Protein AF-0000000080523722 (afdb_homodimer)

pLDDT: mean 84.27, std 13.93, range [21.06, 98.44]

Structure (mmCIF, N/CA/C/O backbone):
data_AF-0000000080523722-model_v1
#
loop_
_entity.id
_entity.type
_entity.pdbx_description
1 polymer 'HNH nuclease domain-containing protein'
#
loop_
_atom_site.group_PDB
_atom_site.id
_atom_site.type_symbol
_atom_site.label_atom_id
_atom_site.label_alt_id
_atom_site.label_comp_id
_atom_site.label_asym_id
_atom_site.label_entity_id
_atom_site.label_seq_id
_atom_site.pdbx_PDB_ins_code
_atom_site.Cartn_x
_atom_site.Cartn_y
_atom_site.Cartn_z
_atom_site.occupancy
_atom_site.B_iso_or_equiv
_atom_site.auth_seq_id
_atom_site.auth_comp_id
_atom_site.auth_asym_id
_atom_site.auth_atom_id
_atom_site.pdbx_PDB_model_num
ATOM 1 N N . MET A 1 1 ? -26.344 -10.086 7 1 68.25 1 MET A N 1
ATOM 2 C CA . MET A 1 1 ? -27.641 -10.758 7.145 1 68.25 1 MET A CA 1
ATOM 3 C C . MET A 1 1 ? -27.453 -12.273 7.223 1 68.25 1 MET A C 1
ATOM 5 O O . MET A 1 1 ? -26.641 -12.844 6.496 1 68.25 1 MET A O 1
ATOM 9 N N . PRO A 1 2 ? -28.172 -12.852 8.227 1 75.31 2 PRO A N 1
ATOM 10 C CA . PRO A 1 2 ? -28.078 -14.312 8.336 1 75.31 2 PRO A CA 1
ATOM 11 C C . PRO A 1 2 ? -28.359 -15.023 7.016 1 75.31 2 PRO A C 1
ATOM 13 O O . PRO A 1 2 ? -29.172 -14.547 6.215 1 75.31 2 PRO A O 1
ATOM 16 N N . PRO A 1 3 ? -27.594 -16.016 6.781 1 75.69 3 PRO A N 1
ATOM 17 C CA . PRO A 1 3 ? -27.812 -16.734 5.52 1 75.69 3 PRO A CA 1
ATOM 18 C C . PRO A 1 3 ? -29.219 -17.328 5.414 1 75.69 3 PRO A C 1
ATOM 20 O O . PRO A 1 3 ? -29.766 -17.781 6.414 1 75.69 3 PRO A O 1
ATOM 23 N N . THR A 1 4 ? -29.844 -17.109 4.289 1 76 4 THR A N 1
ATOM 24 C CA . THR A 1 4 ? -31.156 -17.688 4.016 1 76 4 THR A CA 1
ATOM 25 C C . THR A 1 4 ? -31.016 -19.062 3.371 1 76 4 THR A C 1
ATOM 27 O O . THR A 1 4 ? -30.344 -19.219 2.348 1 76 4 THR A O 1
ATOM 30 N N . ILE A 1 5 ? -31.516 -20.109 4.078 1 77.88 5 ILE A N 1
ATOM 31 C CA . ILE A 1 5 ? -31.453 -21.453 3.535 1 77.88 5 ILE A CA 1
ATOM 32 C C . ILE A 1 5 ? -32.812 -21.844 2.957 1 77.88 5 ILE A C 1
ATOM 34 O O . ILE A 1 5 ? -33.812 -21.938 3.688 1 77.88 5 ILE A O 1
ATOM 38 N N . PRO A 1 6 ? -32.812 -21.938 1.671 1 76.5 6 PRO A N 1
ATOM 39 C CA . PRO A 1 6 ? -34.062 -22.422 1.113 1 76.5 6 PRO A CA 1
ATOM 40 C C . PRO A 1 6 ? -34.5 -23.766 1.705 1 76.5 6 PRO A C 1
ATOM 42 O O . PRO A 1 6 ? -33.656 -24.609 2.006 1 76.5 6 PRO A O 1
ATOM 45 N N . PRO A 1 7 ? -35.812 -23.984 1.855 1 75.69 7 PRO A N 1
ATOM 46 C CA . PRO A 1 7 ? -36.312 -25.203 2.473 1 75.69 7 PRO A CA 1
ATOM 47 C C . PRO A 1 7 ? -35.875 -26.469 1.735 1 75.69 7 PRO A C 1
ATOM 49 O O . PRO A 1 7 ? -35.562 -27.484 2.367 1 75.69 7 PRO A O 1
ATOM 52 N N . CYS A 1 8 ? -35.875 -26.438 0.401 1 74.81 8 CYS A N 1
ATOM 53 C CA . CYS A 1 8 ? -35.469 -27.594 -0.39 1 74.81 8 CYS A CA 1
ATOM 54 C C . CYS A 1 8 ? -34.031 -28 -0.091 1 74.81 8 CYS A C 1
ATOM 56 O O . CYS A 1 8 ? -33.688 -29.188 -0.079 1 74.81 8 CYS A O 1
ATOM 58 N N . ILE A 1 9 ? -33.25 -27.078 0.292 1 78.31 9 ILE A N 1
ATOM 59 C CA . ILE A 1 9 ? -31.828 -27.328 0.569 1 78.31 9 ILE A CA 1
ATOM 60 C C . ILE A 1 9 ? -31.672 -27.812 2.006 1 78.31 9 ILE A C 1
ATOM 62 O O . ILE A 1 9 ? -30.859 -28.703 2.275 1 78.31 9 ILE A O 1
ATOM 66 N N . ALA A 1 10 ? -32.5 -27.266 2.887 1 79.69 10 ALA A N 1
ATOM 67 C CA . ALA A 1 10 ? -32.438 -27.641 4.297 1 79.69 10 ALA A CA 1
ATOM 68 C C . ALA A 1 10 ? -32.688 -29.141 4.48 1 79.69 10 ALA A C 1
ATOM 70 O O . ALA A 1 10 ? -32.031 -29.781 5.297 1 79.69 10 ALA A O 1
ATOM 71 N N . SER A 1 11 ? -33.531 -29.625 3.568 1 81.12 11 SER A N 1
ATOM 72 C CA . SER A 1 11 ? -33.906 -31.031 3.678 1 81.12 11 SER A CA 1
ATOM 73 C C . SER A 1 11 ? -32.812 -31.938 3.076 1 81.12 11 SER A C 1
ATOM 75 O O . SER A 1 11 ? -32.75 -33.125 3.385 1 81.12 11 SER A O 1
ATOM 77 N N . SER A 1 12 ? -32.062 -31.344 2.244 1 84.75 12 SER A N 1
ATOM 78 C CA . SER A 1 12 ? -31.047 -32.125 1.522 1 84.75 12 SER A CA 1
ATOM 79 C C . SER A 1 12 ? -29.766 -32.25 2.32 1 84.75 12 SER A C 1
ATOM 81 O O . SER A 1 12 ? -28.875 -33.031 1.975 1 84.75 12 SER A O 1
ATOM 83 N N . LEU A 1 13 ? -29.688 -31.562 3.469 1 86.25 13 LEU A N 1
ATOM 84 C CA . LEU A 1 13 ? -28.484 -31.578 4.281 1 86.25 13 LEU A CA 1
ATOM 85 C C . LEU A 1 13 ? -28.5 -32.75 5.254 1 86.25 13 LEU A C 1
ATOM 87 O O . LEU A 1 13 ? -29.562 -33.25 5.621 1 86.25 13 LEU A O 1
ATOM 91 N N . SER A 1 14 ? -27.297 -33.219 5.574 1 86.44 14 SER A N 1
ATOM 92 C CA . SER A 1 14 ? -27.203 -34.25 6.594 1 86.44 14 SER A CA 1
ATOM 93 C C . SER A 1 14 ? -27.734 -33.75 7.938 1 86.44 14 SER A C 1
ATOM 95 O O . SER A 1 14 ? -27.812 -32.562 8.172 1 86.44 14 SER A O 1
ATOM 97 N N . ALA A 1 15 ? -28.109 -34.656 8.805 1 85.56 15 ALA A N 1
ATOM 98 C CA . ALA A 1 15 ? -28.656 -34.281 10.109 1 85.56 15 ALA A CA 1
ATOM 99 C C . ALA A 1 15 ? -27.641 -33.469 10.898 1 85.56 15 ALA A C 1
ATOM 101 O O . ALA A 1 15 ? -28 -32.469 11.539 1 85.56 15 ALA A O 1
ATOM 102 N N . ASP A 1 16 ? -26.375 -33.844 10.82 1 86.38 16 ASP A N 1
ATOM 103 C CA . ASP A 1 16 ? -25.328 -33.125 11.523 1 86.38 16 ASP A CA 1
ATOM 104 C C . ASP A 1 16 ? -25.125 -31.734 10.945 1 86.38 16 ASP A C 1
ATOM 106 O O . ASP A 1 16 ? -24.969 -30.766 11.688 1 86.38 16 ASP A O 1
ATOM 110 N N . ASP A 1 17 ? -25.219 -31.656 9.656 1 87.62 17 ASP A N 1
ATOM 111 C CA . ASP A 1 17 ? -25.062 -30.375 8.984 1 87.62 17 ASP A CA 1
ATOM 112 C C . ASP A 1 17 ? -26.25 -29.453 9.266 1 87.62 17 ASP A C 1
ATOM 114 O O . ASP A 1 17 ? -26.078 -28.25 9.406 1 87.62 17 ASP A O 1
ATOM 118 N N . GLN A 1 18 ? -27.406 -30.031 9.336 1 85.19 18 GLN A N 1
ATOM 119 C CA . GLN A 1 18 ? -28.594 -29.25 9.641 1 85.19 18 GLN A CA 1
ATOM 120 C C . GLN A 1 18 ? -28.5 -28.625 11.031 1 85.19 18 GLN A C 1
ATOM 122 O O . GLN A 1 18 ? -28.797 -27.438 11.211 1 85.19 18 GLN A O 1
ATOM 127 N N . GLU A 1 19 ? -28.062 -29.422 11.945 1 86.44 19 GLU A N 1
ATOM 128 C CA . GLU A 1 19 ? -27.938 -28.938 13.32 1 86.44 19 GLU A CA 1
ATOM 129 C C . GLU A 1 19 ? -26.906 -27.828 13.43 1 86.44 19 GLU A C 1
ATOM 131 O O . GLU A 1 19 ? -27.125 -26.828 14.102 1 86.44 19 GLU A O 1
ATOM 136 N N . GLU A 1 20 ? -25.812 -28.047 12.812 1 87.25 20 GLU A N 1
ATOM 137 C CA . GLU A 1 20 ? -24.719 -27.078 12.906 1 87.25 20 GLU A CA 1
ATOM 138 C C . GLU A 1 20 ? -25.078 -25.781 12.18 1 87.25 20 GLU A C 1
ATOM 140 O O . GLU A 1 20 ? -24.781 -24.688 12.672 1 87.25 20 GLU A O 1
ATOM 145 N N . VAL A 1 21 ? -25.656 -25.891 11.047 1 86 21 VAL A N 1
ATOM 146 C CA . VAL A 1 21 ? -26.062 -24.719 10.281 1 86 21 VAL A CA 1
ATOM 147 C C . VAL A 1 21 ? -27.125 -23.922 11.055 1 86 21 VAL A C 1
ATOM 149 O O . VAL A 1 21 ? -27.094 -22.703 11.086 1 86 21 VAL A O 1
ATOM 152 N N . LEU A 1 22 ? -28.016 -24.672 11.609 1 85.5 22 LEU A N 1
ATOM 153 C CA . LEU A 1 22 ? -29.062 -24.016 12.398 1 85.5 22 LEU A CA 1
ATOM 154 C C . LEU A 1 22 ? -28.453 -23.297 13.602 1 85.5 22 LEU A C 1
ATOM 156 O O . LEU A 1 22 ? -28.844 -22.172 13.906 1 85.5 22 LEU A O 1
ATOM 160 N N . ALA A 1 23 ? -27.562 -23.969 14.273 1 87.12 23 ALA A N 1
ATOM 161 C CA . ALA A 1 23 ? -26.938 -23.359 15.438 1 87.12 23 ALA A CA 1
ATOM 162 C C . ALA A 1 23 ? -26.188 -22.078 15.055 1 87.12 23 ALA A C 1
ATOM 164 O O . ALA A 1 23 ? -26.281 -21.062 15.75 1 87.12 23 ALA A O 1
ATOM 165 N N . LEU A 1 24 ? -25.469 -22.172 14 1 85.5 24 LEU A N 1
ATOM 166 C CA . LEU A 1 24 ? -24.672 -21.031 13.547 1 85.5 24 LEU A CA 1
ATOM 167 C C . LEU A 1 24 ? -25.578 -19.906 13.039 1 85.5 24 LEU A C 1
ATOM 169 O O . LEU A 1 24 ? -25.281 -18.734 13.227 1 85.5 24 LEU A O 1
ATOM 173 N N . THR A 1 25 ? -26.641 -20.297 12.414 1 84.75 25 THR A N 1
ATOM 174 C CA . THR A 1 25 ? -27.609 -19.312 11.953 1 84.75 25 THR A CA 1
ATOM 175 C C . THR A 1 25 ? -28.266 -18.609 13.141 1 84.75 25 THR A C 1
ATOM 177 O O . THR A 1 25 ? -28.484 -17.391 13.102 1 84.75 25 THR A O 1
ATOM 180 N N . MET A 1 26 ? -28.547 -19.391 14.117 1 85.56 26 MET A N 1
ATOM 181 C CA . MET A 1 26 ? -29.125 -18.797 15.32 1 85.56 26 MET A CA 1
ATOM 182 C C . MET A 1 26 ? -28.156 -17.828 15.969 1 85.56 26 MET A C 1
ATOM 184 O O . MET A 1 26 ? -28.562 -16.781 16.484 1 85.56 26 MET A O 1
ATOM 188 N N . ARG A 1 27 ? -26.969 -18.203 15.961 1 81 27 ARG A N 1
ATOM 189 C CA . ARG A 1 27 ? -25.938 -17.297 16.469 1 81 27 ARG A CA 1
ATOM 190 C C . ARG A 1 27 ? -25.875 -16.016 15.648 1 81 27 ARG A C 1
ATOM 192 O O . ARG A 1 27 ? -25.703 -14.922 16.188 1 81 27 ARG A O 1
ATOM 199 N N . SER A 1 28 ? -25.953 -16.156 14.359 1 83.81 28 SER A N 1
ATOM 200 C CA . SER A 1 28 ? -25.953 -15.016 13.461 1 83.81 28 SER A CA 1
ATOM 201 C C . SER A 1 28 ? -27.156 -14.102 13.719 1 83.81 28 SER A C 1
ATOM 203 O O . SER A 1 28 ? -27 -12.875 13.773 1 83.81 28 SER A O 1
ATOM 205 N N . VAL A 1 29 ? -28.281 -14.734 13.922 1 84.25 29 VAL A N 1
ATOM 206 C CA . VAL A 1 29 ? -29.5 -13.977 14.195 1 84.25 29 VAL A CA 1
ATOM 207 C C . VAL A 1 29 ? -29.359 -13.258 15.539 1 84.25 29 VAL A C 1
ATOM 209 O O . VAL A 1 29 ? -29.719 -12.086 15.664 1 84.25 29 VAL A O 1
ATOM 212 N N . SER A 1 30 ? -28.828 -13.969 16.484 1 82 30 SER A N 1
ATOM 213 C CA . SER A 1 30 ? -28.641 -13.383 17.812 1 82 30 SER A CA 1
ATOM 214 C C . SER A 1 30 ? -27.688 -12.195 17.766 1 82 30 SER A C 1
ATOM 216 O O . SER A 1 30 ? -27.938 -11.164 18.375 1 82 30 SER A O 1
ATOM 218 N N . ALA A 1 31 ? -26.609 -12.414 17.047 1 82.44 31 ALA A N 1
ATOM 219 C CA . ALA A 1 31 ? -25.625 -11.344 16.938 1 82.44 31 ALA A CA 1
ATOM 220 C C . ALA A 1 31 ? -26.188 -10.148 16.188 1 82.44 31 ALA A C 1
ATOM 222 O O . ALA A 1 31 ? -25.906 -9 16.531 1 82.44 31 ALA A O 1
ATOM 223 N N . SER A 1 32 ? -26.969 -10.398 15.195 1 82.88 32 SER A N 1
ATOM 224 C CA . SER A 1 32 ? -27.609 -9.328 14.43 1 82.88 32 SER A CA 1
ATOM 225 C C . SER A 1 32 ? -28.625 -8.57 15.281 1 82.88 32 SER A C 1
ATOM 227 O O . SER A 1 32 ? -28.734 -7.348 15.18 1 82.88 32 SER A O 1
ATOM 229 N N . THR A 1 33 ? -29.312 -9.32 16.062 1 83 33 THR A N 1
ATOM 230 C CA . THR A 1 33 ? -30.281 -8.711 16.953 1 83 33 THR A CA 1
ATOM 231 C C . THR A 1 33 ? -29.578 -7.863 18.016 1 83 33 THR A C 1
ATOM 233 O O . THR A 1 33 ? -30.047 -6.766 18.344 1 83 33 THR A O 1
ATOM 236 N N . ALA A 1 34 ? -28.578 -8.406 18.531 1 78.94 34 ALA A N 1
ATOM 237 C CA . ALA A 1 34 ? -27.797 -7.652 19.516 1 78.94 34 ALA A CA 1
ATOM 238 C C . ALA A 1 34 ? -27.25 -6.355 18.922 1 78.94 34 ALA A C 1
ATOM 240 O O . ALA A 1 34 ? -27.25 -5.316 19.578 1 78.94 34 ALA A O 1
ATOM 241 N N . PHE A 1 35 ? -26.875 -6.457 17.703 1 82.06 35 PHE A N 1
ATOM 242 C CA . PHE A 1 35 ? -26.359 -5.301 16.984 1 82.06 35 PHE A CA 1
ATOM 243 C C . PHE A 1 35 ? -27.469 -4.277 16.734 1 82.06 35 PHE A C 1
ATOM 245 O O . PHE A 1 35 ? -27.266 -3.08 16.953 1 82.06 35 PHE A O 1
ATOM 252 N N . SER A 1 36 ? -28.609 -4.715 16.375 1 78.12 36 SER A N 1
ATOM 253 C CA . SER A 1 36 ? -29.719 -3.82 16.031 1 78.12 36 SER A CA 1
ATOM 254 C C . SER A 1 36 ? -30.344 -3.217 17.281 1 78.12 36 SER A C 1
ATOM 256 O O . SER A 1 36 ? -30.984 -2.16 17.203 1 78.12 36 SER A O 1
ATOM 258 N N . SER A 1 37 ? -30.156 -3.9 18.422 1 76.81 37 SER A N 1
ATOM 259 C CA . SER A 1 37 ? -30.828 -3.461 19.656 1 76.81 37 SER A CA 1
ATOM 260 C C . SER A 1 37 ? -29.891 -2.637 20.531 1 76.81 37 SER A C 1
ATOM 262 O O . SER A 1 37 ? -30.203 -2.361 21.688 1 76.81 37 SER A O 1
ATOM 264 N N . LEU A 1 38 ? -28.781 -2.33 19.984 1 78.62 38 LEU A N 1
ATOM 265 C CA . LEU A 1 38 ? -27.875 -1.524 20.781 1 78.62 38 LEU A CA 1
ATOM 266 C C . LEU A 1 38 ? -28.516 -0.194 21.172 1 78.62 38 LEU A C 1
ATOM 268 O O . LEU A 1 38 ? -29.094 0.486 20.312 1 78.62 38 LEU A O 1
ATOM 272 N N . PRO A 1 39 ? -28.406 0.02 22.531 1 74 39 PRO A N 1
ATOM 273 C CA . PRO A 1 39 ? -29 1.285 22.953 1 74 39 PRO A CA 1
ATOM 274 C C . PRO A 1 39 ? -28.375 2.498 22.266 1 74 39 PRO A C 1
ATOM 276 O O . PRO A 1 39 ? -27.234 2.432 21.797 1 74 39 PRO A O 1
ATOM 279 N N . SER A 1 40 ? -29.125 3.48 22.109 1 68.94 40 SER A N 1
ATOM 280 C CA . SER A 1 40 ? -28.672 4.727 21.5 1 68.94 40 SER A CA 1
ATOM 281 C C . SER A 1 40 ? -27.516 5.336 22.281 1 68.94 40 SER A C 1
ATOM 283 O O . SER A 1 40 ? -26.734 6.113 21.734 1 68.94 40 SER A O 1
ATOM 285 N N . THR A 1 41 ? -27.359 4.832 23.516 1 68.88 41 THR A N 1
ATOM 286 C CA . THR A 1 41 ? -26.328 5.383 24.375 1 68.88 41 THR A CA 1
ATOM 287 C C . THR A 1 41 ? -25.016 4.605 24.219 1 68.88 41 THR A C 1
ATOM 289 O O . THR A 1 41 ? -24 4.984 24.781 1 68.88 41 THR A O 1
ATOM 292 N N . SER A 1 42 ? -25.141 3.658 23.438 1 77.19 42 SER A N 1
ATOM 293 C CA . SER A 1 42 ? -23.922 2.857 23.281 1 77.19 42 SER A CA 1
ATOM 294 C C . SER A 1 42 ? -22.828 3.654 22.578 1 77.19 42 SER A C 1
ATOM 296 O O . SER A 1 42 ? -23.109 4.535 21.766 1 77.19 42 SER A O 1
ATOM 298 N N . SER A 1 43 ? -21.656 3.396 23.125 1 86.69 43 SER A N 1
ATOM 299 C CA . SER A 1 43 ? -20.516 4.055 22.5 1 86.69 43 SER A CA 1
ATOM 300 C C . SER A 1 43 ? -20.312 3.586 21.062 1 86.69 43 SER A C 1
ATOM 302 O O . SER A 1 43 ? -20.781 2.51 20.688 1 86.69 43 SER A O 1
ATOM 304 N N . THR A 1 44 ? -19.906 4.461 20.281 1 90.38 44 THR A N 1
ATOM 305 C CA . THR A 1 44 ? -19.578 4.125 18.891 1 90.38 44 THR A CA 1
ATOM 306 C C . THR A 1 44 ? -18.672 2.896 18.828 1 90.38 44 THR A C 1
ATOM 308 O O . THR A 1 44 ? -18.828 2.049 17.953 1 90.38 44 THR A O 1
ATOM 311 N N . SER A 1 45 ? -17.812 2.736 19.766 1 90 45 SER A N 1
ATOM 312 C CA . SER A 1 45 ? -16.922 1.584 19.844 1 90 45 SER A CA 1
ATOM 313 C C . SER A 1 45 ? -17.703 0.293 20.062 1 90 45 SER A C 1
ATOM 315 O O . SER A 1 45 ? -17.406 -0.731 19.453 1 90 45 SER A O 1
ATOM 317 N N . ASP A 1 46 ? -18.672 0.401 20.922 1 90.5 46 ASP A N 1
ATOM 318 C CA . ASP A 1 46 ? -19.516 -0.763 21.203 1 90.5 46 ASP A CA 1
ATOM 319 C C . ASP A 1 46 ? -20.312 -1.17 19.953 1 90.5 46 ASP A C 1
ATOM 321 O O . ASP A 1 46 ? -20.484 -2.361 19.688 1 90.5 46 ASP A O 1
ATOM 325 N N . PHE A 1 47 ? -20.734 -0.193 19.328 1 91.25 47 PHE A N 1
ATOM 326 C CA . PHE A 1 47 ? -21.484 -0.439 18.094 1 91.25 47 PHE A CA 1
ATOM 327 C C . PHE A 1 47 ? -20.625 -1.177 17.078 1 91.25 47 PHE A C 1
ATOM 329 O O . PHE A 1 47 ? -21.062 -2.168 16.484 1 91.25 47 PHE A O 1
ATOM 336 N N . VAL A 1 48 ? -19.438 -0.719 16.844 1 92.38 48 VAL A N 1
ATOM 337 C CA . VAL A 1 48 ? -18.547 -1.311 15.852 1 92.38 48 VAL A CA 1
ATOM 338 C C . VAL A 1 48 ? -18.172 -2.729 16.266 1 92.38 48 VAL A C 1
ATOM 340 O O . VAL A 1 48 ? -18.109 -3.637 15.445 1 92.38 48 VAL A O 1
ATOM 343 N N . ASN A 1 49 ? -17.984 -2.955 17.547 1 92.31 49 ASN A N 1
ATOM 344 C CA . ASN A 1 49 ? -17.672 -4.289 18.047 1 92.31 49 ASN A CA 1
ATOM 345 C C . ASN A 1 49 ? -18.828 -5.254 17.828 1 92.31 49 ASN A C 1
ATOM 347 O O . ASN A 1 49 ? -18.625 -6.41 17.453 1 92.31 49 ASN A O 1
ATOM 351 N N . ALA A 1 50 ? -19.984 -4.707 18.094 1 91.56 50 ALA A N 1
ATOM 352 C CA . ALA A 1 50 ? -21.172 -5.527 17.859 1 91.56 50 ALA A CA 1
ATOM 353 C C . ALA A 1 50 ? -21.312 -5.875 16.391 1 91.56 50 ALA A C 1
ATOM 355 O O . ALA A 1 50 ? -21.734 -6.98 16.047 1 91.56 50 ALA A O 1
ATOM 356 N N . LYS A 1 51 ? -21.047 -4.914 15.555 1 92.44 51 LYS A N 1
ATOM 357 C CA . LYS A 1 51 ? -21.109 -5.152 14.117 1 92.44 51 LYS A CA 1
ATOM 358 C C . LYS A 1 51 ? -20.094 -6.215 13.695 1 92.44 51 LYS A C 1
ATOM 360 O O . LYS A 1 51 ? -20.406 -7.078 12.875 1 92.44 51 LYS A O 1
ATOM 365 N N . ILE A 1 52 ? -18.891 -6.168 14.242 1 93.19 52 ILE A N 1
ATOM 366 C CA . ILE A 1 52 ? -17.844 -7.137 13.945 1 93.19 52 ILE A CA 1
ATOM 367 C C . ILE A 1 52 ? -18.312 -8.539 14.344 1 93.19 52 ILE A C 1
ATOM 369 O O . ILE A 1 52 ? -18.156 -9.492 13.57 1 93.19 52 ILE A O 1
ATOM 373 N N . GLU A 1 53 ? -18.906 -8.594 15.477 1 92 53 GLU A N 1
ATOM 374 C CA . GLU A 1 53 ? -19.406 -9.875 15.945 1 92 53 GLU A CA 1
ATOM 375 C C . GLU A 1 53 ? -20.531 -10.398 15.047 1 92 53 GLU A C 1
ATOM 377 O O . GLU A 1 53 ? -20.594 -11.602 14.758 1 92 53 GLU A O 1
ATOM 382 N N . SER A 1 54 ? -21.359 -9.5 14.703 1 92.31 54 SER A N 1
ATOM 383 C CA . SER A 1 54 ? -22.453 -9.883 13.82 1 92.31 54 SER A CA 1
ATOM 384 C C . SER A 1 54 ? -21.922 -10.398 12.484 1 92.31 54 SER A C 1
ATOM 386 O O . SER A 1 54 ? -22.391 -11.43 11.992 1 92.31 54 SER A O 1
ATOM 388 N N . LEU A 1 55 ? -20.953 -9.688 11.914 1 93.25 55 LEU A N 1
ATOM 389 C CA . LEU A 1 55 ? -20.375 -10.086 10.633 1 93.25 55 LEU A CA 1
ATOM 390 C C . LEU A 1 55 ? -19.656 -11.422 10.766 1 93.25 55 LEU A C 1
ATOM 392 O O . LEU A 1 55 ? -19.766 -12.289 9.891 1 93.25 55 LEU A O 1
ATOM 396 N N . ALA A 1 56 ? -18.953 -11.609 11.852 1 92.5 56 ALA A N 1
ATOM 397 C CA . ALA A 1 56 ? -18.234 -12.859 12.086 1 92.5 56 ALA A CA 1
ATOM 398 C C . ALA A 1 56 ? -19.188 -14.039 12.18 1 92.5 56 ALA A C 1
ATOM 400 O O . ALA A 1 56 ? -18.906 -15.117 11.656 1 92.5 56 ALA A O 1
ATOM 401 N N . ALA A 1 57 ? -20.297 -13.789 12.844 1 91.81 57 ALA A N 1
ATOM 402 C CA . ALA A 1 57 ? -21.312 -14.836 12.977 1 91.81 57 ALA A CA 1
ATOM 403 C C . ALA A 1 57 ? -21.938 -15.172 11.625 1 91.81 57 ALA A C 1
ATOM 405 O O . ALA A 1 57 ? -22.172 -16.344 11.32 1 91.81 57 ALA A O 1
ATOM 406 N N . ASP A 1 58 ? -22.188 -14.172 10.867 1 91.62 58 ASP A N 1
ATOM 407 C CA . ASP A 1 58 ? -22.719 -14.375 9.523 1 91.62 58 ASP A CA 1
ATOM 408 C C . ASP A 1 58 ? -21.75 -15.195 8.664 1 91.62 58 ASP A C 1
ATOM 410 O O . ASP A 1 58 ? -22.172 -16.094 7.93 1 91.62 58 ASP A O 1
ATOM 414 N N . ILE A 1 59 ? -20.516 -14.859 8.75 1 91.44 59 ILE A N 1
ATOM 415 C CA . ILE A 1 59 ? -19.484 -15.516 7.945 1 91.44 59 ILE A CA 1
ATOM 416 C C . ILE A 1 59 ? -19.359 -16.969 8.367 1 91.44 59 ILE A C 1
ATOM 418 O O . ILE A 1 59 ? -19.25 -17.859 7.523 1 91.44 59 ILE A O 1
ATOM 422 N N . ALA A 1 60 ? -19.391 -17.172 9.656 1 89.56 60 ALA A N 1
ATOM 423 C CA . ALA A 1 60 ? -19.297 -18.547 10.156 1 89.56 60 ALA A CA 1
ATOM 424 C C . ALA A 1 60 ? -20.484 -19.375 9.656 1 89.56 60 ALA A C 1
ATOM 426 O O . ALA A 1 60 ? -20.297 -20.516 9.219 1 89.56 60 ALA A O 1
ATOM 427 N N . ALA A 1 61 ? -21.672 -18.828 9.742 1 90 61 ALA A N 1
ATOM 428 C CA . ALA A 1 61 ? -22.875 -19.531 9.281 1 90 61 ALA A CA 1
ATOM 429 C C . ALA A 1 61 ? -22.812 -19.781 7.777 1 90 61 ALA A C 1
ATOM 431 O O . ALA A 1 61 ? -23.141 -20.875 7.312 1 90 61 ALA A O 1
ATOM 432 N N . GLY A 1 62 ? -22.422 -18.75 7.059 1 88.19 62 GLY A N 1
ATOM 433 C CA . GLY A 1 62 ? -22.344 -18.891 5.613 1 88.19 62 GLY A CA 1
ATOM 434 C C . GLY A 1 62 ? -21.297 -19.891 5.168 1 88.19 62 GLY A C 1
ATOM 435 O O . GLY A 1 62 ? -21.516 -20.656 4.227 1 88.19 62 GLY A O 1
ATOM 436 N N . SER A 1 63 ? -20.156 -19.891 5.789 1 87.69 63 SER A N 1
ATOM 437 C CA . SER A 1 63 ? -19.078 -20.828 5.461 1 87.69 63 SER A CA 1
ATOM 438 C C . SER A 1 63 ? -19.5 -22.266 5.707 1 87.69 63 SER A C 1
ATOM 440 O O . SER A 1 63 ? -19.219 -23.156 4.891 1 87.69 63 SER A O 1
ATOM 442 N N . HIS A 1 64 ? -20.141 -22.469 6.801 1 87.62 64 HIS A N 1
ATOM 443 C CA . HIS A 1 64 ? -20.609 -23.812 7.109 1 87.62 64 HIS A CA 1
ATOM 444 C C . HIS A 1 64 ? -21.688 -24.266 6.141 1 87.62 64 HIS A C 1
ATOM 446 O O . HIS A 1 64 ? -21.781 -25.438 5.801 1 87.62 64 HIS A O 1
ATOM 452 N N . LEU A 1 65 ? -22.531 -23.344 5.828 1 88.19 65 LEU A N 1
ATOM 453 C CA . LEU A 1 65 ? -23.578 -23.672 4.852 1 88.19 65 LEU A CA 1
ATOM 454 C C . LEU A 1 65 ? -22.953 -24.109 3.527 1 88.19 65 LEU A C 1
ATOM 456 O O . LEU A 1 65 ? -23.438 -25.047 2.895 1 88.19 65 LEU A O 1
ATOM 460 N N . LYS A 1 66 ? -21.953 -23.484 3.068 1 87 66 LYS A N 1
ATOM 461 C CA . LYS A 1 66 ? -21.266 -23.828 1.834 1 87 66 LYS A CA 1
ATOM 462 C C . LYS A 1 66 ? -20.719 -25.266 1.899 1 87 66 LYS A C 1
ATOM 464 O O . LYS A 1 66 ? -20.859 -26.031 0.939 1 87 66 LYS A O 1
ATOM 469 N N . GLU A 1 67 ? -20.156 -25.531 3.006 1 84.12 67 GLU A N 1
ATOM 470 C CA . GLU A 1 67 ? -19.594 -26.859 3.189 1 84.12 67 GLU A CA 1
ATOM 471 C C . GLU A 1 67 ? -20.703 -27.922 3.188 1 84.12 67 GLU A C 1
ATOM 473 O O . GLU A 1 67 ? -20.531 -29 2.613 1 84.12 67 GLU A O 1
ATOM 478 N N . ALA A 1 68 ? -21.75 -27.594 3.861 1 85.56 68 ALA A N 1
ATOM 479 C CA . ALA A 1 68 ? -22.875 -28.516 3.914 1 85.56 68 ALA A CA 1
ATOM 480 C C . ALA A 1 68 ? -23.469 -28.75 2.523 1 85.56 68 ALA A C 1
ATOM 482 O O . ALA A 1 68 ? -23.891 -29.859 2.189 1 85.56 68 ALA A O 1
ATOM 483 N N . LEU A 1 69 ? -23.484 -27.688 1.753 1 87.38 69 LEU A N 1
ATOM 484 C CA . LEU A 1 69 ? -24 -27.781 0.392 1 87.38 69 LEU A CA 1
ATOM 485 C C . LEU A 1 69 ? -23.109 -28.656 -0.474 1 87.38 69 LEU A C 1
ATOM 487 O O . LEU A 1 69 ? -23.594 -29.453 -1.284 1 87.38 69 LEU A O 1
ATOM 491 N N . ARG A 1 70 ? -21.859 -28.531 -0.333 1 83.88 70 ARG A N 1
ATOM 492 C CA . ARG A 1 70 ? -20.906 -29.344 -1.09 1 83.88 70 ARG A CA 1
ATOM 493 C C . ARG A 1 70 ? -21.047 -30.812 -0.736 1 83.88 70 ARG A C 1
ATOM 495 O O . ARG A 1 70 ? -20.969 -31.688 -1.613 1 83.88 70 ARG A O 1
ATOM 502 N N . ASP A 1 71 ? -21.219 -31.047 0.516 1 84.25 71 ASP A N 1
ATOM 503 C CA . ASP A 1 71 ? -21.422 -32.438 0.968 1 84.25 71 ASP A CA 1
ATOM 504 C C . ASP A 1 71 ? -22.719 -33 0.406 1 84.25 71 ASP A C 1
ATOM 506 O O . ASP A 1 71 ? -22.766 -34.188 0.033 1 84.25 71 ASP A O 1
ATOM 510 N N . ALA A 1 72 ? -23.719 -32.219 0.401 1 87.25 72 ALA A N 1
ATOM 511 C CA . ALA A 1 72 ? -25 -32.625 -0.149 1 87.25 72 ALA A CA 1
ATOM 512 C C . ALA A 1 72 ? -24.891 -32.938 -1.638 1 87.25 72 ALA A C 1
ATOM 514 O O . ALA A 1 72 ? -25.531 -33.875 -2.139 1 87.25 72 ALA A O 1
ATOM 515 N N . LYS A 1 73 ? -24.109 -32.188 -2.34 1 86.94 73 LYS A N 1
ATOM 516 C CA . LYS A 1 73 ? -23.891 -32.438 -3.762 1 86.94 73 LYS A CA 1
ATOM 517 C C . LYS A 1 73 ? -23.141 -33.75 -3.98 1 86.94 73 LYS A C 1
ATOM 519 O O . LYS A 1 73 ? -23.469 -34.5 -4.883 1 86.94 73 LYS A O 1
ATOM 524 N N . LYS A 1 74 ? -22.141 -33.969 -3.188 1 83.5 74 LYS A N 1
ATOM 525 C CA . LYS A 1 74 ? -21.375 -35.219 -3.279 1 83.5 74 LYS A CA 1
ATOM 526 C C . LYS A 1 74 ? -22.266 -36.438 -3.076 1 83.5 74 LYS A C 1
ATOM 528 O O . LYS A 1 74 ? -22.047 -37.469 -3.709 1 83.5 74 LYS A O 1
ATOM 533 N N . ARG A 1 75 ? -23.25 -36.281 -2.207 1 86.69 75 ARG A N 1
ATOM 534 C CA . ARG A 1 75 ? -24.188 -37.375 -1.905 1 86.69 75 ARG A CA 1
ATOM 535 C C . ARG A 1 75 ? -25.312 -37.406 -2.922 1 86.69 75 ARG A C 1
ATOM 537 O O . ARG A 1 75 ? -26.203 -38.281 -2.838 1 86.69 75 ARG A O 1
ATOM 544 N N . LYS A 1 76 ? -25.312 -36.438 -3.877 1 88.06 76 LYS A N 1
ATOM 545 C CA . LYS A 1 76 ? -26.344 -36.344 -4.902 1 88.06 76 LYS A CA 1
ATOM 546 C C . LYS A 1 76 ? -27.734 -36.125 -4.277 1 88.06 76 LYS A C 1
ATOM 548 O O . LYS A 1 76 ? -28.719 -36.688 -4.746 1 88.06 76 LYS A O 1
ATOM 553 N N . ALA A 1 77 ? -27.75 -35.438 -3.211 1 88.56 77 ALA A N 1
ATOM 554 C CA . ALA A 1 77 ? -28.984 -35.188 -2.469 1 88.56 77 ALA A CA 1
ATOM 555 C C . ALA A 1 77 ? -29.656 -33.906 -2.902 1 88.56 77 ALA A C 1
ATOM 557 O O . ALA A 1 77 ? -30.781 -33.594 -2.504 1 88.56 77 ALA A O 1
ATOM 558 N N . VAL A 1 78 ? -28.984 -33.062 -3.682 1 87 78 VAL A N 1
ATOM 559 C CA . VAL A 1 78 ? -29.516 -31.781 -4.113 1 87 78 VAL A CA 1
ATOM 560 C C . VAL A 1 78 ? -29.453 -31.672 -5.637 1 87 78 VAL A C 1
ATOM 562 O O . VAL A 1 78 ? -28.5 -32.125 -6.258 1 87 78 VAL A O 1
ATOM 565 N N . ALA A 1 79 ? -30.5 -31.047 -6.188 1 87.81 79 ALA A N 1
ATOM 566 C CA . ALA A 1 79 ? -30.531 -30.828 -7.629 1 87.81 79 ALA A CA 1
ATOM 567 C C . ALA A 1 79 ? -29.438 -29.844 -8.047 1 87.81 79 ALA A C 1
ATOM 569 O O . ALA A 1 79 ? -29.141 -28.891 -7.336 1 87.81 79 ALA A O 1
ATOM 570 N N . GLU A 1 80 ? -28.891 -30.094 -9.188 1 87.5 80 GLU A N 1
ATOM 571 C CA . GLU A 1 80 ? -27.75 -29.328 -9.672 1 87.5 80 GLU A CA 1
ATOM 572 C C . GLU A 1 80 ? -28.078 -27.844 -9.781 1 87.5 80 GLU A C 1
ATOM 574 O O . GLU A 1 80 ? -27.281 -26.984 -9.391 1 87.5 80 GLU A O 1
ATOM 579 N N . ASN A 1 81 ? -29.219 -27.531 -10.266 1 88.25 81 ASN A N 1
ATOM 580 C CA . ASN A 1 81 ? -29.609 -26.141 -10.422 1 88.25 81 ASN A CA 1
ATOM 581 C C . ASN A 1 81 ? -29.797 -25.438 -9.078 1 88.25 81 ASN A C 1
ATOM 583 O O . ASN A 1 81 ? -29.406 -24.281 -8.914 1 88.25 81 ASN A O 1
ATOM 587 N N . ASP A 1 82 ? -30.406 -26.172 -8.18 1 86.56 82 ASP A N 1
ATOM 588 C CA . ASP A 1 82 ? -30.609 -25.625 -6.848 1 86.56 82 ASP A CA 1
ATOM 589 C C . ASP A 1 82 ? -29.266 -25.406 -6.141 1 86.56 82 ASP A C 1
ATOM 591 O O . ASP A 1 82 ? -29.094 -24.422 -5.406 1 86.56 82 ASP A O 1
ATOM 595 N N . PHE A 1 83 ? -28.406 -26.312 -6.375 1 89 83 PHE A N 1
ATOM 596 C CA . PHE A 1 83 ? -27.078 -26.219 -5.797 1 89 83 PHE A CA 1
ATOM 597 C C . PHE A 1 83 ? -26.344 -24.984 -6.32 1 89 83 PHE A C 1
ATOM 599 O O . PHE A 1 83 ? -25.828 -24.188 -5.543 1 89 83 PHE A O 1
ATOM 606 N N . ILE A 1 84 ? -26.359 -24.828 -7.609 1 87.88 84 ILE A N 1
ATOM 607 C CA . ILE A 1 84 ? -25.641 -23.734 -8.242 1 87.88 84 ILE A CA 1
ATOM 608 C C . ILE A 1 84 ? -26.219 -22.406 -7.789 1 87.88 84 ILE A C 1
ATOM 610 O O . ILE A 1 84 ? -25.469 -21.484 -7.457 1 87.88 84 ILE A O 1
ATOM 614 N N . GLU A 1 85 ? -27.422 -22.281 -7.73 1 88.25 85 GLU A N 1
ATOM 615 C CA . GLU A 1 85 ? -28.078 -21.031 -7.355 1 88.25 85 GLU A CA 1
ATOM 616 C C . GLU A 1 85 ? -27.812 -20.688 -5.895 1 88.25 85 GLU A C 1
ATOM 618 O O . GLU A 1 85 ? -27.438 -19.562 -5.582 1 88.25 85 GLU A O 1
ATOM 623 N N . THR A 1 86 ? -28 -21.656 -5.035 1 88.94 86 THR A N 1
ATOM 624 C CA . THR A 1 86 ? -27.812 -21.406 -3.607 1 88.94 86 THR A CA 1
ATOM 625 C C . THR A 1 86 ? -26.344 -21.172 -3.293 1 88.94 86 THR A C 1
ATOM 627 O O . THR A 1 86 ? -26.016 -20.312 -2.461 1 88.94 86 THR A O 1
ATOM 630 N N . MET A 1 87 ? -25.516 -21.953 -3.936 1 88.44 87 MET A N 1
ATOM 631 C CA . MET A 1 87 ? -24.078 -21.781 -3.73 1 88.44 87 MET A CA 1
ATOM 632 C C . MET A 1 87 ? -23.641 -20.391 -4.184 1 88.44 87 MET A C 1
ATOM 634 O O . MET A 1 87 ? -22.875 -19.719 -3.482 1 88.44 87 MET A O 1
ATOM 638 N N . SER A 1 88 ? -24.094 -20 -5.293 1 88.44 88 SER A N 1
ATOM 639 C CA . SER A 1 88 ? -23.734 -18.703 -5.836 1 88.44 88 SER A CA 1
ATOM 640 C C . SER A 1 88 ? -24.219 -17.562 -4.93 1 88.44 88 SER A C 1
ATOM 642 O O . SER A 1 88 ? -23.484 -16.609 -4.676 1 88.44 88 SER A O 1
ATOM 644 N N . LYS A 1 89 ? -25.375 -17.703 -4.512 1 89.12 89 LYS A N 1
ATOM 645 C CA . LYS A 1 89 ? -25.938 -16.688 -3.621 1 89.12 89 LYS A CA 1
ATOM 646 C C . LYS A 1 89 ? -25.172 -16.625 -2.301 1 89.12 89 LYS A C 1
ATOM 648 O O . LYS A 1 89 ? -24.844 -15.547 -1.813 1 89.12 89 LYS A O 1
ATOM 653 N N . THR A 1 90 ? -24.906 -17.781 -1.741 1 89.5 90 THR A N 1
ATOM 654 C CA . THR A 1 90 ? -24.188 -17.859 -0.472 1 89.5 90 THR A CA 1
ATOM 655 C C . THR A 1 90 ? -22.781 -17.312 -0.614 1 89.5 90 THR A C 1
ATOM 657 O O . THR A 1 90 ? -22.297 -16.594 0.27 1 89.5 90 THR A O 1
ATOM 660 N N . GLU A 1 91 ? -22.172 -17.625 -1.696 1 87.69 91 GLU A N 1
ATOM 661 C CA . GLU A 1 91 ? -20.812 -17.141 -1.938 1 87.69 91 GLU A CA 1
ATOM 662 C C . GLU A 1 91 ? -20.781 -15.625 -2.084 1 87.69 91 GLU A C 1
ATOM 664 O O . GLU A 1 91 ? -19.859 -14.969 -1.605 1 87.69 91 GLU A O 1
ATOM 669 N N . ALA A 1 92 ? -21.766 -15.117 -2.734 1 88.75 92 ALA A N 1
ATOM 670 C CA . ALA A 1 92 ? -21.844 -13.672 -2.918 1 88.75 92 ALA A CA 1
ATOM 671 C C . ALA A 1 92 ? -22.047 -12.961 -1.582 1 88.75 92 ALA A C 1
ATOM 673 O O . ALA A 1 92 ? -21.406 -11.945 -1.309 1 88.75 92 ALA A O 1
ATOM 674 N N . GLU A 1 93 ? -22.906 -13.469 -0.816 1 90.19 93 GLU A N 1
ATOM 675 C CA . GLU A 1 93 ? -23.172 -12.883 0.494 1 90.19 93 GLU A CA 1
ATOM 676 C C . GLU A 1 93 ? -21.969 -13 1.415 1 90.19 93 GLU A C 1
ATOM 678 O O . GLU A 1 93 ? -21.656 -12.078 2.178 1 90.19 93 GLU A O 1
ATOM 683 N N . LEU A 1 94 ? -21.344 -14.125 1.32 1 90.5 94 LEU A N 1
ATOM 684 C CA . LEU A 1 94 ? -20.156 -14.352 2.127 1 90.5 94 LEU A CA 1
ATOM 685 C C . LEU A 1 94 ? -19.047 -13.375 1.747 1 90.5 94 LEU A C 1
ATOM 687 O O . LEU A 1 94 ? -18.375 -12.82 2.619 1 90.5 94 LEU A O 1
ATOM 691 N N . ALA A 1 95 ? -18.844 -13.188 0.512 1 88.88 95 ALA A N 1
ATOM 692 C CA . ALA A 1 95 ? -17.812 -12.273 0.032 1 88.88 95 ALA A CA 1
ATOM 693 C C . ALA A 1 95 ? -18.094 -10.852 0.501 1 88.88 95 ALA A C 1
ATOM 695 O O . ALA A 1 95 ? -17.156 -10.125 0.876 1 88.88 95 ALA A O 1
ATOM 696 N N . GLU A 1 96 ? -19.328 -10.484 0.434 1 90.5 96 GLU A N 1
ATOM 697 C CA . GLU A 1 96 ? -19.703 -9.148 0.881 1 90.5 96 GLU A CA 1
ATOM 698 C C . GLU A 1 96 ? -19.438 -8.969 2.373 1 90.5 96 GLU A C 1
ATOM 700 O O . GLU A 1 96 ? -18.906 -7.938 2.797 1 90.5 96 GLU A O 1
ATOM 705 N N . ALA A 1 97 ? -19.812 -9.938 3.131 1 92.56 97 ALA A N 1
ATOM 706 C CA . ALA A 1 97 ? -19.609 -9.883 4.578 1 92.56 97 ALA A CA 1
ATOM 707 C C . ALA A 1 97 ? -18.125 -9.898 4.926 1 92.56 97 ALA A C 1
ATOM 709 O O . ALA A 1 97 ? -17.688 -9.188 5.836 1 92.56 97 ALA A O 1
ATOM 710 N N . GLU A 1 98 ? -17.422 -10.719 4.234 1 92.5 98 GLU A N 1
ATOM 711 C CA . GLU A 1 98 ? -15.984 -10.789 4.469 1 92.5 98 GLU A CA 1
ATOM 712 C C . GLU A 1 98 ? -15.305 -9.461 4.129 1 92.5 98 GLU A C 1
ATOM 714 O O . GLU A 1 98 ? -14.422 -9.008 4.855 1 92.5 98 GLU A O 1
ATOM 719 N N . ARG A 1 99 ? -15.672 -8.906 3.049 1 91.38 99 ARG A N 1
ATOM 720 C CA . ARG A 1 99 ? -15.102 -7.625 2.646 1 91.38 99 ARG A CA 1
ATOM 721 C C . ARG A 1 99 ? -15.367 -6.555 3.697 1 91.38 99 ARG A C 1
ATOM 723 O O . ARG A 1 99 ? -14.477 -5.777 4.043 1 91.38 99 ARG A O 1
ATOM 730 N N . GLU A 1 100 ? -16.594 -6.523 4.109 1 93.06 100 GLU A N 1
ATOM 731 C CA . GLU A 1 100 ? -16.938 -5.543 5.133 1 93.06 100 GLU A CA 1
ATOM 732 C C . GLU A 1 100 ? -16.156 -5.793 6.422 1 93.06 100 GLU A C 1
ATOM 734 O O . GLU A 1 100 ? -15.664 -4.852 7.043 1 93.06 100 GLU A O 1
ATOM 739 N N . LEU A 1 101 ? -16.125 -7.023 6.832 1 93.88 101 LEU A N 1
ATOM 740 C CA . LEU A 1 101 ? -15.422 -7.367 8.062 1 93.88 101 LEU A CA 1
ATOM 741 C C . LEU A 1 101 ? -13.953 -6.969 7.973 1 93.88 101 LEU A C 1
ATOM 743 O O . LEU A 1 101 ? -13.406 -6.402 8.922 1 93.88 101 LEU A O 1
ATOM 747 N N . VAL A 1 102 ? -13.289 -7.242 6.875 1 91.5 102 VAL A N 1
ATOM 748 C CA . VAL A 1 102 ? -11.883 -6.91 6.676 1 91.5 102 VAL A CA 1
ATOM 749 C C . VAL A 1 102 ? -11.695 -5.398 6.766 1 91.5 102 VAL A C 1
ATOM 751 O O . VAL A 1 102 ? -10.781 -4.918 7.449 1 91.5 102 VAL A O 1
ATOM 754 N N . VAL A 1 103 ? -12.523 -4.672 6.137 1 91.06 103 VAL A N 1
ATOM 755 C CA . VAL A 1 103 ? -12.422 -3.217 6.117 1 91.06 103 VAL A CA 1
ATOM 756 C C . VAL A 1 103 ? -12.609 -2.668 7.531 1 91.06 103 VAL A C 1
ATOM 758 O O . VAL A 1 103 ? -11.836 -1.815 7.977 1 91.06 103 VAL A O 1
ATOM 761 N N . VAL A 1 104 ? -13.633 -3.174 8.219 1 93.56 104 VAL A N 1
ATOM 762 C CA . VAL A 1 104 ? -13.953 -2.666 9.547 1 93.56 104 VAL A CA 1
ATOM 763 C C . VAL A 1 104 ? -12.805 -2.969 10.508 1 93.56 104 VAL A C 1
ATOM 765 O O . VAL A 1 104 ? -12.398 -2.105 11.289 1 93.56 104 VAL A O 1
ATOM 768 N N . LYS A 1 105 ? -12.32 -4.141 10.422 1 92.81 105 LYS A N 1
ATOM 769 C CA . LYS A 1 105 ? -11.242 -4.527 11.328 1 92.81 105 LYS A CA 1
ATOM 770 C C . LYS A 1 105 ? -9.969 -3.744 11.023 1 92.81 105 LYS A C 1
ATOM 772 O O . LYS A 1 105 ? -9.242 -3.344 11.938 1 92.81 105 LYS A O 1
ATOM 777 N N . ARG A 1 106 ? -9.656 -3.488 9.781 1 91.31 106 ARG A N 1
ATOM 778 C CA . ARG A 1 106 ? -8.406 -2.852 9.375 1 91.31 106 ARG A CA 1
ATOM 779 C C . ARG A 1 106 ? -8.461 -1.347 9.609 1 91.31 106 ARG A C 1
ATOM 781 O O . ARG A 1 106 ? -7.418 -0.688 9.672 1 91.31 106 ARG A O 1
ATOM 788 N N . GLN A 1 107 ? -9.633 -0.818 9.695 1 92.62 107 GLN A N 1
ATOM 789 C CA . GLN A 1 107 ? -9.781 0.625 9.852 1 92.62 107 GLN A CA 1
ATOM 790 C C . GLN A 1 107 ? -10.609 0.962 11.086 1 92.62 107 GLN A C 1
ATOM 792 O O . GLN A 1 107 ? -11.289 1.988 11.125 1 92.62 107 GLN A O 1
ATOM 797 N N . LYS A 1 108 ? -10.625 0.146 12.07 1 92.81 108 LYS A N 1
ATOM 798 C CA . LYS A 1 108 ? -11.539 0.208 13.203 1 92.81 108 LYS A CA 1
ATOM 799 C C . LYS A 1 108 ? -11.477 1.567 13.891 1 92.81 108 LYS A C 1
ATOM 801 O O . LYS A 1 108 ? -12.492 2.246 14.039 1 92.81 108 LYS A O 1
ATOM 806 N N . LYS A 1 109 ? -10.328 2.021 14.289 1 93.88 109 LYS A N 1
ATOM 807 C CA . LYS A 1 109 ? -10.195 3.275 15.023 1 93.88 109 LYS A CA 1
ATOM 808 C C . LYS A 1 109 ? -10.688 4.457 14.195 1 93.88 109 LYS A C 1
ATOM 810 O O . LYS A 1 109 ? -11.391 5.332 14.711 1 93.88 109 LYS A O 1
ATOM 815 N N . MET A 1 110 ? -10.328 4.465 12.945 1 93.38 110 MET A N 1
ATOM 816 C CA . MET A 1 110 ? -10.734 5.562 12.07 1 93.38 110 MET A CA 1
ATOM 817 C C . MET A 1 110 ? -12.25 5.59 11.906 1 93.38 110 MET A C 1
ATOM 819 O O . MET A 1 110 ? -12.852 6.664 11.844 1 93.38 110 MET A O 1
ATOM 823 N N . ILE A 1 111 ? -12.812 4.422 11.789 1 92.69 111 ILE A N 1
ATOM 824 C CA . ILE A 1 111 ? -14.258 4.336 11.648 1 92.69 111 ILE A CA 1
ATOM 825 C C . ILE A 1 111 ? -14.938 4.863 12.906 1 92.69 111 ILE A C 1
ATOM 827 O O . ILE A 1 111 ? -15.891 5.645 12.828 1 92.69 111 ILE A O 1
ATOM 831 N N . VAL A 1 112 ? -14.422 4.441 14.047 1 92.88 112 VAL A N 1
ATOM 832 C CA . VAL A 1 112 ? -14.961 4.906 15.32 1 92.88 112 VAL A CA 1
ATOM 833 C C . VAL A 1 112 ? -14.82 6.426 15.422 1 92.88 112 VAL A C 1
ATOM 835 O O . VAL A 1 112 ? -15.766 7.121 15.789 1 92.88 112 VAL A O 1
ATOM 838 N N . ASP A 1 113 ? -13.633 6.922 15.078 1 91.88 113 ASP A N 1
ATOM 839 C CA . ASP A 1 113 ? -13.391 8.359 15.102 1 91.88 113 ASP A CA 1
ATOM 840 C C . ASP A 1 113 ? -14.352 9.094 14.172 1 91.88 113 ASP A C 1
ATOM 842 O O . ASP A 1 113 ? -14.883 10.148 14.523 1 91.88 113 ASP A O 1
ATOM 846 N N . ASP A 1 114 ? -14.531 8.578 13.008 1 91.69 114 ASP A N 1
ATOM 847 C CA . ASP A 1 114 ? -15.406 9.211 12.023 1 91.69 114 ASP A CA 1
ATOM 848 C C . ASP A 1 114 ? -16.859 9.203 12.5 1 91.69 114 ASP A C 1
ATOM 850 O O . ASP A 1 114 ? -17.578 10.188 12.32 1 91.69 114 ASP A O 1
ATOM 854 N N . LEU A 1 115 ? -17.266 8.109 13.078 1 90.31 115 LEU A N 1
ATOM 855 C CA . LEU A 1 115 ? -18.625 8.031 13.602 1 90.31 115 LEU A CA 1
ATOM 856 C C . LEU A 1 115 ? -18.844 9.055 14.711 1 90.31 115 LEU A C 1
ATOM 858 O O . LEU A 1 115 ? -19.875 9.734 14.734 1 90.31 115 LEU A O 1
ATOM 862 N N . ASP A 1 116 ? -17.875 9.172 15.523 1 88.88 116 ASP A N 1
ATOM 863 C CA . ASP A 1 116 ? -17.984 10.148 16.609 1 88.88 116 ASP A CA 1
ATOM 864 C C . ASP A 1 116 ? -18.094 11.57 16.062 1 88.88 116 ASP A C 1
ATOM 866 O O . ASP A 1 116 ? -18.859 12.383 16.594 1 88.88 116 ASP A O 1
ATOM 870 N N . GLU A 1 117 ? -17.391 11.805 15.078 1 87.94 117 GLU A N 1
ATOM 871 C CA . GLU A 1 117 ? -17.375 13.156 14.508 1 87.94 117 GLU A CA 1
ATOM 872 C C . GLU A 1 117 ? -18.641 13.43 13.711 1 87.94 117 GLU A C 1
ATOM 874 O O . GLU A 1 117 ? -19.141 14.555 13.703 1 87.94 117 GLU A O 1
ATOM 879 N N . MET A 1 118 ? -19.203 12.438 13.078 1 87.44 118 MET A N 1
ATOM 880 C CA . MET A 1 118 ? -20.281 12.648 12.133 1 87.44 118 MET A CA 1
ATOM 881 C C . MET A 1 118 ? -21.641 12.43 12.805 1 87.44 118 MET A C 1
ATOM 883 O O . MET A 1 118 ? -22.672 12.844 12.273 1 87.44 118 MET A O 1
ATOM 887 N N . LEU A 1 119 ? -21.656 11.781 13.938 1 86.12 119 LEU A N 1
ATOM 888 C CA . LEU A 1 119 ? -22.875 11.289 14.578 1 86.12 119 LEU A CA 1
ATOM 889 C C . LEU A 1 119 ? -23.875 12.422 14.773 1 86.12 119 LEU A C 1
ATOM 891 O O . LEU A 1 119 ? -25.078 12.242 14.555 1 86.12 119 LEU A O 1
ATOM 895 N N . PRO A 1 120 ? -23.391 13.625 15.117 1 82.56 120 PRO A N 1
ATOM 896 C CA . PRO A 1 120 ? -24.344 14.711 15.328 1 82.56 120 PRO A CA 1
ATOM 897 C C . PRO A 1 120 ? -25.156 15.047 14.078 1 82.56 120 PRO A C 1
ATOM 899 O O . PRO A 1 120 ? -26.234 15.633 14.172 1 82.56 120 PRO A O 1
ATOM 902 N N . ASN A 1 121 ? -24.75 14.594 12.953 1 83 121 ASN A N 1
ATOM 903 C CA . ASN A 1 121 ? -25.391 14.93 11.688 1 83 121 ASN A CA 1
ATOM 904 C C . ASN A 1 121 ? -26.297 13.805 11.203 1 83 121 ASN A C 1
ATOM 906 O O . ASN A 1 121 ? -26.906 13.898 10.133 1 83 121 ASN A O 1
ATOM 910 N N . PHE A 1 122 ? -26.422 12.75 11.992 1 86.12 122 PHE A N 1
ATOM 911 C CA . PHE A 1 122 ? -27.188 11.594 11.57 1 86.12 122 PHE A CA 1
ATOM 912 C C . PHE A 1 122 ? -28.25 11.242 12.609 1 86.12 122 PHE A C 1
ATOM 914 O O . PHE A 1 122 ? -28.125 11.602 13.781 1 86.12 122 PHE A O 1
ATOM 921 N N . ASP A 1 123 ? -29.281 10.523 12.078 1 84.25 123 ASP A N 1
ATOM 922 C CA . ASP A 1 123 ? -30.406 10.164 12.938 1 84.25 123 ASP A CA 1
ATOM 923 C C . ASP A 1 123 ? -30.062 8.961 13.812 1 84.25 123 ASP A C 1
ATOM 925 O O . ASP A 1 123 ? -30.656 8.766 14.875 1 84.25 123 ASP A O 1
ATOM 929 N N . SER A 1 124 ? -29.172 8.188 13.32 1 86.5 124 SER A N 1
ATOM 930 C CA . SER A 1 124 ? -28.812 6.984 14.055 1 86.5 124 SER A CA 1
ATOM 931 C C . SER A 1 124 ? -27.375 6.578 13.766 1 86.5 124 SER A C 1
ATOM 933 O O . SER A 1 124 ? -26.797 6.98 12.758 1 86.5 124 SER A O 1
ATOM 935 N N . LEU A 1 125 ? -26.906 5.836 14.688 1 87.88 125 LEU A N 1
ATOM 936 C CA . LEU A 1 125 ? -25.578 5.277 14.5 1 87.88 125 LEU A CA 1
ATOM 937 C C . LEU A 1 125 ? -25.531 4.383 13.266 1 87.88 125 LEU A C 1
ATOM 939 O O . LEU A 1 125 ? -24.516 4.34 12.562 1 87.88 125 LEU A O 1
ATOM 943 N N . GLY A 1 126 ? -26.625 3.691 13.008 1 86.25 126 GLY A N 1
ATOM 944 C CA . GLY A 1 126 ? -26.719 2.83 11.836 1 86.25 126 GLY A CA 1
ATOM 945 C C . GLY A 1 126 ? -26.578 3.586 10.531 1 86.25 126 GLY A C 1
ATOM 946 O O . GLY A 1 126 ? -25.891 3.139 9.617 1 86.25 126 GLY A O 1
ATOM 947 N N . SER A 1 127 ? -27.219 4.66 10.484 1 86.19 127 SER A N 1
ATOM 948 C CA . SER A 1 127 ? -27.172 5.469 9.273 1 86.19 127 SER A CA 1
ATOM 949 C C . SER A 1 127 ? -25.781 6.055 9.055 1 86.19 127 SER A C 1
ATOM 951 O O . SER A 1 127 ? -25.281 6.078 7.934 1 86.19 127 SER A O 1
ATOM 953 N N . ALA A 1 128 ? -25.219 6.508 10.148 1 87.12 128 ALA A N 1
ATOM 954 C CA . ALA A 1 128 ? -23.859 7.039 10.062 1 87.12 128 ALA A CA 1
ATOM 955 C C . ALA A 1 128 ? -22.875 5.961 9.625 1 87.12 128 ALA A C 1
ATOM 957 O O . ALA A 1 128 ? -22 6.211 8.789 1 87.12 128 ALA A O 1
ATOM 958 N N . TYR A 1 129 ? -23.094 4.762 10.141 1 90.69 129 TYR A N 1
ATOM 959 C CA . TYR A 1 129 ? -22.219 3.641 9.797 1 90.69 129 TYR A CA 1
ATOM 960 C C . TYR A 1 129 ? -22.344 3.285 8.32 1 90.69 129 TYR A C 1
ATOM 962 O O . TYR A 1 129 ? -21.344 3.033 7.652 1 90.69 129 TYR A O 1
ATOM 970 N N . ALA A 1 130 ? -23.484 3.268 7.828 1 87.38 130 ALA A N 1
ATOM 971 C CA . ALA A 1 130 ? -23.719 2.898 6.438 1 87.38 130 ALA A CA 1
ATOM 972 C C . ALA A 1 130 ? -22.953 3.826 5.488 1 87.38 130 ALA A C 1
ATOM 974 O O . ALA A 1 130 ? -22.312 3.367 4.543 1 87.38 130 ALA A O 1
ATOM 975 N N . VAL A 1 131 ? -22.984 5.051 5.77 1 82.44 131 VAL A N 1
ATOM 976 C CA . VAL A 1 131 ? -22.328 6.039 4.918 1 82.44 131 VAL A CA 1
ATOM 977 C C . VAL A 1 131 ? -20.812 5.887 5.023 1 82.44 131 VAL A C 1
ATOM 979 O O . VAL A 1 131 ? -20.109 5.906 4.012 1 82.44 131 VAL A O 1
ATOM 982 N N . THR A 1 132 ? -20.344 5.695 6.207 1 86.5 132 THR A N 1
ATOM 983 C CA . THR A 1 132 ? -18.922 5.602 6.48 1 86.5 132 THR A CA 1
ATOM 984 C C . THR A 1 132 ? -18.328 4.352 5.832 1 86.5 132 THR A C 1
ATOM 986 O O . THR A 1 132 ? -17.266 4.418 5.203 1 86.5 132 THR A O 1
ATOM 989 N N . ILE A 1 133 ? -19.047 3.264 5.906 1 89.25 133 ILE A N 1
ATOM 990 C CA . ILE A 1 133 ? -18.484 1.983 5.473 1 89.25 133 ILE A CA 1
ATOM 991 C C . ILE A 1 133 ? -18.578 1.865 3.955 1 89.25 133 ILE A C 1
ATOM 993 O O . ILE A 1 133 ? -17.719 1.264 3.318 1 89.25 133 ILE A O 1
ATOM 997 N N . THR A 1 134 ? -19.609 2.387 3.375 1 83.88 134 THR A N 1
ATOM 998 C CA . THR A 1 134 ? -19.812 2.279 1.935 1 83.88 134 THR A CA 1
ATOM 999 C C . THR A 1 134 ? -18.625 2.895 1.181 1 83.88 134 THR A C 1
ATOM 1001 O O . THR A 1 134 ? -18.094 2.281 0.26 1 83.88 134 THR A O 1
ATOM 1004 N N . SER A 1 135 ? -18.25 4.023 1.604 1 78.38 135 SER A N 1
ATOM 1005 C CA . SER A 1 135 ? -17.141 4.699 0.938 1 78.38 135 SER A CA 1
ATOM 1006 C C . SER A 1 135 ? -15.852 3.902 1.072 1 78.38 135 SER A C 1
ATOM 1008 O O . SER A 1 135 ? -15.062 3.828 0.129 1 78.38 135 SER A O 1
ATOM 1010 N N . ARG A 1 136 ? -15.703 3.26 2.135 1 84.38 136 ARG A N 1
ATOM 1011 C CA . ARG A 1 136 ? -14.484 2.5 2.41 1 84.38 136 ARG A CA 1
ATOM 1012 C C . ARG A 1 136 ? -14.469 1.193 1.624 1 84.38 136 ARG A C 1
ATOM 1014 O O . ARG A 1 136 ? -13.43 0.791 1.103 1 84.38 136 ARG A O 1
ATOM 1021 N N . ILE A 1 137 ? -15.641 0.577 1.547 1 81.81 137 ILE A N 1
ATOM 1022 C CA . ILE A 1 137 ? -15.742 -0.664 0.787 1 81.81 137 ILE A CA 1
ATOM 1023 C C . ILE A 1 137 ? -15.508 -0.382 -0.695 1 81.81 137 ILE A C 1
ATOM 1025 O O . ILE A 1 137 ? -14.797 -1.134 -1.373 1 81.81 137 ILE A O 1
ATOM 1029 N N . MET A 1 138 ? -15.992 0.679 -1.161 1 78.06 138 MET A N 1
ATOM 1030 C CA . MET A 1 138 ? -15.805 1.06 -2.559 1 78.06 138 MET A CA 1
ATOM 1031 C C . MET A 1 138 ? -14.328 1.309 -2.855 1 78.06 138 MET A C 1
ATOM 1033 O O . MET A 1 138 ? -13.812 0.858 -3.881 1 78.06 138 MET A O 1
ATOM 1037 N N . ALA A 1 139 ? -13.68 1.959 -1.973 1 73.94 139 ALA A N 1
ATOM 1038 C CA . ALA A 1 139 ? -12.258 2.242 -2.141 1 73.94 139 ALA A CA 1
ATOM 1039 C C . ALA A 1 139 ? -11.438 0.955 -2.143 1 73.94 139 ALA A C 1
ATOM 1041 O O . ALA A 1 139 ? -10.516 0.8 -2.945 1 73.94 139 ALA A O 1
ATOM 1042 N N . ALA A 1 140 ? -11.836 0.087 -1.3 1 72.81 140 ALA A N 1
ATOM 1043 C CA . ALA A 1 140 ? -11.125 -1.187 -1.19 1 72.81 140 ALA A CA 1
ATOM 1044 C C . ALA A 1 140 ? -11.32 -2.031 -2.447 1 72.81 140 ALA A C 1
ATOM 1046 O O . ALA A 1 140 ? -10.391 -2.699 -2.902 1 72.81 140 ALA A O 1
ATOM 1047 N N . THR A 1 141 ? -12.484 -1.943 -2.975 1 69 141 THR A N 1
ATOM 1048 C CA . THR A 1 141 ? -12.812 -2.736 -4.152 1 69 141 THR A CA 1
ATOM 1049 C C . THR A 1 141 ? -12.133 -2.164 -5.395 1 69 141 THR A C 1
ATOM 1051 O O . THR A 1 141 ? -11.664 -2.916 -6.25 1 69 141 THR A O 1
ATOM 1054 N N . CYS A 1 142 ? -12.031 -0.897 -5.484 1 63.31 142 CYS A N 1
ATOM 1055 C CA . CYS A 1 142 ? -11.406 -0.241 -6.625 1 63.31 142 CYS A CA 1
ATOM 1056 C C . CYS A 1 142 ? -9.906 -0.518 -6.652 1 63.31 142 CYS A C 1
ATOM 1058 O O . CYS A 1 142 ? -9.336 -0.78 -7.715 1 63.31 142 CYS A O 1
ATOM 1060 N N . ARG A 1 143 ? -9.305 -0.485 -5.598 1 60.47 143 ARG A N 1
ATOM 1061 C CA . ARG A 1 143 ? -7.875 -0.75 -5.477 1 60.47 143 ARG A CA 1
ATOM 1062 C C . ARG A 1 143 ? -7.539 -2.158 -5.957 1 60.47 143 ARG A C 1
ATOM 1064 O O . ARG A 1 143 ? -6.5 -2.373 -6.586 1 60.47 143 ARG A O 1
ATOM 1071 N N . GLN A 1 144 ? -8.453 -2.998 -5.648 1 54.16 144 GLN A N 1
ATOM 1072 C CA . GLN A 1 144 ? -8.234 -4.406 -5.953 1 54.16 144 GLN A CA 1
ATOM 1073 C C . GLN A 1 144 ? -8.383 -4.676 -7.449 1 54.16 144 GLN A C 1
ATOM 1075 O O . GLN A 1 144 ? -7.66 -5.492 -8.016 1 54.16 144 GLN A O 1
ATOM 1080 N N . ARG A 1 145 ? -9.391 -4.129 -7.973 1 50.84 145 ARG A N 1
ATOM 1081 C CA . ARG A 1 145 ? -9.719 -4.445 -9.359 1 50.84 145 ARG A CA 1
ATOM 1082 C C . ARG A 1 145 ? -8.656 -3.912 -10.312 1 50.84 145 ARG A C 1
ATOM 1084 O O . ARG A 1 145 ? -8.32 -4.566 -11.297 1 50.84 145 ARG A O 1
ATOM 1091 N N . LYS A 1 146 ? -8.336 -2.76 -10.172 1 50.09 146 LYS A N 1
ATOM 1092 C CA . LYS A 1 146 ? -7.586 -2.201 -11.297 1 50.09 146 LYS A CA 1
ATOM 1093 C C . LYS A 1 146 ? -6.137 -1.934 -10.906 1 50.09 146 LYS A C 1
ATOM 1095 O O . LYS A 1 146 ? -5.34 -1.481 -11.727 1 50.09 146 LYS A O 1
ATOM 1100 N N . GLY A 1 147 ? -5.836 -2.594 -9.852 1 51.06 147 GLY A N 1
ATOM 1101 C CA . GLY A 1 147 ? -4.465 -2.227 -9.555 1 51.06 147 GLY A CA 1
ATOM 1102 C C . GLY A 1 147 ? -4.188 -0.746 -9.734 1 51.06 147 GLY A C 1
ATOM 1103 O O . GLY A 1 147 ? -3.043 -0.346 -9.961 1 51.06 147 GLY A O 1
ATOM 1104 N N . ARG A 1 148 ? -5.391 -0.112 -10.164 1 49.72 148 ARG A N 1
ATOM 1105 C CA . ARG A 1 148 ? -5.273 1.249 -10.68 1 49.72 148 ARG A CA 1
ATOM 1106 C C . ARG A 1 148 ? -4.883 2.219 -9.57 1 49.72 148 ARG A C 1
ATOM 1108 O O . ARG A 1 148 ? -5.277 2.041 -8.414 1 49.72 148 ARG A O 1
ATOM 1115 N N . PRO A 1 149 ? -3.971 3.01 -10.031 1 55.41 149 PRO A N 1
ATOM 1116 C CA . PRO A 1 149 ? -3.58 4.234 -9.328 1 55.41 149 PRO A CA 1
ATOM 1117 C C . PRO A 1 149 ? -4.773 4.984 -8.742 1 55.41 149 PRO A C 1
ATOM 1119 O O . PRO A 1 149 ? -5.918 4.719 -9.117 1 55.41 149 PRO A O 1
ATOM 1122 N N . PHE A 1 150 ? -4.637 5.684 -7.785 1 59.12 150 PHE A N 1
ATOM 1123 C CA . PHE A 1 150 ? -5.551 6.664 -7.207 1 59.12 150 PHE A CA 1
ATOM 1124 C C . PHE A 1 150 ? -6.418 7.301 -8.289 1 59.12 150 PHE A C 1
ATOM 1126 O O . PHE A 1 150 ? -5.898 7.852 -9.258 1 59.12 150 PHE A O 1
ATOM 1133 N N . ASN A 1 151 ? -7.715 6.922 -8.297 1 71.94 151 ASN A N 1
ATOM 1134 C CA . ASN A 1 151 ? -8.656 7.547 -9.211 1 71.94 151 ASN A CA 1
ATOM 1135 C C . ASN A 1 151 ? -8.961 8.992 -8.82 1 71.94 151 ASN A C 1
ATOM 1137 O O . ASN A 1 151 ? -9.93 9.25 -8.109 1 71.94 151 ASN A O 1
ATOM 1141 N N . GLN A 1 152 ? -8.133 9.875 -9.359 1 78.56 152 GLN A N 1
ATOM 1142 C CA . GLN A 1 152 ? -8.234 11.289 -9.016 1 78.56 152 GLN A CA 1
ATOM 1143 C C . GLN A 1 152 ? -9.609 11.852 -9.383 1 78.56 152 GLN A C 1
ATOM 1145 O O . GLN A 1 152 ? -10.156 12.688 -8.664 1 78.56 152 GLN A O 1
ATOM 1150 N N . LYS A 1 153 ? -10.141 11.367 -10.461 1 83.88 153 LYS A N 1
ATOM 1151 C CA . LYS A 1 153 ? -11.445 11.852 -10.891 1 83.88 153 LYS A CA 1
ATOM 1152 C C . LYS A 1 153 ? -12.539 11.453 -9.898 1 83.88 153 LYS A C 1
ATOM 1154 O O . LYS A 1 153 ? -13.391 12.273 -9.539 1 83.88 153 LYS A O 1
ATOM 1159 N N . ALA A 1 154 ? -12.5 10.25 -9.516 1 85.38 154 ALA A N 1
ATOM 1160 C CA . ALA A 1 154 ? -13.477 9.766 -8.547 1 85.38 154 ALA A CA 1
ATOM 1161 C C . ALA A 1 154 ? -13.328 10.492 -7.211 1 85.38 154 ALA A C 1
ATOM 1163 O O . ALA A 1 154 ? -14.328 10.82 -6.562 1 85.38 154 ALA A O 1
ATOM 1164 N N . PHE A 1 155 ? -12.125 10.727 -6.812 1 89.38 155 PHE A N 1
ATOM 1165 C CA . PHE A 1 155 ? -11.859 11.477 -5.59 1 89.38 155 PHE A CA 1
ATOM 1166 C C . PHE A 1 155 ? -12.453 12.883 -5.676 1 89.38 155 PHE A C 1
ATOM 1168 O O . PHE A 1 155 ? -13.148 13.32 -4.766 1 89.38 155 PHE A O 1
ATOM 1175 N N . ALA A 1 156 ? -12.156 13.57 -6.77 1 94.25 156 ALA A N 1
ATOM 1176 C CA . ALA A 1 156 ? -12.617 14.945 -6.953 1 94.25 156 ALA A CA 1
ATOM 1177 C C . ALA A 1 156 ? -14.141 15.016 -6.938 1 94.25 156 ALA A C 1
ATOM 1179 O O . ALA A 1 156 ? -14.727 15.875 -6.266 1 94.25 156 ALA A O 1
ATOM 1180 N N . GLN A 1 157 ? -14.75 14.133 -7.617 1 93.44 157 GLN A N 1
ATOM 1181 C CA . GLN A 1 157 ? -16.203 14.102 -7.645 1 93.44 157 GLN A CA 1
ATOM 1182 C C . GLN A 1 157 ? -16.781 13.859 -6.25 1 93.44 157 GLN A C 1
ATOM 1184 O O . GLN A 1 157 ? -17.766 14.484 -5.859 1 93.44 157 GLN A O 1
ATOM 1189 N N . GLY A 1 158 ? -16.156 12.945 -5.566 1 92.31 158 GLY A N 1
ATOM 1190 C CA . GLY A 1 158 ? -16.578 12.672 -4.199 1 92.31 158 GLY A CA 1
ATOM 1191 C C . GLY A 1 158 ? -16.484 13.891 -3.295 1 92.31 158 GLY A C 1
ATOM 1192 O O . GLY A 1 158 ? -17.406 14.156 -2.512 1 92.31 158 GLY A O 1
ATOM 1193 N N . VAL A 1 159 ? -15.453 14.602 -3.4 1 96.12 159 VAL A N 1
ATOM 1194 C CA . VAL A 1 159 ? -15.234 15.797 -2.586 1 96.12 159 VAL A CA 1
ATOM 1195 C C . VAL A 1 159 ? -16.266 16.859 -2.943 1 96.12 159 VAL A C 1
ATOM 1197 O O . VAL A 1 159 ? -16.859 17.484 -2.057 1 96.12 159 VAL A O 1
ATOM 1200 N N . LEU A 1 160 ? -16.453 17.062 -4.219 1 97.5 160 LEU A N 1
ATOM 1201 C CA . LEU A 1 160 ? -17.406 18.062 -4.676 1 97.5 160 LEU A CA 1
ATOM 1202 C C . LEU A 1 160 ? -18.812 17.734 -4.199 1 97.5 160 LEU A C 1
ATOM 1204 O O . LEU A 1 160 ? -19.547 18.625 -3.748 1 97.5 160 LEU A O 1
ATOM 1208 N N . ASP A 1 161 ? -19.172 16.5 -4.281 1 95.25 161 ASP A N 1
ATOM 1209 C CA . ASP A 1 161 ? -20.484 16.062 -3.822 1 95.25 161 ASP A CA 1
ATOM 1210 C C . ASP A 1 161 ? -20.609 16.203 -2.307 1 95.25 161 ASP A C 1
ATOM 1212 O O . ASP A 1 161 ? -21.656 16.609 -1.8 1 95.25 161 ASP A O 1
ATOM 1216 N N . TYR A 1 162 ? -19.625 15.844 -1.648 1 93.88 162 TYR A N 1
ATOM 1217 C CA . TYR A 1 162 ? -19.594 15.875 -0.19 1 93.88 162 TYR A CA 1
ATOM 1218 C C . TYR A 1 162 ? -19.828 17.281 0.335 1 93.88 162 TYR A C 1
ATOM 1220 O O . TYR A 1 162 ? -20.531 17.469 1.326 1 93.88 162 TYR A O 1
ATOM 1228 N N . TYR A 1 163 ? -19.281 18.281 -0.334 1 97.19 163 TYR A N 1
ATOM 1229 C CA . TYR A 1 163 ? -19.359 19.656 0.143 1 97.19 163 TYR A CA 1
ATOM 1230 C C . TYR A 1 163 ? -20.391 20.453 -0.65 1 97.19 163 TYR A C 1
ATOM 1232 O O . TYR A 1 163 ? -20.641 21.625 -0.359 1 97.19 163 TYR A O 1
ATOM 1240 N N . GLY A 1 164 ? -21 19.875 -1.65 1 97.31 164 GLY A N 1
ATOM 1241 C CA . GLY A 1 164 ? -21.875 20.641 -2.518 1 97.31 164 GLY A CA 1
ATOM 1242 C C . GLY A 1 164 ? -21.172 21.812 -3.189 1 97.31 164 GLY A C 1
ATOM 1243 O O . GLY A 1 164 ? -21.719 22.906 -3.266 1 97.31 164 GLY A O 1
ATOM 1244 N N . ALA A 1 165 ? -19.969 21.531 -3.629 1 98 165 ALA A N 1
ATOM 1245 C CA . ALA A 1 165 ? -19.078 22.625 -4.004 1 98 165 ALA A CA 1
ATOM 1246 C C . ALA A 1 165 ? -19.016 22.797 -5.52 1 98 165 ALA A C 1
ATOM 1248 O O . ALA A 1 165 ? -18.016 23.266 -6.066 1 98 165 ALA A O 1
ATOM 1249 N N . LYS A 1 166 ? -20 22.391 -6.199 1 97.56 166 LYS A N 1
ATOM 1250 C CA . LYS A 1 166 ? -20.094 22.578 -7.645 1 97.56 166 LYS A CA 1
ATOM 1251 C C . LYS A 1 166 ? -21.469 23.078 -8.047 1 97.56 166 LYS A C 1
ATOM 1253 O O . LYS A 1 166 ? -22.484 22.641 -7.488 1 97.56 166 LYS A O 1
ATOM 1258 N N . ARG A 1 167 ? -21.5 23.984 -8.984 1 96.19 167 ARG A N 1
ATOM 1259 C CA . ARG A 1 167 ? -22.781 24.453 -9.523 1 96.19 167 ARG A CA 1
ATOM 1260 C C . ARG A 1 167 ? -22.641 24.875 -10.984 1 96.19 167 ARG A C 1
ATOM 1262 O O . ARG A 1 167 ? -21.531 25.141 -11.453 1 96.19 167 ARG A O 1
ATOM 1269 N N . LYS A 1 168 ? -23.75 24.844 -11.672 1 92.94 168 LYS A N 1
ATOM 1270 C CA . LYS A 1 168 ? -23.828 25.312 -13.055 1 92.94 168 LYS A CA 1
ATOM 1271 C C . LYS A 1 168 ? -24.281 26.766 -13.102 1 92.94 168 LYS A C 1
ATOM 1273 O O . LYS A 1 168 ? -25.125 27.188 -12.312 1 92.94 168 LYS A O 1
ATOM 1278 N N . THR A 1 169 ? -23.594 27.469 -13.984 1 90.62 169 THR A N 1
ATOM 1279 C CA . THR A 1 169 ? -24 28.859 -14.156 1 90.62 169 THR A CA 1
ATOM 1280 C C . THR A 1 169 ? -25.078 28.969 -15.219 1 90.62 169 THR A C 1
ATOM 1282 O O . THR A 1 169 ? -25.297 28.047 -16 1 90.62 169 THR A O 1
ATOM 1285 N N . ASP A 1 170 ? -25.75 30.141 -15.172 1 89.62 170 ASP A N 1
ATOM 1286 C CA . ASP A 1 170 ? -26.812 30.422 -16.141 1 89.62 170 ASP A CA 1
ATOM 1287 C C . ASP A 1 170 ? -26.266 30.438 -17.562 1 89.62 170 ASP A C 1
ATOM 1289 O O . ASP A 1 170 ? -27 30.125 -18.516 1 89.62 170 ASP A O 1
ATOM 1293 N N . SER A 1 171 ? -25.156 30.797 -17.797 1 90.06 171 SER A N 1
ATOM 1294 C CA . SER A 1 171 ? -24.531 30.906 -19.109 1 90.06 171 SER A CA 1
ATOM 1295 C C . SER A 1 171 ? -24.016 29.562 -19.609 1 90.06 171 SER A C 1
ATOM 1297 O O . SER A 1 171 ? -23.375 29.469 -20.656 1 90.06 171 SER A O 1
ATOM 1299 N N . GLY A 1 172 ? -24.266 28.484 -18.859 1 87.44 172 GLY A N 1
ATOM 1300 C CA . GLY A 1 172 ? -23.844 27.156 -19.266 1 87.44 172 GLY A CA 1
ATOM 1301 C C . GLY A 1 172 ? -22.5 26.766 -18.719 1 87.44 172 GLY A C 1
ATOM 1302 O O . GLY A 1 172 ? -22.031 25.641 -18.953 1 87.44 172 GLY A O 1
ATOM 1303 N N . GLY A 1 173 ? -21.828 27.688 -17.984 1 91.81 173 GLY A N 1
ATOM 1304 C CA . GLY A 1 173 ? -20.547 27.375 -17.406 1 91.81 173 GLY A CA 1
ATOM 1305 C C . GLY A 1 173 ? -20.641 26.625 -16.094 1 91.81 173 GLY A C 1
ATOM 1306 O O . GLY A 1 173 ? -21.734 26.234 -15.68 1 91.81 173 GLY A O 1
ATOM 1307 N N . SER A 1 174 ? -19.469 26.172 -15.586 1 95.38 174 SER A N 1
ATOM 1308 C CA . SER A 1 174 ? -19.422 25.484 -14.305 1 95.38 174 SER A CA 1
ATOM 1309 C C . SER A 1 174 ? -18.547 26.234 -13.297 1 95.38 174 SER A C 1
ATOM 1311 O O . SER A 1 174 ? -17.547 26.828 -13.672 1 95.38 174 SER A O 1
ATOM 1313 N N . GLU A 1 175 ? -19 26.344 -12.07 1 97.56 175 GLU A N 1
ATOM 1314 C CA . GLU A 1 175 ? -18.266 26.953 -10.977 1 97.56 175 GLU A CA 1
ATOM 1315 C C . GLU A 1 175 ? -18.047 25.969 -9.828 1 97.56 175 GLU A C 1
ATOM 1317 O O . GLU A 1 175 ? -18.828 25.031 -9.656 1 97.56 175 GLU A O 1
ATOM 1322 N N . LYS A 1 176 ? -16.938 26.172 -9.172 1 98.12 176 LYS A N 1
ATOM 1323 C CA . LYS A 1 176 ? -16.625 25.406 -7.965 1 98.12 176 LYS A CA 1
ATOM 1324 C C . LYS A 1 176 ? -16.359 26.344 -6.785 1 98.12 176 LYS A C 1
ATOM 1326 O O . LYS A 1 176 ? -16.016 27.516 -6.977 1 98.12 176 LYS A O 1
ATOM 1331 N N . TYR A 1 177 ? -16.609 25.844 -5.695 1 98.19 177 TYR A N 1
ATOM 1332 C CA . TYR A 1 177 ? -16.531 26.625 -4.461 1 98.19 177 TYR A CA 1
ATOM 1333 C C . TYR A 1 177 ? -15.18 26.438 -3.791 1 98.19 177 TYR A C 1
ATOM 1335 O O . TYR A 1 177 ? -14.711 25.312 -3.621 1 98.19 177 TYR A O 1
ATOM 1343 N N . CYS A 1 178 ? -14.5 27.484 -3.523 1 98.38 178 CYS A N 1
ATOM 1344 C CA . CYS A 1 178 ? -13.32 27.469 -2.668 1 98.38 178 CYS A CA 1
ATOM 1345 C C . CYS A 1 178 ? -13.688 27.75 -1.217 1 98.38 178 CYS A C 1
ATOM 1347 O O . CYS A 1 178 ? -14.32 28.75 -0.914 1 98.38 178 CYS A O 1
ATOM 1349 N N . HIS A 1 179 ? -13.227 26.969 -0.304 1 98.44 179 HIS A N 1
ATOM 1350 C CA . HIS A 1 179 ? -13.633 27.062 1.093 1 98.44 179 HIS A CA 1
ATOM 1351 C C . HIS A 1 179 ? -13.062 28.312 1.759 1 98.44 179 HIS A C 1
ATOM 1353 O O . HIS A 1 179 ? -13.492 28.688 2.846 1 98.44 179 HIS A O 1
ATOM 1359 N N . LEU A 1 180 ? -12.141 28.953 1.095 1 97.75 180 LEU A N 1
ATOM 1360 C CA . LEU A 1 180 ? -11.555 30.172 1.662 1 97.75 180 LEU A CA 1
ATOM 1361 C C . LEU A 1 180 ? -12.078 31.406 0.95 1 97.75 180 LEU A C 1
ATOM 1363 O O . LEU A 1 180 ? -12.25 32.469 1.569 1 97.75 180 LEU A O 1
ATOM 1367 N N . THR A 1 181 ? -12.359 31.312 -0.412 1 97.44 181 THR A N 1
ATOM 1368 C CA . THR A 1 181 ? -12.547 32.562 -1.162 1 97.44 181 THR A CA 1
ATOM 1369 C C . THR A 1 181 ? -13.883 32.531 -1.9 1 97.44 181 THR A C 1
ATOM 1371 O O . THR A 1 181 ? -14.234 33.5 -2.576 1 97.44 181 THR A O 1
ATOM 1374 N N . GLY A 1 182 ? -14.578 31.5 -1.839 1 97.19 182 GLY A N 1
ATOM 1375 C CA . GLY A 1 182 ? -15.914 31.484 -2.42 1 97.19 182 GLY A CA 1
ATOM 1376 C C . GLY A 1 182 ? -15.953 30.859 -3.805 1 97.19 182 GLY A C 1
ATOM 1377 O O . GLY A 1 182 ? -15.18 29.953 -4.105 1 97.19 182 GLY A O 1
ATOM 1378 N N . TRP A 1 183 ? -16.969 31.234 -4.613 1 97.25 183 TRP A N 1
ATOM 1379 C CA . TRP A 1 183 ? -17.219 30.609 -5.91 1 97.25 183 TRP A CA 1
ATOM 1380 C C . TRP A 1 183 ? -16.281 31.172 -6.977 1 97.25 183 TRP A C 1
ATOM 1382 O O . TRP A 1 183 ? -16.031 32.375 -7.023 1 97.25 183 TRP A O 1
ATOM 1392 N N . HIS A 1 184 ? -15.711 30.344 -7.781 1 96.88 184 HIS A N 1
ATOM 1393 C CA . HIS A 1 184 ? -14.859 30.672 -8.914 1 96.88 184 HIS A CA 1
ATOM 1394 C C . HIS A 1 184 ? -15.164 29.766 -10.109 1 96.88 184 HIS A C 1
ATOM 1396 O O . HIS A 1 184 ? -15.883 28.766 -9.977 1 96.88 184 HIS A O 1
ATOM 1402 N N . ASP A 1 185 ? -14.633 30.172 -11.234 1 95.75 185 ASP A N 1
ATOM 1403 C CA . ASP A 1 185 ? -14.711 29.266 -12.375 1 95.75 185 ASP A CA 1
ATOM 1404 C C . ASP A 1 185 ? -14.109 27.906 -12.047 1 95.75 185 ASP A C 1
ATOM 1406 O O . ASP A 1 185 ? -13.07 27.828 -11.383 1 95.75 185 ASP A O 1
ATOM 1410 N N . ALA A 1 186 ? -14.734 26.875 -12.492 1 96.06 186 ALA A N 1
ATOM 1411 C CA . ALA A 1 186 ? -14.398 25.5 -12.117 1 96.06 186 ALA A CA 1
ATOM 1412 C C . ALA A 1 186 ? -12.945 25.172 -12.453 1 96.06 186 ALA A C 1
ATOM 1414 O O . ALA A 1 186 ? -12.297 24.406 -11.742 1 96.06 186 ALA A O 1
ATOM 1415 N N . GLU A 1 187 ? -12.43 25.781 -13.43 1 93.56 187 GLU A N 1
ATOM 1416 C CA . GLU A 1 187 ? -11.086 25.453 -13.914 1 93.56 187 GLU A CA 1
ATOM 1417 C C . GLU A 1 187 ? -10.023 25.938 -12.93 1 93.56 187 GLU A C 1
ATOM 1419 O O . GLU A 1 187 ? -8.906 25.422 -12.914 1 93.56 187 GLU A O 1
ATOM 1424 N N . PHE A 1 188 ? -10.398 26.844 -12.062 1 95.06 188 PHE A N 1
ATOM 1425 C CA . PHE A 1 188 ? -9.414 27.438 -11.18 1 95.06 188 PHE A CA 1
ATOM 1426 C C . PHE A 1 188 ? -9.438 26.781 -9.805 1 95.06 188 PHE A C 1
ATOM 1428 O O . PHE A 1 188 ? -8.547 27.031 -8.977 1 95.06 188 PHE A O 1
ATOM 1435 N N . VAL A 1 189 ? -10.406 25.984 -9.562 1 97.06 189 VAL A N 1
ATOM 1436 C CA . VAL A 1 189 ? -10.578 25.406 -8.242 1 97.06 189 VAL A CA 1
ATOM 1437 C C . VAL A 1 189 ? -10.266 23.906 -8.297 1 97.06 189 VAL A C 1
ATOM 1439 O O . VAL A 1 189 ? -10.727 23.203 -9.195 1 97.06 189 VAL A O 1
ATOM 1442 N N . LYS A 1 190 ? -9.461 23.469 -7.352 1 96.75 190 LYS A N 1
ATOM 1443 C CA . LYS A 1 190 ? -9.047 22.062 -7.277 1 96.75 190 LYS A CA 1
ATOM 1444 C C . LYS A 1 190 ? -9.562 21.406 -6.008 1 96.75 190 LYS A C 1
ATOM 1446 O O . LYS A 1 190 ? -9.867 22.078 -5.023 1 96.75 190 LYS A O 1
ATOM 1451 N N . CYS A 1 191 ? -9.758 20.109 -6.121 1 97.06 191 CYS A N 1
ATOM 1452 C CA . CYS A 1 191 ? -10 19.297 -4.934 1 97.06 191 CYS A CA 1
ATOM 1453 C C . CYS A 1 191 ? -8.688 18.875 -4.289 1 97.06 191 CYS A C 1
ATOM 1455 O O . CYS A 1 191 ? -8.094 17.859 -4.688 1 97.06 191 CYS A O 1
ATOM 1457 N N . ALA A 1 192 ? -8.297 19.641 -3.295 1 96.75 192 ALA A N 1
ATOM 1458 C CA . ALA A 1 192 ? -6.992 19.453 -2.656 1 96.75 192 ALA A CA 1
ATOM 1459 C C . ALA A 1 192 ? -7.023 18.312 -1.649 1 96.75 192 ALA A C 1
ATOM 1461 O O . ALA A 1 192 ? -8.016 18.141 -0.935 1 96.75 192 ALA A O 1
ATOM 1462 N N . HIS A 1 193 ? -5.988 17.531 -1.644 1 95.62 193 HIS A N 1
ATOM 1463 C CA . HIS A 1 193 ? -5.777 16.562 -0.568 1 95.62 193 HIS A CA 1
ATOM 1464 C C . HIS A 1 193 ? -5.191 17.25 0.667 1 95.62 193 HIS A C 1
ATOM 1466 O O . HIS A 1 193 ? -4.16 17.922 0.584 1 95.62 193 HIS A O 1
ATOM 1472 N N . ILE A 1 194 ? -5.859 17.078 1.768 1 97.62 194 ILE A N 1
ATOM 1473 C CA . ILE A 1 194 ? -5.281 17.609 2.998 1 97.62 194 ILE A CA 1
ATOM 1474 C C . ILE A 1 194 ? -3.973 16.875 3.307 1 97.62 194 ILE A C 1
ATOM 1476 O O . ILE A 1 194 ? -2.924 17.516 3.457 1 97.62 194 ILE A O 1
ATOM 1480 N N . VAL A 1 195 ? -4.109 15.586 3.371 1 96.44 195 VAL A N 1
ATOM 1481 C CA . VAL A 1 195 ? -2.936 14.719 3.414 1 96.44 195 VAL A CA 1
ATOM 1482 C C . VAL A 1 195 ? -2.652 14.164 2.021 1 96.44 195 VAL A C 1
ATOM 1484 O O . VAL A 1 195 ? -3.498 13.492 1.433 1 96.44 195 VAL A O 1
ATOM 1487 N N . PRO A 1 196 ? -1.46 14.516 1.539 1 93.44 196 PRO A N 1
ATOM 1488 C CA . PRO A 1 196 ? -1.146 14.07 0.177 1 93.44 196 PRO A CA 1
ATOM 1489 C C . PRO A 1 196 ? -1.301 12.562 -0.006 1 93.44 196 PRO A C 1
ATOM 1491 O O . PRO A 1 196 ? -0.94 11.789 0.885 1 93.44 196 PRO A O 1
ATOM 1494 N N . LYS A 1 197 ? -1.796 12.18 -1.188 1 90 197 LYS A N 1
ATOM 1495 C CA . LYS A 1 197 ? -2.014 10.773 -1.507 1 90 197 LYS A CA 1
ATOM 1496 C C . LYS A 1 197 ? -0.709 9.984 -1.434 1 90 197 LYS A C 1
ATOM 1498 O O . LYS A 1 197 ? -0.715 8.789 -1.115 1 90 197 LYS A O 1
ATOM 1503 N N . SER A 1 198 ? 0.428 10.625 -1.714 1 88.62 198 SER A N 1
ATOM 1504 C CA . SER A 1 198 ? 1.728 9.961 -1.732 1 88.62 198 SER A CA 1
ATOM 1505 C C . SER A 1 198 ? 2.115 9.461 -0.343 1 88.62 198 SER A C 1
ATOM 1507 O O . SER A 1 198 ? 3.014 8.633 -0.204 1 88.62 198 SER A O 1
ATOM 1509 N N . LEU A 1 199 ? 1.429 9.969 0.641 1 92.69 199 LEU A N 1
ATOM 1510 C CA . LEU A 1 199 ? 1.764 9.57 2.004 1 92.69 199 LEU A CA 1
ATOM 1511 C C . LEU A 1 199 ? 1.011 8.305 2.404 1 92.69 199 LEU A C 1
ATOM 1513 O O . LEU A 1 199 ? 1.271 7.734 3.463 1 92.69 199 LEU A O 1
ATOM 1517 N N . GLU A 1 200 ? 0.043 7.844 1.593 1 90.12 200 GLU A N 1
ATOM 1518 C CA . GLU A 1 200 ? -0.67 6.602 1.887 1 90.12 200 GLU A CA 1
ATOM 1519 C C . GLU A 1 200 ? 0.292 5.422 1.975 1 90.12 200 GLU A C 1
ATOM 1521 O O . GLU A 1 200 ? 0.949 5.074 0.991 1 90.12 200 GLU A O 1
ATOM 1526 N N . SER A 1 201 ? 0.428 4.867 3.168 1 89.88 201 SER A N 1
ATOM 1527 C CA . SER A 1 201 ? 1.437 3.85 3.447 1 89.88 201 SER A CA 1
ATOM 1528 C C . SER A 1 201 ? 1.133 3.111 4.746 1 89.88 201 SER A C 1
ATOM 1530 O O . SER A 1 201 ? 0.268 3.533 5.52 1 89.88 201 SER A O 1
ATOM 1532 N N . ASP A 1 202 ? 1.876 2.076 4.93 1 88.69 202 ASP A N 1
ATOM 1533 C CA . ASP A 1 202 ? 1.775 1.351 6.191 1 88.69 202 ASP A CA 1
ATOM 1534 C C . ASP A 1 202 ? 2.244 2.215 7.359 1 88.69 202 ASP A C 1
ATOM 1536 O O . ASP A 1 202 ? 1.738 2.084 8.477 1 88.69 202 ASP A O 1
ATOM 1540 N N . GLU A 1 203 ? 3.189 3.031 7.066 1 93.44 203 GLU A N 1
ATOM 1541 C CA . GLU A 1 203 ? 3.684 3.943 8.094 1 93.44 203 GLU A CA 1
ATOM 1542 C C . GLU A 1 203 ? 2.578 4.875 8.578 1 93.44 203 GLU A C 1
ATOM 1544 O O . GLU A 1 203 ? 2.385 5.039 9.789 1 93.44 203 GLU A O 1
ATOM 1549 N N . LEU A 1 204 ? 1.896 5.395 7.621 1 95.12 204 LEU A N 1
ATOM 1550 C CA . LEU A 1 204 ? 0.821 6.32 7.961 1 95.12 204 LEU A CA 1
ATOM 1551 C C . LEU A 1 204 ? -0.308 5.598 8.688 1 95.12 204 LEU A C 1
ATOM 1553 O O . LEU A 1 204 ? -0.866 6.125 9.656 1 95.12 204 LEU A O 1
ATOM 1557 N N . ALA A 1 205 ? -0.691 4.414 8.18 1 94.19 205 ALA A N 1
ATOM 1558 C CA . ALA A 1 205 ? -1.729 3.621 8.836 1 94.19 205 ALA A CA 1
ATOM 1559 C C . ALA A 1 205 ? -1.382 3.367 10.305 1 94.19 205 ALA A C 1
ATOM 1561 O O . ALA A 1 205 ? -2.225 3.543 11.188 1 94.19 205 ALA A O 1
ATOM 1562 N N . TYR A 1 206 ? -0.135 3.012 10.539 1 95.06 206 TYR A N 1
ATOM 1563 C CA . TYR A 1 206 ? 0.314 2.762 11.906 1 95.06 206 TYR A CA 1
ATOM 1564 C C . TYR A 1 206 ? 0.225 4.027 12.75 1 95.06 206 TYR A C 1
ATOM 1566 O O . TYR A 1 206 ? -0.176 3.979 13.914 1 95.06 206 TYR A O 1
ATOM 1574 N N . LEU A 1 207 ? 0.595 5.133 12.172 1 96.5 207 LEU A N 1
ATOM 1575 C CA . LEU A 1 207 ? 0.563 6.41 12.875 1 96.5 207 LEU A CA 1
ATOM 1576 C C . LEU A 1 207 ? -0.863 6.781 13.266 1 96.5 207 LEU A C 1
ATOM 1578 O O . LEU A 1 207 ? -1.093 7.309 14.359 1 96.5 207 LEU A O 1
ATOM 1582 N N . PHE A 1 208 ? -1.837 6.508 12.438 1 96.69 208 PHE A N 1
ATOM 1583 C CA . PHE A 1 208 ? -3.244 6.789 12.695 1 96.69 208 PHE A CA 1
ATOM 1584 C C . PHE A 1 208 ? -3.85 5.723 13.602 1 96.69 208 PHE A C 1
ATOM 1586 O O . PHE A 1 208 ? -4.996 5.852 14.039 1 96.69 208 PHE A O 1
ATOM 1593 N N . GLY A 1 209 ? -3.139 4.672 13.867 1 95.25 209 GLY A N 1
ATOM 1594 C CA . GLY A 1 209 ? -3.615 3.611 14.742 1 95.25 209 GLY A CA 1
ATOM 1595 C C . GLY A 1 209 ? -4.492 2.6 14.031 1 95.25 209 GLY A C 1
ATOM 1596 O O . GLY A 1 209 ? -5.391 2.014 14.641 1 95.25 209 GLY A O 1
ATOM 1597 N N . VAL A 1 210 ? -4.328 2.449 12.766 1 94.56 210 VAL A N 1
ATOM 1598 C CA . VAL A 1 210 ? -5.098 1.497 11.977 1 94.56 210 VAL A CA 1
ATOM 1599 C C . VAL A 1 210 ? -4.156 0.656 11.117 1 94.56 210 VAL A C 1
ATOM 1601 O O . VAL A 1 210 ? -2.938 0.852 11.148 1 94.56 210 VAL A O 1
ATOM 1604 N N . ARG A 1 211 ? -4.645 -0.353 10.398 1 89.56 211 ARG A N 1
ATOM 1605 C CA . ARG A 1 211 ? -3.836 -1.251 9.586 1 89.56 211 ARG A CA 1
ATOM 1606 C C . ARG A 1 211 ? -3.883 -0.846 8.117 1 89.56 211 ARG A C 1
ATOM 1608 O O . ARG A 1 211 ? -3.078 -1.316 7.309 1 89.56 211 ARG A O 1
ATOM 1615 N N . GLU A 1 212 ? -4.793 0.012 7.836 1 88.81 212 GLU A N 1
ATOM 1616 C CA . GLU A 1 212 ? -4.957 0.51 6.473 1 88.81 212 GLU A CA 1
ATOM 1617 C C . GLU A 1 212 ? -5.582 1.902 6.469 1 88.81 212 GLU A C 1
ATOM 1619 O O . GLU A 1 212 ? -6.453 2.201 7.285 1 88.81 212 GLU A O 1
ATOM 1624 N N . THR A 1 213 ? -5.082 2.736 5.625 1 89.38 213 THR A N 1
ATOM 1625 C CA . THR A 1 213 ? -5.656 4.066 5.445 1 89.38 213 THR A CA 1
ATOM 1626 C C . THR A 1 213 ? -6.109 4.266 4 1 89.38 213 THR A C 1
ATOM 1628 O O . THR A 1 213 ? -5.492 3.744 3.072 1 89.38 213 THR A O 1
ATOM 1631 N N . VAL A 1 214 ? -7.188 4.965 3.838 1 86.75 214 VAL A N 1
ATOM 1632 C CA . VAL A 1 214 ? -7.695 5.332 2.518 1 86.75 214 VAL A CA 1
ATOM 1633 C C . VAL A 1 214 ? -7.73 6.852 2.381 1 86.75 214 VAL A C 1
ATOM 1635 O O . VAL A 1 214 ? -8.695 7.496 2.805 1 86.75 214 VAL A O 1
ATOM 1638 N N . LEU A 1 215 ? -6.73 7.363 1.69 1 90.31 215 LEU A N 1
ATOM 1639 C CA . LEU A 1 215 ? -6.613 8.812 1.606 1 90.31 215 LEU A CA 1
ATOM 1640 C C . LEU A 1 215 ? -7.457 9.367 0.462 1 90.31 215 LEU A C 1
ATOM 1642 O O . LEU A 1 215 ? -7.547 10.578 0.279 1 90.31 215 LEU A O 1
ATOM 1646 N N . SER A 1 216 ? -8.188 8.5 -0.282 1 87.69 216 SER A N 1
ATOM 1647 C CA . SER A 1 216 ? -9.047 8.938 -1.375 1 87.69 216 SER A CA 1
ATOM 1648 C C . SER A 1 216 ? -10.461 9.242 -0.88 1 87.69 216 SER A C 1
ATOM 1650 O O . SER A 1 216 ? -11.352 9.516 -1.679 1 87.69 216 SER A O 1
ATOM 1652 N N . GLU A 1 217 ? -10.656 9.188 0.382 1 89.56 217 GLU A N 1
ATOM 1653 C CA . GLU A 1 217 ? -11.969 9.516 0.929 1 89.56 217 GLU A CA 1
ATOM 1654 C C . GLU A 1 217 ? -12.211 11.023 0.892 1 89.56 217 GLU A C 1
ATOM 1656 O O . GLU A 1 217 ? -11.266 11.812 0.938 1 89.56 217 GLU A O 1
ATOM 1661 N N . SER A 1 218 ? -13.453 11.438 0.854 1 92 218 SER A N 1
ATOM 1662 C CA . SER A 1 218 ? -13.852 12.828 0.6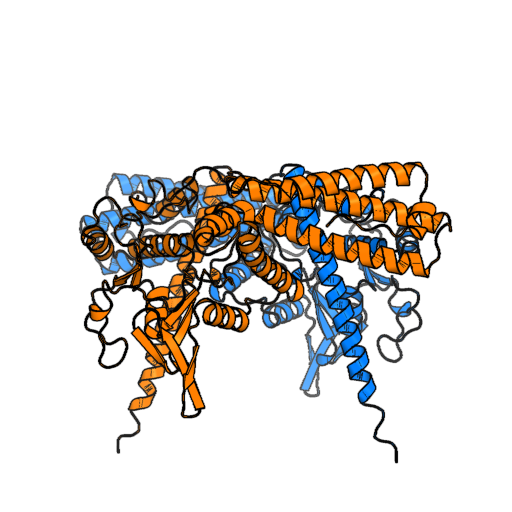67 1 92 218 SER A CA 1
ATOM 1663 C C . SER A 1 218 ? -13.453 13.68 1.864 1 92 218 SER A C 1
ATOM 1665 O O . SER A 1 218 ? -13.156 14.867 1.715 1 92 218 SER A O 1
ATOM 1667 N N . ARG A 1 219 ? -13.422 13.117 3.018 1 93.81 219 ARG A N 1
ATOM 1668 C CA . ARG A 1 219 ? -13.133 13.867 4.234 1 93.81 219 ARG A CA 1
ATOM 1669 C C . ARG A 1 219 ? -11.664 14.289 4.289 1 93.81 219 ARG A C 1
ATOM 1671 O O . ARG A 1 219 ? -11.281 15.109 5.125 1 93.81 219 ARG A O 1
ATOM 1678 N N . ASN A 1 220 ? -10.812 13.719 3.42 1 95.56 220 ASN A N 1
ATOM 1679 C CA . ASN A 1 220 ? -9.422 14.148 3.268 1 95.56 220 ASN A CA 1
ATOM 1680 C C . ASN A 1 220 ? -9.281 15.219 2.191 1 95.56 220 ASN A C 1
ATOM 1682 O O . ASN A 1 220 ? -8.172 15.516 1.741 1 95.56 220 ASN A O 1
ATOM 1686 N N . GLY A 1 221 ? -10.383 15.773 1.771 1 96.75 221 GLY A N 1
ATOM 1687 C CA . GLY A 1 221 ? -10.352 16.75 0.687 1 96.75 221 GLY A CA 1
ATOM 1688 C C . GLY A 1 221 ? -10.883 18.109 1.089 1 96.75 221 GLY A C 1
ATOM 1689 O O . GLY A 1 221 ? -11.68 18.219 2.021 1 96.75 221 GLY A O 1
ATOM 1690 N N . LEU A 1 222 ? -10.445 19.109 0.456 1 98.12 222 LEU A N 1
ATOM 1691 C CA . LEU A 1 222 ? -10.953 20.484 0.467 1 98.12 222 LEU A CA 1
ATOM 1692 C C . LEU A 1 222 ? -10.953 21.078 -0.94 1 98.12 222 LEU A C 1
ATOM 1694 O O . LEU A 1 222 ? -10.094 20.734 -1.76 1 98.12 222 LEU A O 1
ATOM 1698 N N . THR A 1 223 ? -11.914 21.844 -1.229 1 98.44 223 THR A N 1
ATOM 1699 C CA . THR A 1 223 ? -11.898 22.562 -2.5 1 98.44 223 THR A CA 1
ATOM 1700 C C . THR A 1 223 ? -11.227 23.922 -2.346 1 98.44 223 THR A C 1
ATOM 1702 O O . THR A 1 223 ? -11.68 24.75 -1.559 1 98.44 223 THR A O 1
ATOM 1705 N N . LEU A 1 224 ? -10.156 24.094 -3.074 1 98.31 224 LEU A N 1
ATOM 1706 C CA . LEU A 1 224 ? -9.328 25.281 -2.951 1 98.31 224 LEU A CA 1
ATOM 1707 C C . LEU A 1 224 ? -8.93 25.812 -4.324 1 98.31 224 LEU A C 1
ATOM 1709 O O . LEU A 1 224 ? -8.789 25.047 -5.277 1 98.31 224 LEU A O 1
ATOM 1713 N N . LEU A 1 225 ? -8.789 27.109 -4.367 1 97.31 225 LEU A N 1
ATOM 1714 C CA . LEU A 1 225 ? -8.141 27.672 -5.547 1 97.31 225 LEU A CA 1
ATOM 1715 C C . LEU A 1 225 ? -6.781 27.031 -5.785 1 97.31 225 LEU A C 1
ATOM 1717 O O . LEU A 1 225 ? -6.082 26.672 -4.832 1 97.31 225 LEU A O 1
ATOM 1721 N N . ARG A 1 226 ? -6.418 26.938 -7.023 1 95.75 226 ARG A N 1
ATOM 1722 C CA . ARG A 1 226 ? -5.176 26.266 -7.41 1 95.75 226 ARG A CA 1
ATOM 1723 C C . ARG A 1 226 ? -3.984 26.859 -6.664 1 95.75 226 ARG A C 1
ATOM 1725 O O . ARG A 1 226 ? -3.109 26.125 -6.199 1 95.75 226 ARG A O 1
ATOM 1732 N N . SER A 1 227 ? -3.916 28.141 -6.613 1 94.62 227 SER A N 1
ATOM 1733 C CA . SER A 1 227 ? -2.811 28.797 -5.934 1 94.62 227 SER A CA 1
ATOM 1734 C C . SER A 1 227 ? -2.775 28.438 -4.453 1 94.62 227 SER A C 1
ATOM 1736 O O . SER A 1 227 ? -1.702 28.234 -3.883 1 94.62 227 SER A O 1
ATOM 1738 N N . ILE A 1 228 ? -3.928 28.328 -3.877 1 96.5 228 ILE A N 1
ATOM 1739 C CA . ILE A 1 228 ? -4.031 28.031 -2.455 1 96.5 228 ILE A CA 1
ATOM 1740 C C . ILE A 1 228 ? -3.688 26.562 -2.211 1 96.5 228 ILE A C 1
ATOM 1742 O O . ILE A 1 228 ? -3.023 26.234 -1.226 1 96.5 228 ILE A O 1
ATOM 1746 N N . GLU A 1 229 ? -4.172 25.703 -3.066 1 97 229 GLU A N 1
ATOM 1747 C CA . GLU A 1 229 ? -3.785 24.297 -2.996 1 97 229 GLU A CA 1
ATOM 1748 C C . GLU A 1 229 ? -2.268 24.141 -3.043 1 97 229 GLU A C 1
ATOM 1750 O O . GLU A 1 229 ? -1.694 23.359 -2.271 1 97 229 GLU A O 1
ATOM 1755 N N . THR A 1 230 ? -1.666 24.859 -3.982 1 94.81 230 THR A N 1
ATOM 1756 C CA . THR A 1 230 ? -0.216 24.797 -4.133 1 94.81 230 THR A CA 1
ATOM 1757 C C . THR A 1 230 ? 0.48 25.25 -2.854 1 94.81 230 THR A C 1
ATOM 1759 O O . THR A 1 230 ? 1.475 24.656 -2.438 1 94.81 230 THR A O 1
ATOM 1762 N N . ALA A 1 231 ? -0.043 26.281 -2.25 1 94.81 231 ALA A N 1
ATOM 1763 C CA . ALA A 1 231 ? 0.53 26.797 -1.007 1 94.81 231 ALA A CA 1
ATOM 1764 C C . ALA A 1 231 ? 0.395 25.766 0.118 1 94.81 231 ALA A C 1
ATOM 1766 O O . ALA A 1 231 ? 1.287 25.641 0.959 1 94.81 231 ALA A O 1
ATOM 1767 N N . LEU A 1 232 ? -0.714 25.109 0.152 1 96.06 232 LEU A N 1
ATOM 1768 C CA . LEU A 1 232 ? -0.904 24.031 1.127 1 96.06 232 LEU A CA 1
ATOM 1769 C C . LEU A 1 232 ? 0.098 22.906 0.9 1 96.06 232 LEU A C 1
ATOM 1771 O O . LEU A 1 232 ? 0.723 22.422 1.849 1 96.06 232 LEU A O 1
ATOM 1775 N N . ASP A 1 233 ? 0.293 22.531 -0.33 1 94.62 233 ASP A N 1
ATOM 1776 C CA . ASP A 1 233 ? 1.154 21.406 -0.697 1 94.62 233 ASP A CA 1
ATOM 1777 C C . ASP A 1 233 ? 2.617 21.719 -0.385 1 94.62 233 ASP A C 1
ATOM 1779 O O . ASP A 1 233 ? 3.373 20.828 0.007 1 94.62 233 ASP A O 1
ATOM 1783 N N . ASN A 1 234 ? 2.967 22.984 -0.516 1 92.81 234 ASN A N 1
ATOM 1784 C CA . ASN A 1 234 ? 4.371 23.344 -0.328 1 92.81 234 ASN A CA 1
ATOM 1785 C C . ASN A 1 234 ? 4.641 23.844 1.089 1 92.81 234 ASN A C 1
ATOM 1787 O O . ASN A 1 234 ? 5.746 24.297 1.393 1 92.81 234 ASN A O 1
ATOM 1791 N N . GLY A 1 235 ? 3.605 23.828 1.873 1 92 235 GLY A N 1
ATOM 1792 C CA . GLY A 1 235 ? 3.783 24.203 3.268 1 92 235 GLY A CA 1
ATOM 1793 C C . GLY A 1 235 ? 3.732 25.703 3.5 1 92 235 GLY A C 1
ATOM 1794 O O . GLY A 1 235 ? 4.25 26.203 4.5 1 92 235 GLY A O 1
ATOM 1795 N N . GLY A 1 236 ? 3.162 26.406 2.58 1 91.19 236 GLY A N 1
ATOM 1796 C CA . GLY A 1 236 ? 3.033 27.844 2.727 1 91.19 236 GLY A CA 1
ATOM 1797 C C . GLY A 1 236 ? 1.87 28.266 3.613 1 91.19 236 GLY A C 1
ATOM 1798 O O . GLY A 1 236 ? 1.863 29.359 4.168 1 91.19 236 GLY A O 1
ATOM 1799 N N . ILE A 1 237 ? 0.894 27.406 3.725 1 92.75 237 ILE A N 1
ATOM 1800 C CA . ILE A 1 237 ? -0.25 27.656 4.594 1 92.75 237 ILE A CA 1
ATOM 1801 C C . ILE A 1 237 ? -0.617 26.375 5.344 1 92.75 237 ILE A C 1
ATOM 1803 O O . ILE A 1 237 ? -0.191 25.281 4.961 1 92.75 237 ILE A O 1
ATOM 1807 N N . VAL A 1 238 ? -1.321 26.469 6.395 1 92.25 238 VAL A N 1
ATOM 1808 C CA . VAL A 1 238 ? -1.896 25.359 7.129 1 92.25 238 VAL A CA 1
ATOM 1809 C C . VAL A 1 238 ? -3.225 25.766 7.754 1 92.25 238 VAL A C 1
ATOM 1811 O O . VAL A 1 238 ? -3.488 26.969 7.926 1 92.25 238 VAL A O 1
ATOM 1814 N N . PHE A 1 239 ? -4.078 24.875 7.992 1 92.69 239 PHE A N 1
ATOM 1815 C CA . PHE A 1 239 ? -5.352 25.125 8.664 1 92.69 239 PHE A CA 1
ATOM 1816 C C . PHE A 1 239 ? -5.297 24.688 10.117 1 92.69 239 PHE A C 1
ATOM 1818 O O . PHE A 1 239 ? -4.855 23.578 10.414 1 92.69 239 PHE A O 1
ATOM 1825 N N . VAL A 1 240 ? -5.723 25.516 11.039 1 89 240 VAL A N 1
ATOM 1826 C CA . VAL A 1 240 ? -5.695 25.234 12.469 1 89 240 VAL A CA 1
ATOM 1827 C C . VAL A 1 240 ? -7.055 25.547 13.086 1 89 240 VAL A C 1
ATOM 1829 O O . VAL A 1 240 ? -7.789 26.406 12.578 1 89 240 VAL A O 1
ATOM 1832 N N . PRO A 1 241 ? -7.477 24.766 14.109 1 87.88 241 PRO A N 1
ATOM 1833 C CA . PRO A 1 241 ? -8.742 25.062 14.789 1 87.88 241 PRO A CA 1
ATOM 1834 C C . PRO A 1 241 ? -8.68 26.328 15.641 1 87.88 241 PRO A C 1
ATOM 1836 O O . PRO A 1 241 ? -7.641 26.625 16.25 1 87.88 241 PRO A O 1
ATOM 1839 N N . ASP A 1 242 ? -9.766 27.016 15.555 1 81.19 242 ASP A N 1
ATOM 1840 C CA . ASP A 1 242 ? -9.906 28.156 16.453 1 81.19 242 ASP A CA 1
ATOM 1841 C C . ASP A 1 242 ? -10.266 27.688 17.875 1 81.19 242 ASP A C 1
ATOM 1843 O O . ASP A 1 242 ? -10.555 26.516 18.094 1 81.19 242 ASP A O 1
ATOM 1847 N N . LYS A 1 243 ? -10.117 28.594 18.812 1 69.88 243 LYS A N 1
ATOM 1848 C CA . LYS A 1 243 ? -10.508 28.297 20.188 1 69.88 243 LYS A CA 1
ATOM 1849 C C . LYS A 1 243 ? -11.961 27.828 20.25 1 69.88 243 LYS A C 1
ATOM 1851 O O . LYS A 1 243 ? -12.844 28.453 19.656 1 69.88 243 LYS A O 1
ATOM 1856 N N . PRO A 1 244 ? -12 26.531 20.75 1 65.25 244 PRO A N 1
ATOM 1857 C CA . PRO A 1 244 ? -13.352 25.969 20.797 1 65.25 244 PRO A CA 1
ATOM 1858 C C . PRO A 1 244 ? -14.312 26.812 21.625 1 65.25 244 PRO A C 1
ATOM 1860 O O . PRO A 1 244 ? -13.93 27.359 22.672 1 65.25 244 PRO A O 1
ATOM 1863 N N . ALA A 1 245 ? -15.266 27.375 20.953 1 61.66 245 ALA A N 1
ATOM 1864 C CA . ALA A 1 245 ? -16.391 27.859 21.75 1 61.66 245 ALA A CA 1
ATOM 1865 C C . ALA A 1 245 ? -17.359 26.734 22.094 1 61.66 245 ALA A C 1
ATOM 1867 O O . ALA A 1 245 ? -17.547 25.812 21.297 1 61.66 245 ALA A O 1
ATOM 1868 N N . PRO A 1 246 ? -17.672 26.609 23.406 1 60.5 246 PRO A N 1
ATOM 1869 C CA . PRO A 1 246 ? -18.578 25.531 23.812 1 60.5 246 PRO A CA 1
ATOM 1870 C C . PRO A 1 246 ? -19.797 25.406 22.891 1 60.5 246 PRO A C 1
ATOM 1872 O O . PRO A 1 246 ? -20.406 26.406 22.531 1 60.5 246 PRO A O 1
ATOM 1875 N N . GLY A 1 247 ? -20.141 24.172 22.453 1 60.69 247 GLY A N 1
ATOM 1876 C CA . GLY A 1 247 ? -21.344 23.859 21.703 1 60.69 247 GLY A CA 1
ATOM 1877 C C . GLY A 1 247 ? -21.234 24.156 20.219 1 60.69 247 GLY A C 1
ATOM 1878 O O . GLY A 1 247 ? -22.141 23.859 19.453 1 60.69 247 GLY A O 1
ATOM 1879 N N . GLU A 1 248 ? -20.125 24.844 19.891 1 64.75 248 GLU A N 1
ATOM 1880 C CA . GLU A 1 248 ? -20.031 25.25 18.5 1 64.75 248 GLU A CA 1
ATOM 1881 C C . GLU A 1 248 ? -19.109 24.312 17.719 1 64.75 248 GLU A C 1
ATOM 1883 O O . GLU A 1 248 ? -18.25 23.641 18.297 1 64.75 248 GLU A O 1
ATOM 1888 N N . ASP A 1 249 ? -19.453 24.219 16.453 1 75.88 249 ASP A N 1
ATOM 1889 C CA . ASP A 1 249 ? -18.594 23.484 15.531 1 75.88 249 ASP A CA 1
ATOM 1890 C C . ASP A 1 249 ? -17.203 24.094 15.469 1 75.88 249 ASP A C 1
ATOM 1892 O O . ASP A 1 249 ? -17.031 25.297 15.711 1 75.88 249 ASP A O 1
ATOM 1896 N N . THR A 1 250 ? -16.281 23.25 15.367 1 84.38 250 THR A N 1
ATOM 1897 C CA . THR A 1 250 ? -14.906 23.719 15.258 1 84.38 250 THR A CA 1
ATOM 1898 C C . THR A 1 250 ? -14.75 24.656 14.062 1 84.38 250 THR A C 1
ATOM 1900 O O . THR A 1 250 ? -15.164 24.328 12.945 1 84.38 250 THR A O 1
ATOM 1903 N N . VAL A 1 251 ? -14.266 25.812 14.375 1 89.31 251 VAL A N 1
ATOM 1904 C CA . VAL A 1 251 ? -13.953 26.766 13.312 1 89.31 251 VAL A CA 1
ATOM 1905 C C . VAL A 1 251 ? -12.492 26.609 12.891 1 89.31 251 VAL A C 1
ATOM 1907 O O . VAL A 1 251 ? -11.594 26.609 13.734 1 89.31 251 VAL A O 1
ATOM 1910 N N . TRP A 1 252 ? -12.305 26.438 11.617 1 91.88 252 TRP A N 1
ATOM 1911 C CA . TRP A 1 252 ? -10.961 26.281 11.07 1 91.88 252 TRP A CA 1
ATOM 1912 C C . TRP A 1 252 ? -10.484 27.562 10.422 1 91.88 252 TRP A C 1
ATOM 1914 O O . TRP A 1 252 ? -11.234 28.219 9.695 1 91.88 252 TRP A O 1
ATOM 1924 N N . ARG A 1 253 ? -9.234 27.906 10.664 1 91.56 253 ARG A N 1
ATOM 1925 C CA . ARG A 1 253 ? -8.648 29.141 10.102 1 91.56 253 ARG A CA 1
ATOM 1926 C C . ARG A 1 253 ? -7.379 28.828 9.32 1 91.56 253 ARG A C 1
ATOM 1928 O O . ARG A 1 253 ? -6.617 27.938 9.688 1 91.56 253 ARG A O 1
ATOM 1935 N N . CYS A 1 254 ? -7.176 29.609 8.305 1 93.62 254 CYS A N 1
ATOM 1936 C CA . CYS A 1 254 ? -5.965 29.5 7.496 1 93.62 254 CYS A CA 1
ATOM 1937 C C . CYS A 1 254 ? -4.828 30.297 8.117 1 93.62 254 CYS A C 1
ATOM 1939 O O . CYS A 1 254 ? -5.004 31.469 8.484 1 93.62 254 CYS A O 1
ATOM 1941 N N . LEU A 1 255 ? -3.746 29.719 8.266 1 90 255 LEU A N 1
ATOM 1942 C CA . LEU A 1 255 ? -2.545 30.391 8.734 1 90 255 LEU A CA 1
ATOM 1943 C C . LEU A 1 255 ? -1.512 30.5 7.617 1 90 255 LEU A C 1
ATOM 1945 O O . LEU A 1 255 ? -1.148 29.5 7 1 90 255 LEU A O 1
ATOM 1949 N N . LEU A 1 256 ? -1.119 31.641 7.32 1 90.69 256 LEU A N 1
ATOM 1950 C CA . LEU A 1 256 ? -0.047 31.875 6.359 1 90.69 256 LEU A CA 1
ATOM 1951 C C . LEU A 1 256 ? 1.318 31.719 7.016 1 90.69 256 LEU A C 1
ATOM 1953 O O . LEU A 1 256 ? 1.649 32.438 7.961 1 90.69 256 LEU A O 1
ATOM 1957 N N . LEU A 1 257 ? 2.111 30.812 6.562 1 87.56 257 LEU A N 1
ATOM 1958 C CA . LEU A 1 257 ? 3.41 30.516 7.16 1 87.56 257 LEU A CA 1
ATOM 1959 C C . LEU A 1 257 ? 4.52 31.297 6.457 1 87.56 257 LEU A C 1
ATOM 1961 O O . LEU A 1 257 ? 5.48 31.734 7.094 1 87.56 257 LEU A O 1
ATOM 1965 N N . LYS A 1 258 ? 4.398 31.391 5.172 1 82.06 258 LYS A N 1
ATOM 1966 C CA . LYS A 1 258 ? 5.391 32.156 4.414 1 82.06 258 LYS A CA 1
ATOM 1967 C C . LYS A 1 258 ? 5.07 33.625 4.438 1 82.06 258 LYS A C 1
ATOM 1969 O O . LYS A 1 258 ? 4.609 34.188 3.438 1 82.06 258 LYS A O 1
ATOM 1974 N N . GLN A 1 259 ? 5.473 34.344 5.391 1 81.38 259 GLN A N 1
ATOM 1975 C CA . GLN A 1 259 ? 5.121 35.75 5.617 1 81.38 259 GLN A CA 1
ATOM 1976 C C . GLN A 1 259 ? 5.832 36.656 4.625 1 81.38 259 GLN A C 1
ATOM 1978 O O . GLN A 1 259 ? 5.371 37.75 4.352 1 81.38 259 GLN A O 1
ATOM 1983 N N . ASP A 1 260 ? 6.875 36.125 4.117 1 81.62 260 ASP A N 1
ATOM 1984 C CA . ASP A 1 260 ? 7.617 36.906 3.135 1 81.62 260 ASP A CA 1
ATOM 1985 C C . ASP A 1 260 ? 6.809 37.094 1.851 1 81.62 260 ASP A C 1
ATOM 1987 O O . ASP A 1 260 ? 7.051 38 1.084 1 81.62 260 ASP A O 1
ATOM 1991 N N . LYS A 1 261 ? 5.816 36.25 1.725 1 86.5 261 LYS A N 1
ATOM 1992 C CA . LYS A 1 261 ? 4.992 36.312 0.521 1 86.5 261 LYS A CA 1
ATOM 1993 C C . LYS A 1 261 ? 3.639 36.938 0.818 1 86.5 261 LYS A C 1
ATOM 1995 O O . LYS A 1 261 ? 2.746 36.938 -0.033 1 86.5 261 LYS A O 1
ATOM 2000 N N . ALA A 1 262 ? 3.52 37.531 1.878 1 90.19 262 ALA A N 1
ATOM 2001 C CA . ALA A 1 262 ? 2.244 38.062 2.332 1 90.19 262 ALA A CA 1
ATOM 2002 C C . ALA A 1 262 ? 1.732 39.156 1.373 1 90.19 262 ALA A C 1
ATOM 2004 O O . ALA A 1 262 ? 0.523 39.281 1.177 1 90.19 262 ALA A O 1
ATOM 2005 N N . SER A 1 263 ? 2.623 39.875 0.735 1 92.94 263 SER A N 1
ATOM 2006 C CA . SER A 1 263 ? 2.225 40.969 -0.13 1 92.94 263 SER A CA 1
ATOM 2007 C C . SER A 1 263 ? 2.037 40.531 -1.57 1 92.94 263 SER A C 1
ATOM 2009 O O . SER A 1 263 ? 1.506 41.25 -2.402 1 92.94 263 SER A O 1
ATOM 2011 N N . ASP A 1 264 ? 2.398 39.312 -1.836 1 93.31 264 ASP A N 1
ATOM 2012 C CA . ASP A 1 264 ? 2.227 38.75 -3.176 1 93.31 264 ASP A CA 1
ATOM 2013 C C . ASP A 1 264 ? 0.758 38.438 -3.455 1 93.31 264 ASP A C 1
ATOM 2015 O O . ASP A 1 264 ? -0.03 38.25 -2.525 1 93.31 264 ASP A O 1
ATOM 2019 N N . GLU A 1 265 ? 0.455 38.469 -4.68 1 93.06 265 GLU A N 1
ATOM 2020 C CA . GLU A 1 265 ? -0.911 38.156 -5.094 1 93.06 265 GLU A CA 1
ATOM 2021 C C . GLU A 1 265 ? -1.091 36.656 -5.336 1 93.06 265 GLU A C 1
ATOM 2023 O O . GLU A 1 265 ? -0.245 36 -5.965 1 93.06 265 GLU A O 1
ATOM 2028 N N . TYR A 1 266 ? -2.146 36.062 -4.773 1 91.06 266 TYR A N 1
ATOM 2029 C CA . TYR A 1 266 ? -2.484 34.688 -5.098 1 91.06 266 TYR A CA 1
ATOM 2030 C C . TYR A 1 266 ? -3.531 34.625 -6.203 1 91.06 266 TYR A C 1
ATOM 2032 O O . TYR A 1 266 ? -3.711 33.594 -6.844 1 91.06 266 TYR A O 1
ATOM 2040 N N . LEU A 1 267 ? -4.348 35.656 -6.355 1 87.69 267 LEU A N 1
ATOM 2041 C CA . LEU A 1 267 ? -5.332 35.906 -7.398 1 87.69 267 LEU A CA 1
ATOM 2042 C C . LEU A 1 267 ? -5.508 37.406 -7.613 1 87.69 267 LEU A C 1
ATOM 2044 O O . LEU A 1 267 ? -5.895 38.125 -6.688 1 87.69 267 LEU A O 1
ATOM 2048 N N . LYS A 1 268 ? -5.195 37.906 -8.719 1 84.44 268 LYS A N 1
ATOM 2049 C CA . LYS A 1 268 ? -5.262 39.375 -8.938 1 84.44 268 LYS A CA 1
ATOM 2050 C C . LYS A 1 268 ? -6.672 39.906 -8.695 1 84.44 268 LYS A C 1
ATOM 2052 O O . LYS A 1 268 ? -7.641 39.375 -9.25 1 84.44 268 LYS A O 1
ATOM 2057 N N . PRO A 1 269 ? -6.734 40.812 -7.797 1 89.25 269 PRO A N 1
ATOM 2058 C CA . PRO A 1 269 ? -5.746 41.625 -7.074 1 89.25 269 PRO A CA 1
ATOM 2059 C C . PRO A 1 269 ? -5.598 41.219 -5.613 1 89.25 269 PRO A C 1
ATOM 2061 O O . PRO A 1 269 ? -5.203 42.031 -4.77 1 89.25 269 PRO A O 1
ATOM 2064 N N . ARG A 1 270 ? -6.004 40.062 -5.293 1 93.25 270 ARG A N 1
ATOM 2065 C CA . ARG A 1 270 ? -6.047 39.594 -3.908 1 93.25 270 ARG A CA 1
ATOM 2066 C C . ARG A 1 270 ? -4.672 39.156 -3.438 1 93.25 270 ARG A C 1
ATOM 2068 O O . ARG A 1 270 ? -3.941 38.5 -4.184 1 93.25 270 ARG A O 1
ATOM 2075 N N . LYS A 1 271 ? -4.395 39.469 -2.152 1 95.38 271 LYS A N 1
ATOM 2076 C CA . LYS A 1 271 ? -3.066 39.188 -1.604 1 95.38 271 LYS A CA 1
ATOM 2077 C C . LYS A 1 271 ? -3.121 38.125 -0.54 1 95.38 271 LYS A C 1
ATOM 2079 O O . LYS A 1 271 ? -4.172 37.875 0.062 1 95.38 271 LYS A O 1
ATOM 2084 N N . TRP A 1 272 ? -2.008 37.469 -0.281 1 94.88 272 TRP A N 1
ATOM 2085 C CA . TRP A 1 272 ? -1.904 36.375 0.646 1 94.88 272 TRP A CA 1
ATOM 2086 C C . TRP A 1 272 ? -2.221 36.812 2.072 1 94.88 272 TRP A C 1
ATOM 2088 O O . TRP A 1 272 ? -2.807 36.031 2.846 1 94.88 272 TRP A O 1
ATOM 2098 N N . ARG A 1 273 ? -1.876 38 2.404 1 93.44 273 ARG A N 1
ATOM 2099 C CA . ARG A 1 273 ? -2.107 38.5 3.756 1 93.44 273 ARG A CA 1
ATOM 2100 C C . ARG A 1 273 ? -3.594 38.5 4.102 1 93.44 273 ARG A C 1
ATOM 2102 O O . ARG A 1 273 ? -3.963 38.312 5.266 1 93.44 273 ARG A O 1
ATOM 2109 N N . GLU A 1 274 ? -4.395 38.594 3.068 1 94.94 274 GLU A N 1
ATOM 2110 C CA . GLU A 1 274 ? -5.84 38.594 3.277 1 94.94 274 GLU A CA 1
ATOM 2111 C C . GLU A 1 274 ? -6.344 37.219 3.725 1 94.94 274 GLU A C 1
ATOM 2113 O O . GLU A 1 274 ? -7.43 37.125 4.297 1 94.94 274 GLU A O 1
ATOM 2118 N N . LEU A 1 275 ? -5.59 36.188 3.461 1 94.69 275 LEU A N 1
ATOM 2119 C CA . LEU A 1 275 ? -6.004 34.812 3.771 1 94.69 275 LEU A CA 1
ATOM 2120 C C . LEU A 1 275 ? -5.562 34.406 5.176 1 94.69 275 LEU A C 1
ATOM 2122 O O . LEU A 1 275 ? -6.039 33.438 5.727 1 94.69 275 LEU A O 1
ATOM 2126 N N . ASP A 1 276 ? -4.633 35.188 5.711 1 91.56 276 ASP A N 1
ATOM 2127 C CA . ASP A 1 276 ? -4.141 34.875 7.047 1 91.56 276 ASP A CA 1
ATOM 2128 C C . ASP A 1 276 ? -5.234 35.062 8.094 1 91.56 276 ASP A C 1
ATOM 2130 O O . ASP A 1 276 ? -5.797 36.156 8.219 1 91.56 276 ASP A O 1
ATOM 2134 N N . GLY A 1 277 ? -5.547 33.969 8.773 1 88.75 277 GLY A N 1
ATOM 2135 C CA . GLY A 1 277 ? -6.578 34.031 9.797 1 88.75 277 GLY A CA 1
ATOM 2136 C C . GLY A 1 277 ? -7.977 33.844 9.242 1 88.75 277 GLY A C 1
ATOM 2137 O O . GLY A 1 277 ? -8.945 33.75 10.008 1 88.75 277 GLY A O 1
ATOM 2138 N N . LYS A 1 278 ? -8.078 33.719 8.031 1 93.69 278 LYS A N 1
ATOM 2139 C CA . LYS A 1 278 ? -9.391 33.594 7.414 1 93.69 278 LYS A CA 1
ATOM 2140 C C . LYS A 1 278 ? -10.023 32.25 7.738 1 93.69 278 LYS A C 1
ATOM 2142 O O . LYS A 1 278 ? -9.344 31.203 7.742 1 93.69 278 LYS A O 1
ATOM 2147 N N . GLU A 1 279 ? -11.312 32.312 7.98 1 94.69 279 GLU A N 1
ATOM 2148 C CA . GLU A 1 279 ? -12.055 31.109 8.344 1 94.69 279 GLU A CA 1
ATOM 2149 C C . GLU A 1 279 ? -12.43 30.297 7.105 1 94.69 279 GLU A C 1
ATOM 2151 O O . GLU A 1 279 ? -12.781 30.859 6.07 1 94.69 279 GLU A O 1
ATOM 2156 N N . LEU A 1 280 ? -12.305 28.922 7.238 1 96.19 280 LEU A N 1
ATOM 2157 C CA . LEU A 1 280 ? -12.891 28.047 6.23 1 96.19 280 LEU A CA 1
ATOM 2158 C C . LEU A 1 280 ? -14.414 28.062 6.309 1 96.19 280 LEU A C 1
ATOM 2160 O O . LEU A 1 280 ? -14.984 27.906 7.391 1 96.19 280 LEU A O 1
ATOM 2164 N N . THR A 1 281 ? -15.039 28.266 5.141 1 97.12 281 THR A N 1
ATOM 2165 C CA . THR A 1 281 ? -16.5 28.281 5.09 1 97.12 281 THR A CA 1
ATOM 2166 C C . THR A 1 281 ? -17.016 27.109 4.254 1 97.12 281 THR A C 1
ATOM 2168 O O . THR A 1 281 ? -16.516 26.859 3.158 1 97.12 281 THR A O 1
ATOM 2171 N N . PHE A 1 282 ? -18.078 26.469 4.812 1 96.31 282 PHE A N 1
ATOM 2172 C CA . PHE A 1 282 ? -18.641 25.281 4.152 1 96.31 282 PHE A CA 1
ATOM 2173 C C . PHE A 1 282 ? -20.094 25.516 3.762 1 96.31 282 PHE A C 1
ATOM 2175 O O . PHE A 1 282 ? -20.812 26.266 4.43 1 96.31 282 PHE A O 1
ATOM 2182 N N . LEU A 1 283 ? -20.516 24.828 2.695 1 96.81 283 LEU A N 1
ATOM 2183 C CA . LEU A 1 283 ? -21.859 25 2.164 1 96.81 283 LEU A CA 1
ATOM 2184 C C . LEU A 1 283 ? -22.797 23.922 2.709 1 96.81 283 LEU A C 1
ATOM 2186 O O . LEU A 1 283 ? -24.016 24.047 2.594 1 96.81 283 LEU A O 1
ATOM 2190 N N . THR A 1 284 ? -22.234 22.875 3.18 1 93.75 284 THR A N 1
ATOM 2191 C CA . THR A 1 284 ? -22.969 21.75 3.777 1 93.75 284 THR A CA 1
ATOM 2192 C C . THR A 1 284 ? -22.516 21.531 5.223 1 93.75 284 THR A C 1
ATOM 2194 O O . THR A 1 284 ? -21.562 22.141 5.684 1 93.75 284 THR A O 1
ATOM 2197 N N . PRO A 1 285 ? -23.234 20.734 5.945 1 90.06 285 PRO A N 1
ATOM 2198 C CA . PRO A 1 285 ? -22.812 20.422 7.312 1 90.06 285 PRO A CA 1
ATOM 2199 C C . PRO A 1 285 ? -21.594 19.516 7.359 1 90.06 285 PRO A C 1
ATOM 2201 O O . PRO A 1 285 ? -21.047 19.266 8.438 1 90.06 285 PRO A O 1
ATOM 2204 N N . ASN A 1 286 ? -21.188 19.062 6.234 1 91.56 286 ASN A N 1
ATOM 2205 C CA . ASN A 1 286 ? -20.047 18.156 6.164 1 91.56 286 ASN A CA 1
ATOM 2206 C C . ASN A 1 286 ? -18.734 18.891 6.449 1 91.56 286 ASN A C 1
ATOM 2208 O O . ASN A 1 286 ? -18.609 20.078 6.137 1 91.56 286 ASN A O 1
ATOM 2212 N N . ARG A 1 287 ? -17.828 18.203 7.117 1 92.81 287 ARG A N 1
ATOM 2213 C CA . ARG A 1 287 ? -16.531 18.75 7.48 1 92.81 287 ARG A CA 1
ATOM 2214 C C . ARG A 1 287 ? -15.414 17.75 7.172 1 92.81 287 ARG A C 1
ATOM 2216 O O . ARG A 1 287 ? -15.656 16.547 7.117 1 92.81 287 ARG A O 1
ATOM 2223 N N . PRO A 1 288 ? -14.164 18.297 6.875 1 94.88 288 PRO A N 1
ATOM 2224 C CA . PRO A 1 288 ? -13.039 17.359 6.781 1 94.88 288 PRO A CA 1
ATOM 2225 C C . PRO A 1 288 ? -12.75 16.656 8.102 1 94.88 288 PRO A C 1
ATOM 2227 O O . PRO A 1 288 ? -13.078 17.172 9.172 1 94.88 288 PRO A O 1
ATOM 2230 N N . ALA A 1 289 ? -12.18 15.461 7.984 1 94.19 289 ALA A N 1
ATOM 2231 C CA . ALA A 1 289 ? -11.797 14.758 9.203 1 94.19 289 ALA A CA 1
ATOM 2232 C C . ALA A 1 289 ? -10.703 15.516 9.953 1 94.19 289 ALA A C 1
ATOM 2234 O O . ALA A 1 289 ? -9.703 15.922 9.352 1 94.19 289 ALA A O 1
ATOM 2235 N N . ARG A 1 290 ? -10.867 15.68 11.219 1 93.12 290 ARG A N 1
ATOM 2236 C CA . ARG A 1 290 ? -9.938 16.469 12.031 1 93.12 290 ARG A CA 1
ATOM 2237 C C . ARG A 1 290 ? -8.547 15.844 12.016 1 93.12 290 ARG A C 1
ATOM 2239 O O . ARG A 1 290 ? -7.543 16.562 12.062 1 93.12 290 ARG A O 1
ATOM 2246 N N . ARG A 1 291 ? -8.469 14.508 11.945 1 94.88 291 ARG A N 1
ATOM 2247 C CA . ARG A 1 291 ? -7.188 13.812 12 1 94.88 291 ARG A CA 1
ATOM 2248 C C . ARG A 1 291 ? -6.297 14.227 10.828 1 94.88 291 ARG A C 1
ATOM 2250 O O . ARG A 1 291 ? -5.078 14.344 10.984 1 94.88 291 ARG A O 1
ATOM 2257 N N . TYR A 1 292 ? -6.883 14.445 9.656 1 96.94 292 TYR A N 1
ATOM 2258 C CA . TYR A 1 292 ? -6.102 14.828 8.492 1 96.94 292 TYR A CA 1
ATOM 2259 C C . TYR A 1 292 ? -5.562 16.25 8.633 1 96.94 292 TYR A C 1
ATOM 2261 O O . TYR A 1 292 ? -4.43 16.531 8.242 1 96.94 292 TYR A O 1
ATOM 2269 N N . LEU A 1 293 ? -6.371 17.141 9.156 1 94.94 293 LEU A N 1
ATOM 2270 C CA . LEU A 1 293 ? -5.922 18.5 9.406 1 94.94 293 LEU A CA 1
ATOM 2271 C C . LEU A 1 293 ? -4.809 18.516 10.453 1 94.94 293 LEU A C 1
ATOM 2273 O O . LEU A 1 293 ? -3.834 19.266 10.312 1 94.94 293 LEU A O 1
ATOM 2277 N N . TYR A 1 294 ? -4.973 17.703 11.453 1 93 294 TYR A N 1
ATOM 2278 C CA . TYR A 1 294 ? -3.955 17.594 12.492 1 93 294 TYR A CA 1
ATOM 2279 C C . TYR A 1 294 ? -2.635 17.094 11.914 1 93 294 TYR A C 1
ATOM 2281 O O . TYR A 1 294 ? -1.578 17.672 12.188 1 93 294 TYR A O 1
ATOM 2289 N N . LEU A 1 295 ? -2.699 16.031 11.18 1 95.88 295 LEU A N 1
ATOM 2290 C CA . LEU A 1 295 ? -1.484 15.492 10.586 1 95.88 295 LEU A CA 1
ATOM 2291 C C . LEU A 1 295 ? -0.826 16.516 9.672 1 95.88 295 LEU A C 1
ATOM 2293 O O . LEU A 1 295 ? 0.397 16.672 9.688 1 95.88 295 LEU A O 1
ATOM 2297 N N . ARG A 1 296 ? -1.621 17.156 8.836 1 95.44 296 ARG A N 1
ATOM 2298 C CA . ARG A 1 296 ? -1.091 18.172 7.934 1 95.44 296 ARG A CA 1
ATOM 2299 C C . ARG A 1 296 ? -0.361 19.266 8.703 1 95.44 296 ARG A C 1
ATOM 2301 O O . ARG A 1 296 ? 0.714 19.719 8.297 1 95.44 296 ARG A O 1
ATOM 2308 N N . TYR A 1 297 ? -0.986 19.703 9.727 1 91.38 297 TYR A N 1
ATOM 2309 C CA . TYR A 1 297 ? -0.362 20.688 10.594 1 91.38 297 TYR A CA 1
ATOM 2310 C C . TYR A 1 297 ? 0.991 20.203 11.094 1 91.38 297 TYR A C 1
ATOM 2312 O O . TYR A 1 297 ? 1.99 20.922 11 1 91.38 297 TYR A O 1
ATOM 2320 N N . ILE A 1 298 ? 1.07 18.984 11.57 1 91.19 298 ILE A N 1
ATOM 2321 C CA . ILE A 1 298 ? 2.27 18.422 12.172 1 91.19 298 ILE A CA 1
ATOM 2322 C C . ILE A 1 298 ? 3.361 18.281 11.117 1 91.19 298 ILE A C 1
ATOM 2324 O O . ILE A 1 298 ? 4.508 18.672 11.344 1 91.19 298 ILE A O 1
ATOM 2328 N N . ILE A 1 299 ? 3.041 17.734 9.977 1 93.12 299 ILE A N 1
ATOM 2329 C CA . ILE A 1 299 ? 4.078 17.469 8.984 1 93.12 299 ILE A CA 1
ATOM 2330 C C . ILE A 1 299 ? 4.578 18.781 8.398 1 93.12 299 ILE A C 1
ATOM 2332 O O . ILE A 1 299 ? 5.754 18.906 8.039 1 93.12 299 ILE A O 1
ATOM 2336 N N . THR A 1 300 ? 3.707 19.766 8.297 1 91.75 300 THR A N 1
ATOM 2337 C CA . THR A 1 300 ? 4.141 21.078 7.84 1 91.75 300 THR A CA 1
ATOM 2338 C C . THR A 1 300 ? 5.102 21.719 8.844 1 91.75 300 THR A C 1
ATOM 2340 O O . THR A 1 300 ? 6.109 22.312 8.461 1 91.75 300 THR A O 1
ATOM 2343 N N . LEU A 1 301 ? 4.77 21.562 10.125 1 87.94 301 LEU A N 1
ATOM 2344 C CA . LEU A 1 301 ? 5.645 22.062 11.172 1 87.94 301 LEU A CA 1
ATOM 2345 C C . LEU A 1 301 ? 7.016 21.406 11.102 1 87.94 301 LEU A C 1
ATOM 2347 O O . LEU A 1 301 ? 8.047 22.078 11.211 1 87.94 301 LEU A O 1
ATOM 2351 N N . LEU A 1 302 ? 7.031 20.141 10.969 1 88.75 302 LEU A N 1
ATOM 2352 C CA . LEU A 1 302 ? 8.281 19.406 10.898 1 88.75 302 LEU A CA 1
ATOM 2353 C C . LEU A 1 302 ? 9.086 19.812 9.664 1 88.75 302 LEU A C 1
ATOM 2355 O O . LEU A 1 302 ? 10.312 19.922 9.727 1 88.75 302 LEU A O 1
ATOM 2359 N N . TYR A 1 303 ? 8.391 19.984 8.641 1 88.94 303 TYR A N 1
ATOM 2360 C CA . TYR A 1 303 ? 9.039 20.391 7.406 1 88.94 303 TYR A CA 1
ATOM 2361 C C . TYR A 1 303 ? 9.68 21.766 7.559 1 88.94 303 TYR A C 1
ATOM 2363 O O . TYR A 1 303 ? 10.812 21.984 7.133 1 88.94 303 TYR A O 1
ATOM 2371 N N . GLN A 1 304 ? 8.945 22.719 8.094 1 86.44 304 GLN A N 1
ATOM 2372 C CA . GLN A 1 304 ? 9.461 24.062 8.281 1 86.44 304 GLN A CA 1
ATOM 2373 C C . GLN A 1 304 ? 10.656 24.078 9.234 1 86.44 304 GLN A C 1
ATOM 2375 O O . GLN A 1 304 ? 11.609 24.828 9.047 1 86.44 304 GLN A O 1
ATOM 2380 N N . LYS A 1 305 ? 10.562 23.281 10.211 1 83.62 305 LYS A N 1
ATOM 2381 C CA . LYS A 1 305 ? 11.68 23.141 11.141 1 83.62 305 LYS A CA 1
ATOM 2382 C C . LYS A 1 305 ? 12.93 22.625 10.422 1 83.62 305 LYS A C 1
ATOM 2384 O O . LYS A 1 305 ? 14.031 23.141 10.641 1 83.62 305 LYS A O 1
ATOM 2389 N N . ARG A 1 306 ? 12.75 21.703 9.617 1 83.25 306 ARG A N 1
ATOM 2390 C CA . ARG A 1 306 ? 13.852 21.109 8.859 1 83.25 306 ARG A CA 1
ATOM 2391 C C . ARG A 1 306 ? 14.484 22.141 7.934 1 83.25 306 ARG A C 1
ATOM 2393 O O . ARG A 1 306 ? 15.703 22.172 7.766 1 83.25 306 ARG A O 1
ATOM 2400 N N . GLU A 1 307 ? 13.609 22.969 7.398 1 80.94 307 GLU A N 1
ATOM 2401 C CA . GLU A 1 307 ? 14.078 23.969 6.453 1 80.94 307 GLU A CA 1
ATOM 2402 C C . GLU A 1 307 ? 14.711 25.156 7.18 1 80.94 307 GLU A C 1
ATOM 2404 O O . GLU A 1 307 ? 15.273 26.047 6.547 1 80.94 307 GLU A O 1
ATOM 2409 N N . GLY A 1 308 ? 14.617 25.156 8.492 1 76.81 308 GLY A N 1
ATOM 2410 C CA . GLY A 1 308 ? 15.234 26.219 9.281 1 76.81 308 GLY A CA 1
ATOM 2411 C C . GLY A 1 308 ? 14.352 27.438 9.414 1 76.81 308 GLY A C 1
ATOM 2412 O O . GLY A 1 308 ? 14.852 28.531 9.703 1 76.81 308 GLY A O 1
ATOM 2413 N N . ASN A 1 309 ? 13.133 27.25 9.133 1 77.5 309 ASN A N 1
ATOM 2414 C CA . ASN A 1 309 ? 12.195 28.359 9.25 1 77.5 309 ASN A CA 1
ATOM 2415 C C . ASN A 1 309 ? 11.594 28.422 10.656 1 77.5 309 ASN A C 1
ATOM 2417 O O . ASN A 1 309 ? 10.375 28.359 10.812 1 77.5 309 ASN A O 1
ATOM 2421 N N . MET A 1 310 ? 12.461 28.609 11.586 1 73.81 310 MET A N 1
ATOM 2422 C CA . MET A 1 310 ? 12.031 28.516 12.984 1 73.81 310 MET A CA 1
ATOM 2423 C C . MET A 1 310 ? 11.242 29.75 13.391 1 73.81 310 MET A C 1
ATOM 2425 O O . MET A 1 310 ? 10.383 29.688 14.266 1 73.81 310 MET A O 1
ATOM 2429 N N . ASP A 1 311 ? 11.539 30.859 12.781 1 71.56 311 ASP A N 1
ATOM 2430 C CA . ASP A 1 311 ? 10.82 32.062 13.125 1 71.56 311 ASP A CA 1
ATOM 2431 C C . ASP A 1 311 ? 9.32 31.906 12.922 1 71.56 311 ASP A C 1
ATOM 2433 O O . ASP A 1 311 ? 8.523 32.312 13.781 1 71.56 311 ASP A O 1
ATOM 2437 N N . TRP A 1 312 ? 9.102 31.266 11.922 1 65.81 312 TRP A N 1
ATOM 2438 C CA . TRP A 1 312 ? 7.699 31.031 11.602 1 65.81 312 TRP A CA 1
ATOM 2439 C C . TRP A 1 312 ? 7.055 30.078 12.609 1 65.81 312 TRP A C 1
ATOM 2441 O O . TRP A 1 312 ? 5.918 30.297 13.039 1 65.81 312 TRP A O 1
ATOM 2451 N N . VAL A 1 313 ? 7.75 29.016 12.922 1 68 313 VAL A N 1
ATOM 2452 C CA . VAL A 1 313 ? 7.25 28 13.852 1 68 313 VAL A CA 1
ATOM 2453 C C . VAL A 1 313 ? 7 28.656 15.219 1 68 313 VAL A C 1
ATOM 2455 O O . VAL A 1 313 ? 5.957 28.422 15.836 1 68 313 VAL A O 1
ATOM 2458 N N . ASP A 1 314 ? 7.895 29.5 15.492 1 70.38 314 ASP A N 1
ATOM 2459 C CA . ASP A 1 314 ? 7.777 30.188 16.766 1 70.38 314 ASP A CA 1
ATOM 2460 C C . ASP A 1 314 ? 6.605 31.172 16.766 1 70.38 314 ASP A C 1
ATOM 2462 O O . ASP A 1 314 ? 5.891 31.297 17.766 1 70.38 314 ASP A O 1
ATOM 2466 N N . GLN A 1 315 ? 6.457 31.844 15.695 1 66.56 315 GLN A N 1
ATOM 2467 C CA . GLN A 1 315 ? 5.348 32.781 15.57 1 66.56 315 GLN A CA 1
ATOM 2468 C C . GLN A 1 315 ? 4.004 32.062 15.648 1 66.56 315 GLN A C 1
ATOM 2470 O O . GLN A 1 315 ? 3.074 32.531 16.297 1 66.56 315 GLN A O 1
ATOM 2475 N N . VAL A 1 316 ? 4.023 31.031 14.969 1 63.78 316 VAL A N 1
ATOM 2476 C CA . VAL A 1 316 ? 2.795 30.234 14.961 1 63.78 316 VAL A CA 1
ATOM 2477 C C . VAL A 1 316 ? 2.541 29.656 16.344 1 63.78 316 VAL A C 1
ATOM 2479 O O . VAL A 1 316 ? 1.415 29.703 16.844 1 63.78 316 VAL A O 1
ATOM 2482 N N . LEU A 1 317 ? 3.613 29.141 16.828 1 65.62 317 LEU A N 1
ATOM 2483 C CA . LEU A 1 317 ? 3.494 28.516 18.141 1 65.62 317 LEU A CA 1
ATOM 2484 C C . LEU A 1 317 ? 3.182 29.578 19.203 1 65.62 317 LEU A C 1
ATOM 2486 O O . LEU A 1 317 ? 2.539 29.266 20.219 1 65.62 317 LEU A O 1
ATOM 2490 N N . ASN A 1 318 ? 3.658 30.781 18.844 1 62.47 318 ASN A N 1
ATOM 2491 C CA . ASN A 1 318 ? 3.438 31.844 19.812 1 62.47 318 ASN A CA 1
ATOM 2492 C C . ASN A 1 318 ? 2.162 32.625 19.5 1 62.47 318 ASN A C 1
ATOM 2494 O O . ASN A 1 318 ? 1.643 33.344 20.359 1 62.47 318 ASN A O 1
ATOM 2498 N N . ARG A 1 319 ? 1.932 32.906 18.219 1 54.75 319 ARG A N 1
ATOM 2499 C CA . ARG A 1 319 ? 0.726 33.656 17.875 1 54.75 319 ARG A CA 1
ATOM 2500 C C . ARG A 1 319 ? -0.519 32.969 18.4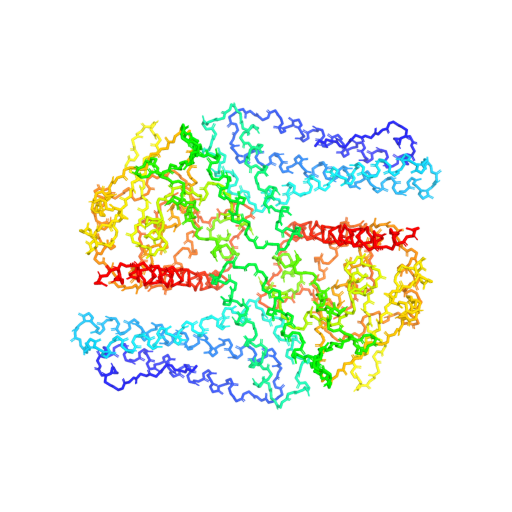38 1 54.75 319 ARG A C 1
ATOM 2502 O O . ARG A 1 319 ? -1.625 33.5 18.328 1 54.75 319 ARG A O 1
ATOM 2509 N N . THR A 1 320 ? -0.53 31.797 18.109 1 50.5 320 THR A N 1
ATOM 2510 C CA . THR A 1 320 ? -1.818 31.281 18.562 1 50.5 320 THR A CA 1
ATOM 2511 C C . THR A 1 320 ? -2.131 31.781 19.969 1 50.5 320 THR A C 1
ATOM 2513 O O . THR A 1 320 ? -1.403 31.484 20.906 1 50.5 320 THR A O 1
ATOM 2516 N N . ASP A 1 321 ? -2.277 33.062 20.094 1 46.16 321 ASP A N 1
ATOM 2517 C CA . ASP A 1 321 ? -3.004 33.594 21.25 1 46.16 321 ASP A CA 1
ATOM 2518 C C . ASP A 1 321 ? -3.666 32.438 22.016 1 46.16 321 ASP A C 1
ATOM 2520 O O . ASP A 1 321 ? -4.309 32.688 23.047 1 46.16 321 ASP A O 1
ATOM 2524 N N . ALA A 1 322 ? -3.699 31.234 21.562 1 43.88 322 ALA A N 1
ATOM 2525 C CA . ALA A 1 322 ? -4.152 30.062 22.297 1 43.88 322 ALA A CA 1
ATOM 2526 C C . ALA A 1 322 ? -2.977 29.344 22.969 1 43.88 322 ALA A C 1
ATOM 2528 O O . ALA A 1 322 ? -3.086 28.172 23.344 1 43.88 322 ALA A O 1
ATOM 2529 N N . ARG A 1 323 ? -2.02 29.797 23.297 1 47.31 323 ARG A N 1
ATOM 2530 C CA . ARG A 1 323 ? -1.092 29.203 24.25 1 47.31 323 ARG A CA 1
ATOM 2531 C C . ARG A 1 323 ? -1.831 28.344 25.266 1 47.31 323 ARG A C 1
ATOM 2533 O O . ARG A 1 323 ? -2.818 28.781 25.859 1 47.31 323 ARG A O 1
ATOM 2540 N N . GLY A 1 324 ? -1.573 27.125 25.312 1 50 324 GLY A N 1
ATOM 2541 C CA . GLY A 1 324 ? -2.199 26.141 26.188 1 50 324 GLY A CA 1
ATOM 2542 C C . GLY A 1 324 ? -3.258 25.312 25.5 1 50 324 GLY A C 1
ATOM 2543 O O . GLY A 1 324 ? -3.785 24.359 26.078 1 50 324 GLY A O 1
ATOM 2544 N N . TYR A 1 325 ? -3.768 25.844 24.359 1 53.91 325 TYR A N 1
ATOM 2545 C CA . TYR A 1 325 ? -4.844 25.109 23.719 1 53.91 325 TYR A CA 1
ATOM 2546 C C . TYR A 1 325 ? -4.434 24.672 22.312 1 53.91 325 TYR A C 1
ATOM 2548 O O . TYR A 1 325 ? -5.203 24.812 21.359 1 53.91 325 TYR A O 1
ATOM 2556 N N . MET A 1 326 ? -3.242 24.234 22.125 1 61.94 326 MET A N 1
ATOM 2557 C CA . MET A 1 326 ? -2.912 23.891 20.734 1 61.94 326 MET A CA 1
ATOM 2558 C C . MET A 1 326 ? -3.734 22.703 20.266 1 61.94 326 MET A C 1
ATOM 2560 O O . MET A 1 326 ? -3.729 21.641 20.906 1 61.94 326 MET A O 1
ATOM 2564 N N . TRP A 1 327 ? -4.492 22.859 19.312 1 75.19 327 TRP A N 1
ATOM 2565 C CA . TRP A 1 327 ? -5.414 21.938 18.672 1 75.19 327 TRP A CA 1
ATOM 2566 C C . TRP A 1 327 ? -6.492 21.469 19.641 1 75.19 327 TRP A C 1
ATOM 2568 O O . TRP A 1 327 ? -6.586 20.281 19.969 1 75.19 327 TRP A O 1
ATOM 2578 N N . ALA A 1 328 ? -7.211 22.328 20.234 1 71.38 328 ALA A N 1
ATOM 2579 C CA . ALA A 1 328 ? -8.266 22.062 21.203 1 71.38 328 ALA A CA 1
ATOM 2580 C C . ALA A 1 328 ? -9.461 21.391 20.562 1 71.38 328 ALA A C 1
ATOM 2582 O O . ALA A 1 328 ? -10.586 21.891 20.609 1 71.38 328 ALA A O 1
ATOM 2583 N N . THR A 1 329 ? -9.227 20.359 19.781 1 78.12 329 THR A N 1
ATOM 2584 C CA . THR A 1 329 ? -10.289 19.531 19.234 1 78.12 329 THR A CA 1
ATOM 2585 C C . THR A 1 329 ? -10.312 18.156 19.906 1 78.12 329 THR A C 1
ATOM 2587 O O . THR A 1 329 ? -9.266 17.641 20.297 1 78.12 329 THR A O 1
ATOM 2590 N N . PRO A 1 330 ? -11.445 17.766 20.156 1 78.56 330 PRO A N 1
ATOM 2591 C CA . PRO A 1 330 ? -11.5 16.438 20.75 1 78.56 330 PRO A CA 1
ATOM 2592 C C . PRO A 1 330 ? -11.023 15.344 19.797 1 78.56 330 PRO A C 1
ATOM 2594 O O . PRO A 1 330 ? -11.234 15.445 18.578 1 78.56 330 PRO A O 1
ATOM 2597 N N . GLY A 1 331 ? -10.32 14.43 20.453 1 85.75 331 GLY A N 1
ATOM 2598 C CA . GLY A 1 331 ? -9.938 13.273 19.656 1 85.75 331 GLY A CA 1
ATOM 2599 C C . GLY A 1 331 ? -8.461 12.938 19.766 1 85.75 331 GLY A C 1
ATOM 2600 O O . GLY A 1 331 ? -7.621 13.836 19.891 1 85.75 331 GLY A O 1
ATOM 2601 N N . ALA A 1 332 ? -8.148 11.68 19.734 1 91.06 332 ALA A N 1
ATOM 2602 C CA . ALA A 1 332 ? -6.777 11.18 19.703 1 91.06 332 ALA A CA 1
ATOM 2603 C C . ALA A 1 332 ? -6.391 10.758 18.281 1 91.06 332 ALA A C 1
ATOM 2605 O O . ALA A 1 332 ? -6.738 9.656 17.844 1 91.06 332 ALA A O 1
ATOM 2606 N N . TYR A 1 333 ? -5.559 11.555 17.656 1 92.81 333 TYR A N 1
ATOM 2607 C CA . TYR A 1 333 ? -5.43 11.453 16.219 1 92.81 333 TYR A CA 1
ATOM 2608 C C . TYR A 1 333 ? -4.219 10.617 15.828 1 92.81 333 TYR A C 1
ATOM 2610 O O . TYR A 1 333 ? -4.281 9.82 14.891 1 92.81 333 TYR A O 1
ATOM 2618 N N . LEU A 1 334 ? -3.086 10.805 16.516 1 95 334 LEU A N 1
ATOM 2619 C CA . LEU A 1 334 ? -1.846 10.172 16.078 1 95 334 LEU A CA 1
ATOM 2620 C C . LEU A 1 334 ? -1.203 9.398 17.234 1 95 334 LEU A C 1
ATOM 2622 O O . LEU A 1 334 ? -1.302 9.805 18.391 1 95 334 LEU A O 1
ATOM 2626 N N . ARG A 1 335 ? -0.549 8.312 16.922 1 95.62 335 ARG A N 1
ATOM 2627 C CA . ARG A 1 335 ? 0.199 7.523 17.891 1 95.62 335 ARG A CA 1
ATOM 2628 C C . ARG A 1 335 ? 1.376 8.32 18.453 1 95.62 335 ARG A C 1
ATOM 2630 O O . ARG A 1 335 ? 2.271 8.719 17.703 1 95.62 335 ARG A O 1
ATOM 2637 N N . LYS A 1 336 ? 1.409 8.445 19.719 1 93 336 LYS A N 1
ATOM 2638 C CA . LYS A 1 336 ? 2.35 9.336 20.391 1 93 336 LYS A CA 1
ATOM 2639 C C . LYS A 1 336 ? 3.789 8.867 20.203 1 93 336 LYS A C 1
ATOM 2641 O O . LYS A 1 336 ? 4.66 9.664 19.844 1 93 336 LYS A O 1
ATOM 2646 N N . THR A 1 337 ? 4.074 7.637 20.406 1 92.94 337 THR A N 1
ATOM 2647 C CA . THR A 1 337 ? 5.434 7.109 20.359 1 92.94 337 THR A CA 1
ATOM 2648 C C . THR A 1 337 ? 6.047 7.305 18.969 1 92.94 337 THR A C 1
ATOM 2650 O O . THR A 1 337 ? 7.195 7.738 18.859 1 92.94 337 THR A O 1
ATOM 2653 N N . MET A 1 338 ? 5.309 7.059 17.984 1 93.5 338 MET A N 1
ATOM 2654 C CA . MET A 1 338 ? 5.844 7.219 16.641 1 93.5 338 MET A CA 1
ATOM 2655 C C . MET A 1 338 ? 6.008 8.695 16.281 1 93.5 338 MET A C 1
ATOM 2657 O O . MET A 1 338 ? 6.949 9.07 15.586 1 93.5 338 MET A O 1
ATOM 2661 N N . LEU A 1 339 ? 5.043 9.477 16.703 1 92.56 339 LEU A N 1
ATOM 2662 C CA . LEU A 1 339 ? 5.113 10.914 16.469 1 92.56 339 LEU A CA 1
ATOM 2663 C C . LEU A 1 339 ? 6.398 11.5 17.047 1 92.56 339 LEU A C 1
ATOM 2665 O O . LEU A 1 339 ? 7.051 12.32 16.406 1 92.56 339 LEU A O 1
ATOM 2669 N N . VAL A 1 340 ? 6.73 11.062 18.203 1 90.69 340 VAL A N 1
ATOM 2670 C CA . VAL A 1 340 ? 7.945 11.523 18.859 1 90.69 340 VAL A CA 1
ATOM 2671 C C . VAL A 1 340 ? 9.172 11.078 18.062 1 90.69 340 VAL A C 1
ATOM 2673 O O . VAL A 1 340 ? 10.109 11.852 17.875 1 90.69 340 VAL A O 1
ATOM 2676 N N . MET A 1 341 ? 9.195 9.883 17.578 1 91.06 341 MET A N 1
ATOM 2677 C CA . MET A 1 341 ? 10.305 9.375 16.781 1 91.06 341 MET A CA 1
ATOM 2678 C C . MET A 1 341 ? 10.438 10.156 15.477 1 91.06 341 MET A C 1
ATOM 2680 O O . MET A 1 341 ? 11.547 10.422 15.016 1 91.06 341 MET A O 1
ATOM 2684 N N . LEU A 1 342 ? 9.32 10.477 14.938 1 91.44 342 LEU A N 1
ATOM 2685 C CA . LEU A 1 342 ? 9.312 11.273 13.711 1 91.44 342 LEU A CA 1
ATOM 2686 C C . LEU A 1 342 ? 9.922 12.648 13.945 1 91.44 342 LEU A C 1
ATOM 2688 O O . LEU A 1 342 ? 10.711 13.133 13.133 1 91.44 342 LEU A O 1
ATOM 2692 N N . ALA A 1 343 ? 9.508 13.258 15.016 1 89.5 343 ALA A N 1
ATOM 2693 C CA . ALA A 1 343 ? 10.023 14.57 15.367 1 89.5 343 ALA A CA 1
ATOM 2694 C C . ALA A 1 343 ? 11.531 14.523 15.602 1 89.5 343 ALA A C 1
ATOM 2696 O O . ALA A 1 343 ? 12.258 15.445 15.219 1 89.5 343 ALA A O 1
ATOM 2697 N N . ARG A 1 344 ? 11.984 13.445 16.156 1 85.44 344 ARG A N 1
ATOM 2698 C CA . ARG A 1 344 ? 13.406 13.281 16.453 1 85.44 344 ARG A CA 1
ATOM 2699 C C . ARG A 1 344 ? 14.227 13.156 15.188 1 85.44 344 ARG A C 1
ATOM 2701 O O . ARG A 1 344 ? 15.422 13.484 15.172 1 85.44 344 ARG A O 1
ATOM 2708 N N . LYS A 1 345 ? 13.609 12.641 14.164 1 86 345 LYS A N 1
ATOM 2709 C CA . LYS A 1 345 ? 14.312 12.531 12.891 1 86 345 LYS A CA 1
ATOM 2710 C C . LYS A 1 345 ? 14.633 13.914 12.312 1 86 345 LYS A C 1
ATOM 2712 O O . LYS A 1 345 ? 15.547 14.055 11.508 1 86 345 LYS A O 1
ATOM 2717 N N . VAL A 1 346 ? 13.867 14.898 12.711 1 81.06 346 VAL A N 1
ATOM 2718 C CA . VAL A 1 346 ? 14.047 16.25 12.195 1 81.06 346 VAL A CA 1
ATOM 2719 C C . VAL A 1 346 ? 14.93 17.047 13.156 1 81.06 346 VAL A C 1
ATOM 2721 O O . VAL A 1 346 ? 15.828 17.781 12.719 1 81.06 346 VAL A O 1
ATOM 2724 N N . SER A 1 347 ? 14.578 16.969 14.445 1 75.81 347 SER A N 1
ATOM 2725 C CA . SER A 1 347 ? 15.352 17.672 15.461 1 75.81 347 SER A CA 1
ATOM 2726 C C . SER A 1 347 ? 15.297 16.953 16.797 1 75.81 347 SER A C 1
ATOM 2728 O O . SER A 1 347 ? 14.25 16.438 17.188 1 75.81 347 SER A O 1
ATOM 2730 N N . ASP A 1 348 ? 16.328 16.859 17.438 1 68.94 348 ASP A N 1
ATOM 2731 C CA . ASP A 1 348 ? 16.422 16.141 18.703 1 68.94 348 ASP A CA 1
ATOM 2732 C C . ASP A 1 348 ? 15.68 16.875 19.812 1 68.94 348 ASP A C 1
ATOM 2734 O O . ASP A 1 348 ? 15.336 16.281 20.828 1 68.94 348 ASP A O 1
ATOM 2738 N N . HIS A 1 349 ? 15.414 18.078 19.594 1 68.88 349 HIS A N 1
ATOM 2739 C CA . HIS A 1 349 ? 14.867 18.844 20.703 1 68.88 349 HIS A CA 1
ATOM 2740 C C . HIS A 1 349 ? 13.523 19.469 20.328 1 68.88 349 HIS A C 1
ATOM 2742 O O . HIS A 1 349 ? 13.078 20.422 20.984 1 68.88 349 HIS A O 1
ATOM 2748 N N . PHE A 1 350 ? 12.992 18.922 19.359 1 66.94 350 PHE A N 1
ATOM 2749 C CA . PHE A 1 350 ? 11.758 19.562 18.922 1 66.94 350 PHE A CA 1
ATOM 2750 C C . PHE A 1 350 ? 10.539 18.781 19.391 1 66.94 350 PHE A C 1
ATOM 2752 O O . PHE A 1 350 ? 10.258 17.688 18.875 1 66.94 350 PHE A O 1
ATOM 2759 N N . TYR A 1 351 ? 9.883 19.297 20.516 1 72.31 351 TYR A N 1
ATOM 2760 C CA . TYR A 1 351 ? 8.68 18.672 21.047 1 72.31 351 TYR A CA 1
ATOM 2761 C C . TYR A 1 351 ? 7.527 19.656 21.125 1 72.31 351 TYR A C 1
ATOM 2763 O O . TYR A 1 351 ? 7.258 20.234 22.172 1 72.31 351 TYR A O 1
ATOM 2771 N N . PRO A 1 352 ? 6.855 19.75 19.953 1 70.81 352 PRO A N 1
ATOM 2772 C CA . PRO A 1 352 ? 5.715 20.672 19.984 1 70.81 352 PRO A CA 1
ATOM 2773 C C . PRO A 1 352 ? 4.637 20.25 20.969 1 70.81 352 PRO A C 1
ATOM 2775 O O . PRO A 1 352 ? 4.453 19.047 21.219 1 70.81 352 PRO A O 1
ATOM 2778 N N . GLU A 1 353 ? 3.977 21.219 21.609 1 71.06 353 GLU A N 1
ATOM 2779 C CA . GLU A 1 353 ? 2.879 20.984 22.547 1 71.06 353 GLU A CA 1
ATOM 2780 C C . GLU A 1 353 ? 1.779 20.141 21.906 1 71.06 353 GLU A C 1
ATOM 2782 O O . GLU A 1 353 ? 1.098 19.375 22.578 1 71.06 353 GLU A O 1
ATOM 2787 N N . ALA A 1 354 ? 1.763 20.297 20.625 1 69.38 354 ALA A N 1
ATOM 2788 C CA . ALA A 1 354 ? 0.712 19.609 19.891 1 69.38 354 ALA A CA 1
ATOM 2789 C C . ALA A 1 354 ? 0.897 18.094 19.953 1 69.38 354 ALA A C 1
ATOM 2791 O O . ALA A 1 354 ? -0.03 17.328 19.672 1 69.38 354 ALA A O 1
ATOM 2792 N N . PHE A 1 355 ? 2.086 17.656 20.359 1 74.38 355 PHE A N 1
ATOM 2793 C CA . PHE A 1 355 ? 2.361 16.234 20.438 1 74.38 355 PHE A CA 1
ATOM 2794 C C . PHE A 1 355 ? 1.789 15.641 21.719 1 74.38 355 PHE A C 1
ATOM 2796 O O . PHE A 1 355 ? 1.613 14.43 21.828 1 74.38 355 PHE A O 1
ATOM 2803 N N . TYR A 1 356 ? 1.571 16.703 22.562 1 67.38 356 TYR A N 1
ATOM 2804 C CA . TYR A 1 356 ? 1.198 16.266 23.891 1 67.38 356 TYR A CA 1
ATOM 2805 C C . TYR A 1 356 ? -0.231 16.672 24.234 1 67.38 356 TYR A C 1
ATOM 2807 O O . TYR A 1 356 ? -0.76 17.625 23.641 1 67.38 356 TYR A O 1
ATOM 2815 N N . GLY A 1 357 ? -0.901 15.781 24.766 1 73.5 357 GLY A N 1
ATOM 2816 C CA . GLY A 1 357 ? -2.271 16.094 25.141 1 73.5 357 GLY A CA 1
ATOM 2817 C C . GLY A 1 357 ? -3.264 15.031 24.703 1 73.5 357 GLY A C 1
ATOM 2818 O O . GLY A 1 357 ? -2.959 13.836 24.75 1 73.5 357 GLY A O 1
ATOM 2819 N N . GLN A 1 358 ? -4.391 15.664 24.328 1 80.44 358 GLN A N 1
ATOM 2820 C CA . GLN A 1 358 ? -5.496 14.742 24.078 1 80.44 358 GLN A CA 1
ATOM 2821 C C . GLN A 1 358 ? -5.59 14.391 22.594 1 80.44 358 GLN A C 1
ATOM 2823 O O . GLN A 1 358 ? -6.453 13.609 22.188 1 80.44 358 GLN A O 1
ATOM 2828 N N . SER A 1 359 ? -4.551 14.945 21.844 1 88.69 359 SER A N 1
ATOM 2829 C CA . SER A 1 359 ? -4.648 14.742 20.391 1 88.69 359 SER A CA 1
ATOM 2830 C C . SER A 1 359 ? -3.844 13.523 19.953 1 88.69 359 SER A C 1
ATOM 2832 O O . SER A 1 359 ? -3.773 13.219 18.766 1 88.69 359 SER A O 1
ATOM 2834 N N . THR A 1 360 ? -3.191 12.812 20.922 1 91.69 360 THR A N 1
ATOM 2835 C CA . THR A 1 360 ? -2.416 11.609 20.625 1 91.69 360 THR A CA 1
ATOM 2836 C C . THR A 1 360 ? -2.912 10.422 21.438 1 91.69 360 THR A C 1
ATOM 2838 O O . THR A 1 360 ? -3.701 10.594 22.375 1 91.69 360 THR A O 1
ATOM 2841 N N . PHE A 1 361 ? -2.619 9.25 21.031 1 93.38 361 PHE A N 1
ATOM 2842 C CA . PHE A 1 361 ? -2.98 8.039 21.75 1 93.38 361 PHE A CA 1
ATOM 2843 C C . PHE A 1 361 ? -1.777 7.113 21.891 1 93.38 361 PHE A C 1
ATOM 2845 O O . PHE A 1 361 ? -0.815 7.215 21.125 1 93.38 361 PHE A O 1
ATOM 2852 N N . ASP A 1 362 ? -1.806 6.258 22.844 1 91.31 362 ASP A N 1
ATOM 2853 C CA . ASP A 1 362 ? -0.72 5.309 23.062 1 91.31 362 ASP A CA 1
ATOM 2854 C C . ASP A 1 362 ? -1.004 3.977 22.375 1 91.31 362 ASP A C 1
ATOM 2856 O O . ASP A 1 362 ? -0.112 3.387 21.766 1 91.31 362 ASP A O 1
ATOM 2860 N N . ASN A 1 363 ? -2.223 3.555 22.5 1 90.88 363 ASN A N 1
ATOM 2861 C CA . ASN A 1 363 ? -2.637 2.287 21.906 1 90.88 363 ASN A CA 1
ATOM 2862 C C . ASN A 1 363 ? -3.953 2.424 21.141 1 90.88 363 ASN A C 1
ATOM 2864 O O . ASN A 1 363 ? -4.785 3.27 21.484 1 90.88 363 ASN A O 1
ATOM 2868 N N . ALA A 1 364 ? -4.047 1.758 20.141 1 91.44 364 ALA A N 1
ATOM 2869 C CA . ALA A 1 364 ? -5.277 1.736 19.359 1 91.44 364 ALA A CA 1
ATOM 2870 C C . ALA A 1 364 ? -5.832 0.318 19.25 1 91.44 364 ALA A C 1
ATOM 2872 O O . ALA A 1 364 ? -5.078 -0.63 19.016 1 91.44 364 ALA A O 1
ATOM 2873 N N . ASP A 1 365 ? -7.145 0.258 19.469 1 85.62 365 ASP A N 1
ATOM 2874 C CA . ASP A 1 365 ? -7.801 -1.04 19.344 1 85.62 365 ASP A CA 1
ATOM 2875 C C . ASP A 1 365 ? -7.723 -1.565 17.906 1 85.62 365 ASP A C 1
ATOM 2877 O O . ASP A 1 365 ? -8.062 -0.854 16.969 1 85.62 365 ASP A O 1
ATOM 2881 N N . GLY A 1 366 ? -7.301 -2.746 17.812 1 82.06 366 GLY A N 1
ATOM 2882 C CA . GLY A 1 366 ? -7.203 -3.354 16.484 1 82.06 366 GLY A CA 1
ATOM 2883 C C . GLY A 1 366 ? -5.852 -3.145 15.836 1 82.06 366 GLY A C 1
ATOM 2884 O O . GLY A 1 366 ? -5.562 -3.74 14.797 1 82.06 366 GLY A O 1
ATOM 2885 N N . CYS A 1 367 ? -5.086 -2.287 16.312 1 88.75 367 CYS A N 1
ATOM 2886 C CA . CYS A 1 367 ? -3.746 -2.02 15.812 1 88.75 367 CYS A CA 1
ATOM 2887 C C . CYS A 1 367 ? -2.74 -1.922 16.953 1 88.75 367 CYS A C 1
ATOM 2889 O O . CYS A 1 367 ? -2.461 -0.829 17.453 1 88.75 367 CYS A O 1
ATOM 2891 N N . PRO A 1 368 ? -2.203 -3.041 17.266 1 85.31 368 PRO A N 1
ATOM 2892 C CA . PRO A 1 368 ? -1.297 -3.047 18.422 1 85.31 368 PRO A CA 1
ATOM 2893 C C . PRO A 1 368 ? 0.009 -2.305 18.156 1 85.31 368 PRO A C 1
ATOM 2895 O O . PRO A 1 368 ? 0.415 -2.164 17 1 85.31 368 PRO A O 1
ATOM 2898 N N . GLY A 1 369 ? 0.607 -1.919 19.25 1 87.69 369 GLY A N 1
ATOM 2899 C CA . GLY A 1 369 ? 1.894 -1.249 19.156 1 87.69 369 GLY A CA 1
ATOM 2900 C C . GLY A 1 369 ? 3.01 -2.166 18.688 1 87.69 369 GLY A C 1
ATOM 2901 O O . GLY A 1 369 ? 2.893 -3.389 18.781 1 87.69 369 GLY A O 1
ATOM 2902 N N . ARG A 1 370 ? 4.047 -1.635 18.125 1 88.12 370 ARG A N 1
ATOM 2903 C CA . ARG A 1 370 ? 5.234 -2.355 17.672 1 88.12 370 ARG A CA 1
ATOM 2904 C C . ARG A 1 370 ? 6.43 -2.047 18.562 1 88.12 370 ARG A C 1
ATOM 2906 O O . ARG A 1 370 ? 6.352 -1.184 19.438 1 88.12 370 ARG A O 1
ATOM 2913 N N . SER A 1 371 ? 7.547 -2.842 18.344 1 87 371 SER A N 1
ATOM 2914 C CA . SER A 1 371 ? 8.773 -2.584 19.094 1 87 371 SER A CA 1
ATOM 2915 C C . SER A 1 371 ? 9.352 -1.214 18.75 1 87 371 SER A C 1
ATOM 2917 O O . SER A 1 371 ? 9.023 -0.639 17.719 1 87 371 SER A O 1
ATOM 2919 N N . ALA A 1 372 ? 10.133 -0.706 19.641 1 88.62 372 ALA A N 1
ATOM 2920 C CA . ALA A 1 372 ? 10.766 0.593 19.422 1 88.62 372 ALA A CA 1
ATOM 2921 C C . ALA A 1 372 ? 11.578 0.601 18.141 1 88.62 372 ALA A C 1
ATOM 2923 O O . ALA A 1 372 ? 11.57 1.587 17.391 1 88.62 372 ALA A O 1
ATOM 2924 N N . GLU A 1 373 ? 12.281 -0.488 17.891 1 86.25 373 GLU A N 1
ATOM 2925 C CA . GLU A 1 373 ? 13.094 -0.599 16.672 1 86.25 373 GLU A CA 1
ATOM 2926 C C . GLU A 1 373 ? 12.219 -0.57 15.422 1 86.25 373 GLU A C 1
ATOM 2928 O O . GLU A 1 373 ? 12.57 0.08 14.438 1 86.25 373 GLU A O 1
ATOM 2933 N N . ALA A 1 374 ? 11.125 -1.281 15.492 1 86.75 374 ALA A N 1
ATOM 2934 C CA . ALA A 1 374 ? 10.211 -1.316 14.359 1 86.75 374 ALA A CA 1
ATOM 2935 C C . ALA A 1 374 ? 9.578 0.053 14.117 1 86.75 374 ALA A C 1
ATOM 2937 O O . ALA A 1 374 ? 9.398 0.464 12.969 1 86.75 374 ALA A O 1
ATOM 2938 N N . GLU A 1 375 ? 9.25 0.712 15.227 1 91.25 375 GLU A N 1
ATOM 2939 C CA . GLU A 1 375 ? 8.656 2.041 15.109 1 91.25 375 GLU A CA 1
ATOM 2940 C C . GLU A 1 375 ? 9.656 3.043 14.539 1 91.25 375 GLU A C 1
ATOM 2942 O O . GLU A 1 375 ? 9.273 3.951 13.797 1 91.25 375 GLU A O 1
ATOM 2947 N N . GLU A 1 376 ? 10.883 2.871 14.906 1 90.69 376 GLU A N 1
ATOM 2948 C CA . GLU A 1 376 ? 11.922 3.736 14.367 1 90.69 376 GLU A CA 1
ATOM 2949 C C . GLU A 1 376 ? 12.062 3.555 12.859 1 90.69 376 GLU A C 1
ATOM 2951 O O . GLU A 1 376 ? 12.258 4.527 12.125 1 90.69 376 GLU A O 1
ATOM 2956 N N . ASP A 1 377 ? 11.977 2.359 12.438 1 89.69 377 ASP A N 1
ATOM 2957 C CA . ASP A 1 377 ? 12.023 2.082 11 1 89.69 377 ASP A CA 1
ATOM 2958 C C . ASP A 1 377 ? 10.852 2.738 10.273 1 89.69 377 ASP A C 1
ATOM 2960 O O . ASP A 1 377 ? 11.016 3.297 9.195 1 89.69 377 ASP A O 1
ATOM 2964 N N . LEU A 1 378 ? 9.695 2.611 10.906 1 92.69 378 LEU A N 1
ATOM 2965 C CA . LEU A 1 378 ? 8.508 3.215 10.312 1 92.69 378 LEU A CA 1
ATOM 2966 C C . LEU A 1 378 ? 8.641 4.73 10.242 1 92.69 378 LEU A C 1
ATOM 2968 O O . LEU A 1 378 ? 8.305 5.34 9.227 1 92.69 378 LEU A O 1
ATOM 2972 N N . ALA A 1 379 ? 9.141 5.285 11.328 1 94.06 379 ALA A N 1
ATOM 2973 C CA . ALA A 1 379 ? 9.312 6.734 11.375 1 94.06 379 ALA A CA 1
ATOM 2974 C C . ALA A 1 379 ? 10.312 7.199 10.312 1 94.06 379 ALA A C 1
ATOM 2976 O O . ALA A 1 379 ? 10.109 8.242 9.688 1 94.06 379 ALA A O 1
ATOM 2977 N N . MET A 1 380 ? 11.359 6.457 10.117 1 92.5 380 MET A N 1
ATOM 2978 C CA . MET A 1 380 ? 12.367 6.785 9.117 1 92.5 380 MET A CA 1
ATOM 2979 C C . MET A 1 380 ? 11.766 6.758 7.715 1 92.5 380 MET A C 1
ATOM 2981 O O . MET A 1 380 ? 11.961 7.688 6.93 1 92.5 380 MET A O 1
ATOM 2985 N N . GLY A 1 381 ? 11.07 5.707 7.441 1 91.62 381 GLY A N 1
ATOM 2986 C CA . GLY A 1 381 ? 10.422 5.602 6.148 1 91.62 381 GLY A CA 1
ATOM 2987 C C . GLY A 1 381 ? 9.398 6.699 5.898 1 91.62 381 GLY A C 1
ATOM 2988 O O . GLY A 1 381 ? 9.352 7.266 4.805 1 91.62 381 GLY A O 1
ATOM 2989 N N . PHE A 1 382 ? 8.641 6.988 6.906 1 94.31 382 PHE A N 1
ATOM 2990 C CA . PHE A 1 382 ? 7.609 8.008 6.754 1 94.31 382 PHE A CA 1
ATOM 2991 C C . PHE A 1 382 ? 8.234 9.391 6.57 1 94.31 382 PHE A C 1
ATOM 2993 O O . PHE A 1 382 ? 7.727 10.211 5.801 1 94.31 382 PHE A O 1
ATOM 3000 N N . ASN A 1 383 ? 9.289 9.672 7.324 1 93.06 383 ASN A N 1
ATOM 3001 C CA . ASN A 1 383 ? 10 10.93 7.172 1 93.06 383 ASN A CA 1
ATOM 3002 C C . ASN A 1 383 ? 10.484 11.141 5.738 1 93.06 383 ASN A C 1
ATOM 3004 O O . ASN A 1 383 ? 10.398 12.242 5.203 1 93.06 383 ASN A O 1
ATOM 3008 N N . LEU A 1 384 ? 11 10.117 5.152 1 91.38 384 LEU A N 1
ATOM 3009 C CA . LEU A 1 384 ? 11.445 10.188 3.766 1 91.38 384 LEU A CA 1
ATOM 3010 C C . LEU A 1 384 ? 10.289 10.523 2.834 1 91.38 384 LEU A C 1
ATOM 3012 O O . LEU A 1 384 ? 10.438 11.328 1.911 1 91.38 384 LEU A O 1
ATOM 3016 N N . ARG A 1 385 ? 9.141 9.938 3.121 1 91.38 385 ARG A N 1
ATOM 3017 C CA . ARG A 1 385 ? 7.961 10.195 2.305 1 91.38 385 ARG A CA 1
ATOM 3018 C C . ARG A 1 385 ? 7.52 11.656 2.426 1 91.38 385 ARG A C 1
ATOM 3020 O O . ARG A 1 385 ? 7.109 12.266 1.44 1 91.38 385 ARG A O 1
ATOM 3027 N N . ILE A 1 386 ? 7.539 12.109 3.613 1 93.06 386 ILE A N 1
ATOM 3028 C CA . ILE A 1 386 ? 7.16 13.5 3.861 1 93.06 386 ILE A CA 1
ATOM 3029 C C . ILE A 1 386 ? 8.086 14.43 3.088 1 93.06 386 ILE A C 1
ATOM 3031 O O . ILE A 1 386 ? 7.621 15.352 2.408 1 93.06 386 ILE A O 1
ATOM 3035 N N . GLU A 1 387 ? 9.344 14.156 3.158 1 90 387 GLU A N 1
ATOM 3036 C CA . GLU A 1 387 ? 10.328 14.969 2.447 1 90 387 GLU A CA 1
ATOM 3037 C C . GLU A 1 387 ? 10.086 14.938 0.94 1 90 387 GLU A C 1
ATOM 3039 O O . GLU A 1 387 ? 10.133 15.969 0.273 1 90 387 GLU A O 1
ATOM 3044 N N . ASP A 1 388 ? 9.852 13.797 0.496 1 89.69 388 ASP A N 1
ATOM 3045 C CA . ASP A 1 388 ? 9.617 13.641 -0.935 1 89.69 388 ASP A CA 1
ATOM 3046 C C . ASP A 1 388 ? 8.352 14.391 -1.363 1 89.69 388 ASP A C 1
ATOM 3048 O O . ASP A 1 388 ? 8.312 14.977 -2.445 1 89.69 388 ASP A O 1
ATOM 3052 N N . ALA A 1 389 ? 7.352 14.328 -0.532 1 91 389 ALA A N 1
ATOM 3053 C CA . ALA A 1 389 ? 6.082 14.977 -0.855 1 91 389 ALA A CA 1
ATOM 3054 C C . ALA A 1 389 ? 6.25 16.484 -0.977 1 91 389 ALA A C 1
ATOM 3056 O O . ALA A 1 389 ? 5.758 17.109 -1.927 1 91 389 ALA A O 1
ATOM 3057 N N . PHE A 1 390 ? 6.926 17.109 -0.071 1 91.44 390 PHE A N 1
ATOM 3058 C CA . PHE A 1 390 ? 7.137 18.547 -0.101 1 91.44 390 PHE A CA 1
ATOM 3059 C C . PHE A 1 390 ? 8.07 18.938 -1.238 1 91.44 390 PHE A C 1
ATOM 3061 O O . PHE A 1 390 ? 7.887 19.984 -1.874 1 91.44 390 PHE A O 1
ATOM 3068 N N . ALA A 1 391 ? 9.094 18.109 -1.496 1 87.38 391 ALA A N 1
ATOM 3069 C CA . ALA A 1 391 ? 10.016 18.375 -2.6 1 87.38 391 ALA A CA 1
ATOM 3070 C C . ALA A 1 391 ? 9.281 18.344 -3.939 1 87.38 391 ALA A C 1
ATOM 3072 O O . ALA A 1 391 ? 9.531 19.188 -4.801 1 87.38 391 ALA A O 1
ATOM 3073 N N . GLU A 1 392 ? 8.445 17.406 -4.059 1 86.5 392 GLU A N 1
ATOM 3074 C CA . GLU A 1 392 ? 7.664 17.312 -5.289 1 86.5 392 GLU A CA 1
ATOM 3075 C C . GLU A 1 392 ? 6.75 18.516 -5.465 1 86.5 392 GLU A C 1
ATOM 3077 O O . GLU A 1 392 ? 6.586 19.016 -6.574 1 86.5 392 GLU A O 1
ATOM 3082 N N . ALA A 1 393 ? 6.172 18.891 -4.414 1 88.06 393 ALA A N 1
ATOM 3083 C CA . ALA A 1 393 ? 5.281 20.047 -4.453 1 88.06 393 ALA A CA 1
ATOM 3084 C C . ALA A 1 393 ? 6.047 21.328 -4.832 1 88.06 393 ALA A C 1
ATOM 3086 O O . ALA A 1 393 ? 5.547 22.141 -5.602 1 88.06 393 ALA A O 1
ATOM 3087 N N . LYS A 1 394 ? 7.18 21.438 -4.387 1 86.38 394 LYS A N 1
ATOM 3088 C CA . LYS A 1 394 ? 8.008 22.609 -4.703 1 86.38 394 LYS A CA 1
ATOM 3089 C C . LYS A 1 394 ? 8.414 22.609 -6.176 1 86.38 394 LYS A C 1
ATOM 3091 O O . LYS A 1 394 ? 8.438 23.656 -6.812 1 86.38 394 LYS A O 1
ATOM 3096 N N . GLN A 1 395 ? 8.688 21.453 -6.641 1 82.31 395 GLN A N 1
ATOM 3097 C CA . GLN A 1 395 ? 9.07 21.328 -8.047 1 82.31 395 GLN A CA 1
ATOM 3098 C C . GLN A 1 395 ? 7.891 21.656 -8.961 1 82.31 395 GLN A C 1
ATOM 3100 O O . GLN A 1 395 ? 8.07 22.297 -10 1 82.31 395 GLN A O 1
ATOM 3105 N N . ASN A 1 396 ? 6.762 21.203 -8.562 1 77.62 396 ASN A N 1
ATOM 3106 C CA . ASN A 1 396 ? 5.562 21.469 -9.352 1 77.62 396 ASN A CA 1
ATOM 3107 C C . ASN A 1 396 ? 5.211 22.953 -9.336 1 77.62 396 ASN A C 1
ATOM 3109 O O . ASN A 1 396 ? 4.684 23.484 -10.32 1 77.62 396 ASN A O 1
ATOM 3113 N N . SER A 1 397 ? 5.445 23.625 -8.273 1 74.06 397 SER A N 1
ATOM 3114 C CA . SER A 1 397 ? 5.18 25.047 -8.156 1 74.06 397 SER A CA 1
ATOM 3115 C C . SER A 1 397 ? 6.105 25.859 -9.047 1 74.06 397 SER A C 1
ATOM 3117 O O . SER A 1 397 ? 5.691 26.859 -9.633 1 74.06 397 SER A O 1
ATOM 3119 N N . LYS A 1 398 ? 7.379 25.5 -9.18 1 68.12 398 LYS A N 1
ATOM 3120 C CA . LYS A 1 398 ? 8.336 26.188 -10.039 1 68.12 398 LYS A CA 1
ATOM 3121 C C . LYS A 1 398 ? 7.984 26.016 -11.516 1 68.12 398 LYS A C 1
ATOM 3123 O O . LYS A 1 398 ? 8.125 26.938 -12.312 1 68.12 398 LYS A O 1
ATOM 3128 N N . GLY A 1 399 ? 7.426 24.828 -11.773 1 56.91 399 GLY A N 1
ATOM 3129 C CA . GLY A 1 399 ? 7.039 24.562 -13.156 1 56.91 399 GLY A CA 1
ATOM 3130 C C . GLY A 1 399 ? 5.848 25.391 -13.602 1 56.91 399 GLY A C 1
ATOM 3131 O O . GLY A 1 399 ? 5.789 25.844 -14.742 1 56.91 399 GLY A O 1
ATOM 3132 N N . GLU A 1 400 ? 4.934 25.625 -12.75 1 59.16 400 GLU A N 1
ATOM 3133 C CA . GLU A 1 400 ? 3.764 26.438 -13.07 1 59.16 400 GLU A CA 1
ATOM 3134 C C . GLU A 1 400 ? 4.133 27.906 -13.188 1 59.16 400 GLU A C 1
ATOM 3136 O O . GLU A 1 400 ? 3.596 28.625 -14.039 1 59.16 400 GLU A O 1
ATOM 3141 N N . GLU A 1 401 ? 5.031 28.359 -12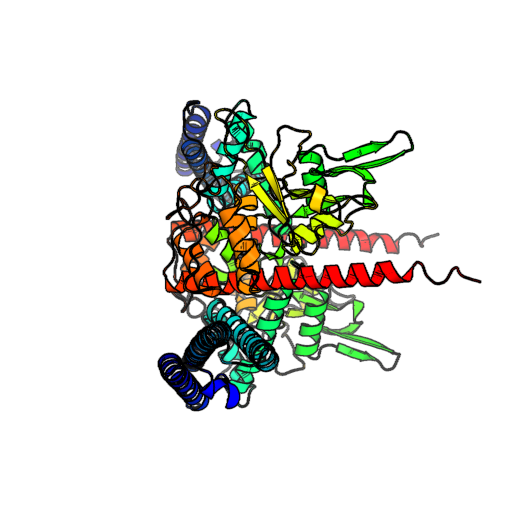.359 1 53.25 401 GLU A N 1
ATOM 3142 C CA . GLU A 1 401 ? 5.492 29.75 -12.453 1 53.25 401 GLU A CA 1
ATOM 3143 C C . GLU A 1 401 ? 6.242 30 -13.758 1 53.25 401 GLU A C 1
ATOM 3145 O O . GLU A 1 401 ? 6.098 31.047 -14.375 1 53.25 401 GLU A O 1
ATOM 3150 N N . GLU A 1 402 ? 6.996 29.031 -14.227 1 48.94 402 GLU A N 1
ATOM 3151 C CA . GLU A 1 402 ? 7.75 29.141 -15.469 1 48.94 402 GLU A CA 1
ATOM 3152 C C . GLU A 1 402 ? 6.832 29.062 -16.688 1 48.94 402 GLU A C 1
ATOM 3154 O O . GLU A 1 402 ? 7.086 29.688 -17.703 1 48.94 402 GLU A O 1
ATOM 3159 N N . SER A 1 403 ? 5.844 28.297 -16.578 1 49.44 403 SER A N 1
ATOM 3160 C CA . SER A 1 403 ? 4.926 28.172 -17.703 1 49.44 403 SER A CA 1
ATOM 3161 C C . SER A 1 403 ? 3.99 29.359 -17.797 1 49.44 403 SER A C 1
ATOM 3163 O O . SER A 1 403 ? 3.502 29.703 -18.875 1 49.44 403 SER A O 1
ATOM 3165 N N . GLY A 1 404 ? 3.662 30.016 -16.812 1 44.62 404 GLY A N 1
ATOM 3166 C CA . GLY A 1 404 ? 2.82 31.203 -16.844 1 44.62 404 GLY A CA 1
ATOM 3167 C C . GLY A 1 404 ? 3.545 32.438 -17.359 1 44.62 404 GLY A C 1
ATOM 3168 O O . GLY A 1 404 ? 2.926 33.469 -17.594 1 44.62 404 GLY A O 1
ATOM 3169 N N . GLY A 1 405 ? 4.824 32.531 -17.328 1 37.88 405 GLY A N 1
ATOM 3170 C CA . GLY A 1 405 ? 5.559 33.688 -17.812 1 37.88 405 GLY A CA 1
ATOM 3171 C C . GLY A 1 405 ? 5.59 33.781 -19.328 1 37.88 405 GLY A C 1
ATOM 3172 O O . GLY A 1 405 ? 6.074 34.75 -19.891 1 37.88 405 GLY A O 1
ATOM 3173 N N . GLU A 1 406 ? 5.512 32.656 -19.938 1 37.06 406 GLU A N 1
ATOM 3174 C CA . GLU A 1 406 ? 5.77 32.781 -21.375 1 37.06 406 GLU A CA 1
ATOM 3175 C C . GLU A 1 406 ? 4.574 33.375 -22.109 1 37.06 406 GLU A C 1
ATOM 3177 O O . GLU A 1 406 ? 4.609 33.562 -23.328 1 37.06 406 GLU A O 1
ATOM 3182 N N . SER A 1 407 ? 3.395 33.562 -21.516 1 34.28 407 SER A N 1
ATOM 3183 C CA . SER A 1 407 ? 2.367 34.031 -22.453 1 34.28 407 SER A CA 1
ATOM 3184 C C . SER A 1 407 ? 2.504 35.5 -22.734 1 34.28 407 SER A C 1
ATOM 3186 O O . SER A 1 407 ? 1.841 36.031 -23.625 1 34.28 407 SER A O 1
ATOM 3188 N N . ASP A 1 408 ? 3.033 36.312 -21.844 1 31.75 408 ASP A N 1
ATOM 3189 C CA . ASP A 1 408 ? 2.68 37.688 -22.109 1 31.75 408 ASP A CA 1
ATOM 3190 C C . ASP A 1 408 ? 3.564 38.281 -23.203 1 31.75 408 ASP A C 1
ATOM 3192 O O . ASP A 1 408 ? 3.402 39.438 -23.578 1 31.75 408 ASP A O 1
ATOM 3196 N N . GLY A 1 409 ? 4.738 37.688 -23.5 1 28.69 409 GLY A N 1
ATOM 3197 C CA . GLY A 1 409 ? 5.605 38.656 -24.141 1 28.69 409 GLY A CA 1
ATOM 3198 C C . GLY A 1 409 ? 5.242 38.906 -25.594 1 28.69 409 GLY A C 1
ATOM 3199 O O . GLY A 1 409 ? 5.766 39.844 -26.219 1 28.69 409 GLY A O 1
ATOM 3200 N N . ASP A 1 410 ? 4.879 37.875 -26.359 1 27.75 410 ASP A N 1
ATOM 3201 C CA . ASP A 1 410 ? 5.266 38.188 -27.75 1 27.75 410 ASP A CA 1
ATOM 3202 C C . ASP A 1 410 ? 4.23 39.062 -28.422 1 27.75 410 ASP A C 1
ATOM 3204 O O . ASP A 1 410 ? 4.203 39.156 -29.656 1 27.75 410 ASP A O 1
ATOM 3208 N N . GLU A 1 411 ? 3.119 39.5 -27.719 1 25.81 411 GLU A N 1
ATOM 3209 C CA . GLU A 1 411 ? 2.279 40.219 -28.672 1 25.81 411 GLU A CA 1
ATOM 3210 C C . GLU A 1 411 ? 2.828 41.625 -28.938 1 25.81 411 GLU A C 1
ATOM 3212 O O . GLU A 1 411 ? 2.184 42.594 -28.609 1 25.81 411 GLU A O 1
ATOM 3217 N N . GLY A 1 412 ? 4.09 41.938 -28.5 1 21.06 412 GLY A N 1
ATOM 3218 C CA . GLY A 1 412 ? 4.398 43.344 -28.828 1 21.06 412 GLY A CA 1
ATOM 3219 C C . GLY A 1 412 ? 4.121 43.688 -30.266 1 21.06 412 GLY A C 1
ATOM 3220 O O . GLY A 1 412 ? 3.254 44.5 -30.562 1 21.06 412 GLY A O 1
ATOM 3221 N N . ASP A 1 413 ? 5.133 44.25 -31.188 1 21.53 413 ASP A N 1
ATOM 3222 C CA . ASP A 1 413 ? 5.102 45.094 -32.375 1 21.53 413 ASP A CA 1
ATOM 3223 C C . ASP A 1 413 ? 4.531 44.375 -33.562 1 21.53 413 ASP A C 1
ATOM 3225 O O . ASP A 1 413 ? 4.84 43.188 -33.781 1 21.53 413 ASP A O 1
ATOM 3229 N N . MET B 1 1 ? 28.703 5.395 2.664 1 68.19 1 MET B N 1
ATOM 3230 C CA . MET B 1 1 ? 30.062 5.934 2.834 1 68.19 1 MET B CA 1
ATOM 3231 C C . MET B 1 1 ? 30.109 6.898 4.016 1 68.19 1 MET B C 1
ATOM 3233 O O . MET B 1 1 ? 29.188 7.684 4.223 1 68.19 1 MET B O 1
ATOM 3237 N N . PRO B 1 2 ? 31.172 6.707 4.836 1 75.12 2 PRO B N 1
ATOM 3238 C CA . PRO B 1 2 ? 31.312 7.625 5.965 1 75.12 2 PRO B CA 1
ATOM 3239 C C . PRO B 1 2 ? 31.25 9.094 5.547 1 75.12 2 PRO B C 1
ATOM 3241 O O . PRO B 1 2 ? 31.688 9.445 4.449 1 75.12 2 PRO B O 1
ATOM 3244 N N . PRO B 1 3 ? 30.609 9.82 6.352 1 75.62 3 PRO B N 1
ATOM 3245 C CA . PRO B 1 3 ? 30.5 11.242 5.996 1 75.62 3 PRO B CA 1
ATOM 3246 C C . PRO B 1 3 ? 31.859 11.93 5.898 1 75.62 3 PRO B C 1
ATOM 3248 O O . PRO B 1 3 ? 32.781 11.617 6.668 1 75.62 3 PRO B O 1
ATOM 3251 N N . THR B 1 4 ? 32.031 12.68 4.84 1 75.75 4 THR B N 1
ATOM 3252 C CA . THR B 1 4 ? 33.25 13.453 4.645 1 75.75 4 THR B CA 1
ATOM 3253 C C . THR B 1 4 ? 33.125 14.844 5.266 1 75.75 4 THR B C 1
ATOM 3255 O O . THR B 1 4 ? 32.188 15.57 4.961 1 75.75 4 THR B O 1
ATOM 3258 N N . ILE B 1 5 ? 33.969 15.148 6.273 1 77.56 5 ILE B N 1
ATOM 3259 C CA . ILE B 1 5 ? 33.938 16.453 6.914 1 77.56 5 ILE B CA 1
ATOM 3260 C C . ILE B 1 5 ? 35.062 17.328 6.383 1 77.56 5 ILE B C 1
ATOM 3262 O O . ILE B 1 5 ? 36.25 17 6.582 1 77.56 5 ILE B O 1
ATOM 3266 N N . PRO B 1 6 ? 34.688 18.297 5.641 1 76.38 6 PRO B N 1
ATOM 3267 C CA . PRO B 1 6 ? 35.75 19.203 5.23 1 76.38 6 PRO B CA 1
ATOM 3268 C C . PRO B 1 6 ? 36.531 19.766 6.414 1 76.38 6 PRO B C 1
ATOM 3270 O O . PRO B 1 6 ? 35.969 20.016 7.477 1 76.38 6 PRO B O 1
ATOM 3273 N N . PRO B 1 7 ? 37.812 19.984 6.258 1 75.56 7 PRO B N 1
ATOM 3274 C CA . PRO B 1 7 ? 38.656 20.469 7.352 1 75.56 7 PRO B CA 1
ATOM 3275 C C . PRO B 1 7 ? 38.188 21.797 7.93 1 75.56 7 PRO B C 1
ATOM 3277 O O . PRO B 1 7 ? 38.25 22 9.148 1 75.56 7 PRO B O 1
ATOM 3280 N N . CYS B 1 8 ? 37.75 22.719 7.066 1 74.56 8 CYS B N 1
ATOM 3281 C CA . CYS B 1 8 ? 37.312 24.016 7.527 1 74.56 8 CYS B CA 1
ATOM 3282 C C . CYS B 1 8 ? 36.094 23.891 8.461 1 74.56 8 CYS B C 1
ATOM 3284 O O . CYS B 1 8 ? 35.969 24.656 9.414 1 74.56 8 CYS B O 1
ATOM 3286 N N . ILE B 1 9 ? 35.375 22.875 8.305 1 78.06 9 ILE B N 1
ATOM 3287 C CA . ILE B 1 9 ? 34.156 22.656 9.109 1 78.06 9 ILE B CA 1
ATOM 3288 C C . ILE B 1 9 ? 34.531 21.938 10.406 1 78.06 9 ILE B C 1
ATOM 3290 O O . ILE B 1 9 ? 34 22.25 11.469 1 78.06 9 ILE B O 1
ATOM 3294 N N . ALA B 1 10 ? 35.531 21.062 10.297 1 79.5 10 ALA B N 1
ATOM 3295 C CA . ALA B 1 10 ? 35.969 20.312 11.469 1 79.5 10 ALA B CA 1
ATOM 3296 C C . ALA B 1 10 ? 36.469 21.234 12.57 1 79.5 10 ALA B C 1
ATOM 3298 O O . ALA B 1 10 ? 36.219 21.016 13.758 1 79.5 10 ALA B O 1
ATOM 3299 N N . SER B 1 11 ? 37.031 22.344 12.07 1 80.88 11 SER B N 1
ATOM 3300 C CA . SER B 1 11 ? 37.625 23.281 13.023 1 80.88 11 SER B CA 1
ATOM 3301 C C . SER B 1 11 ? 36.531 24.172 13.641 1 80.88 11 SER B C 1
ATOM 3303 O O . SER B 1 11 ? 36.75 24.766 14.703 1 80.88 11 SER B O 1
ATOM 3305 N N . SER B 1 12 ? 35.469 24.234 12.953 1 84.44 12 SER B N 1
ATOM 3306 C CA . SER B 1 12 ? 34.406 25.141 13.391 1 84.44 12 SER B CA 1
ATOM 3307 C C . SER B 1 12 ? 33.469 24.469 14.391 1 84.44 12 SER B C 1
ATOM 3309 O O . SER B 1 12 ? 32.656 25.125 15.031 1 84.44 12 SER B O 1
ATOM 3311 N N . LEU B 1 13 ? 33.688 23.172 14.641 1 86.19 13 LEU B N 1
ATOM 3312 C CA . LEU B 1 13 ? 32.844 22.422 15.547 1 86.19 13 LEU B CA 1
ATOM 3313 C C . LEU B 1 13 ? 33.312 22.547 16.984 1 86.19 13 LEU B C 1
ATOM 3315 O O . LEU B 1 13 ? 34.5 22.781 17.219 1 86.19 13 LEU B O 1
ATOM 3319 N N . SER B 1 14 ? 32.375 22.469 17.906 1 86.44 14 SER B N 1
ATOM 3320 C CA . SER B 1 14 ? 32.781 22.438 19.312 1 86.44 14 SER B CA 1
ATOM 3321 C C . SER B 1 14 ? 33.625 21.219 19.625 1 86.44 14 SER B C 1
ATOM 3323 O O . SER B 1 14 ? 33.594 20.234 18.875 1 86.44 14 SER B O 1
ATOM 3325 N N . ALA B 1 15 ? 34.406 21.281 20.672 1 85.44 15 ALA B N 1
ATOM 3326 C CA . ALA B 1 15 ? 35.281 20.172 21.047 1 85.44 15 ALA B CA 1
ATOM 3327 C C . ALA B 1 15 ? 34.469 18.906 21.281 1 85.44 15 ALA B C 1
ATOM 3329 O O . ALA B 1 15 ? 34.875 17.812 20.859 1 85.44 15 ALA B O 1
ATOM 3330 N N . ASP B 1 16 ? 33.312 19.047 21.922 1 86.25 16 ASP B N 1
ATOM 3331 C CA . ASP B 1 16 ? 32.469 17.891 22.188 1 86.25 16 ASP B CA 1
ATOM 3332 C C . ASP B 1 16 ? 31.891 17.312 20.891 1 86.25 16 ASP B C 1
ATOM 3334 O O . ASP B 1 16 ? 31.844 16.094 20.719 1 86.25 16 ASP B O 1
ATOM 3338 N N . ASP B 1 17 ? 31.547 18.188 20.016 1 87.56 17 ASP B N 1
ATOM 3339 C CA . ASP B 1 17 ? 31 17.766 18.734 1 87.56 17 ASP B CA 1
ATOM 3340 C C . ASP B 1 17 ? 32.062 17.094 17.875 1 87.56 17 ASP B C 1
ATOM 3342 O O . ASP B 1 17 ? 31.797 16.141 17.156 1 87.56 17 ASP B O 1
ATOM 3346 N N . GLN B 1 18 ? 33.25 17.625 17.953 1 85.19 18 GLN B N 1
ATOM 3347 C CA . GLN B 1 18 ? 34.344 17.031 17.188 1 85.19 18 GLN B CA 1
ATOM 3348 C C . GLN B 1 18 ? 34.625 15.602 17.641 1 85.19 18 GLN B C 1
ATOM 3350 O O . GLN B 1 18 ? 34.812 14.703 16.812 1 85.19 18 GLN B O 1
ATOM 3355 N N . GLU B 1 19 ? 34.625 15.445 18.922 1 86.38 19 GLU B N 1
ATOM 3356 C CA . GLU B 1 19 ? 34.906 14.125 19.469 1 86.38 19 GLU B CA 1
ATOM 3357 C C . GLU B 1 19 ? 33.812 13.125 19.094 1 86.38 19 GLU B C 1
ATOM 3359 O O . GLU B 1 19 ? 34.094 11.984 18.719 1 86.38 19 GLU B O 1
ATOM 3364 N N . GLU B 1 20 ? 32.625 13.547 19.219 1 87.19 20 GLU B N 1
ATOM 3365 C CA . GLU B 1 20 ? 31.5 12.656 18.938 1 87.19 20 GLU B CA 1
ATOM 3366 C C . GLU B 1 20 ? 31.422 12.328 17.453 1 87.19 20 GLU B C 1
ATOM 3368 O O . GLU B 1 20 ? 31.141 11.18 17.078 1 87.19 20 GLU B O 1
ATOM 3373 N N . VAL B 1 21 ? 31.594 13.297 16.641 1 85.88 21 VAL B N 1
ATOM 3374 C CA . VAL B 1 21 ? 31.547 13.086 15.195 1 85.88 21 VAL B CA 1
ATOM 3375 C C . VAL B 1 21 ? 32.688 12.148 14.773 1 85.88 21 VAL B C 1
ATOM 3377 O O . VAL B 1 21 ? 32.5 11.273 13.93 1 85.88 21 VAL B O 1
ATOM 3380 N N . LEU B 1 22 ? 33.812 12.398 15.359 1 85.31 22 LEU B N 1
ATOM 3381 C CA . LEU B 1 22 ? 34.938 11.539 15.055 1 85.31 22 LEU B CA 1
ATOM 3382 C C . LEU B 1 22 ? 34.688 10.102 15.484 1 85.31 22 LEU B C 1
ATOM 3384 O O . LEU B 1 22 ? 34.969 9.156 14.75 1 85.31 22 LEU B O 1
ATOM 3388 N N . ALA B 1 23 ? 34.156 9.961 16.656 1 87.12 23 ALA B N 1
ATOM 3389 C CA . ALA B 1 23 ? 33.875 8.625 17.172 1 87.12 23 ALA B CA 1
ATOM 3390 C C . ALA B 1 23 ? 32.875 7.906 16.266 1 87.12 23 ALA B C 1
ATOM 3392 O O . ALA B 1 23 ? 33.031 6.727 15.945 1 87.12 23 ALA B O 1
ATOM 3393 N N . LEU B 1 24 ? 31.859 8.602 15.906 1 85.56 24 LEU B N 1
ATOM 3394 C CA . LEU B 1 24 ? 30.828 8.016 15.062 1 85.56 24 LEU B CA 1
ATOM 3395 C C . LEU B 1 24 ? 31.344 7.742 13.656 1 85.56 24 LEU B C 1
ATOM 3397 O O . LEU B 1 24 ? 30.969 6.75 13.031 1 85.56 24 LEU B O 1
ATOM 3401 N N . THR B 1 25 ? 32.156 8.617 13.211 1 84.62 25 THR B N 1
ATOM 3402 C CA . THR B 1 25 ? 32.781 8.398 11.906 1 84.62 25 THR B CA 1
ATOM 3403 C C . THR B 1 25 ? 33.688 7.172 11.93 1 84.62 25 THR B C 1
ATOM 3405 O O . THR B 1 25 ? 33.719 6.395 10.969 1 84.62 25 THR B O 1
ATOM 3408 N N . MET B 1 26 ? 34.375 7.059 12.992 1 85.38 26 MET B N 1
ATOM 3409 C CA . MET B 1 26 ? 35.219 5.883 13.133 1 85.38 26 MET B CA 1
ATOM 3410 C C . MET B 1 26 ? 34.406 4.605 13.164 1 85.38 26 MET B C 1
ATOM 3412 O O . MET B 1 26 ? 34.812 3.582 12.609 1 85.38 26 MET B O 1
ATOM 3416 N N . ARG B 1 27 ? 33.344 4.699 13.828 1 80.81 27 ARG B N 1
ATOM 3417 C CA . ARG B 1 27 ? 32.438 3.561 13.836 1 80.81 27 ARG B CA 1
ATOM 3418 C C . ARG B 1 27 ? 31.922 3.258 12.43 1 80.81 27 ARG B C 1
ATOM 3420 O O . ARG B 1 27 ? 31.781 2.092 12.055 1 80.81 27 ARG B O 1
ATOM 3427 N N . SER B 1 28 ? 31.594 4.281 11.719 1 83.88 28 SER B N 1
ATOM 3428 C CA . SER B 1 28 ? 31.125 4.133 10.344 1 83.88 28 SER B CA 1
ATOM 3429 C C . SER B 1 28 ? 32.188 3.488 9.469 1 83.88 28 SER B C 1
ATOM 3431 O O . SER B 1 28 ? 31.906 2.584 8.68 1 83.88 28 SER B O 1
ATOM 3433 N N . VAL B 1 29 ? 33.406 3.943 9.656 1 84.19 29 VAL B N 1
ATOM 3434 C CA . VAL B 1 29 ? 34.531 3.398 8.898 1 84.19 29 VAL B CA 1
ATOM 3435 C C . VAL B 1 29 ? 34.75 1.935 9.266 1 84.19 29 VAL B C 1
ATOM 3437 O O . VAL B 1 29 ? 34.938 1.088 8.398 1 84.19 29 VAL B O 1
ATOM 3440 N N . SER B 1 30 ? 34.656 1.672 10.547 1 81.81 30 SER B N 1
ATOM 3441 C CA . SER B 1 30 ? 34.812 0.302 11.016 1 81.81 30 SER B CA 1
ATOM 3442 C C . SER B 1 30 ? 33.75 -0.618 10.453 1 81.81 30 SER B C 1
ATOM 3444 O O . SER B 1 30 ? 34.031 -1.733 10.016 1 81.81 30 SER B O 1
ATOM 3446 N N . ALA B 1 31 ? 32.562 -0.119 10.523 1 82.31 31 ALA B N 1
ATOM 3447 C CA . ALA B 1 31 ? 31.438 -0.92 10.016 1 82.31 31 ALA B CA 1
ATOM 3448 C C . ALA B 1 31 ? 31.562 -1.128 8.508 1 82.31 31 ALA B C 1
ATOM 3450 O O . ALA B 1 31 ? 31.234 -2.205 7.996 1 82.31 31 ALA B O 1
ATOM 3451 N N . SER B 1 32 ? 31.984 -0.142 7.82 1 82.94 32 SER B N 1
ATOM 3452 C CA . SER B 1 32 ? 32.188 -0.24 6.379 1 82.94 32 SER B CA 1
ATOM 3453 C C . SER B 1 32 ? 33.281 -1.219 6.035 1 82.94 32 SER B C 1
ATOM 3455 O O . SER B 1 32 ? 33.188 -1.973 5.066 1 82.94 32 SER B O 1
ATOM 3457 N N . THR B 1 33 ? 34.312 -1.141 6.816 1 82.62 33 THR B N 1
ATOM 3458 C CA . THR B 1 33 ? 35.406 -2.059 6.621 1 82.62 33 THR B CA 1
ATOM 3459 C C . THR B 1 33 ? 35 -3.494 6.914 1 82.62 33 THR B C 1
ATOM 3461 O O . THR B 1 33 ? 35.375 -4.418 6.188 1 82.62 33 THR B O 1
ATOM 3464 N N . ALA B 1 34 ? 34.312 -3.652 7.949 1 78.81 34 ALA B N 1
ATOM 3465 C CA . ALA B 1 34 ? 33.781 -4.98 8.281 1 78.81 34 ALA B CA 1
ATOM 3466 C C . ALA B 1 34 ? 32.906 -5.523 7.16 1 78.81 34 ALA B C 1
ATOM 3468 O O . ALA B 1 34 ? 32.969 -6.711 6.828 1 78.81 34 ALA B O 1
ATOM 3469 N N . PHE B 1 35 ? 32.156 -4.648 6.605 1 81.5 35 PHE B N 1
ATOM 3470 C CA . PHE B 1 35 ? 31.297 -5.012 5.5 1 81.5 35 PHE B CA 1
ATOM 3471 C C . PHE B 1 35 ? 32.094 -5.379 4.262 1 81.5 35 PHE B C 1
ATOM 3473 O O . PHE B 1 35 ? 31.812 -6.387 3.609 1 81.5 35 PHE B O 1
ATOM 3480 N N . SER B 1 36 ? 33.125 -4.648 3.98 1 77.94 36 SER B N 1
ATOM 3481 C CA . SER B 1 36 ? 33.906 -4.855 2.77 1 77.94 36 SER B CA 1
ATOM 3482 C C . SER B 1 36 ? 34.812 -6.07 2.91 1 77.94 36 SER B C 1
ATOM 3484 O O . SER B 1 36 ? 35.25 -6.648 1.91 1 77.94 36 SER B O 1
ATOM 3486 N N . SER B 1 37 ? 35.094 -6.438 4.168 1 76.81 37 SER B N 1
ATOM 3487 C CA . SER B 1 37 ? 36.062 -7.516 4.402 1 76.81 37 SER B CA 1
ATOM 3488 C C . SER B 1 37 ? 35.344 -8.836 4.664 1 76.81 37 SER B C 1
ATOM 3490 O O . SER B 1 37 ? 35.969 -9.805 5.098 1 76.81 37 SER B O 1
ATOM 3492 N N . LEU B 1 38 ? 34.094 -8.828 4.461 1 78.38 38 LEU B N 1
ATOM 3493 C CA . LEU B 1 38 ? 33.375 -10.086 4.68 1 78.38 38 LEU B CA 1
ATOM 3494 C C . LEU B 1 38 ? 33.938 -11.18 3.768 1 78.38 38 LEU B C 1
ATOM 3496 O O . LEU B 1 38 ? 34.125 -10.961 2.568 1 78.38 38 LEU B O 1
ATOM 3500 N N . PRO B 1 39 ? 34.219 -12.32 4.508 1 73.56 39 PRO B N 1
ATOM 3501 C CA . PRO B 1 39 ? 34.75 -13.414 3.688 1 73.56 39 PRO B CA 1
ATOM 3502 C C . PRO B 1 39 ? 33.781 -13.852 2.594 1 73.56 39 PRO B C 1
ATOM 3504 O O . PRO B 1 39 ? 32.562 -13.641 2.719 1 73.56 39 PRO B O 1
ATOM 3507 N N . SER B 1 40 ? 34.281 -14.312 1.56 1 68.81 40 SER B N 1
ATOM 3508 C CA . SER B 1 40 ? 33.5 -14.805 0.439 1 68.81 40 SER B CA 1
ATOM 3509 C C . SER B 1 40 ? 32.594 -15.938 0.871 1 68.81 40 SER B C 1
ATOM 3511 O O . SER B 1 40 ? 31.562 -16.203 0.231 1 68.81 40 SER B O 1
ATOM 3513 N N . THR B 1 41 ? 32.906 -16.484 2.045 1 68 41 THR B N 1
ATOM 3514 C CA . THR B 1 41 ? 32.125 -17.625 2.533 1 68 41 THR B CA 1
ATOM 3515 C C . THR B 1 41 ? 30.969 -17.156 3.41 1 68 41 THR B C 1
ATOM 3517 O O . THR B 1 41 ? 30.125 -17.969 3.824 1 68 41 THR B O 1
ATOM 3520 N N . SER B 1 42 ? 30.953 -15.945 3.555 1 76.88 42 SER B N 1
ATOM 3521 C CA . SER B 1 42 ? 29.891 -15.445 4.41 1 76.88 42 SER B CA 1
ATOM 3522 C C . SER B 1 42 ? 28.516 -15.664 3.766 1 76.88 42 SER B C 1
ATOM 3524 O O . SER B 1 42 ? 28.406 -15.648 2.539 1 76.88 42 SER B O 1
ATOM 3526 N N . SER B 1 43 ? 27.641 -16.047 4.664 1 86.44 43 SER B N 1
ATOM 3527 C CA . SER B 1 43 ? 26.281 -16.219 4.18 1 86.44 43 SER B CA 1
ATOM 3528 C C . SER B 1 43 ? 25.688 -14.906 3.682 1 86.44 43 SER B C 1
ATOM 3530 O O . SER B 1 43 ? 26.156 -13.828 4.055 1 86.44 43 SER B O 1
ATOM 3532 N N . THR B 1 44 ? 24.922 -15 2.701 1 90.31 44 THR B N 1
ATOM 3533 C CA . THR B 1 44 ? 24.219 -13.836 2.184 1 90.31 44 THR B CA 1
ATOM 3534 C C . THR B 1 44 ? 23.531 -13.078 3.312 1 90.31 44 THR B C 1
ATOM 3536 O O . THR B 1 44 ? 23.5 -11.844 3.316 1 90.31 44 THR B O 1
ATOM 3539 N N . SER B 1 45 ? 23.047 -13.766 4.305 1 89.88 45 SER B N 1
ATOM 3540 C CA . SER B 1 45 ? 22.391 -13.148 5.457 1 89.88 45 SER B CA 1
ATOM 3541 C C . SER B 1 45 ? 23.375 -12.312 6.266 1 89.88 45 SER B C 1
ATOM 3543 O O . SER B 1 45 ? 23.047 -11.211 6.703 1 89.88 45 SER B O 1
ATOM 3545 N N . ASP B 1 46 ? 24.562 -12.852 6.406 1 90.38 46 ASP B N 1
ATOM 3546 C CA . ASP B 1 46 ? 25.594 -12.117 7.125 1 90.38 46 ASP B CA 1
ATOM 3547 C C . ASP B 1 46 ? 26 -10.844 6.387 1 90.38 46 ASP B C 1
ATOM 3549 O O . ASP B 1 46 ? 26.234 -9.805 7.008 1 90.38 46 ASP B O 1
ATOM 3553 N N . PHE B 1 47 ? 26.047 -11.008 5.156 1 91.12 47 PHE B N 1
ATOM 3554 C CA . PHE B 1 47 ? 26.375 -9.859 4.32 1 91.12 47 PHE B CA 1
ATOM 3555 C C . PHE B 1 47 ? 25.344 -8.75 4.492 1 91.12 47 PHE B C 1
ATOM 3557 O O . PHE B 1 47 ? 25.703 -7.586 4.684 1 91.12 47 PHE B O 1
ATOM 3564 N N . VAL B 1 48 ? 24.094 -9.062 4.402 1 92.19 48 VAL B N 1
ATOM 3565 C CA . VAL B 1 48 ? 23.016 -8.078 4.496 1 92.19 48 VAL B CA 1
ATOM 3566 C C . VAL B 1 48 ? 23 -7.465 5.895 1 92.19 48 VAL B C 1
ATOM 3568 O O . VAL B 1 48 ? 22.797 -6.254 6.043 1 92.19 48 VAL B O 1
ATOM 3571 N N . ASN B 1 49 ? 23.281 -8.234 6.914 1 92.25 49 ASN B N 1
ATOM 3572 C CA . ASN B 1 49 ? 23.344 -7.719 8.281 1 92.25 49 ASN B CA 1
ATOM 3573 C C . ASN B 1 49 ? 24.484 -6.727 8.445 1 92.25 49 ASN B C 1
ATOM 3575 O O . ASN B 1 49 ? 24.344 -5.699 9.109 1 92.25 49 ASN B O 1
ATOM 3579 N N . ALA B 1 50 ? 25.594 -7.129 7.848 1 91.5 50 ALA B N 1
ATOM 3580 C CA . ALA B 1 50 ? 26.734 -6.23 7.902 1 91.5 50 ALA B CA 1
ATOM 3581 C C . ALA B 1 50 ? 26.438 -4.918 7.18 1 91.5 50 ALA B C 1
ATOM 3583 O O . ALA B 1 50 ? 26.875 -3.852 7.609 1 91.5 50 ALA B O 1
ATOM 3584 N N . LYS B 1 51 ? 25.766 -5.035 6.066 1 92.31 51 LYS B N 1
ATOM 3585 C CA . LYS B 1 51 ? 25.391 -3.84 5.324 1 92.31 51 LYS B CA 1
ATOM 3586 C C . LYS B 1 51 ? 24.453 -2.955 6.145 1 92.31 51 LYS B C 1
ATOM 3588 O O . LYS B 1 51 ? 24.594 -1.73 6.148 1 92.31 51 LYS B O 1
ATOM 3593 N N . ILE B 1 52 ? 23.516 -3.539 6.844 1 93.06 52 ILE B N 1
ATOM 3594 C CA . ILE B 1 52 ? 22.578 -2.814 7.695 1 93.06 52 ILE B CA 1
ATOM 3595 C C . ILE B 1 52 ? 23.344 -2.062 8.781 1 93.06 52 ILE B C 1
ATOM 3597 O O . ILE B 1 52 ? 23.078 -0.884 9.031 1 93.06 52 ILE B O 1
ATOM 3601 N N . GLU B 1 53 ? 24.281 -2.742 9.328 1 91.94 53 GLU B N 1
ATOM 3602 C CA . GLU B 1 53 ? 25.078 -2.121 10.375 1 91.94 53 GLU B CA 1
ATOM 3603 C C . GLU B 1 53 ? 25.906 -0.961 9.82 1 91.94 53 GLU B C 1
ATOM 3605 O O . GLU B 1 53 ? 26.047 0.076 10.477 1 91.94 53 GLU B O 1
ATOM 3610 N N . SER B 1 54 ? 26.453 -1.218 8.695 1 92.25 54 SER B N 1
ATOM 3611 C CA . SER B 1 54 ? 27.234 -0.17 8.055 1 92.25 54 SER B CA 1
ATOM 3612 C C . SER B 1 54 ? 26.391 1.06 7.762 1 92.25 54 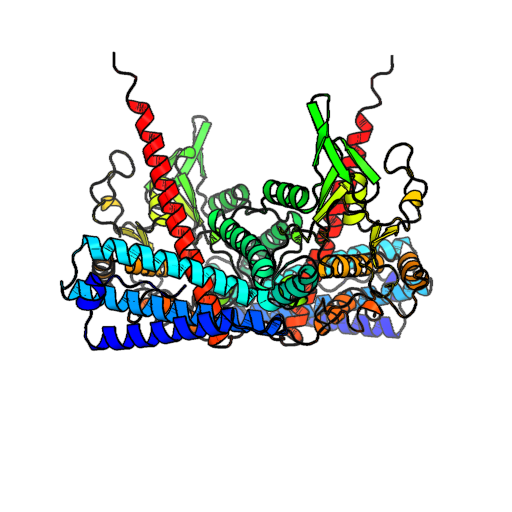SER B C 1
ATOM 3614 O O . SER B 1 54 ? 26.797 2.188 8.039 1 92.25 54 SER B O 1
ATOM 3616 N N . LEU B 1 55 ? 25.188 0.832 7.211 1 93.19 55 LEU B N 1
ATOM 3617 C CA . LEU B 1 55 ? 24.281 1.931 6.891 1 93.19 55 LEU B CA 1
ATOM 3618 C C . LEU B 1 55 ? 23.844 2.656 8.156 1 93.19 55 LEU B C 1
ATOM 3620 O O . LEU B 1 55 ? 23.781 3.889 8.188 1 93.19 55 LEU B O 1
ATOM 3624 N N . ALA B 1 56 ? 23.578 1.916 9.188 1 92.5 56 ALA B N 1
ATOM 3625 C CA . ALA B 1 56 ? 23.156 2.504 10.453 1 92.5 56 ALA B CA 1
ATOM 3626 C C . ALA B 1 56 ? 24.25 3.391 11.039 1 92.5 56 ALA B C 1
ATOM 3628 O O . ALA B 1 56 ? 23.969 4.465 11.578 1 92.5 56 ALA B O 1
ATOM 3629 N N . ALA B 1 57 ? 25.453 2.908 10.922 1 91.75 57 ALA B N 1
ATOM 3630 C CA . ALA B 1 57 ? 26.594 3.682 11.422 1 91.75 57 ALA B CA 1
ATOM 3631 C C . ALA B 1 57 ? 26.781 4.961 10.617 1 91.75 57 ALA B C 1
ATOM 3633 O O . ALA B 1 57 ? 27.078 6.02 11.172 1 91.75 57 ALA B O 1
ATOM 3634 N N . ASP B 1 58 ? 26.641 4.844 9.344 1 91.62 58 ASP B N 1
ATOM 3635 C CA . ASP B 1 58 ? 26.719 6.016 8.477 1 91.62 58 ASP B CA 1
ATOM 3636 C C . ASP B 1 58 ? 25.656 7.047 8.836 1 91.62 58 ASP B C 1
ATOM 3638 O O . ASP B 1 58 ? 25.938 8.25 8.875 1 91.62 58 ASP B O 1
ATOM 3642 N N . ILE B 1 59 ? 24.484 6.582 9.055 1 91.38 59 ILE B N 1
ATOM 3643 C CA . ILE B 1 59 ? 23.359 7.453 9.359 1 91.38 59 ILE B CA 1
ATOM 3644 C C . ILE B 1 59 ? 23.578 8.141 10.703 1 91.38 59 ILE B C 1
ATOM 3646 O O . ILE B 1 59 ? 23.328 9.344 10.836 1 91.38 59 ILE B O 1
ATOM 3650 N N . ALA B 1 60 ? 24.062 7.371 11.633 1 89.5 60 ALA B N 1
ATOM 3651 C CA . ALA B 1 60 ? 24.344 7.949 12.945 1 89.5 60 ALA B CA 1
ATOM 3652 C C . ALA B 1 60 ? 25.391 9.055 12.844 1 89.5 60 ALA B C 1
ATOM 3654 O O . ALA B 1 60 ? 25.234 10.117 13.445 1 89.5 60 ALA B O 1
ATOM 3655 N N . ALA B 1 61 ? 26.453 8.781 12.125 1 90 61 ALA B N 1
ATOM 3656 C CA . ALA B 1 61 ? 27.531 9.758 11.938 1 90 61 ALA B CA 1
ATOM 3657 C C . ALA B 1 61 ? 27.016 10.992 11.203 1 90 61 ALA B C 1
ATOM 3659 O O . ALA B 1 61 ? 27.328 12.125 11.586 1 90 61 ALA B O 1
ATOM 3660 N N . GLY B 1 62 ? 26.266 10.734 10.156 1 88.19 62 GLY B N 1
ATOM 3661 C CA . GLY B 1 62 ? 25.734 11.836 9.375 1 88.19 62 GLY B CA 1
ATOM 3662 C C . GLY B 1 62 ? 24.75 12.695 10.148 1 88.19 62 GLY B C 1
ATOM 3663 O O . GLY B 1 62 ? 24.766 13.922 10.031 1 88.19 62 GLY B O 1
ATOM 3664 N N . SER B 1 63 ? 23.906 12.094 10.906 1 87.5 63 SER B N 1
ATOM 3665 C CA . SER B 1 63 ? 22.922 12.812 11.711 1 87.5 63 SER B CA 1
ATOM 3666 C C . SER B 1 63 ? 23.594 13.695 12.758 1 87.5 63 SER B C 1
ATOM 3668 O O . SER B 1 63 ? 23.188 14.836 12.977 1 87.5 63 SER B O 1
ATOM 3670 N N . HIS B 1 64 ? 24.578 13.148 13.359 1 87.5 64 HIS B N 1
ATOM 3671 C CA . HIS B 1 64 ? 25.297 13.93 14.367 1 87.5 64 HIS B CA 1
ATOM 3672 C C . HIS B 1 64 ? 26.062 15.086 13.727 1 87.5 64 HIS B C 1
ATOM 3674 O O . HIS B 1 64 ? 26.203 16.156 14.328 1 87.5 64 HIS B O 1
ATOM 3680 N N . LEU B 1 65 ? 26.625 14.797 12.609 1 88.12 65 LEU B N 1
ATOM 3681 C CA . LEU B 1 65 ? 27.312 15.859 11.891 1 88.12 65 LEU B CA 1
ATOM 3682 C C . LEU B 1 65 ? 26.375 17.016 11.57 1 88.12 65 LEU B C 1
ATOM 3684 O O . LEU B 1 65 ? 26.75 18.188 11.695 1 88.12 65 LEU B O 1
ATOM 3688 N N . LYS B 1 66 ? 25.203 16.75 11.164 1 86.94 66 LYS B N 1
ATOM 3689 C CA . LYS B 1 66 ? 24.203 17.766 10.875 1 86.94 66 LYS B CA 1
ATOM 3690 C C . LYS B 1 66 ? 23.922 18.625 12.102 1 86.94 66 LYS B C 1
ATOM 3692 O O . LYS B 1 66 ? 23.844 19.859 12 1 86.94 66 LYS B O 1
ATOM 3697 N N . GLU B 1 67 ? 23.781 17.969 13.164 1 84.06 67 GLU B N 1
ATOM 3698 C CA . GLU B 1 67 ? 23.516 18.672 14.406 1 84.06 67 GLU B CA 1
ATOM 3699 C C . GLU B 1 67 ? 24.688 19.562 14.797 1 84.06 67 GLU B C 1
ATOM 3701 O O . GLU B 1 67 ? 24.5 20.688 15.258 1 84.06 67 GLU B O 1
ATOM 3706 N N . ALA B 1 68 ? 25.844 19.016 14.656 1 85.31 68 ALA B N 1
ATOM 3707 C CA . ALA B 1 68 ? 27.047 19.781 14.977 1 85.31 68 ALA B CA 1
ATOM 3708 C C . ALA B 1 68 ? 27.172 21 14.078 1 85.31 68 ALA B C 1
ATOM 3710 O O . ALA B 1 68 ? 27.609 22.062 14.523 1 85.31 68 ALA B O 1
ATOM 3711 N N . LEU B 1 69 ? 26.797 20.828 12.844 1 87.19 69 LEU B N 1
ATOM 3712 C CA . LEU B 1 69 ? 26.844 21.922 11.891 1 87.19 69 LEU B CA 1
ATOM 3713 C C . LEU B 1 69 ? 25.844 23.016 12.266 1 87.19 69 LEU B C 1
ATOM 3715 O O . LEU B 1 69 ? 26.141 24.203 12.164 1 87.19 69 LEU B O 1
ATOM 3719 N N . ARG B 1 70 ? 24.703 22.641 12.672 1 83.75 70 ARG B N 1
ATOM 3720 C CA . ARG B 1 70 ? 23.688 23.594 13.078 1 83.75 70 ARG B CA 1
ATOM 3721 C C . ARG B 1 70 ? 24.141 24.391 14.305 1 83.75 70 ARG B C 1
ATOM 3723 O O . ARG B 1 70 ? 23.906 25.594 14.398 1 83.75 70 ARG B O 1
ATOM 3730 N N . ASP B 1 71 ? 24.75 23.703 15.195 1 84.12 71 ASP B N 1
ATOM 3731 C CA . ASP B 1 71 ? 25.266 24.359 16.391 1 84.12 71 ASP B CA 1
ATOM 3732 C C . ASP B 1 71 ? 26.375 25.344 16.031 1 84.12 71 ASP B C 1
ATOM 3734 O O . ASP B 1 71 ? 26.469 26.422 16.609 1 84.12 71 ASP B O 1
ATOM 3738 N N . ALA B 1 72 ? 27.203 24.938 15.125 1 87.06 72 ALA B N 1
ATOM 3739 C CA . ALA B 1 72 ? 28.281 25.812 14.672 1 87.06 72 ALA B CA 1
ATOM 3740 C C . ALA B 1 72 ? 27.734 27.062 14.008 1 87.06 72 ALA B C 1
ATOM 3742 O O . ALA B 1 72 ? 28.297 28.141 14.141 1 87.06 72 ALA B O 1
ATOM 3743 N N . LYS B 1 73 ? 26.672 26.906 13.281 1 86.75 73 LYS B N 1
ATOM 3744 C CA . LYS B 1 73 ? 26.031 28.047 12.641 1 86.75 73 LYS B CA 1
ATOM 3745 C C . LYS B 1 73 ? 25.438 29 13.68 1 86.75 73 LYS B C 1
ATOM 3747 O O . LYS B 1 73 ? 25.578 30.219 13.555 1 86.75 73 LYS B O 1
ATOM 3752 N N . LYS B 1 74 ? 24.812 28.469 14.672 1 83.19 74 LYS B N 1
ATOM 3753 C CA . LYS B 1 74 ? 24.234 29.266 15.742 1 83.19 74 LYS B CA 1
ATOM 3754 C C . LYS B 1 74 ? 25.312 30.094 16.453 1 83.19 74 LYS B C 1
ATOM 3756 O O . LYS B 1 74 ? 25.062 31.234 16.859 1 83.19 74 LYS B O 1
ATOM 3761 N N . ARG B 1 75 ? 26.5 29.516 16.547 1 86.62 75 ARG B N 1
ATOM 3762 C CA . ARG B 1 75 ? 27.609 30.188 17.203 1 86.62 75 ARG B CA 1
ATOM 3763 C C . ARG B 1 75 ? 28.344 31.109 16.234 1 86.62 75 ARG B C 1
ATOM 3765 O O . ARG B 1 75 ? 29.312 31.766 16.609 1 86.62 75 ARG B O 1
ATOM 3772 N N . LYS B 1 76 ? 27.891 31.125 14.961 1 87.88 76 LYS B N 1
ATOM 3773 C CA . LYS B 1 76 ? 28.5 31.938 13.906 1 87.88 76 LYS B CA 1
ATOM 3774 C C . LYS B 1 76 ? 29.969 31.547 13.703 1 87.88 76 LYS B C 1
ATOM 3776 O O . LYS B 1 76 ? 30.828 32.406 13.492 1 87.88 76 LYS B O 1
ATOM 3781 N N . ALA B 1 77 ? 30.25 30.312 13.852 1 88.31 77 ALA B N 1
ATOM 3782 C CA . ALA B 1 77 ? 31.609 29.812 13.75 1 88.31 77 ALA B CA 1
ATOM 3783 C C . ALA B 1 77 ? 31.906 29.312 12.336 1 88.31 77 ALA B C 1
ATOM 3785 O O . ALA B 1 77 ? 33.062 29 12.016 1 88.31 77 ALA B O 1
ATOM 3786 N N . VAL B 1 78 ? 30.922 29.203 11.477 1 86.81 78 VAL B N 1
ATOM 3787 C CA . VAL B 1 78 ? 31.094 28.703 10.125 1 86.81 78 VAL B CA 1
ATOM 3788 C C . VAL B 1 78 ? 30.531 29.703 9.117 1 86.81 78 VAL B C 1
ATOM 3790 O O . VAL B 1 78 ? 29.5 30.328 9.359 1 86.81 78 VAL B O 1
ATOM 3793 N N . ALA B 1 79 ? 31.25 29.828 7.992 1 87.75 79 ALA B N 1
ATOM 3794 C CA . ALA B 1 79 ? 30.766 30.688 6.918 1 87.75 79 ALA B CA 1
ATOM 3795 C C . ALA B 1 79 ? 29.469 30.156 6.316 1 87.75 79 ALA B C 1
ATOM 3797 O O . ALA B 1 79 ? 29.297 28.953 6.184 1 87.75 79 ALA B O 1
ATOM 3798 N N . GLU B 1 80 ? 28.625 31.047 5.949 1 87.44 80 GLU B N 1
ATOM 3799 C CA . GLU B 1 80 ? 27.281 30.703 5.477 1 87.44 80 GLU B CA 1
ATOM 3800 C C . GLU B 1 80 ? 27.344 29.812 4.242 1 87.44 80 GLU B C 1
ATOM 3802 O O . GLU B 1 80 ? 26.609 28.828 4.141 1 87.44 80 GLU B O 1
ATOM 3807 N N . ASN B 1 81 ? 28.219 30.094 3.359 1 88.19 81 ASN B N 1
ATOM 3808 C CA . ASN B 1 81 ? 28.328 29.297 2.139 1 88.19 81 ASN B CA 1
ATOM 3809 C C . ASN B 1 81 ? 28.844 27.891 2.432 1 88.19 81 ASN B C 1
ATOM 3811 O O . ASN B 1 81 ? 28.375 26.922 1.834 1 88.19 81 ASN B O 1
ATOM 3815 N N . ASP B 1 82 ? 29.812 27.844 3.305 1 86.44 82 ASP B N 1
ATOM 3816 C CA . ASP B 1 82 ? 30.359 26.547 3.68 1 86.44 82 ASP B CA 1
ATOM 3817 C C . ASP B 1 82 ? 29.312 25.703 4.402 1 86.44 82 ASP B C 1
ATOM 3819 O O . ASP B 1 82 ? 29.25 24.484 4.219 1 86.44 82 ASP B O 1
ATOM 3823 N N . PHE B 1 83 ? 28.547 26.375 5.188 1 88.88 83 PHE B N 1
ATOM 3824 C CA . PHE B 1 83 ? 27.484 25.703 5.906 1 88.88 83 PHE B CA 1
ATOM 3825 C C . PHE B 1 83 ? 26.453 25.109 4.938 1 88.88 83 PHE B C 1
ATOM 3827 O O . PHE B 1 83 ? 26.109 23.938 5.027 1 88.88 83 PHE B O 1
ATOM 3834 N N . ILE B 1 84 ? 26.031 25.922 4.031 1 87.69 84 ILE B N 1
ATOM 3835 C CA . ILE B 1 84 ? 24.984 25.516 3.09 1 87.69 84 ILE B CA 1
ATOM 3836 C C . ILE B 1 84 ? 25.484 24.359 2.238 1 87.69 84 ILE B C 1
ATOM 3838 O O . ILE B 1 84 ? 24.766 23.375 2.035 1 87.69 84 ILE B O 1
ATOM 3842 N N . GLU B 1 85 ? 26.609 24.406 1.801 1 88.12 85 GLU B N 1
ATOM 3843 C CA . GLU B 1 85 ? 27.172 23.375 0.935 1 88.12 85 GLU B CA 1
ATOM 3844 C C . GLU B 1 85 ? 27.359 22.062 1.686 1 88.12 85 GLU B C 1
ATOM 3846 O O . GLU B 1 85 ? 26.953 21 1.198 1 88.12 85 GLU B O 1
ATOM 3851 N N . THR B 1 86 ? 27.953 22.156 2.85 1 88.69 86 THR B N 1
ATOM 3852 C CA . THR B 1 86 ? 28.219 20.938 3.623 1 88.69 86 THR B CA 1
ATOM 3853 C C . THR B 1 86 ? 26.906 20.328 4.121 1 88.69 86 THR B C 1
ATOM 3855 O O . THR B 1 86 ? 26.75 19.109 4.148 1 88.69 86 THR B O 1
ATOM 3858 N N . MET B 1 87 ? 26.031 21.203 4.547 1 88.25 87 MET B N 1
ATOM 3859 C CA . MET B 1 87 ? 24.734 20.734 5.016 1 88.25 87 MET B CA 1
ATOM 3860 C C . MET B 1 87 ? 23.969 20.031 3.896 1 88.25 87 MET B C 1
ATOM 3862 O O . MET B 1 87 ? 23.391 18.969 4.105 1 88.25 87 MET B O 1
ATOM 3866 N N . SER B 1 88 ? 24 20.625 2.787 1 88.19 88 SER B N 1
ATOM 3867 C CA . SER B 1 88 ? 23.297 20.062 1.641 1 88.19 88 SER B CA 1
ATOM 3868 C C . SER B 1 88 ? 23.875 18.703 1.247 1 88.19 88 SER B C 1
ATOM 3870 O O . SER B 1 88 ? 23.141 17.75 0.969 1 88.19 88 SER B O 1
ATOM 3872 N N . LYS B 1 89 ? 25.109 18.656 1.22 1 89 89 LYS B N 1
ATOM 3873 C CA . LYS B 1 89 ? 25.781 17.406 0.874 1 89 89 LYS B CA 1
ATOM 3874 C C . LYS B 1 89 ? 25.5 16.328 1.905 1 89 89 LYS B C 1
ATOM 3876 O O . LYS B 1 89 ? 25.188 15.188 1.546 1 89 89 LYS B O 1
ATOM 3881 N N . THR B 1 90 ? 25.594 16.688 3.164 1 89.38 90 THR B N 1
ATOM 3882 C CA . THR B 1 90 ? 25.359 15.742 4.242 1 89.38 90 THR B CA 1
ATOM 3883 C C . THR B 1 90 ? 23.906 15.258 4.219 1 89.38 90 THR B C 1
ATOM 3885 O O . THR B 1 90 ? 23.641 14.07 4.426 1 89.38 90 THR B O 1
ATOM 3888 N N . GLU B 1 91 ? 23.031 16.141 3.975 1 87.56 91 GLU B N 1
ATOM 3889 C CA . GLU B 1 91 ? 21.625 15.789 3.922 1 87.56 91 GLU B CA 1
ATOM 3890 C C . GLU B 1 91 ? 21.328 14.844 2.758 1 87.56 91 GLU B C 1
ATOM 3892 O O . GLU B 1 91 ? 20.531 13.922 2.889 1 87.56 91 GLU B O 1
ATOM 3897 N N . ALA B 1 92 ? 21.953 15.094 1.669 1 88.62 92 ALA B N 1
ATOM 3898 C CA . ALA B 1 92 ? 21.766 14.234 0.5 1 88.62 92 ALA B CA 1
ATOM 3899 C C . ALA B 1 92 ? 22.281 12.828 0.765 1 88.62 92 ALA B C 1
ATOM 3901 O O . ALA B 1 92 ? 21.625 11.844 0.426 1 88.62 92 ALA B O 1
ATOM 3902 N N . GLU B 1 93 ? 23.406 12.758 1.323 1 90.06 93 GLU B N 1
ATOM 3903 C CA . GLU B 1 93 ? 24 11.469 1.637 1 90.06 93 GLU B CA 1
ATOM 3904 C C . GLU B 1 93 ? 23.188 10.719 2.689 1 90.06 93 GLU B C 1
ATOM 3906 O O . GLU B 1 93 ? 23.016 9.5 2.609 1 90.06 93 GLU B O 1
ATOM 3911 N N . LEU B 1 94 ? 22.734 11.484 3.637 1 90.44 94 LEU B N 1
ATOM 3912 C CA . LEU B 1 94 ? 21.922 10.891 4.691 1 90.44 94 LEU B CA 1
ATOM 3913 C C . LEU B 1 94 ? 20.625 10.336 4.121 1 90.44 94 LEU B C 1
ATOM 3915 O O . LEU B 1 94 ? 20.203 9.234 4.484 1 90.44 94 LEU B O 1
ATOM 3919 N N . ALA B 1 95 ? 20.016 11.055 3.281 1 88.62 95 ALA B N 1
ATOM 3920 C CA . ALA B 1 95 ? 18.766 10.617 2.672 1 88.62 95 ALA B CA 1
ATOM 3921 C C . ALA B 1 95 ? 18.953 9.336 1.864 1 88.62 95 ALA B C 1
ATOM 3923 O O . ALA B 1 95 ? 18.109 8.438 1.89 1 88.62 95 ALA B O 1
ATOM 3924 N N . GLU B 1 96 ? 20.031 9.312 1.155 1 90.38 96 GLU B N 1
ATOM 3925 C CA . GLU B 1 96 ? 20.328 8.125 0.362 1 90.38 96 GLU B CA 1
ATOM 3926 C C . GLU B 1 96 ? 20.547 6.906 1.254 1 90.38 96 GLU B C 1
ATOM 3928 O O . GLU B 1 96 ? 20.047 5.82 0.958 1 90.38 96 GLU B O 1
ATOM 3933 N N . ALA B 1 97 ? 21.297 7.094 2.289 1 92.5 97 ALA B N 1
ATOM 3934 C CA . ALA B 1 97 ? 21.562 6 3.219 1 92.5 97 ALA B CA 1
ATOM 3935 C C . ALA B 1 97 ? 20.297 5.547 3.926 1 92.5 97 ALA B C 1
ATOM 3937 O O . ALA B 1 97 ? 20.078 4.348 4.133 1 92.5 97 ALA B O 1
ATOM 3938 N N . GLU B 1 98 ? 19.531 6.5 4.312 1 92.44 98 GLU B N 1
ATOM 3939 C CA . GLU B 1 98 ? 18.266 6.176 4.977 1 92.44 98 GLU B CA 1
ATOM 3940 C C . GLU B 1 98 ? 17.328 5.41 4.043 1 92.44 98 GLU B C 1
ATOM 3942 O O . GLU B 1 98 ? 16.672 4.453 4.461 1 92.44 98 GLU B O 1
ATOM 3947 N N . ARG B 1 99 ? 17.25 5.844 2.854 1 91.31 99 ARG B N 1
ATOM 3948 C CA . ARG B 1 99 ? 16.406 5.164 1.877 1 91.31 99 ARG B CA 1
ATOM 3949 C C . ARG B 1 99 ? 16.844 3.717 1.687 1 91.31 99 ARG B C 1
ATOM 3951 O O . ARG B 1 99 ? 16 2.811 1.646 1 91.31 99 ARG B O 1
ATOM 3958 N N . GLU B 1 100 ? 18.125 3.582 1.526 1 93 100 GLU B N 1
ATOM 3959 C CA . GLU B 1 100 ? 18.641 2.227 1.356 1 93 100 GLU B CA 1
ATOM 3960 C C . GLU B 1 100 ? 18.359 1.373 2.592 1 93 100 GLU B C 1
ATOM 3962 O O . GLU B 1 100 ? 17.953 0.212 2.473 1 93 100 GLU B O 1
ATOM 3967 N N . LEU B 1 101 ? 18.641 1.928 3.732 1 93.88 101 LEU B N 1
ATOM 3968 C CA . LEU B 1 101 ? 18.422 1.188 4.973 1 93.88 101 LEU B CA 1
ATOM 3969 C C . LEU B 1 101 ? 16.969 0.764 5.113 1 93.88 101 LEU B C 1
ATOM 3971 O O . LEU B 1 101 ? 16.688 -0.377 5.48 1 93.88 101 LEU B O 1
ATOM 3975 N N . VAL B 1 102 ? 16.031 1.64 4.832 1 91.5 102 VAL B N 1
ATOM 3976 C CA . VAL B 1 102 ? 14.602 1.346 4.934 1 91.5 102 VAL B CA 1
ATOM 3977 C C . VAL B 1 102 ? 14.234 0.213 3.975 1 91.5 102 VAL B C 1
ATOM 3979 O O . VAL B 1 102 ? 13.547 -0.733 4.355 1 91.5 102 VAL B O 1
ATOM 3982 N N . VAL B 1 103 ? 14.711 0.28 2.801 1 90.94 103 VAL B N 1
ATOM 3983 C CA . VAL B 1 103 ? 14.406 -0.726 1.79 1 90.94 103 VAL B CA 1
ATOM 3984 C C . VAL B 1 103 ? 14.961 -2.08 2.223 1 90.94 103 VAL B C 1
ATOM 3986 O O . VAL B 1 103 ? 14.266 -3.098 2.145 1 90.94 103 VAL B O 1
ATOM 3989 N N . VAL B 1 104 ? 16.219 -2.066 2.674 1 93.56 104 VAL B N 1
ATOM 3990 C CA . VAL B 1 104 ? 16.875 -3.316 3.039 1 93.56 104 VAL B CA 1
ATOM 3991 C C . VAL B 1 104 ? 16.156 -3.953 4.223 1 93.56 104 VAL B C 1
ATOM 3993 O O . VAL B 1 104 ? 15.914 -5.16 4.23 1 93.56 104 VAL B O 1
ATOM 3996 N N . LYS B 1 105 ? 15.844 -3.156 5.164 1 92.75 105 LYS B N 1
ATOM 3997 C CA . LYS B 1 105 ? 15.18 -3.689 6.352 1 92.75 105 LYS B CA 1
ATOM 3998 C C . LYS B 1 105 ? 13.781 -4.195 6.02 1 92.75 105 LYS B C 1
ATOM 4000 O O . LYS B 1 105 ? 13.352 -5.23 6.535 1 92.75 105 LYS B O 1
ATOM 4005 N N . ARG B 1 106 ? 13.055 -3.529 5.176 1 91.12 106 ARG B N 1
ATOM 4006 C CA . ARG B 1 106 ? 11.664 -3.859 4.875 1 91.12 106 ARG B CA 1
ATOM 4007 C C . ARG B 1 106 ? 11.57 -5.062 3.941 1 91.12 106 ARG B C 1
ATOM 4009 O O . ARG B 1 106 ? 10.531 -5.715 3.859 1 91.12 106 ARG B O 1
ATOM 4016 N N . GLN B 1 107 ? 12.633 -5.309 3.225 1 92.56 107 GLN B N 1
ATOM 4017 C CA . GLN B 1 107 ? 12.617 -6.395 2.246 1 92.56 107 GLN B CA 1
ATOM 4018 C C . GLN B 1 107 ? 13.75 -7.383 2.508 1 92.56 107 GLN B C 1
ATOM 4020 O O . GLN B 1 107 ? 14.258 -8.016 1.578 1 92.56 107 GLN B O 1
ATOM 4025 N N . LYS B 1 108 ? 14.188 -7.512 3.697 1 92.81 108 LYS B N 1
ATOM 4026 C CA . LYS B 1 108 ? 15.406 -8.234 4.062 1 92.81 108 LYS B CA 1
ATOM 4027 C C . LYS B 1 108 ? 15.375 -9.664 3.545 1 92.81 108 LYS B C 1
ATOM 4029 O O . LYS B 1 108 ? 16.281 -10.094 2.824 1 92.81 108 LYS B O 1
ATOM 4034 N N . LYS B 1 109 ? 14.367 -10.43 3.848 1 93.88 109 LYS B N 1
ATOM 4035 C CA . LYS B 1 109 ? 14.305 -11.836 3.457 1 93.88 109 LYS B CA 1
ATOM 4036 C C . LYS B 1 109 ? 14.328 -11.984 1.938 1 93.88 109 LYS B C 1
ATOM 4038 O O . LYS B 1 109 ? 15.016 -12.859 1.405 1 93.88 109 LYS B O 1
ATOM 4043 N N . MET B 1 110 ? 13.586 -11.156 1.267 1 93.38 110 MET B N 1
ATOM 4044 C CA . MET B 1 110 ? 13.523 -11.234 -0.19 1 93.38 110 MET B CA 1
ATOM 4045 C C . MET B 1 110 ? 14.883 -10.922 -0.809 1 93.38 110 MET B C 1
ATOM 4047 O O . MET B 1 110 ? 15.266 -11.523 -1.811 1 93.38 110 MET B O 1
ATOM 4051 N N . ILE B 1 111 ? 15.531 -9.945 -0.234 1 92.69 111 ILE B N 1
ATOM 4052 C CA . ILE B 1 111 ? 16.859 -9.578 -0.736 1 92.69 111 ILE B CA 1
ATOM 4053 C C . ILE B 1 111 ? 17.828 -10.75 -0.544 1 92.69 111 ILE B C 1
ATOM 4055 O O . ILE B 1 111 ? 18.578 -11.094 -1.459 1 92.69 111 ILE B O 1
ATOM 4059 N N . VAL B 1 112 ? 17.766 -11.352 0.633 1 92.81 112 VAL B N 1
ATOM 4060 C CA . VAL B 1 112 ? 18.625 -12.5 0.917 1 92.81 112 VAL B CA 1
ATOM 4061 C C . VAL B 1 112 ? 18.297 -13.633 -0.056 1 92.81 112 VAL B C 1
ATOM 4063 O O . VAL B 1 112 ? 19.203 -14.234 -0.63 1 92.81 112 VAL B O 1
ATOM 4066 N N . ASP B 1 113 ? 17.016 -13.898 -0.238 1 91.75 113 ASP B N 1
ATOM 4067 C CA . ASP B 1 113 ? 16.594 -14.938 -1.171 1 91.75 113 ASP B CA 1
ATOM 4068 C C . ASP B 1 113 ? 17.078 -14.648 -2.586 1 91.75 113 ASP B C 1
ATOM 4070 O O . ASP B 1 113 ? 17.547 -15.547 -3.287 1 91.75 113 ASP B O 1
ATOM 4074 N N . ASP B 1 114 ? 16.938 -13.438 -3 1 91.69 114 ASP B N 1
ATOM 4075 C CA . ASP B 1 114 ? 17.359 -13.047 -4.344 1 91.69 114 ASP B CA 1
ATOM 4076 C C . ASP B 1 114 ? 18.859 -13.18 -4.516 1 91.69 114 ASP B C 1
ATOM 4078 O O . ASP B 1 114 ? 19.344 -13.625 -5.562 1 91.69 114 ASP B O 1
ATOM 4082 N N . LEU B 1 115 ? 19.594 -12.773 -3.504 1 90.19 115 LEU B N 1
ATOM 4083 C CA . LEU B 1 115 ? 21.047 -12.898 -3.561 1 90.19 115 LEU B CA 1
ATOM 4084 C C . LEU B 1 115 ? 21.469 -14.359 -3.678 1 90.19 115 LEU B C 1
ATOM 4086 O O . LEU B 1 115 ? 22.344 -14.695 -4.477 1 90.19 115 LEU B O 1
ATOM 4090 N N . ASP B 1 116 ? 20.812 -15.156 -2.941 1 88.69 116 ASP B N 1
ATOM 4091 C CA . ASP B 1 116 ? 21.109 -16.578 -2.992 1 88.69 116 ASP B CA 1
ATOM 4092 C C . ASP B 1 116 ? 20.844 -17.156 -4.383 1 88.69 116 ASP B C 1
ATOM 4094 O O . ASP B 1 116 ? 21.609 -17.984 -4.875 1 88.69 116 ASP B O 1
ATOM 4098 N N . GLU B 1 117 ? 19.828 -16.719 -4.934 1 87.81 117 GLU B N 1
ATOM 4099 C CA . GLU B 1 117 ? 19.438 -17.234 -6.242 1 87.81 117 GLU B CA 1
ATOM 4100 C C . GLU B 1 117 ? 20.328 -16.672 -7.348 1 87.81 117 GLU B C 1
ATOM 4102 O O . GLU B 1 117 ? 20.625 -17.375 -8.32 1 87.81 117 GLU B O 1
ATOM 4107 N N . MET B 1 118 ? 20.766 -15.461 -7.219 1 87.25 118 MET B N 1
ATOM 4108 C CA . MET B 1 118 ? 21.453 -14.781 -8.32 1 87.25 118 MET B CA 1
ATOM 4109 C C . MET B 1 118 ? 22.969 -14.914 -8.188 1 87.25 118 MET B C 1
ATOM 4111 O O . MET B 1 118 ? 23.703 -14.672 -9.148 1 87.25 118 MET B O 1
ATOM 4115 N N . LEU B 1 119 ? 23.438 -15.266 -7.02 1 85.81 119 LEU B N 1
ATOM 4116 C CA . LEU B 1 119 ? 24.859 -15.211 -6.676 1 85.81 119 LEU B CA 1
ATOM 4117 C C . LEU B 1 119 ? 25.688 -15.992 -7.688 1 85.81 119 LEU B C 1
ATOM 4119 O O . LEU B 1 119 ? 26.766 -15.547 -8.086 1 85.81 119 LEU B O 1
ATOM 4123 N N . PRO B 1 120 ? 25.172 -17.125 -8.148 1 82.25 120 PRO B N 1
ATOM 4124 C CA . PRO B 1 120 ? 25.984 -17.906 -9.102 1 82.25 120 PRO B CA 1
ATOM 4125 C C . PRO B 1 120 ? 26.281 -17.125 -10.391 1 82.25 120 PRO B C 1
ATOM 4127 O O . PRO B 1 120 ? 27.234 -17.453 -11.102 1 82.25 120 PRO B O 1
ATOM 4130 N N . ASN B 1 121 ? 25.594 -16.078 -10.633 1 82.88 121 ASN B N 1
ATOM 4131 C CA . ASN B 1 121 ? 25.75 -15.328 -11.875 1 82.88 121 ASN B CA 1
ATOM 4132 C C . ASN B 1 121 ? 26.609 -14.086 -11.68 1 82.88 121 ASN B C 1
ATOM 4134 O O . ASN B 1 121 ? 26.812 -13.312 -12.617 1 82.88 121 ASN B O 1
ATOM 4138 N N . PHE B 1 122 ? 27.109 -13.891 -10.477 1 85.81 122 PHE B N 1
ATOM 4139 C CA . PHE B 1 122 ? 27.875 -12.688 -10.18 1 85.81 122 PHE B CA 1
ATOM 4140 C C . PHE B 1 122 ? 29.25 -13.031 -9.625 1 85.81 122 PHE B C 1
ATOM 4142 O O . PHE B 1 122 ? 29.453 -14.133 -9.109 1 85.81 122 PHE B O 1
ATOM 4149 N N . ASP B 1 123 ? 30.141 -12.016 -9.781 1 83.94 123 ASP B N 1
ATOM 4150 C CA . ASP B 1 123 ? 31.516 -12.219 -9.352 1 83.94 123 ASP B CA 1
ATOM 4151 C C . ASP B 1 123 ? 31.656 -12.062 -7.84 1 83.94 123 ASP B C 1
ATOM 4153 O O . ASP B 1 123 ? 32.594 -12.602 -7.234 1 83.94 123 ASP B O 1
ATOM 4157 N N . SER B 1 124 ? 30.781 -11.312 -7.312 1 86.25 124 SER B N 1
ATOM 4158 C CA . SER B 1 124 ? 30.844 -11.055 -5.879 1 86.25 124 SER B CA 1
ATOM 4159 C C . SER B 1 124 ? 29.469 -10.773 -5.297 1 86.25 124 SER B C 1
ATOM 4161 O O . SER B 1 124 ? 28.547 -10.414 -6.027 1 86.25 124 SER B O 1
ATOM 4163 N N . LEU B 1 125 ? 29.438 -10.977 -4.051 1 87.69 125 LEU B N 1
ATOM 4164 C CA . LEU B 1 125 ? 28.219 -10.656 -3.334 1 87.69 125 LEU B CA 1
ATOM 4165 C C . LEU B 1 125 ? 27.891 -9.172 -3.447 1 87.69 125 LEU B C 1
ATOM 4167 O O . LEU B 1 125 ? 26.734 -8.781 -3.523 1 87.69 125 LEU B O 1
ATOM 4171 N N . GLY B 1 126 ? 28.938 -8.344 -3.482 1 85.94 126 GLY B N 1
ATOM 4172 C CA . GLY B 1 126 ? 28.766 -6.906 -3.625 1 85.94 126 GLY B CA 1
ATOM 4173 C C . GLY B 1 126 ? 28.094 -6.512 -4.934 1 85.94 126 GLY B C 1
ATOM 4174 O O . GLY B 1 126 ? 27.219 -5.656 -4.957 1 85.94 126 GLY B O 1
ATOM 4175 N N . SER B 1 127 ? 28.531 -7.129 -5.941 1 85.94 127 SER B N 1
ATOM 4176 C CA . SER B 1 127 ? 27.969 -6.832 -7.254 1 85.94 127 SER B CA 1
ATOM 4177 C C . SER B 1 127 ? 26.516 -7.285 -7.344 1 85.94 127 SER B C 1
ATOM 4179 O O . SER B 1 127 ? 25.672 -6.574 -7.898 1 85.94 127 SER B O 1
ATOM 4181 N N . ALA B 1 128 ? 26.297 -8.453 -6.805 1 87 128 ALA B N 1
ATOM 4182 C CA . ALA B 1 128 ? 24.922 -8.961 -6.789 1 87 128 ALA B CA 1
ATOM 4183 C C . ALA B 1 128 ? 24.016 -8.047 -5.977 1 87 128 ALA B C 1
ATOM 4185 O O . ALA B 1 128 ? 22.891 -7.75 -6.387 1 87 128 ALA B O 1
ATOM 4186 N N . TYR B 1 129 ? 24.547 -7.555 -4.867 1 90.56 129 TYR B N 1
ATOM 4187 C CA . TYR B 1 129 ? 23.781 -6.664 -3.998 1 90.56 129 TYR B CA 1
ATOM 4188 C C . TYR B 1 129 ? 23.469 -5.352 -4.707 1 90.56 129 TYR B C 1
ATOM 4190 O O . TYR B 1 129 ? 22.344 -4.844 -4.617 1 90.56 129 TYR B O 1
ATOM 4198 N N . ALA B 1 130 ? 24.359 -4.828 -5.371 1 87.19 130 ALA B N 1
ATOM 4199 C CA . ALA B 1 130 ? 24.188 -3.549 -6.051 1 87.19 130 ALA B CA 1
ATOM 4200 C C . ALA B 1 130 ? 23.031 -3.619 -7.059 1 87.19 130 ALA B C 1
ATOM 4202 O O . ALA B 1 130 ? 22.188 -2.725 -7.109 1 87.19 130 ALA B O 1
ATOM 4203 N N . VAL B 1 131 ? 22.984 -4.664 -7.766 1 82.06 131 VAL B N 1
ATOM 4204 C CA . VAL B 1 131 ? 21.938 -4.832 -8.781 1 82.06 131 VAL B CA 1
ATOM 4205 C C . VAL B 1 131 ? 20.578 -5.02 -8.117 1 82.06 131 VAL B C 1
ATOM 4207 O O . VAL B 1 131 ? 19.594 -4.418 -8.531 1 82.06 131 VAL B O 1
ATOM 4210 N N . THR B 1 132 ? 20.562 -5.793 -7.094 1 86.25 132 THR B N 1
ATOM 4211 C CA . THR B 1 132 ? 19.328 -6.125 -6.387 1 86.25 132 THR B CA 1
ATOM 4212 C C . THR B 1 132 ? 18.75 -4.891 -5.711 1 86.25 132 THR B C 1
ATOM 4214 O O . THR B 1 132 ? 17.547 -4.633 -5.812 1 86.25 132 THR B O 1
ATOM 4217 N N . ILE B 1 133 ? 19.594 -4.086 -5.121 1 89 133 ILE B N 1
ATOM 4218 C CA . ILE B 1 133 ? 19.125 -2.977 -4.301 1 89 133 ILE B CA 1
ATOM 4219 C C . ILE B 1 133 ? 18.719 -1.802 -5.191 1 89 133 ILE B C 1
ATOM 4221 O O . ILE B 1 133 ? 17.797 -1.06 -4.879 1 89 133 ILE B O 1
ATOM 4225 N N . THR B 1 134 ? 19.406 -1.609 -6.254 1 83.75 134 THR B N 1
ATOM 4226 C CA . THR B 1 134 ? 19.141 -0.48 -7.137 1 83.75 134 THR B CA 1
ATOM 4227 C C . THR B 1 134 ? 17.703 -0.536 -7.66 1 83.75 134 THR B C 1
ATOM 4229 O O . THR B 1 134 ? 16.984 0.461 -7.609 1 83.75 134 THR B O 1
ATOM 4232 N N . SER B 1 135 ? 17.328 -1.66 -8.086 1 78.06 135 SER B N 1
ATOM 4233 C CA . SER B 1 135 ? 15.984 -1.811 -8.625 1 78.06 135 SER B CA 1
ATOM 4234 C C . SER B 1 135 ? 14.93 -1.553 -7.551 1 78.06 135 SER B C 1
ATOM 4236 O O . SER B 1 135 ? 13.891 -0.951 -7.828 1 78.06 135 SER B O 1
ATOM 4238 N N . ARG B 1 136 ? 15.234 -1.904 -6.383 1 83.75 136 ARG B N 1
ATOM 4239 C CA . ARG B 1 136 ? 14.297 -1.761 -5.277 1 83.75 136 ARG B CA 1
ATOM 4240 C C . ARG B 1 136 ? 14.203 -0.308 -4.824 1 83.75 136 ARG B C 1
ATOM 4242 O O . ARG B 1 136 ? 13.117 0.185 -4.523 1 83.75 136 ARG B O 1
ATOM 4249 N N . ILE B 1 137 ? 15.352 0.344 -4.797 1 81.56 137 ILE B N 1
ATOM 4250 C CA . ILE B 1 137 ? 15.359 1.752 -4.414 1 81.56 137 ILE B CA 1
ATOM 4251 C C . ILE B 1 137 ? 14.617 2.578 -5.457 1 81.56 137 ILE B C 1
ATOM 4253 O O . ILE B 1 137 ? 13.828 3.465 -5.109 1 81.56 137 ILE B O 1
ATOM 4257 N N . MET B 1 138 ? 14.781 2.273 -6.656 1 78.06 138 MET B N 1
ATOM 4258 C CA . MET B 1 138 ? 14.094 2.984 -7.734 1 78.06 138 MET B CA 1
ATOM 4259 C C . MET B 1 138 ? 12.586 2.801 -7.625 1 78.06 138 MET B C 1
ATOM 4261 O O . MET B 1 138 ? 11.828 3.764 -7.762 1 78.06 138 MET B O 1
ATOM 4265 N N . ALA B 1 139 ? 12.188 1.634 -7.344 1 73.69 139 ALA B N 1
ATOM 4266 C CA . ALA B 1 139 ? 10.766 1.342 -7.199 1 73.69 139 ALA B CA 1
ATOM 4267 C C . ALA B 1 139 ? 10.172 2.086 -6.008 1 73.69 139 ALA B C 1
ATOM 4269 O O . ALA B 1 139 ? 9.062 2.625 -6.094 1 73.69 139 ALA B O 1
ATOM 4270 N N . ALA B 1 140 ? 10.922 2.125 -4.992 1 72.62 140 ALA B N 1
ATOM 4271 C CA . ALA B 1 140 ? 10.469 2.799 -3.777 1 72.62 140 ALA B CA 1
ATOM 4272 C C . ALA B 1 140 ? 10.344 4.305 -3.998 1 72.62 140 ALA B C 1
ATOM 4274 O O . ALA B 1 140 ? 9.414 4.938 -3.502 1 72.62 140 ALA B O 1
ATOM 4275 N N . THR B 1 141 ? 11.266 4.812 -4.742 1 68.81 141 THR B N 1
ATOM 4276 C CA . THR B 1 141 ? 11.289 6.25 -4.996 1 68.81 141 THR B CA 1
ATOM 4277 C C . THR B 1 141 ? 10.164 6.645 -5.945 1 68.81 141 THR B C 1
ATOM 4279 O O . THR B 1 141 ? 9.531 7.691 -5.77 1 68.81 141 THR B O 1
ATOM 4282 N N . CYS B 1 142 ? 9.867 5.832 -6.887 1 64 142 CYS B N 1
ATOM 4283 C CA . CYS B 1 142 ? 8.797 6.102 -7.84 1 64 142 CYS B CA 1
ATOM 4284 C C . CYS B 1 142 ? 7.438 6.074 -7.156 1 64 142 CYS B C 1
ATOM 4286 O O . CYS B 1 142 ? 6.594 6.941 -7.406 1 64 142 CYS B O 1
ATOM 4288 N N . ARG B 1 143 ? 7.23 5.207 -6.344 1 61.31 143 ARG B N 1
ATOM 4289 C CA . ARG B 1 143 ? 5.98 5.074 -5.598 1 61.31 143 ARG B CA 1
ATOM 4290 C C . ARG B 1 143 ? 5.715 6.312 -4.75 1 61.31 143 ARG B C 1
ATOM 4292 O O . ARG B 1 143 ? 4.57 6.754 -4.633 1 61.31 143 ARG B O 1
ATOM 4299 N N . GLN B 1 144 ? 6.801 6.797 -4.223 1 55.81 144 GLN B N 1
ATOM 4300 C CA . GLN B 1 144 ? 6.695 7.941 -3.322 1 55.81 144 GLN B CA 1
ATOM 4301 C C . GLN B 1 144 ? 6.359 9.219 -4.09 1 55.81 144 GLN B C 1
ATOM 4303 O O . GLN B 1 144 ? 5.578 10.047 -3.617 1 55.81 144 GLN B O 1
ATOM 4308 N N . ARG B 1 145 ? 7.008 9.406 -5.137 1 51.78 145 ARG B N 1
ATOM 4309 C CA . ARG B 1 145 ? 6.875 10.664 -5.875 1 51.78 145 ARG B CA 1
ATOM 4310 C C . ARG B 1 145 ? 5.484 10.797 -6.48 1 51.78 145 ARG B C 1
ATOM 4312 O O . ARG B 1 145 ? 4.918 11.898 -6.508 1 51.78 145 ARG B O 1
ATOM 4319 N N . LYS B 1 146 ? 5.066 9.867 -7.035 1 51.06 146 LYS B N 1
ATOM 4320 C CA . LYS B 1 146 ? 3.9 10.141 -7.867 1 51.06 146 LYS B CA 1
ATOM 4321 C C . LYS B 1 146 ? 2.656 9.453 -7.312 1 51.06 146 LYS B C 1
ATOM 4323 O O . LYS B 1 146 ? 1.576 9.547 -7.898 1 51.06 146 LYS B O 1
ATOM 4328 N N . GLY B 1 147 ? 2.865 9.117 -6.109 1 52.44 147 GLY B N 1
ATOM 4329 C CA . GLY B 1 147 ? 1.648 8.43 -5.707 1 52.44 147 GLY B CA 1
ATOM 4330 C C . GLY B 1 147 ? 1.117 7.48 -6.766 1 52.44 147 GLY B C 1
ATOM 4331 O O . GLY B 1 147 ? -0.075 7.172 -6.789 1 52.44 147 GLY B O 1
ATOM 4332 N N . ARG B 1 148 ? 1.999 7.562 -7.91 1 50.31 148 ARG B N 1
ATOM 4333 C CA . ARG B 1 148 ? 1.543 7.008 -9.18 1 50.31 148 ARG B CA 1
ATOM 4334 C C . ARG B 1 148 ? 1.419 5.488 -9.094 1 50.31 148 ARG B C 1
ATOM 4336 O O . ARG B 1 148 ? 2.176 4.836 -8.375 1 50.31 148 ARG B O 1
ATOM 4343 N N . PRO B 1 149 ? 0.356 5.164 -9.734 1 55.97 149 PRO B N 1
ATOM 4344 C CA . PRO B 1 149 ? 0.034 3.791 -10.125 1 55.97 149 PRO B CA 1
ATOM 4345 C C . PRO B 1 149 ? 1.235 3.047 -10.703 1 55.97 149 PRO B C 1
ATOM 4347 O O . PRO B 1 149 ? 2.23 3.67 -11.086 1 55.97 149 PRO B O 1
ATOM 4350 N N . PHE B 1 150 ? 1.321 1.867 -10.602 1 59.62 150 PHE B N 1
ATOM 4351 C CA . PHE B 1 150 ? 2.217 0.919 -11.25 1 59.62 150 PHE B CA 1
ATOM 4352 C C . PHE B 1 150 ? 2.576 1.391 -12.656 1 59.62 150 PHE B C 1
ATOM 4354 O O . PHE B 1 150 ? 1.69 1.633 -13.477 1 59.62 150 PHE B O 1
ATOM 4361 N N . ASN B 1 151 ? 3.844 1.854 -12.828 1 71.75 151 ASN B N 1
ATOM 4362 C CA . ASN B 1 151 ? 4.328 2.217 -14.156 1 71.75 151 ASN B CA 1
ATOM 4363 C C . ASN B 1 151 ? 4.535 0.987 -15.031 1 71.75 151 ASN B C 1
ATOM 4365 O O . ASN B 1 151 ? 5.641 0.444 -15.094 1 71.75 151 ASN B O 1
ATOM 4369 N N . GLN B 1 152 ? 3.465 0.645 -15.742 1 78.5 152 GLN B N 1
ATOM 4370 C CA . GLN B 1 152 ? 3.477 -0.559 -16.562 1 78.5 152 GLN B CA 1
ATOM 4371 C C . GLN B 1 152 ? 4.559 -0.48 -17.641 1 78.5 152 GLN B C 1
ATOM 4373 O O . GLN B 1 152 ? 5.191 -1.486 -17.969 1 78.5 152 GLN B O 1
ATOM 4378 N N . LYS B 1 153 ? 4.766 0.7 -18.141 1 83.88 153 LYS B N 1
ATOM 4379 C CA . LYS B 1 153 ? 5.773 0.859 -19.188 1 83.88 153 LYS B CA 1
ATOM 4380 C C . LYS B 1 153 ? 7.176 0.585 -18.641 1 83.88 153 LYS B C 1
ATOM 4382 O O . LYS B 1 153 ? 7.969 -0.108 -19.281 1 83.88 153 LYS B O 1
ATOM 4387 N N . ALA B 1 154 ? 7.438 1.141 -17.531 1 85.06 154 ALA B N 1
ATOM 4388 C CA . ALA B 1 154 ? 8.734 0.92 -16.906 1 85.06 154 ALA B CA 1
ATOM 4389 C C . ALA B 1 154 ? 8.93 -0.55 -16.547 1 85.06 154 ALA B C 1
ATOM 4391 O O . ALA B 1 154 ? 10.023 -1.094 -16.703 1 85.06 154 ALA B O 1
ATOM 4392 N N . PHE B 1 155 ? 7.902 -1.159 -16.078 1 89.19 155 PHE B N 1
ATOM 4393 C CA . PHE B 1 155 ? 7.949 -2.582 -15.758 1 89.19 155 PHE B CA 1
ATOM 4394 C C . PHE B 1 155 ? 8.266 -3.402 -17 1 89.19 155 PHE B C 1
ATOM 4396 O O . PHE B 1 155 ? 9.156 -4.258 -16.969 1 89.19 155 PHE B O 1
ATOM 4403 N N . ALA B 1 156 ? 7.539 -3.145 -18.078 1 94.12 156 ALA B N 1
ATOM 4404 C CA . ALA B 1 156 ? 7.715 -3.895 -19.312 1 94.12 156 ALA B CA 1
ATOM 4405 C C . ALA B 1 156 ? 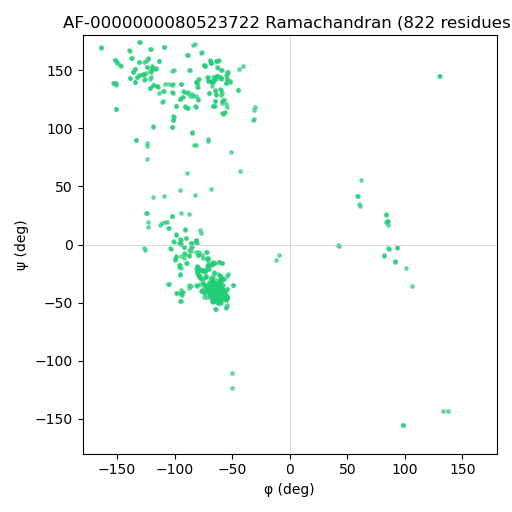9.133 -3.736 -19.859 1 94.12 156 ALA B C 1
ATOM 4407 O O . ALA B 1 156 ? 9.773 -4.719 -20.234 1 94.12 156 ALA B O 1
ATOM 4408 N N . GLN B 1 157 ? 9.602 -2.561 -19.844 1 93.31 157 GLN B N 1
ATOM 4409 C CA . GLN B 1 157 ? 10.961 -2.312 -20.328 1 93.31 157 GLN B CA 1
ATOM 4410 C C . GLN B 1 157 ? 11.984 -3.051 -19.469 1 93.31 157 GLN B C 1
ATOM 4412 O O . GLN B 1 157 ? 12.953 -3.615 -20 1 93.31 157 GLN B O 1
ATOM 4417 N N . GLY B 1 158 ? 11.773 -2.998 -18.188 1 92.12 158 GLY B N 1
ATOM 4418 C CA . GLY B 1 158 ? 12.656 -3.723 -17.297 1 92.12 158 GLY B CA 1
ATOM 4419 C C . GLY B 1 158 ? 12.688 -5.215 -17.562 1 92.12 158 GLY B C 1
ATOM 4420 O O . GLY B 1 158 ? 13.758 -5.828 -17.562 1 92.12 158 GLY B O 1
ATOM 4421 N N . VAL B 1 159 ? 11.586 -5.777 -17.797 1 96.06 159 VAL B N 1
ATOM 4422 C CA . VAL B 1 159 ? 11.469 -7.211 -18.062 1 96.06 159 VAL B CA 1
ATOM 4423 C C . VAL B 1 159 ? 12.164 -7.547 -19.375 1 96.06 159 VAL B C 1
ATOM 4425 O O . VAL B 1 159 ? 12.922 -8.516 -19.469 1 96.06 159 VAL B O 1
ATOM 4428 N N . LEU B 1 160 ? 11.875 -6.75 -20.391 1 97.44 160 LEU B N 1
ATOM 4429 C CA . LEU B 1 160 ? 12.477 -6.977 -21.688 1 97.44 160 LEU B CA 1
ATOM 4430 C C . LEU B 1 160 ? 13.992 -6.887 -21.625 1 97.44 160 LEU B C 1
ATOM 4432 O O . LEU B 1 160 ? 14.703 -7.711 -22.203 1 97.44 160 LEU B O 1
ATOM 4436 N N . ASP B 1 161 ? 14.492 -5.922 -20.922 1 95.06 161 ASP B N 1
ATOM 4437 C CA . ASP B 1 161 ? 15.93 -5.758 -20.75 1 95.06 161 ASP B CA 1
ATOM 4438 C C . ASP B 1 161 ? 16.531 -6.914 -19.953 1 95.06 161 ASP B C 1
ATOM 4440 O O . ASP B 1 161 ? 17.609 -7.406 -20.266 1 95.06 161 ASP B O 1
ATOM 4444 N N . TYR B 1 162 ? 15.867 -7.285 -18.953 1 93.62 162 TYR B N 1
ATOM 4445 C CA . TYR B 1 162 ? 16.297 -8.344 -18.062 1 93.62 162 TYR B CA 1
ATOM 4446 C C . TYR B 1 162 ? 16.5 -9.656 -18.812 1 93.62 162 TYR B C 1
ATOM 4448 O O . TYR B 1 162 ? 17.453 -10.383 -18.578 1 93.62 162 TYR B O 1
ATOM 4456 N N . TYR B 1 163 ? 15.633 -9.945 -19.75 1 97.12 163 TYR B N 1
ATOM 4457 C CA . TYR B 1 163 ? 15.664 -11.219 -20.469 1 97.12 163 TYR B CA 1
ATOM 4458 C C . TYR B 1 163 ? 16.25 -11.047 -21.859 1 97.12 163 TYR B C 1
ATOM 4460 O O . TYR B 1 163 ? 16.406 -12.031 -22.594 1 97.12 163 TYR B O 1
ATOM 4468 N N . GLY B 1 164 ? 16.562 -9.859 -22.266 1 97.25 164 GLY B N 1
ATOM 4469 C CA . GLY B 1 164 ? 16.984 -9.648 -23.641 1 97.25 164 GLY B CA 1
ATOM 4470 C C . GLY B 1 164 ? 15.945 -10.07 -24.656 1 97.25 164 GLY B C 1
ATOM 4471 O O . GLY B 1 164 ? 16.266 -10.703 -25.672 1 97.25 164 GLY B O 1
ATOM 4472 N N . ALA B 1 165 ? 14.703 -9.734 -24.344 1 98 165 ALA B N 1
ATOM 4473 C CA . ALA B 1 165 ? 13.594 -10.352 -25.062 1 98 165 ALA B CA 1
ATOM 4474 C C . ALA B 1 165 ? 13.023 -9.391 -26.109 1 98 165 ALA B C 1
ATOM 4476 O O . ALA B 1 165 ? 11.844 -9.477 -26.453 1 98 165 ALA B O 1
ATOM 4477 N N . LYS B 1 166 ? 13.773 -8.492 -26.562 1 97.56 166 LYS B N 1
ATOM 4478 C CA . LYS B 1 166 ? 13.359 -7.582 -27.625 1 97.56 166 LYS B CA 1
ATOM 4479 C C . LYS B 1 166 ? 14.445 -7.438 -28.688 1 97.56 166 LYS B C 1
ATOM 4481 O O . LYS B 1 166 ? 15.633 -7.387 -28.344 1 97.56 166 LYS B O 1
ATOM 4486 N N . ARG B 1 167 ? 14.031 -7.391 -29.922 1 96.19 167 ARG B N 1
ATOM 4487 C CA . ARG B 1 167 ? 14.977 -7.145 -31 1 96.19 167 ARG B CA 1
ATOM 4488 C C . ARG B 1 167 ? 14.305 -6.414 -32.156 1 96.19 167 ARG B C 1
ATOM 4490 O O . ARG B 1 167 ? 13.078 -6.418 -32.281 1 96.19 167 ARG B O 1
ATOM 4497 N N . LYS B 1 168 ? 15.133 -5.742 -32.938 1 92.75 168 LYS B N 1
ATOM 4498 C CA . LYS B 1 168 ? 14.68 -5.074 -34.156 1 92.75 168 LYS B CA 1
ATOM 4499 C C . LYS B 1 168 ? 14.867 -5.969 -35.375 1 92.75 168 LYS B C 1
ATOM 4501 O O . LYS B 1 168 ? 15.852 -6.703 -35.469 1 92.75 168 LYS B O 1
ATOM 4506 N N . THR B 1 169 ? 13.836 -5.906 -36.188 1 90.56 169 THR B N 1
ATOM 4507 C CA . THR B 1 169 ? 13.953 -6.68 -37.438 1 90.56 169 THR B CA 1
ATOM 4508 C C . THR B 1 169 ? 14.594 -5.844 -38.531 1 90.56 169 THR B C 1
ATOM 4510 O O . THR B 1 169 ? 14.68 -4.621 -38.438 1 90.56 169 THR B O 1
ATOM 4513 N N . ASP B 1 170 ? 15.062 -6.59 -39.562 1 89.56 170 ASP B N 1
ATOM 4514 C CA . ASP B 1 170 ? 15.695 -5.941 -40.719 1 89.56 170 ASP B CA 1
ATOM 4515 C C . ASP B 1 170 ? 14.719 -5.016 -41.438 1 89.56 170 ASP B C 1
ATOM 4517 O O . ASP B 1 170 ? 15.125 -4.023 -42.031 1 89.56 170 ASP B O 1
ATOM 4521 N N . SER B 1 171 ? 13.539 -5.273 -41.469 1 89.94 171 SER B N 1
ATOM 4522 C CA . SER B 1 171 ? 12.508 -4.508 -42.156 1 89.94 171 SER B CA 1
ATOM 4523 C C . SER B 1 171 ? 12.062 -3.303 -41.312 1 89.94 171 SER B C 1
ATOM 4525 O O . SER B 1 171 ? 11.133 -2.596 -41.719 1 89.94 171 SER B O 1
ATOM 4527 N N . GLY B 1 172 ? 12.688 -3.061 -40.156 1 87.5 172 GLY B N 1
ATOM 4528 C CA . GLY B 1 172 ? 12.352 -1.91 -39.344 1 87.5 172 GLY B CA 1
ATOM 4529 C C . GLY B 1 172 ? 11.32 -2.223 -38.281 1 87.5 172 GLY B C 1
ATOM 4530 O O . GLY B 1 172 ? 10.961 -1.354 -37.469 1 87.5 172 GLY B O 1
ATOM 4531 N N . GLY B 1 173 ? 10.82 -3.484 -38.25 1 91.81 173 GLY B N 1
ATOM 4532 C CA . GLY B 1 173 ? 9.852 -3.875 -37.25 1 91.81 173 GLY B CA 1
ATOM 4533 C C . GLY B 1 173 ? 10.492 -4.285 -35.938 1 91.81 173 GLY B C 1
ATOM 4534 O O . GLY B 1 173 ? 11.711 -4.141 -35.75 1 91.81 173 GLY B O 1
ATOM 4535 N N . SER B 1 174 ? 9.641 -4.492 -34.906 1 95.38 174 SER B N 1
ATOM 4536 C CA . SER B 1 174 ? 10.125 -4.941 -33.594 1 95.38 174 SER B CA 1
ATOM 4537 C C . SER B 1 174 ? 9.531 -6.297 -33.219 1 95.38 174 SER B C 1
ATOM 4539 O O . SER B 1 174 ? 8.383 -6.59 -33.562 1 95.38 174 SER B O 1
ATOM 4541 N N . GLU B 1 175 ? 10.336 -7.172 -32.688 1 97.62 175 GLU B N 1
ATOM 4542 C CA . GLU B 1 175 ? 9.914 -8.484 -32.219 1 97.62 175 GLU B CA 1
ATOM 4543 C C . GLU B 1 175 ? 10.234 -8.648 -30.719 1 97.62 175 GLU B C 1
ATOM 4545 O O . GLU B 1 175 ? 11.156 -8.016 -30.219 1 97.62 175 GLU B O 1
ATOM 4550 N N . LYS B 1 176 ? 9.383 -9.422 -30.094 1 98.12 176 LYS B N 1
ATOM 4551 C CA . LYS B 1 176 ? 9.594 -9.805 -28.703 1 98.12 176 LYS B CA 1
ATOM 4552 C C . LYS B 1 176 ? 9.602 -11.32 -28.547 1 98.12 176 LYS B C 1
ATOM 4554 O O . LYS B 1 176 ? 9.047 -12.039 -29.391 1 98.12 176 LYS B O 1
ATOM 4559 N N . TYR B 1 177 ? 10.273 -11.719 -27.594 1 98.19 177 TYR B N 1
ATOM 4560 C CA . TYR B 1 177 ? 10.492 -13.141 -27.359 1 98.19 177 TYR B CA 1
ATOM 4561 C C . TYR B 1 177 ? 9.469 -13.688 -26.359 1 98.19 177 TYR B C 1
ATOM 4563 O O . TYR B 1 177 ? 9.25 -13.102 -25.297 1 98.19 177 TYR B O 1
ATOM 4571 N N . CYS B 1 178 ? 8.766 -14.711 -26.719 1 98.38 178 CYS B N 1
ATOM 4572 C CA . CYS B 1 178 ? 7.945 -15.469 -25.781 1 98.38 178 CYS B CA 1
ATOM 4573 C C . CYS B 1 178 ? 8.734 -16.641 -25.203 1 98.38 178 CYS B C 1
ATOM 4575 O O . CYS B 1 178 ? 9.273 -17.469 -25.938 1 98.38 178 CYS B O 1
ATOM 4577 N N . HIS B 1 179 ? 8.727 -16.828 -23.938 1 98.44 179 HIS B N 1
ATOM 4578 C CA . HIS B 1 179 ? 9.555 -17.828 -23.266 1 98.44 179 HIS B CA 1
ATOM 4579 C C . HIS B 1 179 ? 9.055 -19.234 -23.547 1 98.44 179 HIS B C 1
ATOM 4581 O O . HIS B 1 179 ? 9.766 -20.203 -23.297 1 98.44 179 HIS B O 1
ATOM 4587 N N . LEU B 1 180 ? 7.883 -19.344 -24.109 1 97.75 180 LEU B N 1
ATOM 4588 C CA . LEU B 1 180 ? 7.352 -20.656 -24.438 1 97.75 180 LEU B CA 1
ATOM 4589 C C . LEU B 1 180 ? 7.43 -20.922 -25.938 1 97.75 180 LEU B C 1
ATOM 4591 O O . LEU B 1 180 ? 7.633 -22.078 -26.344 1 97.75 180 LEU B O 1
ATOM 4595 N N . THR B 1 181 ? 7.27 -19.859 -26.797 1 97.44 181 THR B N 1
ATOM 4596 C CA . THR B 1 181 ? 7.02 -20.141 -28.203 1 97.44 181 THR B CA 1
ATOM 4597 C C . THR B 1 181 ? 8.023 -19.422 -29.094 1 97.44 181 THR B C 1
ATOM 4599 O O . THR B 1 181 ? 7.984 -19.547 -30.328 1 97.44 181 THR B O 1
ATOM 4602 N N . GLY B 1 182 ? 8.836 -18.641 -28.547 1 97.19 182 GLY B N 1
ATOM 4603 C CA . GLY B 1 182 ? 9.898 -18.031 -29.328 1 97.19 182 GLY B CA 1
ATOM 4604 C C . GLY B 1 182 ? 9.562 -16.609 -29.766 1 97.19 182 GLY B C 1
ATOM 4605 O O . GLY B 1 182 ? 8.875 -15.883 -29.047 1 97.19 182 GLY B O 1
ATOM 4606 N N . TRP B 1 183 ? 10.188 -16.141 -30.875 1 97.31 183 TRP B N 1
ATOM 4607 C CA . TRP B 1 183 ? 10.086 -14.758 -31.312 1 97.31 183 TRP B CA 1
ATOM 4608 C C . TRP B 1 183 ? 8.781 -14.516 -32.062 1 97.31 183 TRP B C 1
ATOM 4610 O O . TRP B 1 183 ? 8.359 -15.344 -32.875 1 97.31 183 TRP B O 1
ATOM 4620 N N . HIS B 1 184 ? 8.102 -13.453 -31.797 1 96.88 184 HIS B N 1
ATOM 4621 C CA . HIS B 1 184 ? 6.887 -12.992 -32.438 1 96.88 184 HIS B CA 1
ATOM 4622 C C . HIS B 1 184 ? 6.906 -11.477 -32.656 1 96.88 184 HIS B C 1
ATOM 4624 O O . HIS B 1 184 ? 7.762 -10.789 -32.094 1 96.88 184 HIS B O 1
ATOM 4630 N N . ASP B 1 185 ? 5.973 -11.039 -33.469 1 95.75 185 ASP B N 1
ATOM 4631 C CA . ASP B 1 185 ? 5.801 -9.594 -33.562 1 95.75 185 ASP B CA 1
ATOM 4632 C C . ASP B 1 185 ? 5.547 -8.977 -32.188 1 95.75 185 ASP B C 1
ATOM 4634 O O . ASP B 1 185 ? 4.812 -9.539 -31.375 1 95.75 185 ASP B O 1
ATOM 4638 N N . ALA B 1 186 ? 6.133 -7.852 -31.922 1 96 186 ALA B N 1
ATOM 4639 C CA . ALA B 1 186 ? 6.145 -7.219 -30.609 1 96 186 ALA B CA 1
ATOM 4640 C C . ALA B 1 186 ? 4.727 -6.969 -30.109 1 96 186 ALA B C 1
ATOM 4642 O O . ALA B 1 186 ? 4.465 -7.043 -28.906 1 96 186 ALA B O 1
ATOM 4643 N N . GLU B 1 187 ? 3.828 -6.762 -30.969 1 93.5 187 GLU B N 1
ATOM 4644 C CA . GLU B 1 187 ? 2.465 -6.395 -30.594 1 93.5 187 GLU B CA 1
ATOM 4645 C C . GLU B 1 187 ? 1.728 -7.578 -29.969 1 93.5 187 GLU B C 1
ATOM 4647 O O . GLU B 1 187 ? 0.76 -7.395 -29.234 1 93.5 187 GLU B O 1
ATOM 4652 N N . PHE B 1 188 ? 2.232 -8.766 -30.203 1 95 188 PHE B N 1
ATOM 4653 C CA . PHE B 1 188 ? 1.514 -9.961 -29.75 1 95 188 PHE B CA 1
ATOM 4654 C C . PHE B 1 188 ? 2.084 -10.477 -28.438 1 95 188 PHE B C 1
ATOM 4656 O O . PHE B 1 188 ? 1.495 -11.359 -27.812 1 95 188 PHE B O 1
ATOM 4663 N N . VAL B 1 189 ? 3.18 -9.961 -28.047 1 97.06 189 VAL B N 1
ATOM 4664 C CA . VAL B 1 189 ? 3.863 -10.469 -26.859 1 97.06 189 VAL B CA 1
ATOM 4665 C C . VAL B 1 189 ? 3.766 -9.453 -25.734 1 97.06 189 VAL B C 1
ATOM 4667 O O . VAL B 1 189 ? 4 -8.258 -25.938 1 97.06 189 VAL B O 1
ATOM 4670 N N . LYS B 1 190 ? 3.393 -9.938 -24.578 1 96.75 190 LYS B N 1
ATOM 4671 C CA . LYS B 1 190 ? 3.227 -9.086 -23.406 1 96.75 190 LYS B CA 1
ATOM 4672 C C . LYS B 1 190 ? 4.223 -9.461 -22.312 1 96.75 190 LYS B C 1
ATOM 4674 O O . LYS B 1 190 ? 4.734 -10.586 -22.281 1 96.75 190 LYS B O 1
ATOM 4679 N N . CYS B 1 191 ? 4.559 -8.453 -21.531 1 97.06 191 CYS B N 1
ATOM 4680 C CA . CYS B 1 191 ? 5.289 -8.703 -20.297 1 97.06 191 CYS B CA 1
ATOM 4681 C C . CYS B 1 191 ? 4.336 -9.055 -19.156 1 97.06 191 CYS B C 1
ATOM 4683 O O . CYS B 1 191 ? 3.805 -8.164 -18.5 1 97.06 191 CYS B O 1
ATOM 4685 N N . ALA B 1 192 ? 4.191 -10.344 -18.953 1 96.69 192 ALA B N 1
ATOM 4686 C CA . ALA B 1 192 ? 3.209 -10.859 -18.016 1 96.69 192 ALA B CA 1
ATOM 4687 C C . ALA B 1 192 ? 3.734 -10.781 -16.578 1 96.69 192 ALA B C 1
ATOM 4689 O O . ALA B 1 192 ? 4.918 -11.023 -16.328 1 96.69 192 ALA B O 1
ATOM 4690 N N . HIS B 1 193 ? 2.877 -10.398 -15.688 1 95.56 193 HIS B N 1
ATOM 4691 C CA . HIS B 1 193 ? 3.166 -10.531 -14.266 1 95.56 193 HIS B CA 1
ATOM 4692 C C . HIS B 1 193 ? 2.928 -11.953 -13.781 1 95.56 193 HIS B C 1
ATOM 4694 O O . HIS B 1 193 ? 1.842 -12.508 -13.969 1 95.56 193 HIS B O 1
ATOM 4700 N N . ILE B 1 194 ? 3.936 -12.531 -13.195 1 97.56 194 ILE B N 1
ATOM 4701 C CA . ILE B 1 194 ? 3.721 -13.852 -12.609 1 97.56 194 ILE B CA 1
ATOM 4702 C C . ILE B 1 194 ? 2.707 -13.75 -11.477 1 97.56 194 ILE B C 1
ATOM 4704 O O . ILE B 1 194 ? 1.685 -14.445 -11.492 1 97.56 194 ILE B O 1
ATOM 4708 N N . VAL B 1 195 ? 3.029 -12.898 -10.57 1 96.38 195 VAL B N 1
ATOM 4709 C CA . VAL B 1 195 ? 2.07 -12.5 -9.539 1 96.38 195 VAL B CA 1
ATOM 4710 C C . VAL B 1 195 ? 1.427 -11.164 -9.922 1 96.38 195 VAL B C 1
ATOM 4712 O O . VAL B 1 195 ? 2.119 -10.164 -10.086 1 96.38 195 VAL B O 1
ATOM 4715 N N . PRO B 1 196 ? 0.117 -11.227 -10.078 1 93.44 196 PRO B N 1
ATOM 4716 C CA . PRO B 1 196 ? -0.563 -10 -10.508 1 93.44 196 PRO B CA 1
ATOM 4717 C C . PRO B 1 196 ? -0.264 -8.805 -9.602 1 93.44 196 PRO B C 1
ATOM 4719 O O . PRO B 1 196 ? -0.192 -8.953 -8.383 1 93.44 196 PRO B O 1
ATOM 4722 N N . LYS B 1 197 ? -0.134 -7.637 -10.234 1 89.94 197 LYS B N 1
ATOM 4723 C CA . LYS B 1 197 ? 0.17 -6.41 -9.508 1 89.94 197 LYS B CA 1
ATOM 4724 C C . LYS B 1 197 ? -0.909 -6.102 -8.469 1 89.94 197 LYS B C 1
ATOM 4726 O O . LYS B 1 197 ? -0.626 -5.504 -7.43 1 89.94 197 LYS B O 1
ATOM 4731 N N . SER B 1 198 ? -2.156 -6.512 -8.719 1 88.56 198 SER B N 1
ATOM 4732 C CA . SER B 1 198 ? -3.281 -6.227 -7.836 1 88.56 198 SER B CA 1
ATOM 4733 C C . SER B 1 198 ? -3.115 -6.926 -6.492 1 88.56 198 SER B C 1
ATOM 4735 O O . SER B 1 198 ? -3.793 -6.582 -5.52 1 88.56 198 SER B O 1
ATOM 4737 N N . LEU B 1 199 ? -2.229 -7.867 -6.461 1 92.62 199 LEU B N 1
ATOM 4738 C CA . LEU B 1 199 ? -2.037 -8.609 -5.219 1 92.62 199 LEU B CA 1
ATOM 4739 C C . LEU B 1 199 ? -1.024 -7.914 -4.316 1 92.62 199 LEU B C 1
ATOM 4741 O O . LEU B 1 199 ? -0.84 -8.305 -3.164 1 92.62 199 LEU B O 1
ATOM 4745 N N . GLU B 1 200 ? -0.311 -6.883 -4.809 1 90.06 200 GLU B N 1
ATOM 4746 C CA . GLU B 1 200 ? 0.628 -6.129 -3.98 1 90.06 200 GLU B CA 1
ATOM 4747 C C . GLU B 1 200 ? -0.071 -5.52 -2.77 1 90.06 200 GLU B C 1
ATOM 4749 O O . GLU B 1 200 ? -0.962 -4.68 -2.918 1 90.06 200 GLU B O 1
ATOM 4754 N N . SER B 1 201 ? 0.268 -6.004 -1.587 1 89.94 201 SER B N 1
ATOM 4755 C CA . SER B 1 201 ? -0.436 -5.648 -0.359 1 89.94 201 SER B CA 1
ATOM 4756 C C . SER B 1 201 ? 0.38 -6.023 0.874 1 89.94 201 SER B C 1
ATOM 4758 O O . SER B 1 201 ? 1.378 -6.738 0.771 1 89.94 201 SER B O 1
ATOM 4760 N N . ASP B 1 202 ? -0.097 -5.539 1.968 1 88.75 202 ASP B N 1
ATOM 4761 C CA . ASP B 1 202 ? 0.514 -5.922 3.236 1 88.75 202 ASP B CA 1
ATOM 4762 C C . ASP B 1 202 ? 0.327 -7.414 3.506 1 88.75 202 ASP B C 1
ATOM 4764 O O . ASP B 1 202 ? 1.181 -8.055 4.125 1 88.75 202 ASP B O 1
ATOM 4768 N N . GLU B 1 203 ? -0.77 -7.906 3.053 1 93.44 203 GLU B N 1
ATOM 4769 C CA . GLU B 1 203 ? -1.03 -9.336 3.207 1 93.44 203 GLU B CA 1
ATOM 4770 C C . GLU B 1 203 ? 0.026 -10.172 2.488 1 93.44 203 GLU B C 1
ATOM 4772 O O . GLU B 1 203 ? 0.573 -11.117 3.059 1 93.44 203 GLU B O 1
ATOM 4777 N N . LEU B 1 204 ? 0.276 -9.758 1.291 1 95.12 204 LEU B N 1
ATOM 4778 C CA . LEU B 1 204 ? 1.257 -10.492 0.494 1 95.12 204 LEU B CA 1
ATOM 4779 C C . LEU B 1 204 ? 2.654 -10.352 1.09 1 95.12 204 LEU B C 1
ATOM 4781 O O . LEU B 1 204 ? 3.414 -11.32 1.137 1 95.12 204 LEU B O 1
ATOM 4785 N N . ALA B 1 205 ? 3.016 -9.109 1.488 1 94.06 205 ALA B N 1
ATOM 4786 C CA . ALA B 1 205 ? 4.312 -8.875 2.121 1 94.06 205 ALA B CA 1
ATOM 4787 C C . ALA B 1 205 ? 4.504 -9.797 3.326 1 94.06 205 ALA B C 1
ATOM 4789 O O . ALA B 1 205 ? 5.555 -10.422 3.477 1 94.06 205 ALA B O 1
ATOM 4790 N N . TYR B 1 206 ? 3.467 -9.906 4.141 1 95.06 206 TYR B N 1
ATOM 4791 C CA . TYR B 1 206 ? 3.529 -10.766 5.312 1 95.06 206 TYR B CA 1
ATOM 4792 C C . TYR B 1 206 ? 3.707 -12.227 4.906 1 95.06 206 TYR B C 1
ATOM 4794 O O . TYR B 1 206 ? 4.469 -12.969 5.539 1 95.06 206 TYR B O 1
ATOM 4802 N N . LEU B 1 207 ? 3.021 -12.633 3.883 1 96.38 207 LEU B N 1
ATOM 4803 C CA . LEU B 1 207 ? 3.098 -14.008 3.398 1 96.38 207 LEU B CA 1
ATOM 4804 C C . LEU B 1 207 ? 4.508 -14.336 2.916 1 96.38 207 LEU B C 1
ATOM 4806 O O . LEU B 1 207 ? 5.008 -15.438 3.148 1 96.38 207 LEU B O 1
ATOM 4810 N N . PHE B 1 208 ? 5.18 -13.414 2.273 1 96.56 208 PHE B N 1
ATOM 4811 C CA . PHE B 1 208 ? 6.539 -13.594 1.776 1 96.56 208 PHE B CA 1
ATOM 4812 C C . PHE B 1 208 ? 7.555 -13.422 2.9 1 96.56 208 PHE B C 1
ATOM 4814 O O . PHE B 1 208 ? 8.75 -13.656 2.707 1 96.56 208 PHE B O 1
ATOM 4821 N N . GLY B 1 209 ? 7.125 -12.984 4.039 1 95.19 209 GLY B N 1
ATOM 4822 C CA . GLY B 1 209 ? 8.008 -12.805 5.184 1 95.19 209 GLY B CA 1
ATOM 4823 C C . GLY B 1 209 ? 8.742 -11.484 5.172 1 95.19 209 GLY B C 1
ATOM 4824 O O . GLY B 1 209 ? 9.867 -11.383 5.676 1 95.19 209 GLY B O 1
ATOM 4825 N N . VAL B 1 210 ? 8.195 -10.508 4.539 1 94.56 210 VAL B N 1
ATOM 4826 C CA . VAL B 1 210 ? 8.797 -9.18 4.473 1 94.56 210 VAL B CA 1
ATOM 4827 C C . VAL B 1 210 ? 7.758 -8.125 4.848 1 94.56 210 VAL B C 1
ATOM 4829 O O . VAL B 1 210 ? 6.602 -8.453 5.113 1 94.56 210 VAL B O 1
ATOM 4832 N N . ARG B 1 211 ? 8.133 -6.848 4.961 1 89.5 211 ARG B N 1
ATOM 4833 C CA . ARG B 1 211 ? 7.238 -5.766 5.359 1 89.5 211 ARG B CA 1
ATOM 4834 C C . ARG B 1 211 ? 6.742 -4.992 4.141 1 89.5 211 ARG B C 1
ATOM 4836 O O . ARG B 1 211 ? 5.789 -4.215 4.238 1 89.5 211 ARG B O 1
ATOM 4843 N N . GLU B 1 212 ? 7.383 -5.246 3.062 1 88.69 212 GLU B N 1
ATOM 4844 C CA . GLU B 1 212 ? 7.012 -4.598 1.807 1 88.69 212 GLU B CA 1
ATOM 4845 C C . GLU B 1 212 ? 7.391 -5.461 0.607 1 88.69 212 GLU B C 1
ATOM 4847 O O . GLU B 1 212 ? 8.43 -6.125 0.615 1 88.69 212 GLU B O 1
ATOM 4852 N N . THR B 1 213 ? 6.535 -5.508 -0.34 1 89.19 213 THR B N 1
ATOM 4853 C CA . THR B 1 213 ? 6.816 -6.215 -1.585 1 89.19 213 THR B CA 1
ATOM 4854 C C . THR B 1 213 ? 6.723 -5.266 -2.777 1 89.19 213 THR B C 1
ATOM 4856 O O . THR B 1 213 ? 5.887 -4.359 -2.791 1 89.19 213 THR B O 1
ATOM 4859 N N . VAL B 1 214 ? 7.586 -5.457 -3.729 1 86.12 214 VAL B N 1
ATOM 4860 C CA . VAL B 1 214 ? 7.562 -4.699 -4.973 1 86.12 214 VAL B CA 1
ATOM 4861 C C . VAL B 1 214 ? 7.344 -5.645 -6.152 1 86.12 214 VAL B C 1
ATOM 4863 O O . VAL B 1 214 ? 8.297 -6.242 -6.656 1 86.12 214 VAL B O 1
ATOM 4866 N N . LEU B 1 215 ? 6.113 -5.66 -6.625 1 90.12 215 LEU B N 1
ATOM 4867 C CA . LEU B 1 215 ? 5.777 -6.621 -7.672 1 90.12 215 LEU B CA 1
ATOM 4868 C C . LEU B 1 215 ? 6.117 -6.062 -9.055 1 90.12 215 LEU B C 1
ATOM 4870 O O . LEU B 1 215 ? 5.977 -6.758 -10.062 1 90.12 215 LEU B O 1
ATOM 4874 N N . SER B 1 216 ? 6.676 -4.828 -9.141 1 87.5 216 SER B N 1
ATOM 4875 C CA . SER B 1 216 ? 7.059 -4.23 -10.414 1 87.5 216 SER B CA 1
ATOM 4876 C C . SER B 1 216 ? 8.5 -4.59 -10.781 1 87.5 216 SER B C 1
ATOM 4878 O O . SER B 1 216 ? 9.031 -4.086 -11.766 1 87.5 216 SER B O 1
ATOM 4880 N N . GLU B 1 217 ? 9.102 -5.426 -10.016 1 89.31 217 GLU B N 1
ATOM 4881 C CA . GLU B 1 217 ? 10.461 -5.859 -10.344 1 89.31 217 GLU B CA 1
ATOM 4882 C C . GLU B 1 217 ? 10.461 -6.832 -11.516 1 89.31 217 GLU B C 1
ATOM 4884 O O . GLU B 1 217 ? 9.477 -7.543 -11.742 1 89.31 217 GLU B O 1
ATOM 4889 N N . SER B 1 218 ? 11.555 -6.91 -12.242 1 91.75 218 SER B N 1
ATOM 4890 C CA . SER B 1 218 ? 11.664 -7.68 -13.477 1 91.75 218 SER B CA 1
ATOM 4891 C C . SER B 1 218 ? 11.555 -9.18 -13.203 1 91.75 218 SER B C 1
ATOM 4893 O O . SER B 1 218 ? 11.07 -9.93 -14.047 1 91.75 218 SER B O 1
ATOM 4895 N N . ARG B 1 219 ? 11.969 -9.609 -12.062 1 93.69 219 ARG B N 1
ATOM 4896 C CA . ARG B 1 219 ? 11.992 -11.039 -11.75 1 93.69 219 ARG B CA 1
ATOM 4897 C C . ARG B 1 219 ? 10.578 -11.57 -11.539 1 93.69 219 ARG B C 1
ATOM 4899 O O . ARG B 1 219 ? 10.375 -12.781 -11.469 1 93.69 219 ARG B O 1
ATOM 4906 N N . ASN B 1 220 ? 9.578 -10.688 -11.398 1 95.38 220 ASN B N 1
ATOM 4907 C CA . ASN B 1 220 ? 8.172 -11.07 -11.352 1 95.38 220 ASN B CA 1
ATOM 4908 C C . ASN B 1 220 ? 7.539 -11.062 -12.734 1 95.38 220 ASN B C 1
ATOM 4910 O O . ASN B 1 220 ? 6.312 -11.086 -12.859 1 95.38 220 ASN B O 1
ATOM 4914 N N . GLY B 1 221 ? 8.359 -10.984 -13.742 1 96.69 221 GLY B N 1
ATOM 4915 C CA . GLY B 1 221 ? 7.84 -10.883 -15.102 1 96.69 221 GLY B CA 1
ATOM 4916 C C . GLY B 1 221 ? 8.273 -12.031 -15.992 1 96.69 221 GLY B C 1
ATOM 4917 O O . GLY B 1 221 ? 9.305 -12.656 -15.75 1 96.69 221 GLY B O 1
ATOM 4918 N N . LEU B 1 222 ? 7.508 -12.336 -16.969 1 98.12 222 LEU B N 1
ATOM 4919 C CA . LEU B 1 222 ? 7.785 -13.211 -18.094 1 98.12 222 LEU B CA 1
ATOM 4920 C C . LEU B 1 222 ? 7.242 -12.625 -19.391 1 98.12 222 LEU B C 1
ATOM 4922 O O . LEU B 1 222 ? 6.211 -11.938 -19.375 1 98.12 222 LEU B O 1
ATOM 4926 N N . THR B 1 223 ? 7.934 -12.812 -20.422 1 98.44 223 THR B N 1
ATOM 4927 C CA . THR B 1 223 ? 7.402 -12.406 -21.719 1 98.44 223 THR B CA 1
ATOM 4928 C C . THR B 1 223 ? 6.629 -13.547 -22.375 1 98.44 223 THR B C 1
ATOM 4930 O O . THR B 1 223 ? 7.191 -14.617 -22.625 1 98.44 223 THR B O 1
ATOM 4933 N N . LEU B 1 224 ? 5.363 -13.305 -22.594 1 98.31 224 LEU B N 1
ATOM 4934 C CA . LEU B 1 224 ? 4.457 -14.328 -23.094 1 98.31 224 LEU B CA 1
ATOM 4935 C C . LEU B 1 224 ? 3.553 -13.773 -24.188 1 98.31 224 LEU B C 1
ATOM 4937 O O . LEU B 1 224 ? 3.227 -12.586 -24.188 1 98.31 224 LEU B O 1
ATOM 4941 N N . LEU B 1 225 ? 3.221 -14.656 -25.094 1 97.31 225 LEU B N 1
ATOM 4942 C CA . LEU B 1 225 ? 2.148 -14.297 -26.016 1 97.31 225 LEU B CA 1
ATOM 4943 C C . LEU B 1 225 ? 0.896 -13.875 -25.25 1 97.31 225 LEU B C 1
ATOM 4945 O O . LEU B 1 225 ? 0.611 -14.406 -24.172 1 97.31 225 LEU B O 1
ATOM 4949 N N . ARG B 1 226 ? 0.164 -12.984 -25.828 1 95.75 226 ARG B N 1
ATOM 4950 C CA . ARG B 1 226 ? -1.023 -12.43 -25.188 1 95.75 226 ARG B CA 1
ATOM 4951 C C . ARG B 1 226 ? -1.979 -13.539 -24.766 1 95.75 226 ARG B C 1
ATOM 4953 O O . ARG B 1 226 ? -2.537 -13.492 -23.656 1 95.75 226 ARG B O 1
ATOM 4960 N N . SER B 1 227 ? -2.209 -14.469 -25.609 1 94.62 227 SER B N 1
ATOM 4961 C CA . SER B 1 227 ? -3.115 -15.57 -25.297 1 94.62 227 SER B CA 1
ATOM 4962 C C . SER B 1 227 ? -2.609 -16.375 -24.109 1 94.62 227 SER B C 1
ATOM 4964 O O . SER B 1 227 ? -3.395 -16.797 -23.266 1 94.62 227 SER B O 1
ATOM 4966 N N . ILE B 1 228 ? -1.329 -16.547 -24.062 1 96.5 228 ILE B N 1
ATOM 4967 C CA . ILE B 1 228 ? -0.722 -17.344 -23 1 96.5 228 ILE B CA 1
ATOM 4968 C C . ILE B 1 228 ? -0.754 -16.547 -21.688 1 96.5 228 ILE B C 1
ATOM 4970 O O . ILE B 1 228 ? -1.004 -17.125 -20.625 1 96.5 228 ILE B O 1
ATOM 4974 N N . GLU B 1 229 ? -0.462 -15.273 -21.766 1 96.94 229 GLU B N 1
ATOM 4975 C CA . GLU B 1 229 ? -0.599 -14.414 -20.594 1 96.94 229 GLU B CA 1
ATOM 4976 C C . GLU B 1 229 ? -2.01 -14.492 -20.016 1 96.94 229 GLU B C 1
ATOM 4978 O O . GLU B 1 229 ? -2.182 -14.594 -18.797 1 96.94 229 GLU B O 1
ATOM 4983 N N . THR B 1 230 ? -2.977 -14.406 -20.906 1 94.81 230 THR B N 1
ATOM 4984 C CA . THR B 1 230 ? -4.371 -14.469 -20.484 1 94.81 230 THR B CA 1
ATOM 4985 C C . THR B 1 230 ? -4.668 -15.789 -19.797 1 94.81 230 THR B C 1
ATOM 4987 O O . THR B 1 230 ? -5.371 -15.82 -18.781 1 94.81 230 THR B O 1
ATOM 4990 N N . ALA B 1 231 ? -4.137 -16.859 -20.328 1 94.81 231 ALA B N 1
ATOM 4991 C CA . ALA B 1 231 ? -4.336 -18.188 -19.734 1 94.81 231 ALA B CA 1
ATOM 4992 C C . ALA B 1 231 ? -3.695 -18.25 -18.359 1 94.81 231 ALA B C 1
ATOM 4994 O O . ALA B 1 231 ? -4.238 -18.891 -17.453 1 94.81 231 ALA B O 1
ATOM 4995 N N . LEU B 1 232 ? -2.557 -17.672 -18.219 1 96 232 LEU B N 1
ATOM 4996 C CA . LEU B 1 232 ? -1.907 -17.594 -16.922 1 96 232 LEU B CA 1
ATOM 4997 C C . LEU B 1 232 ? -2.756 -16.797 -15.93 1 96 232 LEU B C 1
ATOM 4999 O O . LEU B 1 232 ? -2.963 -17.234 -14.797 1 96 232 LEU B O 1
ATOM 5003 N N . ASP B 1 233 ? -3.279 -15.688 -16.359 1 94.62 233 ASP B N 1
ATOM 5004 C CA . ASP B 1 233 ? -4.047 -14.781 -15.508 1 94.62 233 ASP B CA 1
ATOM 5005 C C . ASP B 1 233 ? -5.355 -15.43 -15.055 1 94.62 233 ASP B C 1
ATOM 5007 O O . ASP B 1 233 ? -5.812 -15.195 -13.938 1 94.62 233 ASP B O 1
ATOM 5011 N N . ASN B 1 234 ? -5.898 -16.266 -15.938 1 92.81 234 ASN B N 1
ATOM 5012 C CA . ASN B 1 234 ? -7.195 -16.859 -15.609 1 92.81 234 ASN B CA 1
ATOM 5013 C C . ASN B 1 234 ? -7.051 -18.234 -14.984 1 92.81 234 ASN B C 1
ATOM 5015 O O . ASN B 1 234 ? -8.047 -18.922 -14.75 1 92.81 234 ASN B O 1
ATOM 5019 N N . GLY B 1 235 ? -5.828 -18.641 -14.828 1 91.94 235 GLY B N 1
ATOM 5020 C CA . GLY B 1 235 ? -5.586 -19.906 -14.156 1 91.94 235 GLY B CA 1
ATOM 5021 C C . GLY B 1 235 ? -5.672 -21.094 -15.094 1 91.94 235 GLY B C 1
ATOM 5022 O O . GLY B 1 235 ? -5.895 -22.219 -14.648 1 91.94 235 GLY B O 1
ATOM 5023 N N . GLY B 1 236 ? -5.539 -20.859 -16.359 1 91.25 236 GLY B N 1
ATOM 5024 C CA . GLY B 1 236 ? -5.578 -21.938 -17.328 1 91.25 236 GLY B CA 1
ATOM 5025 C C . GLY B 1 236 ? -4.258 -22.688 -17.438 1 91.25 236 GLY B C 1
ATOM 5026 O O . GLY B 1 236 ? -4.227 -23.828 -17.875 1 91.25 236 GLY B O 1
ATOM 5027 N N . ILE B 1 237 ? -3.189 -22.031 -17.094 1 92.62 237 ILE B N 1
ATOM 5028 C CA . ILE B 1 237 ? -1.87 -22.656 -17.109 1 92.62 237 ILE B CA 1
ATOM 5029 C C . ILE B 1 237 ? -1.098 -22.25 -15.852 1 92.62 237 ILE B C 1
ATOM 5031 O O . ILE B 1 237 ? -1.462 -21.281 -15.172 1 92.62 237 ILE B O 1
ATOM 5035 N N . VAL B 1 238 ? -0.12 -22.969 -15.5 1 91.94 238 VAL B N 1
ATOM 5036 C CA . VAL B 1 238 ? 0.817 -22.641 -14.43 1 91.94 238 VAL B CA 1
ATOM 5037 C C . VAL B 1 238 ? 2.205 -23.172 -14.781 1 91.94 238 VAL B C 1
ATOM 5039 O O . VAL B 1 238 ? 2.342 -24.078 -15.602 1 91.94 238 VAL B O 1
ATOM 5042 N N . PHE B 1 239 ? 3.213 -22.594 -14.289 1 92.19 239 PHE B N 1
ATOM 5043 C CA . PHE B 1 239 ? 4.586 -23.047 -14.469 1 92.19 239 PHE B CA 1
ATOM 5044 C C . PHE B 1 239 ? 5.078 -23.797 -13.227 1 92.19 239 PHE B C 1
ATOM 5046 O O . PHE B 1 239 ? 4.918 -23.312 -12.109 1 92.19 239 PHE B O 1
ATOM 5053 N N . VAL B 1 240 ? 5.648 -24.969 -13.391 1 88.75 240 VAL B N 1
ATOM 5054 C CA . VAL B 1 240 ? 6.133 -25.797 -12.289 1 88.75 240 VAL B CA 1
ATOM 5055 C C . VAL B 1 240 ? 7.562 -26.25 -12.57 1 88.75 240 VAL B C 1
ATOM 5057 O O . VAL B 1 240 ? 7.961 -26.375 -13.734 1 88.75 240 VAL B O 1
ATOM 5060 N N . PRO B 1 241 ? 8.414 -26.375 -11.516 1 87.31 241 PRO B N 1
ATOM 5061 C CA . PRO B 1 241 ? 9.773 -26.859 -11.711 1 87.31 241 PRO B CA 1
ATOM 5062 C C . PRO B 1 241 ? 9.82 -28.359 -12.047 1 87.31 241 PRO B C 1
ATOM 5064 O O . PRO B 1 241 ? 9.016 -29.141 -11.523 1 87.31 241 PRO B O 1
ATOM 5067 N N . ASP B 1 242 ? 10.734 -28.609 -12.938 1 80.69 242 ASP B N 1
ATOM 5068 C CA . ASP B 1 242 ? 11.008 -30.016 -13.203 1 80.69 242 ASP B CA 1
ATOM 5069 C C . ASP B 1 242 ? 11.844 -30.641 -12.086 1 80.69 242 ASP B C 1
ATOM 5071 O O . ASP B 1 242 ? 12.328 -29.938 -11.203 1 80.69 242 ASP B O 1
ATOM 5075 N N . LYS B 1 243 ? 11.891 -31.953 -12.086 1 70.44 243 LYS B N 1
ATOM 5076 C CA . LYS B 1 243 ? 12.742 -32.625 -11.125 1 70.44 243 LYS B CA 1
ATOM 5077 C C . LYS B 1 243 ? 14.18 -32.156 -11.211 1 70.44 243 LYS B C 1
ATOM 5079 O O . LYS B 1 243 ? 14.734 -32 -12.305 1 70.44 243 LYS B O 1
ATOM 5084 N N . PRO B 1 244 ? 14.555 -31.641 -9.984 1 65.94 244 PRO B N 1
ATOM 5085 C CA . PRO B 1 244 ? 15.914 -31.109 -9.969 1 65.94 244 PRO B CA 1
ATOM 5086 C C . PRO B 1 244 ? 16.953 -32.125 -10.406 1 65.94 244 PRO B C 1
ATOM 5088 O O . PRO B 1 244 ? 16.859 -33.312 -10.062 1 65.94 244 PRO B O 1
ATOM 5091 N N . ALA B 1 245 ? 17.562 -31.859 -11.508 1 62.03 245 ALA B N 1
ATOM 5092 C CA . ALA B 1 245 ? 18.781 -32.625 -11.781 1 62.03 245 ALA B CA 1
ATOM 5093 C C . ALA B 1 245 ? 20 -31.953 -11.133 1 62.03 245 ALA B C 1
ATOM 5095 O O . ALA B 1 245 ? 20.062 -30.719 -11.039 1 62.03 245 ALA B O 1
ATOM 5096 N N . PRO B 1 246 ? 20.734 -32.781 -10.367 1 60.75 246 PRO B N 1
ATOM 5097 C CA . PRO B 1 246 ? 21.906 -32.188 -9.68 1 60.75 246 PRO B CA 1
ATOM 5098 C C . PRO B 1 246 ? 22.734 -31.297 -10.586 1 60.75 246 PRO B C 1
ATOM 5100 O O . PRO B 1 246 ? 23.016 -31.656 -11.727 1 60.75 246 PRO B O 1
ATOM 5103 N N . GLY B 1 247 ? 23.094 -30.094 -10.094 1 60.84 247 GLY B N 1
ATOM 5104 C CA . GLY B 1 247 ? 24.016 -29.188 -10.766 1 60.84 247 GLY B CA 1
ATOM 5105 C C . GLY B 1 247 ? 23.359 -28.359 -11.844 1 60.84 247 GLY B C 1
ATOM 5106 O O . GLY B 1 247 ? 24 -27.484 -12.43 1 60.84 247 GLY B O 1
ATOM 5107 N N . GLU B 1 248 ? 22.094 -28.734 -12.133 1 64.75 248 GLU B N 1
ATOM 5108 C CA . GLU B 1 248 ? 21.469 -28.031 -13.258 1 64.75 248 GLU B CA 1
ATOM 5109 C C . GLU B 1 248 ? 20.5 -26.969 -12.766 1 64.75 248 GLU B C 1
ATOM 5111 O O . GLU B 1 248 ? 20 -27.031 -11.641 1 64.75 248 GLU B O 1
ATOM 5116 N N . ASP B 1 249 ? 20.438 -25.953 -13.609 1 75.81 249 ASP B N 1
ATOM 5117 C CA . ASP B 1 249 ? 19.438 -24.906 -13.359 1 75.81 249 ASP B CA 1
ATOM 5118 C C . ASP B 1 249 ? 18.031 -25.484 -13.375 1 75.81 249 ASP B C 1
ATOM 5120 O O . ASP B 1 249 ? 17.766 -26.5 -14.023 1 75.81 249 ASP B O 1
ATOM 5124 N N . THR B 1 250 ? 17.266 -24.938 -12.547 1 84.38 250 THR B N 1
ATOM 5125 C CA . THR B 1 250 ? 15.875 -25.375 -12.492 1 84.38 250 THR B CA 1
ATOM 5126 C C . THR B 1 250 ? 15.203 -25.203 -13.852 1 84.38 250 THR B C 1
ATOM 5128 O O . THR B 1 250 ? 15.281 -24.125 -14.453 1 84.38 250 THR B O 1
ATOM 5131 N N . VAL B 1 251 ? 14.664 -26.297 -14.32 1 89.12 251 VAL B N 1
ATOM 5132 C CA . VAL B 1 251 ? 13.891 -26.234 -15.555 1 89.12 251 VAL B CA 1
ATOM 5133 C C . VAL B 1 251 ? 12.414 -26.047 -15.234 1 89.12 251 VAL B C 1
ATOM 5135 O O . VAL B 1 251 ? 11.852 -26.766 -14.414 1 89.12 251 VAL B O 1
ATOM 5138 N N . TRP B 1 252 ? 11.852 -25.047 -15.828 1 91.75 252 TRP B N 1
ATOM 5139 C CA . TRP B 1 252 ? 10.438 -24.734 -15.617 1 91.75 252 TRP B CA 1
ATOM 5140 C C . TRP B 1 252 ? 9.594 -25.234 -16.781 1 91.75 252 TRP B C 1
ATOM 5142 O O . TRP B 1 252 ? 9.969 -25.062 -17.953 1 91.75 252 TRP B O 1
ATOM 5152 N N . ARG B 1 253 ? 8.453 -25.812 -16.469 1 91.25 253 ARG B N 1
ATOM 5153 C CA . ARG B 1 253 ? 7.559 -26.344 -17.5 1 91.25 253 ARG B CA 1
ATOM 5154 C C . ARG B 1 253 ? 6.156 -25.766 -17.344 1 91.25 253 ARG B C 1
ATOM 5156 O O . ARG B 1 253 ? 5.688 -25.531 -16.234 1 91.25 253 ARG B O 1
ATOM 5163 N N . CYS B 1 254 ? 5.527 -25.594 -18.469 1 93.44 254 CYS B N 1
ATOM 5164 C CA . CYS B 1 254 ? 4.148 -25.125 -18.516 1 93.44 254 CYS B CA 1
ATOM 5165 C C . CYS B 1 254 ? 3.174 -26.281 -18.328 1 93.44 254 CYS B C 1
ATOM 5167 O O . CYS B 1 254 ? 3.287 -27.312 -19 1 93.44 254 CYS B O 1
ATOM 5169 N N . LEU B 1 255 ? 2.293 -26.156 -17.438 1 89.88 255 LEU B N 1
ATOM 5170 C CA . LEU B 1 255 ? 1.231 -27.125 -17.25 1 89.88 255 LEU B CA 1
ATOM 5171 C C . LEU B 1 255 ? -0.118 -26.562 -17.672 1 89.88 255 LEU B C 1
ATOM 5173 O O . LEU B 1 255 ? -0.52 -25.5 -17.219 1 89.88 255 LEU B O 1
ATOM 5177 N N . LEU B 1 256 ? -0.745 -27.188 -18.531 1 90.56 256 LEU B N 1
ATOM 5178 C CA . LEU B 1 256 ? -2.098 -26.828 -18.938 1 90.56 256 LEU B CA 1
ATOM 5179 C C . LEU B 1 256 ? -3.129 -27.375 -17.969 1 90.56 256 LEU B C 1
ATOM 5181 O O . LEU B 1 256 ? -3.24 -28.594 -17.797 1 90.56 256 LEU B O 1
ATOM 5185 N N . LEU B 1 257 ? -3.871 -26.578 -17.328 1 87.56 257 LEU B N 1
ATOM 5186 C CA . LEU B 1 257 ? -4.852 -27 -16.328 1 87.56 257 LEU B CA 1
ATOM 5187 C C . LEU B 1 257 ? -6.227 -27.188 -16.969 1 87.56 257 LEU B C 1
ATOM 5189 O O . LEU B 1 257 ? -6.969 -28.094 -16.594 1 87.56 257 LEU B O 1
ATOM 5193 N N . LYS B 1 258 ? -6.539 -26.281 -17.844 1 82.56 258 LYS B N 1
ATOM 5194 C CA . LYS B 1 258 ? -7.824 -26.391 -18.531 1 82.56 258 LYS B CA 1
ATOM 5195 C C . LYS B 1 258 ? -7.75 -27.375 -19.688 1 82.56 258 LYS B C 1
ATOM 5197 O O . LYS B 1 258 ? -7.727 -26.984 -20.844 1 82.56 258 LYS B O 1
ATOM 5202 N N . GLN B 1 259 ? -7.93 -28.594 -19.469 1 81.25 259 GLN B N 1
ATOM 5203 C CA . GLN B 1 259 ? -7.742 -29.672 -20.438 1 81.25 259 GLN B CA 1
ATOM 5204 C C . GLN B 1 259 ? -8.867 -29.672 -21.469 1 81.25 259 GLN B C 1
ATOM 5206 O O . GLN B 1 259 ? -8.695 -30.188 -22.578 1 81.25 259 GLN B O 1
ATOM 5211 N N . ASP B 1 260 ? -9.93 -29.094 -21.062 1 81.62 260 ASP B N 1
ATOM 5212 C CA . ASP B 1 260 ? -11.055 -29.031 -21.984 1 81.62 260 ASP B CA 1
ATOM 5213 C C . ASP B 1 260 ? -10.742 -28.125 -23.172 1 81.62 260 ASP B C 1
ATOM 5215 O O . ASP B 1 260 ? -11.359 -28.25 -24.234 1 81.62 260 ASP B O 1
ATOM 5219 N N . LYS B 1 261 ? -9.727 -27.328 -22.984 1 86.56 261 LYS B N 1
ATOM 5220 C CA . LYS B 1 261 ? -9.344 -26.406 -24.062 1 86.56 261 LYS B CA 1
ATOM 5221 C C . LYS B 1 261 ? -8.086 -26.875 -24.766 1 86.56 261 LYS B C 1
ATOM 5223 O O . LYS B 1 261 ? -7.527 -26.141 -25.594 1 86.56 261 LYS B O 1
ATOM 5228 N N . ALA B 1 262 ? -7.723 -28.016 -24.562 1 90.38 262 ALA B N 1
ATOM 5229 C CA . ALA B 1 262 ? -6.465 -28.547 -25.094 1 90.38 262 ALA B CA 1
ATOM 5230 C C . ALA B 1 262 ? -6.457 -28.531 -26.609 1 90.38 262 ALA B C 1
ATOM 5232 O O . ALA B 1 262 ? -5.414 -28.312 -27.234 1 90.38 262 ALA B O 1
ATOM 5233 N N . SER B 1 263 ? -7.594 -28.703 -27.234 1 93.19 263 SER B N 1
ATOM 5234 C CA . SER B 1 263 ? -7.664 -28.781 -28.703 1 93.19 263 SER B CA 1
ATOM 5235 C C . SER B 1 263 ? -7.895 -27.406 -29.328 1 93.19 263 SER B C 1
ATOM 5237 O O . SER B 1 263 ? -7.777 -27.25 -30.531 1 93.19 263 SER B O 1
ATOM 5239 N N . ASP B 1 264 ? -8.148 -26.453 -28.516 1 93.38 264 ASP B N 1
ATOM 5240 C CA . ASP B 1 264 ? -8.352 -25.094 -29 1 93.38 264 ASP B CA 1
ATOM 5241 C C . ASP B 1 264 ? -7.027 -24.469 -29.438 1 93.38 264 ASP B C 1
ATOM 5243 O O . ASP B 1 264 ? -5.957 -24.891 -28.984 1 93.38 264 ASP B O 1
ATOM 5247 N N . GLU B 1 265 ? -7.141 -23.562 -30.312 1 93 265 GLU B N 1
ATOM 5248 C CA . GLU B 1 265 ? -5.961 -22.859 -30.812 1 93 265 GLU B CA 1
ATOM 5249 C C . GLU B 1 265 ? -5.652 -21.641 -29.969 1 93 265 GLU B C 1
ATOM 5251 O O . GLU B 1 265 ? -6.555 -20.875 -29.625 1 93 265 GLU B O 1
ATOM 5256 N N . TYR B 1 266 ? -4.406 -21.484 -29.547 1 91 266 TYR B N 1
ATOM 5257 C CA . TYR B 1 266 ? -3.994 -20.266 -28.875 1 91 266 TYR B CA 1
ATOM 5258 C C . TYR B 1 266 ? -3.369 -19.281 -29.875 1 91 266 TYR B C 1
ATOM 5260 O O . TYR B 1 266 ? -3.256 -18.094 -29.578 1 91 266 TYR B O 1
ATOM 5268 N N . LEU B 1 267 ? -2.801 -19.766 -30.969 1 87.69 267 LEU B N 1
ATOM 5269 C CA . LEU B 1 267 ? -2.264 -19.062 -32.125 1 87.69 267 LEU B CA 1
ATOM 5270 C C . LEU B 1 267 ? -2.381 -19.938 -33.375 1 87.69 267 LEU B C 1
ATOM 5272 O O . LEU B 1 267 ? -1.815 -21.031 -33.438 1 87.69 267 LEU B O 1
ATOM 5276 N N . LYS B 1 268 ? -3.117 -19.531 -34.312 1 84.56 268 LYS B N 1
ATOM 5277 C CA . LYS B 1 268 ? -3.34 -20.375 -35.5 1 84.56 268 LYS B CA 1
ATOM 5278 C C . LYS B 1 268 ? -2.02 -20.703 -36.188 1 84.56 268 LYS B C 1
ATOM 5280 O O . LYS B 1 268 ? -1.22 -19.812 -36.469 1 84.56 268 LYS B O 1
ATOM 5285 N N . PRO B 1 269 ? -1.797 -21.969 -36.312 1 89.19 269 PRO B N 1
ATOM 5286 C CA . PRO B 1 269 ? -2.602 -23.172 -36.094 1 89.19 269 PRO B CA 1
ATOM 5287 C C . PRO B 1 269 ? -2.199 -23.938 -34.844 1 89.19 269 PRO B C 1
ATOM 5289 O O . PRO B 1 269 ? -2.408 -25.156 -34.75 1 89.19 269 PRO B O 1
ATOM 5292 N N . ARG B 1 270 ? -1.546 -23.328 -33.969 1 93.25 270 ARG B N 1
ATOM 5293 C CA . ARG B 1 270 ? -0.986 -23.984 -32.781 1 93.25 270 ARG B CA 1
ATOM 5294 C C . ARG B 1 270 ? -2.053 -24.203 -31.719 1 93.25 270 ARG B C 1
ATOM 5296 O O . ARG B 1 270 ? -2.885 -23.328 -31.484 1 93.25 270 ARG B O 1
ATOM 5303 N N . LYS B 1 271 ? -1.933 -25.359 -31.047 1 95.44 271 LYS B N 1
ATOM 5304 C CA . LYS B 1 271 ? -2.953 -25.766 -30.094 1 95.44 271 LYS B CA 1
ATOM 5305 C C . LYS B 1 271 ? -2.395 -25.766 -28.672 1 95.44 271 LYS B C 1
ATOM 5307 O O . LYS B 1 271 ? -1.184 -25.891 -28.469 1 95.44 271 LYS B O 1
ATOM 5312 N N . TRP B 1 272 ? -3.258 -25.672 -27.703 1 95 272 TRP B N 1
ATOM 5313 C CA . TRP B 1 272 ? -2.889 -25.578 -26.297 1 95 272 TRP B CA 1
ATOM 5314 C C . TRP B 1 272 ? -2.191 -26.844 -25.828 1 95 272 TRP B C 1
ATOM 5316 O O . TRP B 1 272 ? -1.278 -26.797 -25 1 95 272 TRP B O 1
ATOM 5326 N N . ARG B 1 273 ? -2.576 -27.969 -26.359 1 93.62 273 ARG B N 1
ATOM 5327 C CA . ARG B 1 273 ? -1.989 -29.234 -25.953 1 93.62 273 ARG B CA 1
ATOM 5328 C C . ARG B 1 273 ? -0.487 -29.25 -26.219 1 93.62 273 ARG B C 1
ATOM 5330 O O . ARG B 1 273 ? 0.264 -29.922 -25.5 1 93.62 273 ARG B O 1
ATOM 5337 N N . GLU B 1 274 ? -0.096 -28.469 -27.188 1 95.12 274 GLU B N 1
ATOM 5338 C CA . GLU B 1 274 ? 1.319 -28.422 -27.547 1 95.12 274 GLU B CA 1
ATOM 5339 C C . GLU B 1 274 ? 2.137 -27.719 -26.453 1 95.12 274 GLU B C 1
ATOM 5341 O O . GLU B 1 274 ? 3.355 -27.906 -26.391 1 95.12 274 GLU B O 1
ATOM 5346 N N . LEU B 1 275 ? 1.5 -26.922 -25.641 1 94.75 275 LEU B N 1
ATOM 5347 C CA . LEU B 1 275 ? 2.189 -26.156 -24.609 1 94.75 275 LEU B CA 1
ATOM 5348 C C . LEU B 1 275 ? 2.291 -26.938 -23.312 1 94.75 275 LEU B C 1
ATOM 5350 O O . LEU B 1 275 ? 3.062 -26.578 -22.422 1 94.75 275 LEU B O 1
ATOM 5354 N N . ASP B 1 276 ? 1.495 -27.984 -23.203 1 91.38 276 ASP B N 1
ATOM 5355 C CA . ASP B 1 276 ? 1.521 -28.797 -22 1 91.38 276 ASP B CA 1
ATOM 5356 C C . ASP B 1 276 ? 2.861 -29.5 -21.844 1 91.38 276 ASP B C 1
ATOM 5358 O O . ASP B 1 276 ? 3.277 -30.25 -22.719 1 91.38 276 ASP B O 1
ATOM 5362 N N . GLY B 1 277 ? 3.527 -29.188 -20.75 1 88.44 277 GLY B N 1
ATOM 5363 C CA . GLY B 1 277 ? 4.82 -29.797 -20.484 1 88.44 277 GLY B CA 1
ATOM 5364 C C . GLY B 1 277 ? 5.973 -29.062 -21.141 1 88.44 277 GLY B C 1
ATOM 5365 O O . GLY B 1 277 ? 7.137 -29.422 -20.938 1 88.44 277 GLY B O 1
ATOM 5366 N N . LYS B 1 278 ? 5.68 -28.125 -21.859 1 93.69 278 LYS B N 1
ATOM 5367 C CA . LYS B 1 278 ? 6.723 -27.406 -22.578 1 93.69 278 LYS B CA 1
ATOM 5368 C C . LYS B 1 278 ? 7.617 -26.609 -21.625 1 93.69 278 LYS B C 1
ATOM 5370 O O . LYS B 1 278 ? 7.129 -26 -20.672 1 93.69 278 LYS B O 1
ATOM 5375 N N . GLU B 1 279 ? 8.883 -26.656 -21.953 1 94.5 279 GLU B N 1
ATOM 5376 C CA . GLU B 1 279 ? 9.867 -25.984 -21.109 1 94.5 279 GLU B CA 1
ATOM 5377 C C . GLU B 1 279 ? 9.922 -24.484 -21.422 1 94.5 279 GLU B C 1
ATOM 5379 O O . GLU B 1 279 ? 9.828 -24.078 -22.578 1 94.5 279 GLU B O 1
ATOM 5384 N N . LEU B 1 280 ? 10.047 -23.641 -20.312 1 96.12 280 LEU B N 1
ATOM 5385 C CA . LEU B 1 280 ? 10.391 -22.25 -20.516 1 96.12 280 LEU B CA 1
ATOM 5386 C C . LEU B 1 280 ? 11.836 -22.094 -20.984 1 96.12 280 LEU B C 1
ATOM 5388 O O . LEU B 1 280 ? 12.742 -22.672 -20.375 1 96.12 280 LEU B O 1
ATOM 5392 N N . THR B 1 281 ? 12.016 -21.328 -22.047 1 97.12 281 THR B N 1
ATOM 5393 C CA . THR B 1 281 ? 13.352 -21.094 -22.562 1 97.12 281 THR B CA 1
ATOM 5394 C C . THR B 1 281 ? 13.742 -19.625 -22.438 1 97.12 281 THR B C 1
ATOM 5396 O O . THR B 1 281 ? 12.945 -18.734 -22.766 1 97.12 281 THR B O 1
ATOM 5399 N N . PHE B 1 282 ? 15.008 -19.422 -21.984 1 96.25 282 PHE B N 1
ATOM 5400 C CA . PHE B 1 282 ? 15.477 -18.062 -21.734 1 96.25 282 PHE B CA 1
ATOM 5401 C C . PHE B 1 282 ? 16.672 -17.734 -22.609 1 96.25 282 PHE B C 1
ATOM 5403 O O . PHE B 1 282 ? 17.453 -18.609 -22.969 1 96.25 282 PHE B O 1
ATOM 5410 N N . LEU B 1 283 ? 16.812 -16.438 -22.938 1 96.75 283 LEU B N 1
ATOM 5411 C CA . LEU B 1 283 ? 17.875 -15.977 -23.812 1 96.75 283 LEU B CA 1
ATOM 5412 C C . LEU B 1 283 ? 19.094 -15.492 -23.016 1 96.75 283 LEU B C 1
ATOM 5414 O O . LEU B 1 283 ? 20.172 -15.328 -23.578 1 96.75 283 LEU B O 1
ATOM 5418 N N . THR B 1 284 ? 18.875 -15.18 -21.797 1 93.62 284 THR B N 1
ATOM 5419 C CA . THR B 1 284 ? 19.906 -14.734 -20.859 1 93.62 284 THR B CA 1
ATOM 5420 C C . THR B 1 284 ? 20 -15.672 -19.656 1 93.62 284 THR B C 1
ATOM 5422 O O . THR B 1 284 ? 19.156 -16.562 -19.5 1 93.62 284 THR B O 1
ATOM 5425 N N . PRO B 1 285 ? 21.016 -15.523 -18.875 1 89.88 285 PRO B N 1
ATOM 5426 C CA . PRO B 1 285 ? 21.109 -16.344 -17.672 1 89.88 285 PRO B CA 1
ATOM 5427 C C . PRO B 1 285 ? 20.109 -15.93 -16.594 1 89.88 285 PRO B C 1
ATOM 5429 O O . PRO B 1 285 ? 19.984 -16.594 -15.57 1 89.88 285 PRO B O 1
ATOM 5432 N N . ASN B 1 286 ? 19.438 -14.875 -16.828 1 91.31 286 ASN B N 1
ATOM 5433 C CA . ASN B 1 286 ? 18.469 -14.375 -15.859 1 91.31 286 ASN B CA 1
ATOM 5434 C C . ASN B 1 286 ? 17.234 -15.273 -15.781 1 91.31 286 ASN B C 1
ATOM 5436 O O . ASN B 1 286 ? 16.844 -15.891 -16.766 1 91.31 286 ASN B O 1
ATOM 5440 N N . ARG B 1 287 ? 16.703 -15.398 -14.578 1 92.69 287 ARG B N 1
ATOM 5441 C CA . ARG B 1 287 ? 15.523 -16.219 -14.312 1 92.69 287 ARG B CA 1
ATOM 5442 C C . ARG B 1 287 ? 14.523 -15.477 -13.43 1 92.69 287 ARG B C 1
ATOM 5444 O O . ARG B 1 287 ? 14.898 -14.57 -12.688 1 92.69 287 ARG B O 1
ATOM 5451 N N . PRO B 1 288 ? 13.188 -15.82 -13.602 1 94.75 288 PRO B N 1
ATOM 5452 C CA . PRO B 1 288 ? 12.227 -15.281 -12.633 1 94.75 288 PRO B CA 1
ATOM 5453 C C . PRO B 1 288 ? 12.492 -15.766 -11.203 1 94.75 288 PRO B C 1
ATOM 5455 O O . PRO B 1 288 ? 13.07 -16.844 -11.016 1 94.75 288 PRO B O 1
ATOM 5458 N N . ALA B 1 289 ? 12.094 -14.945 -10.25 1 93.88 289 ALA B N 1
ATOM 5459 C CA . ALA B 1 289 ? 12.234 -15.383 -8.867 1 93.88 289 ALA B CA 1
ATOM 5460 C C . ALA B 1 289 ? 11.344 -16.594 -8.578 1 93.88 289 ALA B C 1
ATOM 5462 O O . ALA B 1 289 ? 10.156 -16.594 -8.914 1 93.88 289 ALA B O 1
ATOM 5463 N N . ARG B 1 290 ? 11.891 -17.594 -7.961 1 92.94 290 ARG B N 1
ATOM 5464 C CA . ARG B 1 290 ? 11.18 -18.828 -7.703 1 92.94 290 ARG B CA 1
ATOM 5465 C C . ARG B 1 290 ? 9.961 -18.594 -6.812 1 92.94 290 ARG B C 1
ATOM 5467 O O . ARG B 1 290 ? 8.938 -19.266 -6.965 1 92.94 290 ARG B O 1
ATOM 5474 N N . ARG B 1 291 ? 10.062 -17.641 -5.887 1 94.62 291 ARG B N 1
ATOM 5475 C CA . ARG B 1 291 ? 8.984 -17.375 -4.941 1 94.62 291 ARG B CA 1
ATOM 5476 C C . ARG B 1 291 ? 7.707 -16.953 -5.668 1 94.62 291 ARG B C 1
ATOM 5478 O O . ARG B 1 291 ? 6.605 -17.328 -5.258 1 94.62 291 ARG B O 1
ATOM 5485 N N . TYR B 1 292 ? 7.848 -16.188 -6.742 1 96.81 292 TYR B N 1
ATOM 5486 C CA . TYR B 1 292 ? 6.68 -15.734 -7.488 1 96.81 292 TYR B CA 1
ATOM 5487 C C . TYR B 1 292 ? 6.02 -16.891 -8.227 1 96.81 292 TYR B C 1
ATOM 5489 O O . TYR B 1 292 ? 4.793 -16.969 -8.305 1 96.81 292 TYR B O 1
ATOM 5497 N N . LEU B 1 293 ? 6.824 -17.75 -8.812 1 94.69 293 LEU B N 1
ATOM 5498 C CA . LEU B 1 293 ? 6.285 -18.938 -9.484 1 94.69 293 LEU B CA 1
ATOM 5499 C C . LEU B 1 293 ? 5.586 -19.844 -8.484 1 94.69 293 LEU B C 1
ATOM 5501 O O . LEU B 1 293 ? 4.523 -20.391 -8.773 1 94.69 293 LEU B O 1
ATOM 5505 N N . TYR B 1 294 ? 6.184 -19.969 -7.328 1 92.38 294 TYR B N 1
ATOM 5506 C CA . TYR B 1 294 ? 5.59 -20.781 -6.277 1 92.38 294 TYR B CA 1
ATOM 5507 C C . TYR B 1 294 ? 4.242 -20.219 -5.848 1 92.38 294 TYR B C 1
ATOM 5509 O O . TYR B 1 294 ? 3.258 -20.969 -5.746 1 92.38 294 TYR B O 1
ATOM 5517 N N . LEU B 1 295 ? 4.211 -18.969 -5.559 1 95.44 295 LEU B N 1
ATOM 5518 C CA . LEU B 1 295 ? 2.955 -18.344 -5.152 1 95.44 295 LEU B CA 1
ATOM 5519 C C . LEU B 1 295 ? 1.895 -18.5 -6.238 1 95.44 295 LEU B C 1
ATOM 5521 O O . LEU B 1 295 ? 0.736 -18.797 -5.945 1 95.44 295 LEU B O 1
ATOM 5525 N N . ARG B 1 296 ? 2.277 -18.219 -7.473 1 95.06 296 ARG B N 1
ATOM 5526 C CA . ARG B 1 296 ? 1.34 -18.344 -8.586 1 95.06 296 ARG B CA 1
ATOM 5527 C C . ARG B 1 296 ? 0.755 -19.766 -8.648 1 95.06 296 ARG B C 1
ATOM 5529 O O . ARG B 1 296 ? -0.446 -19.922 -8.867 1 95.06 296 ARG B O 1
ATOM 5536 N N . TYR B 1 297 ? 1.611 -20.688 -8.531 1 90.75 297 TYR B N 1
ATOM 5537 C CA . TYR B 1 297 ? 1.173 -22.078 -8.5 1 90.75 297 TYR B CA 1
ATOM 5538 C C . TYR B 1 297 ? 0.143 -22.297 -7.398 1 90.75 297 TYR B C 1
ATOM 5540 O O . TYR B 1 297 ? -0.922 -22.875 -7.641 1 90.75 297 TYR B O 1
ATOM 5548 N N . ILE B 1 298 ? 0.393 -21.828 -6.215 1 90.25 298 ILE B N 1
ATOM 5549 C CA . ILE B 1 298 ? -0.451 -22.047 -5.043 1 90.25 298 ILE B CA 1
ATOM 5550 C C . ILE B 1 298 ? -1.797 -21.344 -5.242 1 90.25 298 ILE B C 1
ATOM 5552 O O . ILE B 1 298 ? -2.85 -21.953 -5.02 1 90.25 298 ILE B O 1
ATOM 5556 N N . ILE B 1 299 ? -1.787 -20.109 -5.652 1 92.56 299 ILE B N 1
ATOM 5557 C CA . ILE B 1 299 ? -3.041 -19.359 -5.738 1 92.56 299 ILE B CA 1
ATOM 5558 C C . ILE B 1 299 ? -3.891 -19.922 -6.879 1 92.56 299 ILE B C 1
ATOM 5560 O O . ILE B 1 299 ? -5.121 -19.906 -6.812 1 92.56 299 ILE B O 1
ATOM 5564 N N . THR B 1 300 ? -3.248 -20.391 -7.93 1 91.19 300 THR B N 1
ATOM 5565 C CA . THR B 1 300 ? -3.99 -21.031 -9.008 1 91.19 300 THR B CA 1
ATOM 5566 C C . THR B 1 300 ? -4.656 -22.312 -8.531 1 91.19 300 THR B C 1
ATOM 5568 O O . THR B 1 300 ? -5.812 -22.578 -8.859 1 91.19 300 THR B O 1
ATOM 5571 N N . LEU B 1 301 ? -3.916 -23.078 -7.73 1 86.81 301 LEU B N 1
ATOM 5572 C CA . LEU B 1 301 ? -4.477 -24.312 -7.168 1 86.81 301 LEU B CA 1
ATOM 5573 C C . LEU B 1 301 ? -5.68 -24 -6.285 1 86.81 301 LEU B C 1
ATOM 5575 O O . LEU B 1 301 ? -6.707 -24.672 -6.359 1 86.81 301 LEU B O 1
ATOM 5579 N N . LEU B 1 302 ? -5.539 -23.047 -5.457 1 88.06 302 LEU B N 1
ATOM 5580 C CA . LEU B 1 302 ? -6.625 -22.656 -4.566 1 88.06 302 LEU B CA 1
ATOM 5581 C C . LEU B 1 302 ? -7.832 -22.172 -5.359 1 88.06 302 LEU B C 1
ATOM 5583 O O . LEU B 1 302 ? -8.977 -22.469 -5 1 88.06 302 LEU B O 1
ATOM 5587 N N . TYR B 1 303 ? -7.531 -21.469 -6.352 1 88.62 303 TYR B N 1
ATOM 5588 C CA . TYR B 1 303 ? -8.609 -20.953 -7.199 1 88.62 303 TYR B CA 1
ATOM 5589 C C . TYR B 1 303 ? -9.352 -22.109 -7.879 1 88.62 303 TYR B C 1
ATOM 5591 O O . TYR B 1 303 ? -10.578 -22.109 -7.934 1 88.62 303 TYR B O 1
ATOM 5599 N N . GLN B 1 304 ? -8.625 -23.031 -8.445 1 86.12 304 GLN B N 1
ATOM 5600 C CA . GLN B 1 304 ? -9.234 -24.156 -9.125 1 86.12 304 GLN B CA 1
ATOM 5601 C C . GLN B 1 304 ? -10.039 -25.016 -8.148 1 86.12 304 GLN B C 1
ATOM 5603 O O . GLN B 1 304 ? -11.102 -25.531 -8.5 1 86.12 304 GLN B O 1
ATOM 5608 N N . LYS B 1 305 ? -9.531 -25.156 -7.012 1 82.38 305 LYS B N 1
ATOM 5609 C CA . LYS B 1 305 ? -10.266 -25.891 -5.977 1 82.38 305 LYS B CA 1
ATOM 5610 C C . LYS B 1 305 ? -11.594 -25.203 -5.66 1 82.38 305 LYS B C 1
ATOM 5612 O O . LYS B 1 305 ? -12.625 -25.859 -5.531 1 82.38 305 LYS B O 1
ATOM 5617 N N . ARG B 1 306 ? -11.531 -23.969 -5.555 1 82.88 306 ARG B N 1
ATOM 5618 C CA . ARG B 1 306 ? -12.727 -23.188 -5.262 1 82.88 306 ARG B CA 1
ATOM 5619 C C . ARG B 1 306 ? -13.766 -23.328 -6.367 1 82.88 306 ARG B C 1
ATOM 5621 O O . ARG B 1 306 ? -14.969 -23.391 -6.094 1 82.88 306 ARG B O 1
ATOM 5628 N N . GLU B 1 307 ? -13.227 -23.422 -7.566 1 80.94 307 GLU B N 1
ATOM 5629 C CA . GLU B 1 307 ? -14.117 -23.516 -8.727 1 80.94 307 GLU B CA 1
ATOM 5630 C C . GLU B 1 307 ? -14.609 -24.953 -8.914 1 80.94 307 GLU B C 1
ATOM 5632 O O . GLU B 1 307 ? -15.453 -25.219 -9.773 1 80.94 307 GLU B O 1
ATOM 5637 N N . GLY B 1 308 ? -14.07 -25.875 -8.125 1 76.69 308 GLY B N 1
ATOM 5638 C CA . GLY B 1 308 ? -14.5 -27.266 -8.203 1 76.69 308 GLY B CA 1
ATOM 5639 C C . GLY B 1 308 ? -13.805 -28.047 -9.297 1 76.69 308 GLY B C 1
ATOM 5640 O O . GLY B 1 308 ? -14.305 -29.078 -9.742 1 76.69 308 GLY B O 1
ATOM 5641 N N . ASN B 1 309 ? -12.711 -27.531 -9.727 1 76 309 ASN B N 1
ATOM 5642 C CA . ASN B 1 309 ? -11.969 -28.188 -10.797 1 76 309 ASN B CA 1
ATOM 5643 C C . ASN B 1 309 ? -10.867 -29.078 -10.25 1 76 309 ASN B C 1
ATOM 5645 O O . ASN B 1 309 ? -9.727 -29.031 -10.719 1 76 309 ASN B O 1
ATOM 5649 N N . MET B 1 310 ? -11.195 -29.844 -9.297 1 71.38 310 MET B N 1
ATOM 5650 C CA . MET B 1 310 ? -10.172 -30.625 -8.594 1 71.38 310 MET B CA 1
ATOM 5651 C C . MET B 1 310 ? -9.664 -31.766 -9.469 1 71.38 310 MET B C 1
ATOM 5653 O O . MET B 1 310 ? -8.523 -32.188 -9.328 1 71.38 310 MET B O 1
ATOM 5657 N N . ASP B 1 311 ? -10.477 -32.188 -10.336 1 69.31 311 ASP B N 1
ATOM 5658 C CA . ASP B 1 311 ? -10.031 -33.281 -11.211 1 69.31 311 ASP B CA 1
ATOM 5659 C C . ASP B 1 311 ? -8.766 -32.875 -11.969 1 69.31 311 ASP B C 1
ATOM 5661 O O . ASP B 1 311 ? -7.828 -33.688 -12.07 1 69.31 311 ASP B O 1
ATOM 5665 N N . TRP B 1 312 ? -8.75 -31.75 -12.383 1 62.59 312 TRP B N 1
ATOM 5666 C CA . TRP B 1 312 ? -7.602 -31.25 -13.133 1 62.59 312 TRP B CA 1
ATOM 5667 C C . TRP B 1 312 ? -6.375 -31.141 -12.234 1 62.59 312 TRP B C 1
ATOM 5669 O O . TRP B 1 312 ? -5.27 -31.516 -12.641 1 62.59 312 TRP B O 1
ATOM 5679 N N . VAL B 1 313 ? -6.613 -30.672 -11.016 1 64.94 313 VAL B N 1
ATOM 5680 C CA . VAL B 1 313 ? -5.531 -30.5 -10.055 1 64.94 313 VAL B CA 1
ATOM 5681 C C . VAL B 1 313 ? -4.945 -31.859 -9.68 1 64.94 313 VAL B C 1
ATOM 5683 O O . VAL B 1 313 ? -3.723 -32.031 -9.633 1 64.94 313 VAL B O 1
ATOM 5686 N N . ASP B 1 314 ? -5.816 -32.719 -9.555 1 68.06 314 ASP B N 1
ATOM 5687 C CA . ASP B 1 314 ? -5.383 -34.062 -9.203 1 68.06 314 ASP B CA 1
ATOM 5688 C C . ASP B 1 314 ? -4.613 -34.719 -10.352 1 68.06 314 ASP B C 1
ATOM 5690 O O . ASP B 1 314 ? -3.613 -35.406 -10.125 1 68.06 314 ASP B O 1
ATOM 5694 N N . GLN B 1 315 ? -5.137 -34.531 -11.516 1 63.72 315 GLN B N 1
ATOM 5695 C CA . GLN B 1 315 ? -4.461 -35.094 -12.68 1 63.72 315 GLN B CA 1
ATOM 5696 C C . GLN B 1 315 ? -3.066 -34.5 -12.844 1 63.72 315 GLN B C 1
ATOM 5698 O O . GLN B 1 315 ? -2.107 -35.188 -13.148 1 63.72 315 GLN B O 1
ATOM 5703 N N . VAL B 1 316 ? -3.1 -33.25 -12.695 1 61.31 316 VAL B N 1
ATOM 5704 C CA . VAL B 1 316 ? -1.834 -32.562 -12.859 1 61.31 316 VAL B CA 1
ATOM 5705 C C . VAL B 1 316 ? -0.889 -32.906 -11.719 1 61.31 316 VAL B C 1
ATOM 5707 O O . VAL B 1 316 ? 0.302 -33.156 -11.938 1 61.31 316 VAL B O 1
ATOM 5710 N N . LEU B 1 317 ? -1.529 -32.938 -10.562 1 62.72 317 LEU B N 1
ATOM 5711 C CA . LEU B 1 317 ? -0.723 -33.281 -9.398 1 62.72 317 LEU B CA 1
ATOM 5712 C C . LEU B 1 317 ? -0.259 -34.75 -9.469 1 62.72 317 LEU B C 1
ATOM 5714 O O . LEU B 1 317 ? 0.812 -35.094 -8.961 1 62.72 317 LEU B O 1
ATOM 5718 N N . ASN B 1 318 ? -1.081 -35.469 -10.062 1 61.72 318 ASN B N 1
ATOM 5719 C CA . ASN B 1 318 ? -0.739 -36.875 -10.18 1 61.72 318 ASN B CA 1
ATOM 5720 C C . ASN B 1 318 ? 0.112 -37.156 -11.422 1 61.72 318 ASN B C 1
ATOM 5722 O O . ASN B 1 318 ? 0.792 -38.188 -11.5 1 61.72 318 ASN B O 1
ATOM 5726 N N . ARG B 1 319 ? -0.204 -36.438 -12.523 1 55.22 319 ARG B N 1
ATOM 5727 C CA . ARG B 1 319 ? 0.606 -36.656 -13.719 1 55.22 319 ARG B CA 1
ATOM 5728 C C . ARG B 1 319 ? 2.08 -36.375 -13.438 1 55.22 319 ARG B C 1
ATOM 5730 O O . ARG B 1 319 ? 2.947 -36.719 -14.234 1 55.22 319 ARG B O 1
ATOM 5737 N N . THR B 1 320 ? 2.15 -35.312 -12.844 1 49.81 320 THR B N 1
ATOM 5738 C CA . THR B 1 320 ? 3.578 -35.031 -12.719 1 49.81 320 THR B CA 1
ATOM 5739 C C . THR B 1 320 ? 4.305 -36.25 -12.125 1 49.81 320 THR B C 1
ATOM 5741 O O . THR B 1 320 ? 3.951 -36.719 -11.047 1 49.81 320 THR B O 1
ATOM 5744 N N . ASP B 1 321 ? 4.555 -37.219 -13.016 1 45.94 321 ASP B N 1
ATOM 5745 C CA . ASP B 1 321 ? 5.594 -38.219 -12.688 1 45.94 321 ASP B CA 1
ATOM 5746 C C . ASP B 1 321 ? 6.406 -37.75 -11.477 1 45.94 321 ASP B C 1
ATOM 5748 O O . ASP B 1 321 ? 7.359 -38.438 -11.078 1 45.94 321 ASP B O 1
ATOM 5752 N N . ALA B 1 322 ? 6.348 -36.594 -11.039 1 43.62 322 ALA B N 1
ATOM 5753 C CA . ALA B 1 322 ? 7.051 -36.125 -9.852 1 43.62 322 ALA B CA 1
ATOM 5754 C C . ALA B 1 322 ? 6.227 -36.375 -8.594 1 43.62 322 ALA B C 1
ATOM 5756 O O . ALA B 1 322 ? 6.242 -35.562 -7.66 1 43.62 322 ALA B O 1
ATOM 5757 N N . ARG B 1 323 ? 5.457 -37.156 -8.422 1 45.56 323 ARG B N 1
ATOM 5758 C CA . ARG B 1 323 ? 4.965 -37.656 -7.141 1 45.56 323 ARG B CA 1
ATOM 5759 C C . ARG B 1 323 ? 6.059 -37.594 -6.078 1 45.56 323 ARG B C 1
ATOM 5761 O O . ARG B 1 323 ? 7.188 -38.031 -6.316 1 45.56 323 ARG B O 1
ATOM 5768 N N . GLY B 1 324 ? 5.832 -36.781 -5.059 1 48.41 324 GLY B N 1
ATOM 5769 C CA . GLY B 1 324 ? 6.68 -36.562 -3.896 1 48.41 324 GLY B CA 1
ATOM 5770 C C . GLY B 1 324 ? 7.402 -35.25 -3.918 1 48.41 324 GLY B C 1
ATOM 5771 O O . GLY B 1 324 ? 7.988 -34.844 -2.914 1 48.41 324 GLY B O 1
ATOM 5772 N N . TYR B 1 325 ? 7.859 -34.75 -5.215 1 52.84 325 TYR B N 1
ATOM 5773 C CA . TYR B 1 325 ? 8.75 -33.594 -5.246 1 52.84 325 TYR B CA 1
ATOM 5774 C C . TYR B 1 325 ? 8.031 -32.375 -5.785 1 52.84 325 TYR B C 1
ATOM 5776 O O . TYR B 1 325 ? 8.586 -31.641 -6.602 1 52.84 325 TYR B O 1
ATOM 5784 N N . MET B 1 326 ? 6.895 -32.062 -5.5 1 59.88 326 MET B N 1
ATOM 5785 C CA . MET B 1 326 ? 6.152 -31.109 -6.316 1 59.88 326 MET B CA 1
ATOM 5786 C C . MET B 1 326 ? 6.914 -29.797 -6.441 1 59.88 326 MET B C 1
ATOM 5788 O O . MET B 1 326 ? 6.918 -29.172 -7.504 1 59.88 326 MET B O 1
ATOM 5792 N N . TRP B 1 327 ? 7.469 -29.297 -5.41 1 74.62 327 TRP B N 1
ATOM 5793 C CA . TRP B 1 327 ? 8.273 -28.078 -5.535 1 74.62 327 TRP B CA 1
ATOM 5794 C C . TRP B 1 327 ? 9.68 -28.312 -4.988 1 74.62 327 TRP B C 1
ATOM 5796 O O . TRP B 1 327 ? 10 -27.875 -3.877 1 74.62 327 TRP B O 1
ATOM 5806 N N . ALA B 1 328 ? 10.422 -29.078 -5.824 1 69.94 328 ALA B N 1
ATOM 5807 C CA . ALA B 1 328 ? 11.758 -29.453 -5.387 1 69.94 328 ALA B CA 1
ATOM 5808 C C . ALA B 1 328 ? 12.766 -28.344 -5.664 1 69.94 328 ALA B C 1
ATOM 5810 O O . ALA B 1 328 ? 13.766 -28.562 -6.352 1 69.94 328 ALA B O 1
ATOM 5811 N N . THR B 1 329 ? 12.422 -27.125 -5.406 1 77.31 329 THR B N 1
ATOM 5812 C CA . THR B 1 329 ? 13.375 -26.016 -5.492 1 77.31 329 THR B CA 1
ATOM 5813 C C . THR B 1 329 ? 13.805 -25.562 -4.102 1 77.31 329 THR B C 1
ATOM 5815 O O . THR B 1 329 ? 13.023 -25.625 -3.154 1 77.31 329 THR B O 1
ATOM 5818 N N . PRO B 1 330 ? 15.016 -25.328 -4.035 1 77.75 330 PRO B N 1
ATOM 5819 C CA . PRO B 1 330 ? 15.453 -24.812 -2.734 1 77.75 330 PRO B CA 1
ATOM 5820 C C . PRO B 1 330 ? 14.852 -23.453 -2.406 1 77.75 330 PRO B C 1
ATOM 5822 O O . PRO B 1 330 ? 14.641 -22.625 -3.307 1 77.75 330 PRO B O 1
ATOM 5825 N N . GLY B 1 331 ? 14.555 -23.375 -1.12 1 85.19 331 GLY B N 1
ATOM 5826 C CA . GLY B 1 331 ? 14.102 -22.062 -0.671 1 85.19 331 GLY B CA 1
ATOM 5827 C C . GLY B 1 331 ? 12.805 -22.109 0.117 1 85.19 331 GLY B C 1
ATOM 5828 O O . GLY B 1 331 ? 11.945 -22.953 -0.156 1 85.19 331 GLY B O 1
ATOM 5829 N N . ALA B 1 332 ? 12.703 -21.266 1.077 1 90.56 332 ALA B N 1
ATOM 5830 C CA . ALA B 1 332 ? 11.477 -21.078 1.855 1 90.56 332 ALA B CA 1
ATOM 5831 C C . ALA B 1 332 ? 10.727 -19.828 1.397 1 90.56 332 ALA B C 1
ATOM 5833 O O . ALA B 1 332 ? 11.078 -18.703 1.771 1 90.56 332 ALA B O 1
ATOM 5834 N N . TYR B 1 333 ? 9.633 -20.062 0.724 1 92.5 333 TYR B N 1
ATOM 5835 C CA . TYR B 1 333 ? 9.055 -18.984 -0.066 1 92.5 333 TYR B CA 1
ATOM 5836 C C . TYR B 1 333 ? 7.91 -18.312 0.684 1 92.5 333 TYR B C 1
ATOM 5838 O O . TYR B 1 333 ? 7.773 -17.078 0.648 1 92.5 333 TYR B O 1
ATOM 5846 N N . LEU B 1 334 ? 7.055 -19.094 1.347 1 94.69 334 LEU B N 1
ATOM 5847 C CA . LEU B 1 334 ? 5.84 -18.531 1.931 1 94.69 334 LEU B CA 1
ATOM 5848 C C . LEU B 1 334 ? 5.727 -18.906 3.406 1 94.69 334 LEU B C 1
ATOM 5850 O O . LEU B 1 334 ? 6.133 -20 3.811 1 94.69 334 LEU B O 1
ATOM 5854 N N . ARG B 1 335 ? 5.18 -18.031 4.195 1 95.5 335 ARG B N 1
ATOM 5855 C CA . ARG B 1 335 ? 4.914 -18.281 5.609 1 95.5 335 ARG B CA 1
ATOM 5856 C C . ARG B 1 335 ? 3.881 -19.391 5.777 1 95.5 335 ARG B C 1
ATOM 5858 O O . ARG B 1 335 ? 2.742 -19.266 5.32 1 95.5 335 ARG B O 1
ATOM 5865 N N . LYS B 1 336 ? 4.246 -20.391 6.488 1 92.62 336 LYS B N 1
ATOM 5866 C CA . LYS B 1 336 ? 3.459 -21.625 6.578 1 92.62 336 LYS B CA 1
ATOM 5867 C C . LYS B 1 336 ? 2.119 -21.359 7.262 1 92.62 336 LYS B C 1
ATOM 5869 O O . LYS B 1 336 ? 1.071 -21.781 6.766 1 92.62 336 LYS B O 1
ATOM 5874 N N . THR B 1 337 ? 2.098 -20.703 8.352 1 92.69 337 THR B N 1
ATOM 5875 C CA . THR B 1 337 ? 0.891 -20.5 9.148 1 92.69 337 THR B CA 1
ATOM 5876 C C . THR B 1 337 ? -0.164 -19.734 8.352 1 92.69 337 THR B C 1
ATOM 5878 O O . THR B 1 337 ? -1.337 -20.125 8.336 1 92.69 337 THR B O 1
ATOM 5881 N N . MET B 1 338 ? 0.237 -18.75 7.668 1 93.44 338 MET B N 1
ATOM 5882 C CA . MET B 1 338 ? -0.727 -17.984 6.887 1 93.44 338 MET B CA 1
ATOM 5883 C C . MET B 1 338 ? -1.202 -18.781 5.676 1 93.44 338 MET B C 1
ATOM 5885 O O . MET B 1 338 ? -2.365 -18.672 5.281 1 93.44 338 MET B O 1
ATOM 5889 N N . LEU B 1 339 ? -0.279 -19.469 5.066 1 92.06 339 LEU B N 1
ATOM 5890 C CA . LEU B 1 339 ? -0.624 -20.297 3.918 1 92.06 339 LEU B CA 1
ATOM 5891 C C . LEU B 1 339 ? -1.717 -21.297 4.277 1 92.06 339 LEU B C 1
ATOM 5893 O O . LEU B 1 339 ? -2.654 -21.5 3.506 1 92.06 339 LEU B O 1
ATOM 5897 N N . VAL B 1 340 ? -1.584 -21.875 5.414 1 90.19 340 VAL B N 1
ATOM 5898 C CA . VAL B 1 340 ? -2.568 -22.844 5.895 1 90.19 340 VAL B CA 1
ATOM 5899 C C . VAL B 1 340 ? -3.91 -22.141 6.113 1 90.19 340 VAL B C 1
ATOM 5901 O O . VAL B 1 340 ? -4.961 -22.672 5.754 1 90.19 340 VAL B O 1
ATOM 5904 N N . MET B 1 341 ? -3.92 -20.984 6.668 1 90.81 341 MET B N 1
ATOM 5905 C CA . MET B 1 341 ? -5.148 -20.219 6.891 1 90.81 341 MET B CA 1
ATOM 5906 C C . MET B 1 341 ? -5.809 -19.859 5.562 1 90.81 341 MET B C 1
ATOM 5908 O O . MET B 1 341 ? -7.035 -19.875 5.453 1 90.81 341 MET B O 1
ATOM 5912 N N . LEU B 1 342 ? -4.992 -19.531 4.641 1 91.12 342 LEU B N 1
ATOM 5913 C CA . LEU B 1 342 ? -5.496 -19.203 3.311 1 91.12 342 LEU B CA 1
ATOM 5914 C C . LEU B 1 342 ? -6.18 -20.406 2.676 1 91.12 342 LEU B C 1
ATOM 5916 O O . LEU B 1 342 ? -7.254 -20.281 2.084 1 91.12 342 LEU B O 1
ATOM 5920 N N . ALA B 1 343 ? -5.535 -21.516 2.773 1 88.69 343 ALA B N 1
ATOM 5921 C CA . ALA B 1 343 ? -6.09 -22.75 2.225 1 88.69 343 ALA B CA 1
ATOM 5922 C C . ALA B 1 343 ? -7.414 -23.109 2.895 1 88.69 343 ALA B C 1
ATOM 5924 O O . ALA B 1 343 ? -8.344 -23.578 2.236 1 88.69 343 ALA B O 1
ATOM 5925 N N . ARG B 1 344 ? -7.5 -22.828 4.156 1 84.69 344 ARG B N 1
ATOM 5926 C CA . ARG B 1 344 ? -8.703 -23.141 4.926 1 84.69 344 ARG B CA 1
ATOM 5927 C C . ARG B 1 344 ? -9.875 -22.266 4.488 1 84.69 344 ARG B C 1
ATOM 5929 O O . ARG B 1 344 ? -11.031 -22.656 4.633 1 84.69 344 ARG B O 1
ATOM 5936 N N . LYS B 1 345 ? -9.555 -21.094 4.012 1 85.56 345 LYS B N 1
ATOM 5937 C CA . LYS B 1 345 ? -10.617 -20.219 3.529 1 85.56 345 LYS B CA 1
ATOM 5938 C C . LYS B 1 345 ? -11.297 -20.797 2.293 1 85.56 345 LYS B C 1
ATOM 5940 O O . LYS B 1 345 ? -12.438 -20.453 1.99 1 85.56 345 LYS B O 1
ATOM 5945 N N . VAL B 1 346 ? -10.586 -21.625 1.587 1 79.75 346 VAL B N 1
ATOM 5946 C CA . VAL B 1 346 ? -11.117 -22.219 0.358 1 79.75 346 VAL B CA 1
ATOM 5947 C C . VAL B 1 346 ? -11.734 -23.578 0.659 1 79.75 346 VAL B C 1
ATOM 5949 O O . VAL B 1 346 ? -12.82 -23.891 0.162 1 79.75 346 VAL B O 1
ATOM 5952 N N . SER B 1 347 ? -10.953 -24.391 1.406 1 74.44 347 SER B N 1
ATOM 5953 C CA . SER B 1 347 ? -11.453 -25.719 1.767 1 74.44 347 SER B CA 1
ATOM 5954 C C . SER B 1 347 ? -10.859 -26.188 3.09 1 74.44 347 SER B C 1
ATOM 5956 O O . SER B 1 347 ? -9.68 -25.953 3.363 1 74.44 347 SER B O 1
ATOM 5958 N N . ASP B 1 348 ? -11.594 -26.75 3.859 1 66.81 348 ASP B N 1
ATOM 5959 C CA . ASP B 1 348 ? -11.164 -27.188 5.18 1 66.81 348 ASP B CA 1
ATOM 5960 C C . ASP B 1 348 ? -10.211 -28.375 5.07 1 66.81 348 ASP B C 1
ATOM 5962 O O . ASP B 1 348 ? -9.453 -28.656 6 1 66.81 348 ASP B O 1
ATOM 5966 N N . HIS B 1 349 ? -10.203 -28.984 3.973 1 66.94 349 HIS B N 1
ATOM 5967 C CA . HIS B 1 349 ? -9.445 -30.234 3.91 1 66.94 349 HIS B CA 1
ATOM 5968 C C . HIS B 1 349 ? -8.391 -30.188 2.812 1 66.94 349 HIS B C 1
ATOM 5970 O O . HIS B 1 349 ? -7.859 -31.219 2.4 1 66.94 349 HIS B O 1
ATOM 5976 N N . PHE B 1 350 ? -8.172 -29.062 2.408 1 64 350 PHE B N 1
ATOM 5977 C CA . PHE B 1 350 ? -7.258 -29 1.273 1 64 350 PHE B CA 1
ATOM 5978 C C . PHE B 1 350 ? -5.863 -28.578 1.727 1 64 350 PHE B C 1
ATOM 5980 O O . PHE B 1 350 ? -5.641 -27.422 2.094 1 64 350 PHE B O 1
ATOM 5987 N N . TYR B 1 351 ? -4.941 -29.641 1.854 1 69.62 351 TYR B N 1
ATOM 5988 C CA . TYR B 1 351 ? -3.561 -29.359 2.227 1 69.62 351 TYR B CA 1
ATOM 5989 C C . TYR B 1 351 ? -2.594 -29.922 1.189 1 69.62 351 TYR B C 1
ATOM 5991 O O . TYR B 1 351 ? -2.098 -31.047 1.336 1 69.62 351 TYR B O 1
ATOM 5999 N N . PRO B 1 352 ? -2.375 -29.031 0.188 1 68.62 352 PRO B N 1
ATOM 6000 C CA . PRO B 1 352 ? -1.417 -29.516 -0.81 1 68.62 352 PRO B CA 1
ATOM 6001 C C . PRO B 1 352 ? -0.047 -29.828 -0.21 1 68.62 352 PRO B C 1
ATOM 6003 O O . PRO B 1 352 ? 0.367 -29.188 0.759 1 68.62 352 PRO B O 1
ATOM 6006 N N . GLU B 1 353 ? 0.616 -30.859 -0.689 1 69.69 353 GLU B N 1
ATOM 6007 C CA . GLU B 1 353 ? 1.963 -31.234 -0.273 1 69.69 353 GLU B CA 1
ATOM 6008 C C . GLU B 1 353 ? 2.93 -30.062 -0.403 1 69.69 353 GLU B C 1
ATOM 6010 O O . GLU B 1 353 ? 3.893 -29.953 0.36 1 69.69 353 GLU B O 1
ATOM 6015 N N . ALA B 1 354 ? 2.52 -29.219 -1.305 1 67.38 354 ALA B N 1
ATOM 6016 C CA . ALA B 1 354 ? 3.389 -28.078 -1.589 1 67.38 354 ALA B CA 1
ATOM 6017 C C . ALA B 1 354 ? 3.461 -27.141 -0.392 1 67.38 354 ALA B C 1
ATOM 6019 O O . ALA B 1 354 ? 4.359 -26.297 -0.311 1 67.38 354 ALA B O 1
ATOM 6020 N N . PHE B 1 355 ? 2.529 -27.297 0.534 1 72 355 PHE B N 1
ATOM 6021 C CA . PHE B 1 355 ? 2.506 -26.422 1.704 1 72 355 PHE B CA 1
ATOM 6022 C C . PHE B 1 355 ? 3.537 -26.875 2.732 1 72 355 PHE B C 1
ATOM 6024 O O . PHE B 1 355 ? 3.932 -26.094 3.604 1 72 355 PHE B O 1
ATOM 6031 N N . TYR B 1 356 ? 3.832 -28.172 2.414 1 66.25 356 TYR B N 1
ATOM 6032 C CA . TYR B 1 356 ? 4.66 -28.797 3.439 1 66.25 356 TYR B CA 1
ATOM 6033 C C . TYR B 1 356 ? 6.047 -29.125 2.898 1 66.25 356 TYR B C 1
ATOM 6035 O O . TYR B 1 356 ? 6.219 -29.312 1.693 1 66.25 356 TYR B O 1
ATOM 6043 N N . GLY B 1 357 ? 6.973 -28.734 3.613 1 72.38 357 GLY B N 1
ATOM 6044 C CA . GLY B 1 357 ? 8.328 -29.016 3.176 1 72.38 357 GLY B CA 1
ATOM 6045 C C . GLY B 1 357 ? 9.273 -27.828 3.365 1 72.38 357 GLY B C 1
ATOM 6046 O O . GLY B 1 357 ? 9.164 -27.094 4.344 1 72.38 357 GLY B O 1
ATOM 6047 N N . GLN B 1 358 ? 10.117 -27.828 2.328 1 79.88 358 GLN B N 1
ATOM 6048 C CA . GLN B 1 358 ? 11.195 -26.859 2.48 1 79.88 358 GLN B CA 1
ATOM 6049 C C . GLN B 1 358 ? 10.859 -25.547 1.789 1 79.88 358 GLN B C 1
ATOM 6051 O O . GLN B 1 358 ? 11.641 -24.594 1.835 1 79.88 358 GLN B O 1
ATOM 6056 N N . SER B 1 359 ? 9.562 -25.531 1.241 1 88.25 359 SER B N 1
ATOM 6057 C CA . SER B 1 359 ? 9.227 -24.344 0.46 1 88.25 359 SER B CA 1
ATOM 6058 C C . SER B 1 359 ? 8.5 -23.297 1.313 1 88.25 359 SER B C 1
ATOM 6060 O O . SER B 1 359 ? 8.109 -22.25 0.816 1 88.25 359 SER B O 1
ATOM 6062 N N . THR B 1 360 ? 8.297 -23.609 2.633 1 91.31 360 THR B N 1
ATOM 6063 C CA . THR B 1 360 ? 7.645 -22.672 3.545 1 91.31 360 THR B CA 1
ATOM 6064 C C . THR B 1 360 ? 8.539 -22.375 4.742 1 91.31 360 THR B C 1
ATOM 6066 O O . THR B 1 360 ? 9.555 -23.047 4.949 1 91.31 360 THR B O 1
ATOM 6069 N N . PHE B 1 361 ? 8.305 -21.312 5.414 1 93.19 361 PHE B N 1
ATOM 6070 C CA . PHE B 1 361 ? 9.055 -20.938 6.609 1 93.19 361 PHE B CA 1
ATOM 6071 C C . PHE B 1 361 ? 8.109 -20.578 7.75 1 93.19 361 PHE B C 1
ATOM 6073 O O . PHE B 1 361 ? 6.945 -20.25 7.512 1 93.19 361 PHE B O 1
ATOM 6080 N N . ASP B 1 362 ? 8.562 -20.672 8.938 1 91.12 362 ASP B N 1
ATOM 6081 C CA . ASP B 1 362 ? 7.762 -20.328 10.109 1 91.12 362 ASP B CA 1
ATOM 6082 C C . ASP B 1 362 ? 7.992 -18.875 10.531 1 91.12 362 ASP B C 1
ATOM 6084 O O . ASP B 1 362 ? 7.043 -18.156 10.852 1 91.12 362 ASP B O 1
ATOM 6088 N N . ASN B 1 363 ? 9.227 -18.5 10.516 1 90.69 363 ASN B N 1
ATOM 6089 C CA . ASN B 1 363 ? 9.602 -17.141 10.906 1 90.69 363 ASN B CA 1
ATOM 6090 C C . ASN B 1 363 ? 10.57 -16.516 9.906 1 90.69 363 ASN B C 1
ATOM 6092 O O . ASN B 1 363 ? 11.328 -17.219 9.242 1 90.69 363 ASN B O 1
ATOM 6096 N N . ALA B 1 364 ? 10.422 -15.32 9.719 1 91.38 364 ALA B N 1
ATOM 6097 C CA . ALA B 1 364 ? 11.328 -14.578 8.844 1 91.38 364 ALA B CA 1
ATOM 6098 C C . ALA B 1 364 ? 12.016 -13.445 9.602 1 91.38 364 ALA B C 1
ATOM 6100 O O . ALA B 1 364 ? 11.383 -12.727 10.375 1 91.38 364 ALA B O 1
ATOM 6101 N N . ASP B 1 365 ? 13.328 -13.383 9.352 1 85.56 365 ASP B N 1
ATOM 6102 C CA . ASP B 1 365 ? 14.094 -12.312 9.977 1 85.56 365 ASP B CA 1
ATOM 6103 C C . ASP B 1 365 ? 13.641 -10.945 9.484 1 85.56 365 ASP B C 1
ATOM 6105 O O . ASP B 1 365 ? 13.547 -10.711 8.273 1 85.56 365 ASP B O 1
ATOM 6109 N N . GLY B 1 366 ? 13.375 -10.102 10.398 1 82.25 366 GLY B N 1
ATOM 6110 C CA . GLY B 1 366 ? 12.953 -8.758 10.039 1 82.25 366 GLY B CA 1
ATOM 6111 C C . GLY B 1 366 ? 11.445 -8.617 9.922 1 82.25 366 GLY B C 1
ATOM 6112 O O . GLY B 1 366 ? 10.93 -7.508 9.789 1 82.25 366 GLY B O 1
ATOM 6113 N N . CYS B 1 367 ? 10.758 -9.664 9.867 1 88.81 367 CYS B N 1
ATOM 6114 C CA . CYS B 1 367 ? 9.305 -9.672 9.805 1 88.81 367 CYS B CA 1
ATOM 6115 C C . CYS B 1 367 ? 8.719 -10.688 10.781 1 88.81 367 CYS B C 1
ATOM 6117 O O . CYS B 1 367 ? 8.469 -11.836 10.406 1 88.81 367 CYS B O 1
ATOM 6119 N N . PRO B 1 368 ? 8.484 -10.219 11.953 1 85.25 368 PRO B N 1
ATOM 6120 C CA . PRO B 1 368 ? 8.008 -11.156 12.969 1 85.25 368 PRO B CA 1
ATOM 6121 C C . PRO B 1 368 ? 6.594 -11.664 12.703 1 85.25 368 PRO B C 1
ATOM 6123 O O . PRO B 1 368 ? 5.82 -11 12 1 85.25 368 PRO B O 1
ATOM 6126 N N . GLY B 1 369 ? 6.348 -12.805 13.312 1 87.62 369 GLY B N 1
ATOM 6127 C CA . GLY B 1 369 ? 5.016 -13.383 13.195 1 87.62 369 GLY B CA 1
ATOM 6128 C C . GLY B 1 369 ? 3.953 -12.578 13.922 1 87.62 369 GLY B C 1
ATOM 6129 O O . GLY B 1 369 ? 4.27 -11.773 14.797 1 87.62 369 GLY B O 1
ATOM 6130 N N . ARG B 1 370 ? 2.723 -12.695 13.539 1 88.12 370 ARG B N 1
ATOM 6131 C CA . ARG B 1 370 ? 1.569 -12.047 14.156 1 88.12 370 ARG B CA 1
ATOM 6132 C C . ARG B 1 370 ? 0.701 -13.07 14.891 1 88.12 370 ARG B C 1
ATOM 6134 O O . ARG B 1 370 ? 0.939 -14.273 14.797 1 88.12 370 ARG B O 1
ATOM 6141 N N . SER B 1 371 ? -0.299 -12.516 15.688 1 86.88 371 SER B N 1
ATOM 6142 C CA . SER B 1 371 ? -1.238 -13.398 16.375 1 86.88 371 SER B CA 1
ATOM 6143 C C . SER B 1 371 ? -2.086 -14.188 15.375 1 86.88 371 SER B C 1
ATOM 6145 O O . SER B 1 371 ? -2.203 -13.797 14.211 1 86.88 371 SER B O 1
ATOM 6147 N N . ALA B 1 372 ? -2.609 -15.281 15.82 1 88.44 372 ALA B N 1
ATOM 6148 C CA . ALA B 1 372 ? -3.459 -16.109 14.969 1 88.44 372 ALA B CA 1
ATOM 6149 C C . ALA B 1 372 ? -4.641 -15.312 14.422 1 88.44 372 ALA B C 1
ATOM 6151 O O . ALA B 1 372 ? -5.016 -15.469 13.258 1 88.44 372 ALA B O 1
ATOM 6152 N N . GLU B 1 373 ? -5.223 -14.484 15.273 1 86.19 373 GLU B N 1
ATOM 6153 C CA . GLU B 1 373 ? -6.355 -13.664 14.867 1 86.19 373 GLU B CA 1
ATOM 6154 C C . GLU B 1 373 ? -5.953 -12.672 13.781 1 86.19 373 GLU B C 1
ATOM 6156 O O . GLU B 1 373 ? -6.691 -12.469 12.812 1 86.19 373 GLU B O 1
ATOM 6161 N N . ALA B 1 374 ? -4.805 -12.086 13.969 1 86.69 374 ALA B N 1
ATOM 6162 C CA . ALA B 1 374 ? -4.312 -11.125 12.992 1 86.69 374 ALA B CA 1
ATOM 6163 C C . ALA B 1 374 ? -4.004 -11.805 11.656 1 86.69 374 ALA B C 1
ATOM 6165 O O . ALA B 1 374 ? -4.266 -11.25 10.594 1 86.69 374 ALA B O 1
ATOM 6166 N N . GLU B 1 375 ? -3.43 -12.992 11.766 1 91.25 375 GLU B N 1
ATOM 6167 C CA . GLU B 1 375 ? -3.104 -13.742 10.555 1 91.25 375 GLU B CA 1
ATOM 6168 C C . GLU B 1 375 ? -4.367 -14.164 9.812 1 91.25 375 GLU B C 1
ATOM 6170 O O . GLU B 1 375 ? -4.383 -14.203 8.578 1 91.25 375 GLU B O 1
ATOM 6175 N N . GLU B 1 376 ? -5.359 -14.484 10.578 1 90.69 376 GLU B N 1
ATOM 6176 C CA . GLU 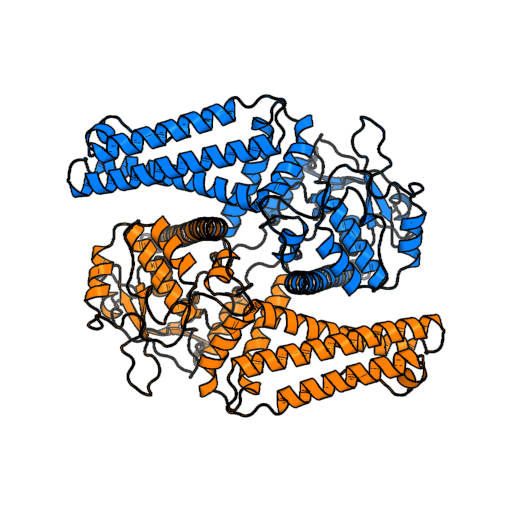B 1 376 ? -6.637 -14.844 9.961 1 90.69 376 GLU B CA 1
ATOM 6177 C C . GLU B 1 376 ? -7.23 -13.664 9.195 1 90.69 376 GLU B C 1
ATOM 6179 O O . GLU B 1 376 ? -7.793 -13.844 8.117 1 90.69 376 GLU B O 1
ATOM 6184 N N . ASP B 1 377 ? -7.121 -12.523 9.75 1 89.75 377 ASP B N 1
ATOM 6185 C CA . ASP B 1 377 ? -7.594 -11.328 9.062 1 89.75 377 ASP B CA 1
ATOM 6186 C C . ASP B 1 377 ? -6.828 -11.094 7.766 1 89.75 377 ASP B C 1
ATOM 6188 O O . ASP B 1 377 ? -7.418 -10.734 6.746 1 89.75 377 ASP B O 1
ATOM 6192 N N . LEU B 1 378 ? -5.531 -11.289 7.867 1 92.88 378 LEU B N 1
ATOM 6193 C CA . LEU B 1 378 ? -4.699 -11.117 6.684 1 92.88 378 LEU B CA 1
ATOM 6194 C C . LEU B 1 378 ? -5.07 -12.125 5.605 1 92.88 378 LEU B C 1
ATOM 6196 O O . LEU B 1 378 ? -5.18 -11.773 4.43 1 92.88 378 LEU B O 1
ATOM 6200 N N . ALA B 1 379 ? -5.25 -13.352 6.051 1 94.06 379 ALA B N 1
ATOM 6201 C CA . ALA B 1 379 ? -5.609 -14.406 5.109 1 94.06 379 ALA B CA 1
ATOM 6202 C C . ALA B 1 379 ? -6.949 -14.117 4.441 1 94.06 379 ALA B C 1
ATOM 6204 O O . ALA B 1 379 ? -7.121 -14.352 3.242 1 94.06 379 ALA B O 1
ATOM 6205 N N . MET B 1 380 ? -7.891 -13.625 5.191 1 92.5 380 MET B N 1
ATOM 6206 C CA . MET B 1 380 ? -9.211 -13.281 4.66 1 92.5 380 MET B CA 1
ATOM 6207 C C . MET B 1 380 ? -9.102 -12.18 3.613 1 92.5 380 MET B C 1
ATOM 6209 O O . MET B 1 380 ? -9.68 -12.289 2.527 1 92.5 380 MET B O 1
ATOM 6213 N N . GLY B 1 381 ? -8.391 -11.156 3.959 1 91.69 381 GLY B N 1
ATOM 6214 C CA . GLY B 1 381 ? -8.188 -10.07 3.016 1 91.69 381 GLY B CA 1
ATOM 6215 C C . GLY B 1 381 ? -7.477 -10.5 1.747 1 91.69 381 GLY B C 1
ATOM 6216 O O . GLY B 1 381 ? -7.871 -10.109 0.646 1 91.69 381 GLY B O 1
ATOM 6217 N N . PHE B 1 382 ? -6.477 -11.305 1.922 1 94.25 382 PHE B N 1
ATOM 6218 C CA . PHE B 1 382 ? -5.711 -11.758 0.766 1 94.25 382 PHE B CA 1
ATOM 6219 C C . PHE B 1 382 ? -6.555 -12.664 -0.123 1 94.25 382 PHE B C 1
ATOM 6221 O O . PHE B 1 382 ? -6.449 -12.609 -1.35 1 94.25 382 PHE B O 1
ATOM 6228 N N . ASN B 1 383 ? -7.328 -13.547 0.491 1 93 383 ASN B N 1
ATOM 6229 C CA . ASN B 1 383 ? -8.219 -14.414 -0.269 1 93 383 ASN B CA 1
ATOM 6230 C C . ASN B 1 383 ? -9.172 -13.602 -1.15 1 93 383 ASN B C 1
ATOM 6232 O O . ASN B 1 383 ? -9.422 -13.977 -2.299 1 93 383 ASN B O 1
ATOM 6236 N N . LEU B 1 384 ? -9.703 -12.555 -0.62 1 91.44 384 LEU B N 1
ATOM 6237 C CA . LEU B 1 384 ? -10.594 -11.688 -1.39 1 91.44 384 LEU B CA 1
ATOM 6238 C C . LEU B 1 384 ? -9.859 -11.086 -2.584 1 91.44 384 LEU B C 1
ATOM 6240 O O . LEU B 1 384 ? -10.414 -11 -3.682 1 91.44 384 LEU B O 1
ATOM 6244 N N . ARG B 1 385 ? -8.617 -10.719 -2.369 1 91.38 385 ARG B N 1
ATOM 6245 C CA . ARG B 1 385 ? -7.816 -10.148 -3.449 1 91.38 385 ARG B CA 1
ATOM 6246 C C . ARG B 1 385 ? -7.574 -11.172 -4.555 1 91.38 385 ARG B C 1
ATOM 6248 O O . ARG B 1 385 ? -7.602 -10.836 -5.738 1 91.38 385 ARG B O 1
ATOM 6255 N N . ILE B 1 386 ? -7.266 -12.336 -4.129 1 92.94 386 ILE B N 1
ATOM 6256 C CA . ILE B 1 386 ? -7.027 -13.406 -5.086 1 92.94 386 ILE B CA 1
ATOM 6257 C C . ILE B 1 386 ? -8.281 -13.633 -5.93 1 92.94 386 ILE B C 1
ATOM 6259 O O . ILE B 1 386 ? -8.203 -13.719 -7.156 1 92.94 386 ILE B O 1
ATOM 6263 N N . GLU B 1 387 ? -9.391 -13.68 -5.273 1 89.94 387 GLU B N 1
ATOM 6264 C CA . GLU B 1 387 ? -10.656 -13.883 -5.977 1 89.94 387 GLU B CA 1
ATOM 6265 C C . GLU B 1 387 ? -10.922 -12.75 -6.965 1 89.94 387 GLU B C 1
ATOM 6267 O O . GLU B 1 387 ? -11.336 -12.992 -8.102 1 89.94 387 GLU B O 1
ATOM 6272 N N . ASP B 1 388 ? -10.695 -11.609 -6.508 1 89.62 388 ASP B N 1
ATOM 6273 C CA . ASP B 1 388 ? -10.914 -10.453 -7.371 1 89.62 388 ASP B CA 1
ATOM 6274 C C . ASP B 1 388 ? -9.984 -10.484 -8.578 1 89.62 388 ASP B C 1
ATOM 6276 O O . ASP B 1 388 ? -10.391 -10.117 -9.688 1 89.62 388 ASP B O 1
ATOM 6280 N N . ALA B 1 389 ? -8.766 -10.891 -8.352 1 90.88 389 ALA B N 1
ATOM 6281 C CA . ALA B 1 389 ? -7.781 -10.93 -9.43 1 90.88 389 ALA B CA 1
ATOM 6282 C C . ALA B 1 389 ? -8.203 -11.906 -10.523 1 90.88 389 ALA B C 1
ATOM 6284 O O . ALA B 1 389 ? -8.141 -11.578 -11.711 1 90.88 389 ALA B O 1
ATOM 6285 N N . PHE B 1 390 ? -8.625 -13.062 -10.18 1 91.25 390 PHE B N 1
ATOM 6286 C CA . PHE B 1 390 ? -9.039 -14.07 -11.156 1 91.25 390 PHE B CA 1
ATOM 6287 C C . PHE B 1 390 ? -10.344 -13.664 -11.828 1 91.25 390 PHE B C 1
ATOM 6289 O O . PHE B 1 390 ? -10.531 -13.898 -13.023 1 91.25 390 PHE B O 1
ATOM 6296 N N . ALA B 1 391 ? -11.25 -13.062 -11.062 1 87.38 391 ALA B N 1
ATOM 6297 C CA . ALA B 1 391 ? -12.516 -12.594 -11.633 1 87.38 391 ALA B CA 1
ATOM 6298 C C . ALA B 1 391 ? -12.273 -11.523 -12.688 1 87.38 391 ALA B C 1
ATOM 6300 O O . ALA B 1 391 ? -12.906 -11.531 -13.75 1 87.38 391 ALA B O 1
ATOM 6301 N N . GLU B 1 392 ? -11.398 -10.656 -12.367 1 86.38 392 GLU B N 1
ATOM 6302 C CA . GLU B 1 392 ? -11.055 -9.602 -13.312 1 86.38 392 GLU B CA 1
ATOM 6303 C C . GLU B 1 392 ? -10.43 -10.18 -14.586 1 86.38 392 GLU B C 1
ATOM 6305 O O . GLU B 1 392 ? -10.719 -9.711 -15.688 1 86.38 392 GLU B O 1
ATOM 6310 N N . ALA B 1 393 ? -9.609 -11.109 -14.406 1 87.75 393 ALA B N 1
ATOM 6311 C CA . ALA B 1 393 ? -8.953 -11.75 -15.547 1 87.75 393 ALA B CA 1
ATOM 6312 C C . ALA B 1 393 ? -9.977 -12.461 -16.438 1 87.75 393 ALA B C 1
ATOM 6314 O O . ALA B 1 393 ? -9.883 -12.406 -17.656 1 87.75 393 ALA B O 1
ATOM 6315 N N . LYS B 1 394 ? -10.906 -13.023 -15.859 1 86.25 394 LYS B N 1
ATOM 6316 C CA . LYS B 1 394 ? -11.953 -13.719 -16.609 1 86.25 394 LYS B CA 1
ATOM 6317 C C . LYS B 1 394 ? -12.805 -12.734 -17.391 1 86.25 394 LYS B C 1
ATOM 6319 O O . LYS B 1 394 ? -13.195 -13.008 -18.531 1 86.25 394 LYS B O 1
ATOM 6324 N N . GLN B 1 395 ? -13.047 -11.648 -16.781 1 82.06 395 GLN B N 1
ATOM 6325 C CA . GLN B 1 395 ? -13.844 -10.617 -17.438 1 82.06 395 GLN B CA 1
ATOM 6326 C C . GLN B 1 395 ? -13.094 -10.023 -18.625 1 82.06 395 GLN B C 1
ATOM 6328 O O . GLN B 1 395 ? -13.688 -9.75 -19.672 1 82.06 395 GLN B O 1
ATOM 6333 N N . ASN B 1 396 ? -11.844 -9.836 -18.422 1 77.5 396 ASN B N 1
ATOM 6334 C CA . ASN B 1 396 ? -11.016 -9.289 -19.5 1 77.5 396 ASN B CA 1
ATOM 6335 C C . ASN B 1 396 ? -10.891 -10.273 -20.656 1 77.5 396 ASN B C 1
ATOM 6337 O O . ASN B 1 396 ? -10.797 -9.859 -21.828 1 77.5 396 ASN B O 1
ATOM 6341 N N . SER B 1 397 ? -10.852 -11.508 -20.391 1 74 397 SER B N 1
ATOM 6342 C CA . SER B 1 397 ? -10.766 -12.547 -21.422 1 74 397 SER B CA 1
ATOM 6343 C C . SER B 1 397 ? -12.039 -12.602 -22.25 1 74 397 SER B C 1
ATOM 6345 O O . SER B 1 397 ? -11.984 -12.828 -23.453 1 74 397 SER B O 1
ATOM 6347 N N . LYS B 1 398 ? -13.219 -12.445 -21.656 1 68.19 398 LYS B N 1
ATOM 6348 C CA . LYS B 1 398 ? -14.492 -12.453 -22.375 1 68.19 398 LYS B CA 1
ATOM 6349 C C . LYS B 1 398 ? -14.617 -11.227 -23.281 1 68.19 398 LYS B C 1
ATOM 6351 O O . LYS B 1 398 ? -15.148 -11.32 -24.391 1 68.19 398 LYS B O 1
ATOM 6356 N N . GLY B 1 399 ? -14.008 -10.148 -22.781 1 56.56 399 GLY B N 1
ATOM 6357 C CA . GLY B 1 399 ? -14.062 -8.938 -23.578 1 56.56 399 GLY B CA 1
ATOM 6358 C C . GLY B 1 399 ? -13.203 -9.016 -24.844 1 56.56 399 GLY B C 1
ATOM 6359 O O . GLY B 1 399 ? -13.594 -8.508 -25.891 1 56.56 399 GLY B O 1
ATOM 6360 N N . GLU B 1 400 ? -12.102 -9.648 -24.766 1 59.22 400 GLU B N 1
ATOM 6361 C CA . GLU B 1 400 ? -11.234 -9.812 -25.922 1 59.22 400 GLU B CA 1
ATOM 6362 C C . GLU B 1 400 ? -11.828 -10.797 -26.922 1 59.22 400 GLU B C 1
ATOM 6364 O O . GLU B 1 400 ? -11.703 -10.617 -28.141 1 59.22 400 GLU B O 1
ATOM 6369 N N . GLU B 1 401 ? -12.461 -11.852 -26.438 1 53.38 401 GLU B N 1
ATOM 6370 C CA . GLU B 1 401 ? -13.117 -12.805 -27.328 1 53.38 401 GLU B CA 1
ATOM 6371 C C . GLU B 1 401 ? -14.273 -12.156 -28.078 1 53.38 401 GLU B C 1
ATOM 6373 O O . GLU B 1 401 ? -14.492 -12.43 -29.25 1 53.38 401 GLU B O 1
ATOM 6378 N N . GLU B 1 402 ? -14.992 -11.266 -27.422 1 48.78 402 GLU B N 1
ATOM 6379 C CA . GLU B 1 402 ? -16.125 -10.57 -28.047 1 48.78 402 GLU B CA 1
ATOM 6380 C C . GLU B 1 402 ? -15.648 -9.523 -29.047 1 48.78 402 GLU B C 1
ATOM 6382 O O . GLU B 1 402 ? -16.297 -9.281 -30.062 1 48.78 402 GLU B O 1
ATOM 6387 N N . SER B 1 403 ? -14.578 -8.93 -28.734 1 49.62 403 SER B N 1
ATOM 6388 C CA . SER B 1 403 ? -14.07 -7.91 -29.641 1 49.62 403 SER B CA 1
ATOM 6389 C C . SER B 1 403 ? -13.391 -8.547 -30.859 1 49.62 403 SER B C 1
ATOM 6391 O O . SER B 1 403 ? -13.328 -7.941 -31.938 1 49.62 403 SER B O 1
ATOM 6393 N N . GLY B 1 404 ? -12.828 -9.648 -30.797 1 44.84 404 GLY B N 1
ATOM 6394 C CA . GLY B 1 404 ? -12.219 -10.336 -31.922 1 44.84 404 GLY B CA 1
ATOM 6395 C C . GLY B 1 404 ? -13.234 -10.938 -32.875 1 44.84 404 GLY B C 1
ATOM 6396 O O . GLY B 1 404 ? -12.875 -11.398 -33.969 1 44.84 404 GLY B O 1
ATOM 6397 N N . GLY B 1 405 ? -14.422 -11.219 -32.469 1 38.06 405 GLY B N 1
ATOM 6398 C CA . GLY B 1 405 ? -15.438 -11.781 -33.344 1 38.06 405 GLY B CA 1
ATOM 6399 C C . GLY B 1 405 ? -15.984 -10.789 -34.344 1 38.06 405 GLY B C 1
ATOM 6400 O O . GLY B 1 405 ? -16.75 -11.148 -35.25 1 38.06 405 GLY B O 1
ATOM 6401 N N . GLU B 1 406 ? -15.953 -9.562 -33.969 1 37.19 406 GLU B N 1
ATOM 6402 C CA . GLU B 1 406 ? -16.672 -8.664 -34.875 1 37.19 406 GLU B CA 1
ATOM 6403 C C . GLU B 1 406 ? -15.875 -8.422 -36.156 1 37.19 406 GLU B C 1
ATOM 6405 O O . GLU B 1 406 ? -16.328 -7.699 -37.031 1 37.19 406 GLU B O 1
ATOM 6410 N N . SER B 1 407 ? -14.609 -8.797 -36.25 1 34.47 407 SER B N 1
ATOM 6411 C CA . SER B 1 407 ? -14.008 -8.344 -37.5 1 34.47 407 SER B CA 1
ATOM 6412 C C . SER B 1 407 ? -14.453 -9.211 -38.688 1 34.47 407 SER B C 1
ATOM 6414 O O . SER B 1 407 ? -14.195 -8.875 -39.844 1 34.47 407 SER B O 1
ATOM 6416 N N . ASP B 1 408 ? -14.766 -10.477 -38.469 1 31.78 408 ASP B N 1
ATOM 6417 C CA . ASP B 1 408 ? -14.742 -11.227 -39.719 1 31.78 408 ASP B CA 1
ATOM 6418 C C . ASP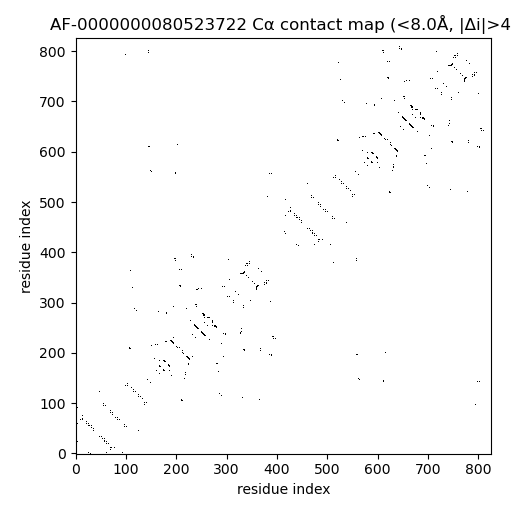 B 1 408 ? -16.016 -10.984 -40.531 1 31.78 408 ASP B C 1
ATOM 6420 O O . ASP B 1 408 ? -16.156 -11.492 -41.656 1 31.78 408 ASP B O 1
ATOM 6424 N N . GLY B 1 409 ? -17.125 -10.555 -39.8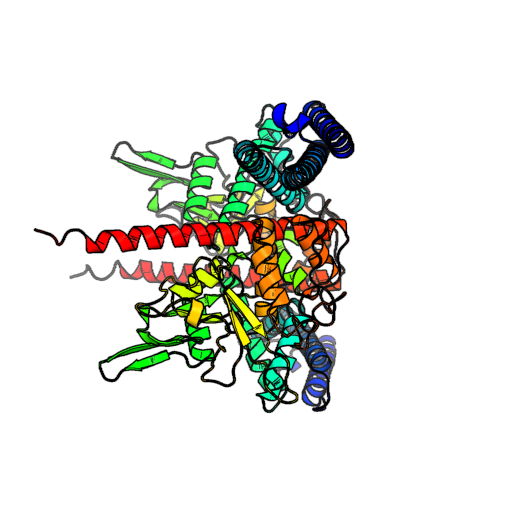75 1 28.64 409 GLY B N 1
ATOM 6425 C CA . GLY B 1 409 ? -18.281 -10.93 -40.688 1 28.64 409 GLY B CA 1
ATOM 6426 C C . GLY B 1 409 ? -18.516 -10.008 -41.875 1 28.64 409 GLY B C 1
ATOM 6427 O O . GLY B 1 409 ? -19.406 -10.242 -42.688 1 28.64 409 GLY B O 1
ATOM 6428 N N . ASP B 1 410 ? -18.219 -8.703 -41.719 1 27.77 410 ASP B N 1
ATOM 6429 C CA . ASP B 1 410 ? -19.062 -7.977 -42.656 1 27.77 410 ASP B CA 1
ATOM 6430 C C . ASP B 1 410 ? -18.484 -8.016 -44.062 1 27.77 410 ASP B C 1
ATOM 6432 O O . ASP B 1 410 ? -18.859 -7.215 -44.938 1 27.77 410 ASP B O 1
ATOM 6436 N N . GLU B 1 411 ? -17.297 -8.727 -44.281 1 26.14 411 GLU B N 1
ATOM 6437 C CA . GLU B 1 411 ? -16.953 -8.508 -45.688 1 26.14 411 GLU B CA 1
ATOM 6438 C C . GLU B 1 411 ? -17.812 -9.359 -46.594 1 26.14 411 GLU B C 1
ATOM 6440 O O . GLU B 1 411 ? -17.453 -9.609 -47.75 1 26.14 411 GLU B O 1
ATOM 6445 N N . GLY B 1 412 ? -18.891 -10.047 -46.094 1 21.25 412 GLY B N 1
ATOM 6446 C CA . GLY B 1 412 ? -19.531 -10.852 -47.125 1 21.25 412 GLY B CA 1
ATOM 6447 C C . GLY B 1 412 ? -19.828 -10.07 -48.406 1 21.25 412 GLY B C 1
ATOM 6448 O O . GLY B 1 412 ? -19.391 -10.453 -49.5 1 21.25 412 GLY B O 1
ATOM 6449 N N . ASP B 1 413 ? -21.141 -9.734 -48.844 1 21.59 413 ASP B N 1
ATOM 6450 C CA . ASP B 1 413 ? -21.656 -9.547 -50.188 1 21.59 413 ASP B CA 1
ATOM 6451 C C . ASP B 1 413 ? -21.203 -8.211 -50.781 1 21.59 413 ASP B C 1
ATOM 6453 O O . ASP B 1 413 ? -21.156 -7.199 -50.062 1 21.59 413 ASP B O 1
#

Radius of gyration: 29.57 Å; Cα contacts (8 Å, |Δi|>4): 1197; chains: 2; bounding box: 75×83×76 Å

Nearest PDB structures (foldseek):
  8ubg-assembly1_A  TM=4.250E-01  e=7.934E+00  synthetic construct
  8glv-assembly1_Cn  TM=1.836E-01  e=5.649E+00  Chlamydomonas reinhardtii
  8ubg-assembly1_A  TM=4.249E-01  e=9.611E+00  synthetic construct
  8glv-assembly1_Cn  TM=1.892E-01  e=6.553E+00  Chlamydomonas reinhardtii

Solvent-accessible surface area (backbone atoms only — not comparable to full-atom values): 43677 Å² total; per-residue (Å²): 121,55,69,83,74,55,68,77,55,56,70,33,33,53,73,69,46,43,52,50,37,48,52,31,34,48,46,10,47,50,28,44,48,55,43,72,61,51,58,90,79,51,50,61,62,55,51,53,52,33,46,48,49,18,38,51,28,24,43,52,22,36,53,49,42,52,54,38,50,51,51,18,47,75,69,63,52,48,57,68,67,60,47,53,52,51,50,51,50,47,49,51,53,38,51,52,41,49,52,50,44,44,51,46,53,31,26,34,42,57,50,37,54,48,42,66,70,47,41,87,80,40,96,39,71,68,58,43,45,51,58,58,46,49,58,51,51,51,52,55,50,47,43,37,66,55,44,46,36,78,57,61,66,60,31,39,51,42,30,32,62,59,36,64,29,60,49,75,43,94,86,71,47,54,32,22,38,19,33,76,79,40,77,39,56,36,89,51,41,36,69,32,55,57,43,56,62,41,52,65,43,66,44,47,10,48,34,54,22,18,69,48,65,71,62,67,42,42,45,34,36,45,39,25,38,48,58,55,38,51,30,43,52,51,48,33,33,45,56,45,64,44,83,65,50,89,98,52,77,81,45,39,23,29,39,63,53,49,63,89,48,27,81,40,65,68,48,94,89,41,38,42,53,72,48,43,64,33,54,59,54,71,82,40,94,60,68,57,45,65,52,39,42,51,50,40,42,50,53,40,50,49,48,34,51,62,72,61,43,47,67,46,52,47,44,53,64,56,56,43,84,42,73,92,46,67,62,64,52,91,51,59,41,36,29,36,72,45,52,52,49,39,34,45,74,65,34,86,78,56,74,62,66,62,63,52,65,63,36,27,32,86,72,30,70,79,24,76,78,73,54,72,70,57,39,48,50,35,25,52,50,44,49,53,39,52,52,43,45,38,52,50,35,47,52,53,52,54,51,52,57,58,60,64,60,66,68,71,62,80,76,68,136,120,53,72,82,74,56,69,78,56,56,70,32,33,52,72,69,47,42,51,51,36,49,52,31,35,49,47,10,47,50,31,42,47,55,44,73,62,54,57,89,79,50,49,60,62,54,50,52,51,34,46,48,49,18,38,50,28,24,43,53,22,33,53,48,42,52,52,38,49,53,52,18,48,75,68,63,51,50,56,68,66,61,46,52,53,51,50,51,51,47,50,52,53,36,50,52,41,49,50,50,44,45,51,46,53,30,26,36,44,56,51,36,52,48,43,65,70,47,41,86,80,38,96,39,72,66,60,42,45,51,58,58,48,50,59,52,52,51,51,53,51,48,42,37,67,53,41,45,38,79,57,60,67,60,31,39,51,43,29,32,63,59,36,62,31,60,48,76,43,93,88,72,48,54,31,22,38,19,34,75,79,40,76,41,56,35,90,51,41,36,67,31,54,56,45,56,64,40,53,64,43,67,45,47,9,49,35,53,22,19,67,48,65,71,62,68,43,42,43,33,36,45,38,25,38,48,59,55,36,50,30,44,52,52,48,32,33,44,57,43,60,43,81,66,50,89,95,51,77,82,47,37,24,29,39,62,48,49,63,89,48,28,81,41,64,68,48,91,89,42,39,42,53,72,46,44,65,34,56,60,54,69,82,40,94,61,68,58,45,65,53,39,44,49,49,38,40,52,55,38,50,51,49,33,48,63,72,65,44,44,66,44,51,49,46,53,58,58,57,40,85,46,70,93,47,70,64,61,53,90,50,59,40,35,29,38,71,47,52,52,48,37,34,45,74,64,35,86,80,56,73,62,67,68,62,54,66,62,34,26,32,85,73,31,70,79,23,76,79,72,56,71,69,58,38,47,50,35,25,52,48,43,50,52,38,52,52,43,46,38,52,50,34,46,53,53,52,54,50,52,56,57,60,63,59,64,68,69,60,79,74,69,135

Organism: Pseudogymnoascus destructans (strain ATCC MYA-4855 / 20631-21) (NCBI:txid658429)

Secondary structure (DSSP, 8-state):
-PPP--HHHHHHS-HHHHHHHHHHHHHHHHHHHHHHT--TTS-HHHHHHHHHHHHHHHHHHHHHHHHHHHHHHHTT-S-HHHHHHHHHHHHHHHHHHHHHHHHHHHTHHHHHHHHHHHGGGSS-HHHHHHHHHHHHHHHHHHHHHH-----HHHHHHHHHHHHT-EEE-TTS-EEEEETTTEEEEGGGEEEEESS-GGG-SHHHHHHHTSS---TTSGGGEEEEEHHHHHHHHTTSEEEEEPP--TTSPPPEEEEE--GGGTTSEEETTEEGGGGTTPBP--SSS----HHHHHHHHHHHHHHHHHHT-HHHHHHHHHHSTTTT-TT--SS--EEHHHHHHHHHHH-TT---GGGSSTTEES-BTTB----HHHHHHHHHHHHHHHHHHHHHHHHHHHHHHHHHTSSSTT---/-PPP--HHHHTTS-HHHHHHHHHHHHHHHHHHHHHHT--TTS-HHHHHHHHHHHHHHHHHHHHHHHHHHHHHHHTT-S-HHHHHHHHHHHHHHHHHHHHHHHHHHHTHHHHHHHHHHHGGGSS-HHHHHHHHHHHHHHHHHHHHHH-----HHHHHHHHHHHHT-EEE-TTS-EEEEETTTEEEEGGGEEEEESS-GGG-SHHHHHHHTSS---TTSGGGEEEEEHHHHHHHHTTSEEEEEPP--TTSPPPEEEEE--GGGTTSEEETTEEGGGGTTPBP--SSS----HHHHHHHHHHHHHHHHHHT-HHHHHHHHHHSTTTT-TT--SS--EEHHHHHHHHHHH-TT---GGGSSTTEES-BTTB----HHHHHHHHHHHHHHHHHHHHHHHHHHHHHHHHHTSSSGGG--

Foldseek 3Di:
DAQDDDPLQLVLFDPVLNVVLVVLSVQLVVLVVCLVPDDQPDQLLVNLVSLLSNLVSRLVSLVSSLVRLVVSVVVVSDDPVVSVVSNVVSVVVNVVSVLLNVQCLQCVQVLSLQLVVCVVVDPGSVVSSVVSSVLSSVLVVVCPVPCDDQPQVVLFVQLCVLQVFKDADPVRFIWGAAQFPGIDGPVFKGWAFLDDPLLFDCLVCVFQQGRGDDSSHNLRTGIHGPLVSLCLQLLQKAKFWADDDPPDDTWIAIAGLPVVQQCPASDVPHGNVVRHGTTGHTPDPDHRRLLSSLVSVLLSLLVCLLVVVVVSVCCVLPVSPPVVCGRVDADAGTALLLSLLLSVVRPVPDDRCSSDDRNHDNHHPSRGDDDSVVSNVSSVVSNVSSVVSSVVSVVVVVVVVVVVPPPPPDPDD/DAQDDDPLQLVLFDPVLNVVLVVLSVQLVVLVVCLVPDDQPDQLLVNLVSLLSNLVSRLVSLVSSLVRLVVSVVVVSDDPVVSVVSNVVSVVVNVVSVLLNVQCLQCVQVLSLQLVVCVVVDPGSVVSSVVSSVLSSVLVVVCVVPCDDQPQVVLFVQLCVLQVFWDADPVRFIWGAAQFPGIDGPVFKGWAFLDDPLLFDCLVCVFQQGRGDDSSHNLRTGIHGPLVSLCLQQLQKAKFWAPDDPPDDTWIAIAGLPVVQQCPASDVPHGNVVRHGTTGHTPDPDHRRVLSSLVSVLLSQLVCVLVVSVVSVCCVQVPNPPVPCRHVDADAGTALLLSLLLSVVRPVPDDDCSSDDRNHDNHHPSRGDDDSVVSNVSSVVSNVSSVVSSVVSVVVVVVVVVVVVPPPPDVDD

Sequence (826 aa):
MPPTIPPCIASSLSADDQEEVLALTMRSVSASTAFSSLPSTSSTSDFVNAKIESLAADIAAGSHLKEALRDAKKRKAVAENDFIETMSKTEAELAEAERELVVVKRQKKMIVDDLDEMLPNFDSLGSAYAVTITSRIMAATCRQRKGRPFNQKAFAQGVLDYYGAKRKTDSGGSEKYCHLTGWHDAEFVKCAHIVPKSLESDELAYLFGVRETVLSESRNGLTLLRSIETALDNGGIVFVPDKPAPGEDTVWRCLLLKQDKASDEYLKPRKWRELDGKELTFLTPNRPARRYLYLRYIITLLYQKREGNMDWVDQVLNRTDARGYMWATPGAYLRKTMLVMLARKVSDHFYPEAFYGQSTFDNADGCPGRSAEAEEDLAMGFNLRIEDAFAEAKQNSKGEEESGGESDGDEGDMPPTIPPCIASSLSADDQEEVLALTMRSVSASTAFSSLPSTSSTSDFVNAKIESLAADIAAGSHLKEALRDAKKRKAVAENDFIETMSKTEAELAEAERELVVVKRQKKMIVDDLDEMLPNFDSLGSAYAVTITSRIMAATCRQRKGRPFNQKAFAQGVLDYYGAKRKTDSGGSEKYCHLTGWHDAEFVKCAHIVPKSLESDELAYLFGVRETVLSESRNGLTLLRSIETALDNGGIVFVPDKPAPGEDTVWRCLLLKQDKASDEYLKPRKWRELDGKELTFLTPNRPARRYLYLRYIITLLYQKREGNMDWVDQVLNRTDARGYMWATPGAYLRKTMLVMLARKVSDHFYPEAFYGQSTFDNADGCPGRSAEAEEDLAMGFNLRIEDAFAEAKQNSKGEEESGGESDGDEGD

InterPro domains:
  IPR003615 HNH nuclease [PF13391] (178-240)